Protein AF-A0A7C5N2Y4-F1 (afdb_monomer_lite)

Radius of gyration: 35.77 Å; chains: 1; bounding box: 95×84×101 Å

Structure (mmCIF, N/CA/C/O backbone):
data_AF-A0A7C5N2Y4-F1
#
_entry.id   AF-A0A7C5N2Y4-F1
#
loop_
_atom_site.group_PDB
_atom_site.id
_atom_site.type_symbol
_atom_site.label_at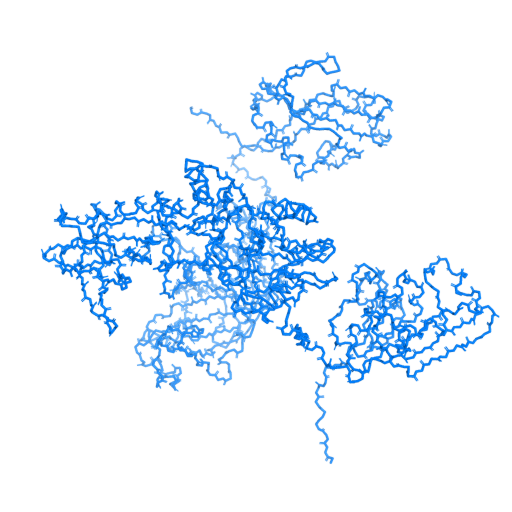om_id
_atom_site.label_alt_id
_atom_site.label_comp_id
_atom_site.label_asym_id
_atom_site.label_entity_id
_atom_site.label_seq_id
_atom_site.pdbx_PDB_ins_code
_atom_site.Cartn_x
_atom_site.Cartn_y
_atom_site.Cartn_z
_atom_site.occupancy
_atom_site.B_iso_or_equiv
_atom_site.auth_seq_id
_atom_site.auth_comp_id
_atom_site.auth_asym_id
_atom_site.auth_atom_id
_atom_site.pdbx_PDB_model_num
ATOM 1 N N . GLU A 1 1 ? -23.100 30.867 -43.480 1.00 40.25 1 GLU A N 1
ATOM 2 C CA . GLU A 1 1 ? -21.725 31.373 -43.278 1.00 40.25 1 GLU A CA 1
ATOM 3 C C . GLU A 1 1 ? -21.779 32.291 -42.062 1.00 40.25 1 GLU A C 1
ATOM 5 O O . GLU A 1 1 ? -22.535 33.244 -42.092 1.00 40.25 1 GLU A O 1
ATOM 10 N N . THR A 1 2 ? -21.255 31.938 -40.895 1.00 27.98 2 THR A N 1
ATOM 11 C CA . THR A 1 2 ? -19.827 31.816 -40.586 1.00 27.98 2 THR A CA 1
ATOM 12 C C . THR A 1 2 ? -19.589 30.743 -39.519 1.00 27.98 2 THR A C 1
ATOM 14 O O . THR A 1 2 ? -20.335 30.622 -38.549 1.00 27.98 2 THR A O 1
ATOM 17 N N . GLY A 1 3 ? -18.559 29.927 -39.750 1.00 36.44 3 GLY A N 1
ATOM 18 C CA . GLY A 1 3 ? -18.191 28.795 -38.911 1.00 36.44 3 GLY A CA 1
ATOM 19 C C . GLY A 1 3 ? -17.615 29.209 -37.559 1.00 36.44 3 GLY A C 1
ATOM 20 O O . GLY A 1 3 ? -16.777 30.104 -37.463 1.00 36.44 3 GLY A O 1
ATOM 21 N N . LEU A 1 4 ? -18.039 28.493 -36.523 1.00 29.59 4 LEU A N 1
ATOM 22 C CA . LEU A 1 4 ? -17.297 28.377 -35.278 1.00 29.59 4 LEU A CA 1
ATOM 23 C C . LEU A 1 4 ? -16.334 27.200 -35.453 1.00 29.59 4 LEU A C 1
ATOM 25 O O . LEU A 1 4 ? -16.741 26.044 -35.389 1.00 29.59 4 LEU A O 1
ATOM 29 N N . LEU A 1 5 ? -15.069 27.509 -35.742 1.00 31.19 5 LEU A N 1
ATOM 30 C CA . LEU A 1 5 ? -13.973 26.554 -35.610 1.00 31.19 5 LEU A CA 1
ATOM 31 C C . LEU A 1 5 ? -13.802 26.255 -34.116 1.00 31.19 5 LEU A C 1
ATOM 33 O O . LEU A 1 5 ? -13.435 27.138 -33.339 1.00 31.19 5 LEU A O 1
ATOM 37 N N . GLU A 1 6 ? -14.093 25.021 -33.712 1.00 29.27 6 GLU A N 1
ATOM 38 C CA . GLU A 1 6 ? -13.652 24.505 -32.418 1.00 29.27 6 GLU A CA 1
ATOM 39 C C . GLU A 1 6 ? -12.113 24.481 -32.373 1.00 29.27 6 GLU A C 1
ATOM 41 O O . GLU A 1 6 ? -11.479 24.184 -33.392 1.00 29.27 6 GLU A O 1
ATOM 46 N N . PRO A 1 7 ? -11.470 24.740 -31.220 1.00 28.81 7 PRO A N 1
ATOM 47 C CA . PRO A 1 7 ? -10.058 24.442 -31.067 1.00 28.81 7 PRO A CA 1
ATOM 48 C C . PRO A 1 7 ? -9.908 22.921 -30.947 1.00 28.81 7 PRO A C 1
ATOM 50 O O . PRO A 1 7 ? -9.930 22.363 -29.850 1.00 28.81 7 PRO A O 1
ATOM 53 N N . ALA A 1 8 ? -9.779 22.235 -32.083 1.00 32.72 8 ALA A N 1
ATOM 54 C CA . ALA A 1 8 ? -9.250 20.881 -32.103 1.00 32.72 8 ALA A CA 1
ATOM 55 C C . ALA A 1 8 ? -7.839 20.925 -31.498 1.00 32.72 8 ALA A C 1
ATOM 57 O O . ALA A 1 8 ? -7.010 21.740 -31.912 1.00 32.72 8 ALA A O 1
ATOM 58 N N . ASN A 1 9 ? -7.553 20.068 -30.513 1.00 40.59 9 ASN A N 1
ATOM 59 C CA . ASN A 1 9 ? -6.161 19.768 -30.185 1.00 40.59 9 ASN A CA 1
ATOM 60 C C . ASN A 1 9 ? -5.451 19.386 -31.496 1.00 40.59 9 ASN A C 1
ATOM 62 O O . ASN A 1 9 ? -6.027 18.616 -32.271 1.00 40.59 9 ASN A O 1
ATOM 66 N N . PRO A 1 10 ? -4.251 19.921 -31.774 1.00 53.03 10 PRO A N 1
ATOM 67 C CA . PRO A 1 10 ? -3.541 19.579 -32.997 1.00 53.03 10 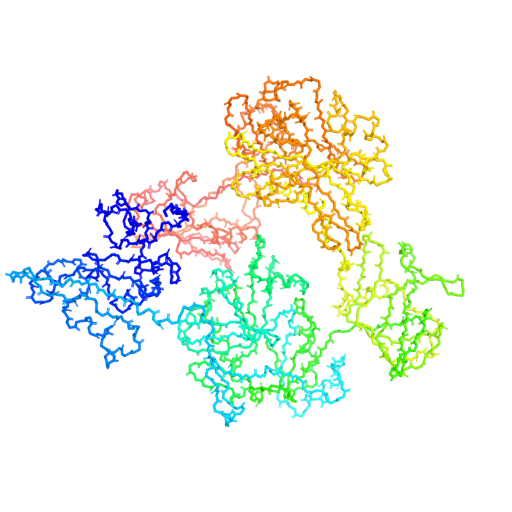PRO A CA 1
ATOM 68 C C . PRO A 1 10 ? -3.325 18.054 -33.064 1.00 53.03 10 PRO A C 1
ATOM 70 O O . PRO A 1 10 ? -3.058 17.447 -32.022 1.00 53.03 10 PRO A O 1
ATOM 73 N N . PRO A 1 11 ? -3.470 17.431 -34.250 1.00 70.62 11 PRO A N 1
ATOM 74 C CA . PRO A 1 11 ? -3.262 15.995 -34.420 1.00 70.62 11 PRO A CA 1
ATOM 75 C C . PRO A 1 11 ? -1.838 15.617 -33.999 1.00 70.62 11 PRO A C 1
ATOM 77 O O . PRO A 1 11 ? -0.880 16.281 -34.401 1.00 70.62 11 PRO A O 1
ATOM 80 N N . LEU A 1 12 ? -1.695 14.565 -33.192 1.00 87.25 12 LEU A N 1
ATOM 81 C CA . LEU A 1 12 ? -0.393 14.089 -32.734 1.00 87.25 12 LEU A CA 1
ATOM 82 C C . LEU A 1 12 ? 0.252 13.273 -33.856 1.00 87.25 12 LEU A C 1
ATOM 84 O O . LEU A 1 12 ? -0.244 12.203 -34.214 1.00 87.25 12 LEU A O 1
ATOM 88 N N . ARG A 1 13 ? 1.365 13.773 -34.395 1.00 95.62 13 ARG A N 1
ATOM 89 C CA . ARG A 1 13 ? 2.156 13.105 -35.435 1.00 95.62 13 ARG A CA 1
ATOM 90 C C . ARG A 1 13 ? 3.556 12.815 -34.915 1.00 95.62 13 ARG A C 1
ATOM 92 O O . ARG A 1 13 ? 4.159 13.692 -34.302 1.00 95.62 13 ARG A O 1
ATOM 99 N N . LEU A 1 14 ? 4.053 11.603 -35.137 1.00 96.25 14 LEU A N 1
ATOM 100 C CA . LEU A 1 14 ? 5.367 11.158 -34.659 1.00 96.25 14 LEU A CA 1
ATOM 101 C C . LEU A 1 14 ? 6.313 10.911 -35.832 1.00 96.25 14 LEU A C 1
ATOM 103 O O . LEU A 1 14 ? 5.878 10.356 -36.836 1.00 96.25 14 LEU A O 1
ATOM 107 N N . ASP A 1 15 ? 7.584 11.276 -35.690 1.00 97.19 15 ASP A N 1
ATOM 108 C CA . ASP A 1 15 ? 8.652 10.942 -36.640 1.00 97.19 15 ASP A CA 1
ATOM 109 C C . ASP A 1 15 ? 9.698 10.072 -35.934 1.00 97.19 15 ASP A C 1
ATOM 111 O O . ASP A 1 15 ? 10.316 10.505 -34.959 1.00 97.19 15 ASP A O 1
ATOM 115 N N . LEU A 1 16 ? 9.821 8.812 -36.360 1.00 96.75 16 LEU A N 1
ATOM 116 C CA . LEU A 1 16 ? 10.684 7.808 -35.735 1.00 96.75 16 LEU A CA 1
ATOM 117 C C . LEU A 1 16 ? 12.060 7.813 -36.404 1.00 96.75 16 LEU A C 1
ATOM 119 O O . LEU A 1 16 ? 12.139 7.702 -37.625 1.00 96.75 16 LEU A O 1
ATOM 123 N N . GLY A 1 17 ? 13.127 7.896 -35.607 1.00 93.12 17 GLY A N 1
ATOM 124 C CA . GLY A 1 17 ? 14.492 8.022 -36.125 1.00 93.12 17 GLY A CA 1
ATOM 125 C C . GLY A 1 17 ? 14.718 9.356 -36.828 1.00 93.12 17 GLY A C 1
ATOM 126 O O . GLY A 1 17 ? 15.334 9.398 -37.887 1.00 93.12 17 GLY A O 1
ATOM 127 N N . CYS A 1 18 ? 14.148 10.436 -36.287 1.00 91.75 18 CYS A N 1
ATOM 128 C CA . CYS A 1 18 ? 14.096 11.727 -36.974 1.00 91.75 18 CYS A CA 1
ATOM 129 C C . CYS A 1 18 ? 15.471 12.387 -37.186 1.00 91.75 18 CYS A C 1
ATOM 131 O O . CYS A 1 18 ? 15.574 13.320 -37.988 1.00 91.75 18 CYS A O 1
ATOM 133 N N . GLY A 1 19 ? 16.516 11.936 -36.478 1.00 89.75 19 GLY A N 1
ATOM 134 C CA . GLY A 1 19 ? 17.844 12.532 -36.563 1.00 89.75 19 GLY A CA 1
ATOM 135 C C . GLY A 1 19 ? 17.826 14.037 -36.278 1.00 89.75 19 GLY A C 1
ATOM 136 O O . GLY A 1 19 ? 17.131 14.513 -35.381 1.00 89.75 19 GLY A O 1
ATOM 137 N N . ASP A 1 20 ? 18.576 14.787 -37.079 1.00 86.00 20 ASP A N 1
ATOM 138 C CA . ASP A 1 20 ? 18.611 16.255 -37.092 1.00 86.00 20 ASP A CA 1
ATOM 139 C C . ASP A 1 20 ? 17.581 16.887 -38.052 1.00 86.00 20 ASP A C 1
ATOM 141 O O . ASP A 1 20 ? 17.509 18.108 -38.197 1.00 86.00 20 ASP A O 1
ATOM 145 N N . SER A 1 21 ? 16.776 16.060 -38.723 1.00 82.75 21 SER A N 1
ATOM 146 C CA . SER A 1 21 ? 15.983 16.441 -39.896 1.00 82.75 21 SER A CA 1
ATOM 147 C C . SER A 1 21 ? 14.484 16.176 -39.694 1.00 82.75 21 SER A C 1
ATOM 149 O O . SER A 1 21 ? 13.785 15.719 -40.602 1.00 82.75 21 SER A O 1
ATOM 151 N N . LYS A 1 22 ? 13.973 16.488 -38.494 1.00 88.75 22 LYS A N 1
ATOM 152 C CA . LYS A 1 22 ? 12.550 16.370 -38.137 1.00 88.75 22 LYS A CA 1
ATOM 153 C C . LYS A 1 22 ? 11.679 17.369 -38.930 1.00 88.75 22 LYS A C 1
ATOM 155 O O . LYS A 1 22 ? 11.906 18.576 -38.816 1.00 88.75 22 LYS A O 1
ATOM 160 N N . PRO A 1 23 ? 10.631 16.926 -39.651 1.00 88.50 23 PRO A N 1
ATOM 161 C CA . PRO A 1 23 ? 9.704 17.828 -40.337 1.00 88.50 23 PRO A CA 1
ATOM 162 C C . PRO A 1 23 ? 8.823 18.652 -39.383 1.00 88.50 23 PRO A C 1
ATOM 164 O O . PRO A 1 23 ? 8.435 18.197 -38.302 1.00 88.50 23 PRO A O 1
ATOM 167 N N . ASP A 1 24 ? 8.416 19.843 -39.828 1.00 87.88 24 ASP A N 1
ATOM 168 C CA . ASP A 1 24 ? 7.485 20.696 -39.085 1.00 87.88 24 ASP A CA 1
ATOM 169 C C . ASP A 1 24 ? 6.150 19.986 -38.808 1.00 87.88 24 ASP A C 1
ATOM 171 O O . ASP A 1 24 ? 5.545 19.358 -39.679 1.00 87.88 24 ASP A O 1
ATOM 175 N N . GLY A 1 25 ? 5.661 20.123 -37.573 1.00 86.88 25 GLY A N 1
ATOM 176 C CA . GLY A 1 25 ? 4.393 19.530 -37.138 1.00 86.88 25 GLY A CA 1
ATOM 177 C C . GLY A 1 25 ? 4.480 18.076 -36.659 1.00 86.88 25 GLY A C 1
ATOM 178 O O . GLY A 1 25 ? 3.441 17.515 -36.308 1.00 86.88 25 GLY A O 1
ATOM 179 N N . TYR A 1 26 ? 5.679 17.487 -36.597 1.00 92.38 26 TYR A N 1
ATOM 180 C CA . TYR A 1 26 ? 5.926 16.189 -35.961 1.00 92.38 26 TYR A CA 1
ATOM 181 C C . TYR A 1 26 ? 6.612 16.347 -34.604 1.00 92.38 26 TYR A C 1
ATOM 183 O O . TYR A 1 26 ? 7.374 17.287 -34.373 1.00 92.38 26 TYR A O 1
ATOM 191 N N . VAL A 1 27 ? 6.350 15.386 -33.720 1.00 93.38 27 VAL A N 1
ATOM 192 C CA . VAL A 1 27 ? 7.156 15.119 -32.529 1.00 93.38 27 VAL A CA 1
ATOM 193 C C . VAL A 1 27 ? 8.222 14.093 -32.906 1.00 93.38 27 VAL A C 1
ATOM 195 O O . VAL A 1 27 ? 7.896 12.973 -33.302 1.00 93.38 27 VAL A O 1
ATOM 198 N N . GLY A 1 28 ? 9.487 14.486 -32.810 1.00 93.69 28 GLY A N 1
ATOM 199 C CA . GLY A 1 28 ? 10.629 13.685 -33.238 1.00 93.69 28 GLY A CA 1
ATOM 200 C C . GLY A 1 28 ? 11.130 12.782 -32.125 1.00 93.69 28 GLY A C 1
ATOM 201 O O . GLY A 1 28 ? 11.324 13.237 -30.992 1.00 93.69 28 GLY A O 1
ATOM 202 N N . ILE A 1 29 ? 11.342 11.511 -32.457 1.00 93.75 29 ILE A N 1
ATOM 203 C CA . ILE A 1 29 ? 11.820 10.483 -31.538 1.00 93.75 29 ILE A CA 1
ATOM 204 C C . ILE A 1 29 ? 13.109 9.897 -32.092 1.00 93.75 29 ILE A C 1
ATOM 206 O O . ILE A 1 29 ? 13.114 9.326 -33.181 1.00 93.75 29 ILE A O 1
ATOM 210 N N . ASP A 1 30 ? 14.182 9.990 -31.319 1.00 93.25 30 ASP A N 1
ATOM 211 C CA . ASP A 1 30 ? 15.465 9.384 -31.662 1.00 93.25 30 ASP A CA 1
ATOM 212 C C . ASP A 1 30 ? 16.157 8.867 -30.399 1.00 93.25 30 ASP A C 1
ATOM 214 O O . ASP A 1 30 ? 15.929 9.380 -29.304 1.00 93.25 30 ASP A O 1
ATOM 218 N N . LYS A 1 31 ? 16.992 7.837 -30.524 1.00 88.56 31 LYS A N 1
ATOM 219 C CA . LYS A 1 31 ? 17.778 7.320 -29.395 1.00 88.56 31 LYS A CA 1
ATOM 220 C C . LYS A 1 31 ? 18.943 8.253 -29.048 1.00 88.56 31 LYS A C 1
ATOM 222 O O . LYS A 1 31 ? 19.386 8.255 -27.901 1.00 88.56 31 LYS A O 1
ATOM 227 N N . GLU A 1 32 ? 19.410 9.039 -30.017 1.00 86.62 32 GLU A N 1
ATOM 228 C CA . GLU A 1 32 ? 20.482 10.017 -29.859 1.00 86.62 32 GLU A CA 1
ATOM 229 C C . GLU A 1 32 ? 19.919 11.448 -29.731 1.00 86.62 32 GLU A C 1
ATOM 231 O O . GLU A 1 32 ? 18.904 11.787 -30.341 1.00 86.62 32 GLU A O 1
ATOM 236 N N . PRO A 1 33 ? 20.554 12.332 -28.944 1.00 90.06 33 PRO A N 1
ATOM 237 C CA . PRO A 1 33 ? 20.048 13.677 -28.671 1.00 90.06 33 PRO A CA 1
ATOM 238 C C . PRO A 1 33 ? 20.440 14.698 -29.761 1.00 90.06 33 PRO A C 1
ATOM 240 O O . PRO A 1 33 ? 21.117 15.685 -29.465 1.00 90.06 33 PRO A O 1
ATOM 243 N N . PHE A 1 34 ? 20.046 14.470 -31.019 1.00 87.75 34 PHE A N 1
ATOM 244 C CA . PHE A 1 34 ? 20.289 15.418 -32.119 1.00 87.75 34 PHE A CA 1
ATOM 245 C C . PHE A 1 34 ? 19.470 16.714 -31.982 1.00 87.75 34 PHE A C 1
ATOM 247 O O . PHE A 1 34 ? 18.456 16.779 -31.279 1.00 87.75 34 PHE A O 1
ATOM 254 N N . GLU A 1 35 ? 19.912 17.774 -32.665 1.00 79.00 35 GLU A N 1
ATOM 255 C CA . GLU A 1 35 ? 19.191 19.047 -32.710 1.00 79.00 35 GLU A CA 1
ATOM 256 C C . GLU A 1 35 ? 17.853 18.865 -33.443 1.00 79.00 35 GLU A C 1
ATOM 258 O O . GLU A 1 35 ? 17.823 18.480 -34.604 1.00 79.00 35 GLU A O 1
ATOM 263 N N . GLY A 1 36 ? 16.737 19.113 -32.752 1.00 75.75 36 GLY A N 1
ATOM 264 C CA . GLY A 1 36 ? 15.387 18.910 -33.292 1.00 75.75 36 GLY A CA 1
ATOM 265 C C . GLY A 1 36 ? 14.643 17.693 -32.730 1.00 75.75 36 GLY A C 1
ATOM 266 O O . GLY A 1 36 ? 13.419 17.642 -32.865 1.00 75.75 36 GLY A O 1
ATOM 267 N N . VAL A 1 37 ? 15.322 16.778 -32.026 1.00 89.88 37 VAL A N 1
ATOM 268 C CA . VAL A 1 37 ? 14.691 15.644 -31.323 1.00 89.88 37 VAL A CA 1
ATOM 269 C C . VAL A 1 37 ? 13.909 16.145 -30.105 1.00 89.88 37 VAL A C 1
ATOM 271 O O . VAL A 1 37 ? 14.465 16.812 -29.231 1.00 89.88 37 VAL A O 1
ATOM 274 N N . ASP A 1 38 ? 12.620 15.807 -30.012 1.00 88.06 38 ASP A N 1
ATOM 275 C CA . ASP A 1 38 ? 11.792 16.176 -28.855 1.00 88.06 38 ASP A CA 1
ATOM 276 C C . ASP A 1 38 ? 11.888 15.127 -27.744 1.00 88.06 38 ASP A C 1
ATOM 278 O O . ASP A 1 38 ? 11.939 15.467 -26.557 1.00 88.06 38 ASP A O 1
ATOM 282 N N . TRP A 1 39 ? 11.908 13.844 -28.125 1.00 86.25 39 TRP A N 1
ATOM 283 C CA . TRP A 1 39 ? 11.961 12.705 -27.212 1.00 86.25 39 TRP A CA 1
ATOM 284 C C . TRP A 1 39 ? 13.191 11.843 -27.489 1.00 86.25 39 TRP A C 1
ATOM 286 O O . TRP A 1 39 ? 13.211 11.051 -28.429 1.00 86.25 39 TRP A O 1
ATOM 296 N N . VAL A 1 40 ? 14.195 11.963 -26.616 1.00 89.62 40 VAL A N 1
ATOM 297 C CA . VAL A 1 40 ? 15.375 11.088 -26.630 1.00 89.62 40 VAL A CA 1
ATOM 298 C C . VAL A 1 40 ? 14.988 9.733 -26.028 1.00 89.62 40 VAL A C 1
ATOM 300 O O . VAL A 1 40 ? 14.835 9.612 -24.807 1.00 89.62 40 VAL A O 1
ATOM 303 N N . TRP A 1 41 ? 14.746 8.733 -26.876 1.00 83.50 41 TRP A N 1
ATOM 304 C CA . TRP A 1 41 ? 14.156 7.450 -26.499 1.00 83.50 41 TRP A CA 1
ATOM 305 C C . TRP A 1 41 ? 14.575 6.297 -27.424 1.00 83.50 41 TRP A C 1
ATOM 307 O O . TRP A 1 41 ? 14.424 6.360 -28.641 1.00 83.50 41 TRP A O 1
ATOM 317 N N . ASP A 1 42 ? 15.036 5.194 -26.830 1.00 85.81 42 ASP A N 1
ATOM 318 C CA . ASP A 1 42 ? 15.353 3.955 -27.550 1.00 85.81 42 ASP A CA 1
ATOM 319 C C . ASP A 1 42 ? 14.074 3.121 -27.770 1.00 85.81 42 ASP A C 1
ATOM 321 O O . ASP A 1 42 ? 13.614 2.405 -26.872 1.00 85.81 42 ASP A O 1
ATOM 325 N N . ILE A 1 43 ? 13.491 3.225 -28.971 1.00 82.44 43 ILE A N 1
ATOM 326 C CA . ILE A 1 43 ? 12.242 2.543 -29.354 1.00 82.44 43 ILE A CA 1
ATOM 327 C C . ILE A 1 43 ? 12.396 1.015 -29.327 1.00 82.44 43 ILE A C 1
ATOM 329 O O . ILE A 1 43 ? 11.473 0.329 -28.888 1.00 82.44 43 ILE A O 1
ATOM 333 N N . GLU A 1 44 ? 13.548 0.461 -29.724 1.00 77.19 44 GLU A N 1
ATOM 334 C CA . GLU A 1 44 ? 13.765 -0.995 -29.725 1.00 77.19 44 GLU A CA 1
ATOM 335 C C . GLU A 1 44 ? 13.767 -1.578 -28.302 1.00 77.19 44 GLU A C 1
ATOM 337 O O . GLU A 1 44 ? 13.393 -2.734 -28.100 1.00 77.19 44 GLU A O 1
ATOM 342 N N . ARG A 1 45 ? 14.147 -0.783 -27.291 1.00 70.25 45 ARG A N 1
ATOM 343 C CA . ARG A 1 45 ? 14.101 -1.200 -25.877 1.00 70.25 45 ARG A CA 1
ATOM 344 C C . ARG A 1 45 ? 12.793 -0.853 -25.175 1.00 70.25 45 ARG A C 1
ATOM 346 O O . ARG A 1 45 ? 12.385 -1.579 -24.266 1.00 70.25 45 ARG A O 1
ATOM 353 N N . GLY A 1 46 ? 12.195 0.284 -25.522 1.00 59.69 46 GLY A N 1
ATOM 354 C CA . GLY A 1 46 ? 11.107 0.903 -24.763 1.00 59.69 46 GLY A CA 1
ATOM 355 C C . GLY A 1 46 ? 9.734 0.889 -25.434 1.00 59.69 46 GLY A C 1
ATOM 356 O O . GLY A 1 46 ? 8.760 1.239 -24.770 1.00 59.69 46 GLY A O 1
ATOM 357 N N . GLY A 1 47 ? 9.639 0.506 -26.712 1.00 75.75 47 GLY A N 1
ATOM 358 C CA . GLY A 1 47 ? 8.447 0.733 -27.536 1.00 75.75 47 GLY A CA 1
ATOM 359 C C . GLY A 1 47 ? 8.250 2.212 -27.872 1.00 75.75 47 GLY A C 1
ATOM 360 O O . GLY A 1 47 ? 9.032 3.067 -27.453 1.00 75.75 47 GLY A O 1
ATOM 361 N N . ILE A 1 48 ? 7.206 2.539 -28.633 1.00 81.00 48 ILE A N 1
ATOM 362 C CA . ILE A 1 48 ? 6.910 3.938 -28.975 1.00 81.00 48 ILE A CA 1
ATOM 363 C C . ILE A 1 48 ? 6.277 4.620 -27.743 1.00 81.00 48 ILE A C 1
ATOM 365 O O . ILE A 1 48 ? 5.248 4.135 -27.259 1.00 81.00 48 ILE A O 1
ATOM 369 N N . PRO A 1 49 ? 6.825 5.745 -27.232 1.00 79.62 49 PRO A N 1
ATOM 370 C CA . PRO A 1 49 ? 6.391 6.402 -25.991 1.00 79.62 49 PRO A CA 1
ATOM 371 C C . PRO A 1 49 ? 5.079 7.205 -26.150 1.00 79.62 49 PRO A C 1
ATOM 373 O O . PRO A 1 49 ? 4.956 8.339 -25.693 1.00 79.62 49 PRO A O 1
ATOM 376 N N . ALA A 1 50 ? 4.075 6.604 -26.788 1.00 65.81 50 ALA A N 1
ATOM 377 C CA . ALA A 1 50 ? 2.730 7.137 -26.965 1.00 65.81 50 ALA A CA 1
ATOM 378 C C . ALA A 1 50 ? 1.674 6.102 -26.547 1.00 65.81 50 ALA A C 1
ATOM 380 O O . ALA A 1 50 ? 1.908 4.890 -26.578 1.00 65.81 50 ALA A O 1
ATOM 381 N N . TYR A 1 51 ? 0.501 6.586 -26.139 1.00 57.66 51 TYR A N 1
ATOM 382 C CA . TYR A 1 51 ? -0.618 5.731 -25.748 1.00 57.66 51 TYR A CA 1
ATOM 383 C C . TYR A 1 51 ? -1.283 5.075 -26.964 1.00 57.66 51 TYR A C 1
ATOM 385 O O . TYR A 1 51 ? -1.239 5.596 -28.082 1.00 57.66 51 TYR A O 1
ATOM 393 N N . ASP A 1 52 ? -1.950 3.951 -26.717 1.00 75.25 52 ASP A N 1
ATOM 394 C CA . ASP A 1 52 ? -2.677 3.190 -27.729 1.00 75.25 52 ASP A CA 1
ATOM 395 C C . ASP A 1 52 ? -3.753 4.055 -28.390 1.00 75.25 52 ASP A C 1
ATOM 397 O O . ASP A 1 52 ? -4.537 4.726 -27.716 1.00 75.25 52 ASP A O 1
ATOM 401 N N . GLY A 1 53 ? -3.809 4.030 -29.718 1.00 76.12 53 GLY A N 1
ATOM 402 C CA . GLY A 1 53 ? -4.864 4.699 -30.470 1.00 76.12 53 GLY A CA 1
ATOM 403 C C . GLY A 1 53 ? -4.893 6.227 -30.362 1.00 76.12 53 GLY A C 1
ATOM 404 O O . GLY A 1 53 ? -5.953 6.814 -30.583 1.00 76.12 53 GLY A O 1
ATOM 405 N N . THR A 1 54 ? -3.780 6.873 -30.001 1.00 76.75 54 THR A N 1
ATOM 406 C CA . THR A 1 54 ? -3.714 8.338 -29.821 1.00 76.75 54 THR A CA 1
ATOM 407 C C . THR A 1 54 ? -2.964 9.091 -30.914 1.00 76.75 54 THR A C 1
ATOM 409 O O . THR A 1 54 ? -3.040 10.315 -30.947 1.00 76.75 54 THR A O 1
ATOM 412 N N . VAL A 1 55 ? -2.262 8.387 -31.803 1.00 85.75 55 VAL A N 1
ATOM 413 C CA . VAL A 1 55 ? -1.420 8.987 -32.844 1.00 85.75 55 VAL A CA 1
ATOM 414 C C . VAL A 1 55 ? -2.172 9.014 -34.170 1.00 85.75 55 VAL A C 1
ATOM 416 O O . VAL A 1 55 ? -2.714 8.000 -34.612 1.00 85.75 55 VAL A O 1
ATOM 419 N N . ASP A 1 56 ? -2.218 10.180 -34.804 1.00 92.69 56 ASP A N 1
ATOM 420 C CA . ASP A 1 56 ? -2.855 10.387 -36.104 1.00 92.69 56 ASP A CA 1
ATOM 421 C C . ASP A 1 56 ? -1.991 9.847 -37.250 1.00 92.69 56 ASP A C 1
ATOM 423 O O . ASP A 1 56 ? -2.506 9.251 -38.198 1.00 92.69 56 ASP A O 1
ATOM 427 N N . GLU A 1 57 ? -0.677 10.052 -37.156 1.00 97.25 57 GLU A N 1
ATOM 428 C CA . GLU A 1 57 ? 0.282 9.644 -38.174 1.00 97.25 57 GLU A CA 1
ATOM 429 C C . GLU A 1 57 ? 1.654 9.329 -37.576 1.00 97.25 57 GLU A C 1
ATOM 431 O O . GLU A 1 57 ? 2.149 10.051 -36.710 1.00 97.25 57 GLU A O 1
ATOM 436 N N . VAL A 1 58 ? 2.272 8.258 -38.060 1.00 98.00 58 VAL A N 1
ATOM 437 C CA . VAL A 1 58 ? 3.650 7.878 -37.756 1.00 98.00 58 VAL A CA 1
ATOM 438 C C . VAL A 1 58 ? 4.454 7.952 -39.045 1.00 98.00 58 VAL A C 1
ATOM 440 O O . VAL A 1 58 ? 4.076 7.340 -40.042 1.00 98.00 58 VAL A O 1
ATOM 443 N N . ARG A 1 59 ? 5.571 8.672 -39.018 1.00 97.81 59 ARG A N 1
ATOM 444 C CA . ARG A 1 59 ? 6.553 8.736 -40.095 1.00 97.81 59 ARG A CA 1
ATOM 445 C C . ARG A 1 59 ? 7.777 7.894 -39.722 1.00 97.81 59 ARG A C 1
ATOM 447 O O . ARG A 1 59 ? 8.263 7.979 -38.600 1.00 97.81 59 ARG A O 1
ATOM 454 N N . ALA A 1 60 ? 8.231 7.051 -40.646 1.00 96.94 60 ALA A N 1
ATOM 455 C CA . ALA A 1 60 ? 9.375 6.151 -40.484 1.00 96.94 60 ALA A CA 1
ATOM 456 C C . ALA A 1 60 ? 10.176 6.082 -41.797 1.00 96.94 60 ALA A C 1
ATOM 458 O O . ALA A 1 60 ? 10.109 5.099 -42.536 1.00 96.94 60 ALA A O 1
ATOM 459 N N . VAL A 1 61 ? 10.876 7.167 -42.125 1.00 96.00 61 VAL A N 1
ATOM 460 C CA . VAL A 1 61 ? 11.715 7.271 -43.331 1.00 96.00 61 VAL A CA 1
ATOM 461 C C . VAL A 1 61 ? 13.155 6.979 -42.945 1.00 96.00 61 VAL A C 1
ATOM 463 O O . VAL A 1 61 ? 13.690 7.656 -42.076 1.00 96.00 61 VAL A O 1
ATOM 466 N N . HIS A 1 62 ? 13.755 5.979 -43.585 1.00 94.12 62 HIS A N 1
ATOM 467 C CA . HIS A 1 62 ? 15.086 5.464 -43.252 1.00 94.12 62 HIS A CA 1
ATOM 468 C C . HIS A 1 62 ? 15.248 5.049 -41.781 1.00 94.12 62 HIS A C 1
ATOM 470 O O . HIS A 1 62 ? 16.245 5.347 -41.127 1.00 94.12 62 HIS A O 1
ATOM 476 N N . PHE A 1 63 ? 14.220 4.397 -41.236 1.00 95.88 63 PHE A N 1
ATOM 477 C CA . PHE A 1 63 ? 14.183 3.956 -39.840 1.00 95.88 63 PHE A CA 1
ATOM 478 C C . PHE A 1 63 ? 13.928 2.451 -39.686 1.00 95.88 63 PHE A C 1
ATOM 480 O O . PHE A 1 63 ? 14.550 1.795 -38.845 1.00 95.88 63 PHE A O 1
ATOM 487 N N . LEU A 1 64 ? 13.008 1.879 -40.471 1.00 96.81 64 LEU A N 1
ATOM 488 C CA . LEU A 1 64 ? 12.578 0.485 -40.306 1.00 96.81 64 LEU A CA 1
ATOM 489 C C . LEU A 1 64 ? 13.731 -0.508 -40.502 1.00 96.81 64 LEU A C 1
ATOM 491 O O . LEU A 1 64 ? 13.822 -1.486 -39.764 1.00 96.81 64 LEU A O 1
ATOM 495 N N . GLU A 1 65 ? 14.634 -0.241 -41.443 1.00 95.94 65 GLU A N 1
ATOM 496 C CA . GLU A 1 65 ? 15.832 -1.035 -41.722 1.00 95.94 65 GLU A CA 1
ATOM 497 C C . GLU A 1 65 ? 16.824 -1.065 -40.557 1.00 95.94 65 GLU A C 1
ATOM 499 O O . GLU A 1 65 ? 17.598 -2.013 -40.435 1.00 95.94 65 GLU A O 1
ATOM 504 N N . HIS A 1 66 ? 16.791 -0.074 -39.667 1.00 94.38 66 HIS A N 1
ATOM 505 C CA . HIS A 1 66 ? 17.649 -0.023 -38.484 1.00 94.38 66 HIS A CA 1
ATOM 506 C C . HIS A 1 66 ? 17.072 -0.800 -37.293 1.00 94.38 66 HIS A C 1
ATOM 508 O O . HIS A 1 66 ? 17.796 -1.076 -36.335 1.00 94.38 66 HIS A O 1
ATOM 514 N N . CYS A 1 67 ? 15.799 -1.201 -37.354 1.00 93.00 67 CYS A N 1
ATOM 515 C CA . CYS A 1 67 ? 15.163 -2.030 -36.333 1.00 93.00 67 CYS A CA 1
ATOM 516 C C . CYS A 1 67 ? 15.494 -3.512 -36.562 1.00 93.00 67 CYS A C 1
ATOM 518 O O . CYS A 1 67 ? 15.333 -4.023 -37.671 1.00 93.00 67 CYS A O 1
ATOM 520 N N . ALA A 1 68 ? 15.920 -4.226 -35.519 1.00 90.62 68 ALA A N 1
ATOM 521 C CA . ALA A 1 68 ? 16.267 -5.647 -35.598 1.00 90.62 68 ALA A CA 1
ATOM 522 C C . ALA A 1 68 ? 15.050 -6.581 -35.624 1.00 90.62 68 ALA A C 1
ATOM 524 O O . ALA A 1 68 ? 15.155 -7.699 -36.126 1.00 90.62 68 ALA A O 1
ATOM 525 N N . ASP A 1 69 ? 13.913 -6.138 -35.083 1.00 89.81 69 ASP A N 1
ATOM 526 C CA . ASP A 1 69 ? 12.662 -6.901 -35.047 1.00 89.81 69 ASP A CA 1
ATOM 527 C C . ASP A 1 69 ? 11.550 -6.166 -35.826 1.00 89.81 69 ASP A C 1
ATOM 529 O O . ASP A 1 69 ? 10.858 -5.302 -35.271 1.00 89.81 69 ASP A O 1
ATOM 533 N N . PRO A 1 70 ? 11.371 -6.504 -37.120 1.00 90.88 70 PRO A N 1
ATOM 534 C CA . PRO A 1 70 ? 10.289 -6.000 -37.964 1.00 90.88 70 PRO A CA 1
ATOM 535 C C . PRO A 1 70 ? 8.881 -6.191 -37.385 1.00 90.88 70 PRO A C 1
ATOM 537 O O . PRO A 1 70 ? 8.025 -5.326 -37.559 1.00 90.88 70 PRO A O 1
ATOM 540 N N . ASP A 1 71 ? 8.617 -7.304 -36.692 1.00 87.38 71 ASP A N 1
ATOM 541 C CA . ASP A 1 71 ? 7.283 -7.595 -36.160 1.00 87.38 71 ASP A CA 1
ATOM 542 C C . ASP A 1 71 ? 6.955 -6.732 -34.954 1.00 87.38 71 ASP A C 1
ATOM 544 O O . ASP A 1 71 ? 5.861 -6.164 -34.870 1.00 87.38 71 ASP A O 1
ATOM 548 N N . PHE A 1 72 ? 7.922 -6.575 -34.054 1.00 88.38 72 PHE A N 1
ATOM 549 C CA . PHE A 1 72 ? 7.793 -5.678 -32.917 1.00 88.38 72 PHE A CA 1
ATOM 550 C C . PHE A 1 72 ? 7.487 -4.246 -33.363 1.00 88.38 72 PHE A C 1
ATOM 552 O O . PHE A 1 72 ? 6.493 -3.669 -32.909 1.00 88.38 72 PHE A O 1
ATOM 559 N N . ILE A 1 73 ? 8.295 -3.682 -34.269 1.00 92.81 73 ILE A N 1
ATOM 560 C CA . ILE A 1 73 ? 8.135 -2.275 -34.647 1.00 92.81 73 ILE A CA 1
ATOM 561 C C . ILE A 1 73 ? 6.816 -2.031 -35.388 1.00 92.81 73 ILE A C 1
ATOM 563 O O . ILE A 1 73 ? 6.103 -1.079 -35.070 1.00 92.81 73 ILE A O 1
ATOM 567 N N . MET A 1 74 ? 6.416 -2.931 -36.292 1.00 95.88 74 MET A N 1
ATOM 568 C CA . MET A 1 74 ? 5.144 -2.811 -37.013 1.00 95.88 74 MET A CA 1
ATOM 569 C C . MET A 1 74 ? 3.931 -2.933 -36.077 1.00 95.88 74 MET A C 1
ATOM 571 O O . MET A 1 74 ? 2.941 -2.217 -36.253 1.00 95.88 74 MET A O 1
ATOM 575 N N . ARG A 1 75 ? 4.001 -3.778 -35.037 1.00 90.94 75 ARG A N 1
ATOM 576 C CA . ARG A 1 75 ? 2.959 -3.866 -33.997 1.00 90.94 75 ARG A CA 1
ATOM 577 C C . ARG A 1 75 ? 2.896 -2.620 -33.122 1.00 90.94 75 ARG A C 1
ATOM 579 O O . ARG A 1 75 ? 1.794 -2.186 -32.796 1.00 90.94 75 ARG A O 1
ATOM 586 N N . GLU A 1 76 ? 4.036 -2.043 -32.754 1.00 90.12 76 GLU A N 1
ATOM 587 C CA . GLU A 1 76 ? 4.090 -0.805 -31.971 1.00 90.12 76 GLU A CA 1
ATOM 588 C C . GLU A 1 76 ? 3.520 0.383 -32.748 1.00 90.12 76 GLU A C 1
ATOM 590 O O . GLU A 1 76 ? 2.710 1.138 -32.208 1.00 90.12 76 GLU A O 1
ATOM 595 N N . ILE A 1 77 ? 3.858 0.500 -34.035 1.00 96.44 77 ILE A N 1
ATOM 596 C CA . ILE A 1 77 ? 3.264 1.498 -34.930 1.00 96.44 77 ILE A CA 1
ATOM 597 C C . ILE A 1 77 ? 1.745 1.296 -34.998 1.00 96.44 77 ILE A C 1
ATOM 599 O O . ILE A 1 77 ? 0.978 2.238 -34.796 1.00 96.44 77 ILE A O 1
ATOM 603 N N . TRP A 1 78 ? 1.283 0.058 -35.195 1.00 94.31 78 TRP A N 1
ATOM 604 C CA . TRP A 1 78 ? -0.150 -0.240 -35.217 1.00 94.31 78 TRP A CA 1
ATOM 605 C C . TRP A 1 78 ? -0.850 0.073 -33.882 1.00 94.31 78 TRP A C 1
ATOM 607 O O . TRP A 1 78 ? -1.998 0.529 -33.872 1.00 94.31 78 TRP A O 1
ATOM 617 N N . ARG A 1 79 ? -0.181 -0.163 -32.744 1.00 91.50 79 ARG A N 1
ATOM 618 C CA . ARG A 1 79 ? -0.701 0.090 -31.390 1.00 91.50 79 ARG A CA 1
ATOM 619 C C . ARG A 1 79 ? -0.986 1.573 -31.177 1.00 91.50 79 ARG A C 1
ATOM 621 O O . ARG A 1 79 ? -2.088 1.919 -30.751 1.00 91.50 79 ARG A O 1
ATOM 628 N N . VAL A 1 80 ? -0.018 2.441 -31.473 1.00 84.44 80 VAL A N 1
ATOM 629 C CA . VAL A 1 80 ? -0.137 3.881 -31.193 1.00 84.44 80 VAL A CA 1
ATOM 630 C C . VAL A 1 80 ? -1.081 4.595 -32.156 1.00 84.44 80 VAL A C 1
ATOM 632 O O . VAL A 1 80 ? -1.733 5.559 -31.752 1.00 84.44 80 VAL A O 1
ATOM 635 N N . LEU A 1 81 ? -1.216 4.106 -33.394 1.00 91.56 81 LEU A N 1
ATOM 636 C CA . LEU A 1 81 ? -2.124 4.686 -34.381 1.00 91.56 81 LEU A CA 1
ATOM 637 C C . LEU A 1 81 ? -3.589 4.561 -33.944 1.00 91.56 81 LEU A C 1
ATOM 639 O O . LEU A 1 81 ? -4.072 3.476 -33.593 1.00 91.56 81 LEU A O 1
ATOM 643 N N . ARG A 1 82 ? -4.321 5.677 -33.997 1.00 90.25 82 ARG A N 1
ATOM 644 C CA . ARG A 1 82 ? -5.789 5.694 -33.878 1.00 90.25 82 ARG A CA 1
ATOM 645 C C . ARG A 1 82 ? -6.435 4.932 -35.049 1.00 90.25 82 ARG A C 1
ATOM 647 O O . ARG A 1 82 ? -5.786 4.795 -36.086 1.00 90.25 82 ARG A O 1
ATOM 654 N N . PRO A 1 83 ? -7.687 4.448 -34.940 1.00 90.56 83 PRO A N 1
ATOM 655 C CA . PRO A 1 83 ? -8.427 3.957 -36.109 1.00 90.56 83 PRO A CA 1
ATOM 656 C C . PRO A 1 83 ? -8.416 4.999 -37.240 1.00 90.56 83 PRO A C 1
ATOM 658 O O . PRO A 1 83 ? -8.627 6.186 -36.984 1.00 90.56 83 PRO A O 1
ATOM 661 N N . GLY A 1 84 ? -8.083 4.581 -38.463 1.00 92.88 84 GLY A N 1
ATOM 662 C CA . GLY A 1 84 ? -7.851 5.476 -39.606 1.00 92.88 84 GLY A CA 1
ATOM 663 C C . GLY A 1 84 ? -6.506 6.223 -39.609 1.00 92.88 84 GLY A C 1
ATOM 664 O O . GLY A 1 84 ? -6.218 6.960 -40.552 1.00 92.88 84 GLY A O 1
ATOM 665 N N . GLY A 1 85 ? -5.673 6.064 -38.577 1.00 95.75 85 GLY A N 1
ATOM 666 C CA . GLY A 1 85 ? -4.325 6.633 -38.512 1.00 95.75 85 GLY A CA 1
ATOM 667 C C . GLY A 1 85 ? -3.368 5.982 -39.515 1.00 95.75 85 GLY A C 1
ATOM 668 O O . GLY A 1 85 ? -3.584 4.843 -39.940 1.00 95.75 85 GLY A O 1
ATOM 669 N N . ARG A 1 86 ? -2.311 6.704 -39.905 1.00 97.62 86 ARG A N 1
ATOM 670 C CA . ARG A 1 86 ? -1.432 6.310 -41.022 1.00 97.62 86 ARG A CA 1
ATOM 671 C C . ARG A 1 86 ? 0.023 6.099 -40.609 1.00 97.62 86 ARG A C 1
ATOM 673 O O . ARG A 1 86 ? 0.572 6.890 -39.854 1.00 97.62 86 ARG A O 1
ATOM 680 N N . LEU A 1 87 ? 0.655 5.071 -41.158 1.00 98.31 87 LEU A N 1
ATOM 681 C CA . LEU A 1 87 ? 2.105 4.924 -41.232 1.00 98.31 87 LEU A CA 1
ATOM 682 C C . LEU A 1 87 ? 2.565 5.420 -42.605 1.00 98.31 87 LEU A C 1
ATOM 684 O O . LEU A 1 87 ? 2.116 4.891 -43.619 1.00 98.31 87 LEU A O 1
ATOM 688 N N . VAL A 1 88 ? 3.471 6.391 -42.628 1.00 97.88 88 VAL A N 1
ATOM 689 C CA . VAL A 1 88 ? 4.175 6.866 -43.825 1.00 97.88 88 VAL A CA 1
ATOM 690 C C . VAL A 1 88 ? 5.628 6.427 -43.711 1.00 97.88 88 VAL A C 1
ATOM 692 O O . VAL A 1 88 ? 6.293 6.760 -42.731 1.00 97.88 88 VAL A O 1
ATOM 695 N N . PHE A 1 89 ? 6.130 5.669 -44.679 1.00 97.94 89 PHE A N 1
ATOM 696 C CA . PHE A 1 89 ? 7.469 5.094 -44.582 1.00 97.94 89 PHE A CA 1
ATOM 697 C C . PHE A 1 89 ? 8.201 5.086 -45.922 1.00 97.94 89 PHE A C 1
ATOM 699 O O . PHE A 1 89 ? 7.590 5.074 -46.992 1.00 97.94 89 PHE A O 1
ATOM 706 N N . GLU A 1 90 ? 9.525 5.045 -45.827 1.00 97.56 90 GLU A N 1
ATOM 707 C CA . GLU A 1 90 ? 10.435 4.772 -46.934 1.00 97.56 90 GLU A CA 1
ATOM 708 C C . GLU A 1 90 ? 11.602 3.945 -46.398 1.00 97.56 90 GLU A C 1
ATOM 710 O O . GLU A 1 90 ? 12.166 4.271 -45.352 1.00 97.56 90 GLU A O 1
ATOM 715 N N . VAL A 1 91 ? 11.938 2.859 -47.091 1.00 96.88 91 VAL A N 1
ATOM 716 C CA . VAL A 1 91 ? 12.970 1.910 -46.670 1.00 96.88 91 VAL A CA 1
ATOM 717 C C . VAL A 1 91 ? 13.739 1.370 -47.883 1.00 96.88 91 VAL A C 1
ATOM 719 O O . VAL A 1 91 ? 13.129 1.116 -48.928 1.00 96.88 91 VAL A O 1
ATOM 722 N N . PRO A 1 92 ? 15.065 1.167 -47.795 1.00 97.00 92 PRO A N 1
ATOM 723 C CA . PRO A 1 92 ? 15.836 0.520 -48.852 1.00 97.00 92 PRO A CA 1
ATOM 724 C C . PRO A 1 92 ? 15.291 -0.874 -49.192 1.00 97.00 92 PRO A C 1
ATOM 726 O O . PRO A 1 92 ? 15.082 -1.714 -48.313 1.00 97.00 92 PRO A O 1
ATOM 729 N N . SER A 1 93 ? 15.082 -1.133 -50.483 1.00 96.31 93 SER A N 1
ATOM 730 C CA . SER A 1 93 ? 14.629 -2.433 -50.977 1.00 96.31 93 SER A CA 1
ATOM 731 C C . SER A 1 93 ? 15.803 -3.385 -51.169 1.00 96.31 93 SER A C 1
ATOM 733 O O . SER A 1 93 ? 16.816 -3.036 -51.773 1.00 96.31 93 SER A O 1
ATOM 735 N N . THR A 1 94 ? 15.617 -4.643 -50.777 1.00 95.00 94 THR A N 1
ATOM 736 C CA . THR A 1 94 ? 16.523 -5.771 -51.069 1.00 95.00 94 THR A CA 1
ATOM 737 C C . THR A 1 94 ? 16.754 -6.028 -52.558 1.00 95.00 94 THR A C 1
ATOM 739 O O . THR A 1 94 ? 17.619 -6.826 -52.907 1.00 95.00 94 THR A O 1
ATOM 742 N N . LYS A 1 95 ? 16.022 -5.353 -53.450 1.00 93.62 95 LYS A N 1
ATOM 743 C CA . LYS A 1 95 ? 16.288 -5.361 -54.894 1.00 93.62 95 LYS A CA 1
ATOM 744 C C . LYS A 1 95 ? 17.450 -4.451 -55.321 1.00 93.62 95 LYS A C 1
ATOM 746 O O . LYS A 1 95 ? 17.875 -4.539 -56.470 1.00 93.62 95 LYS A O 1
ATOM 751 N N . GLY A 1 96 ? 17.963 -3.595 -54.435 1.00 91.56 96 GLY A N 1
ATOM 752 C CA . GLY A 1 96 ? 19.159 -2.778 -54.653 1.00 91.56 96 GLY A CA 1
ATOM 753 C C . GLY A 1 96 ? 20.251 -3.072 -53.621 1.00 91.56 96 GLY A C 1
ATOM 754 O O . GLY A 1 96 ? 19.963 -3.445 -52.485 1.00 91.56 96 GLY A O 1
ATOM 755 N N . GLU A 1 97 ? 21.518 -2.867 -53.993 1.00 89.88 97 GLU A N 1
ATOM 756 C CA . GLU A 1 97 ? 22.667 -3.064 -53.090 1.00 89.88 97 GLU A CA 1
ATOM 757 C C . GLU A 1 97 ? 22.600 -2.163 -51.846 1.00 89.88 97 GLU A C 1
ATOM 759 O O . GLU A 1 97 ? 23.098 -2.538 -50.785 1.00 89.88 97 GLU A O 1
ATOM 764 N N . GLY A 1 98 ? 21.931 -1.007 -51.941 1.00 86.62 98 GLY A N 1
ATOM 765 C CA . GLY A 1 98 ? 21.755 -0.062 -50.836 1.00 86.62 98 GLY A CA 1
ATOM 766 C C . GLY A 1 98 ? 21.111 -0.660 -49.580 1.00 86.62 98 GLY A C 1
ATOM 767 O O . GLY A 1 98 ? 21.418 -0.208 -48.481 1.00 86.62 98 GLY A O 1
ATOM 768 N N . ALA A 1 99 ? 20.293 -1.711 -49.704 1.00 89.88 99 ALA A N 1
ATOM 769 C CA . ALA A 1 99 ? 19.720 -2.385 -48.540 1.00 89.88 99 ALA A CA 1
ATOM 770 C C . ALA A 1 99 ? 20.772 -3.091 -47.673 1.00 89.88 99 ALA A C 1
ATOM 772 O O . ALA A 1 99 ? 20.602 -3.138 -46.460 1.00 89.88 99 ALA A O 1
ATOM 773 N N . ALA A 1 100 ? 21.857 -3.597 -48.268 1.00 89.25 100 ALA A N 1
ATOM 774 C CA . ALA A 1 100 ? 22.913 -4.333 -47.566 1.00 89.25 100 ALA A CA 1
ATOM 775 C C . ALA A 1 100 ? 24.247 -3.575 -47.463 1.00 89.25 100 ALA A C 1
ATOM 777 O O . ALA A 1 100 ? 25.105 -3.962 -46.673 1.00 89.25 100 ALA A O 1
ATOM 778 N N . ALA A 1 101 ? 24.439 -2.508 -48.243 1.00 88.75 101 ALA A N 1
ATOM 779 C CA . ALA A 1 101 ? 25.684 -1.745 -48.263 1.00 88.75 101 ALA A CA 1
ATOM 780 C C . ALA A 1 101 ? 25.904 -0.891 -47.000 1.00 88.75 101 ALA A C 1
ATOM 782 O O . ALA A 1 101 ? 27.049 -0.574 -46.676 1.00 88.75 101 ALA A O 1
ATOM 783 N N . HIS A 1 102 ? 24.837 -0.507 -46.288 1.00 86.69 102 HIS A N 1
ATOM 784 C CA . HIS A 1 102 ? 24.953 0.291 -45.068 1.00 86.69 102 HIS A CA 1
ATOM 785 C C . HIS A 1 102 ? 25.177 -0.611 -43.836 1.00 86.69 102 HIS A C 1
ATOM 787 O O . HIS A 1 102 ? 24.339 -1.469 -43.550 1.00 86.69 102 HIS A O 1
ATOM 793 N N . PRO A 1 103 ? 26.265 -0.420 -43.064 1.00 88.00 103 PRO A N 1
ATOM 794 C CA . PRO A 1 103 ? 26.659 -1.341 -41.992 1.00 88.00 103 PRO A CA 1
ATOM 795 C C . PRO A 1 103 ? 25.715 -1.337 -40.781 1.00 88.00 103 PRO A C 1
ATOM 797 O O . PRO A 1 103 ? 25.750 -2.262 -39.975 1.00 88.00 103 PRO A O 1
ATOM 800 N N . GLU A 1 104 ? 24.883 -0.304 -40.638 1.00 87.56 104 GLU A N 1
ATOM 801 C CA . GLU A 1 104 ? 23.936 -0.179 -39.523 1.00 87.56 104 GLU A CA 1
ATOM 802 C C . GLU A 1 104 ? 22.524 -0.687 -39.844 1.00 87.56 104 GLU A C 1
ATOM 804 O O . GLU A 1 104 ? 21.649 -0.606 -38.982 1.00 87.56 104 GLU A O 1
ATOM 809 N N . HIS A 1 105 ? 22.274 -1.189 -41.059 1.00 94.06 105 HIS A N 1
ATOM 810 C CA . HIS A 1 105 ? 21.006 -1.855 -41.356 1.00 94.06 105 HIS A CA 1
ATOM 811 C C . HIS A 1 105 ? 20.968 -3.220 -40.662 1.00 94.06 105 HIS A C 1
ATOM 813 O O . HIS A 1 105 ? 21.919 -4.001 -40.707 1.00 94.06 105 HIS A O 1
ATOM 819 N N . ARG A 1 106 ? 19.853 -3.503 -39.994 1.00 94.06 106 ARG A N 1
ATOM 820 C CA . ARG A 1 106 ? 19.635 -4.690 -39.156 1.00 94.06 106 ARG A CA 1
ATOM 821 C C . ARG A 1 106 ? 18.449 -5.525 -39.624 1.00 94.06 106 ARG A C 1
ATOM 823 O O . ARG A 1 106 ? 18.359 -6.692 -39.251 1.00 94.06 106 ARG A O 1
ATOM 830 N N . SER A 1 107 ? 17.577 -4.960 -40.454 1.00 94.62 107 SER A N 1
ATOM 831 C CA . SER A 1 107 ? 16.503 -5.671 -41.139 1.00 94.62 107 SER A CA 1
ATOM 832 C C . SER A 1 107 ? 16.415 -5.265 -42.607 1.00 94.62 107 SER A C 1
ATOM 834 O O . SER A 1 107 ? 16.894 -4.213 -43.026 1.00 94.62 107 SER A O 1
ATOM 836 N N . PHE A 1 108 ? 15.816 -6.144 -43.406 1.00 95.31 108 PHE A N 1
ATOM 837 C CA . PHE A 1 108 ? 15.822 -6.053 -44.858 1.00 95.31 108 PHE A CA 1
ATOM 838 C C . PHE A 1 108 ? 14.398 -6.116 -45.396 1.00 95.31 108 PHE A C 1
ATOM 840 O O . PHE A 1 108 ? 13.632 -7.022 -45.059 1.00 95.31 108 PHE A O 1
ATOM 847 N N . TRP A 1 109 ? 14.056 -5.160 -46.254 1.00 95.75 109 TRP A N 1
ATOM 848 C CA . TRP A 1 109 ? 12.685 -4.935 -46.694 1.00 95.75 109 TRP A CA 1
ATOM 849 C C . TRP A 1 109 ? 12.577 -5.022 -48.217 1.00 95.75 109 TRP A C 1
ATOM 851 O O . TRP A 1 109 ? 13.535 -4.803 -48.950 1.00 95.75 109 TRP A O 1
ATOM 861 N N . ASN A 1 110 ? 11.410 -5.399 -48.717 1.00 94.25 110 ASN A N 1
ATOM 862 C CA . ASN A 1 110 ? 10.975 -5.194 -50.097 1.00 94.25 110 ASN A CA 1
ATOM 863 C C . ASN A 1 110 ? 9.450 -5.088 -50.098 1.00 94.25 110 ASN A C 1
ATOM 865 O O . ASN A 1 110 ? 8.806 -5.248 -49.057 1.00 94.25 110 ASN A O 1
ATOM 869 N N . LYS A 1 111 ? 8.855 -4.845 -51.266 1.00 92.69 111 LYS A N 1
ATOM 870 C CA . LYS A 1 111 ? 7.398 -4.723 -51.379 1.00 92.69 111 LYS A CA 1
ATOM 871 C C . LYS A 1 111 ? 6.638 -5.930 -50.800 1.00 92.69 111 LYS A C 1
ATOM 873 O O . LYS A 1 111 ? 5.589 -5.746 -50.188 1.00 92.69 111 LYS A O 1
ATOM 878 N N . SER A 1 112 ? 7.172 -7.146 -50.935 1.00 92.62 112 SER A N 1
ATOM 879 C CA . SER A 1 112 ? 6.547 -8.370 -50.415 1.00 92.62 112 SER A CA 1
ATOM 880 C C . SER A 1 112 ? 6.639 -8.499 -48.894 1.00 92.62 112 SER A C 1
ATOM 882 O O . SER A 1 112 ? 5.760 -9.119 -48.301 1.00 92.62 112 SER A O 1
ATOM 884 N N . SER A 1 113 ? 7.641 -7.897 -48.242 1.00 93.81 113 SER A N 1
ATOM 885 C CA . SER A 1 113 ? 7.755 -7.899 -46.775 1.00 93.81 113 SER A CA 1
ATOM 886 C C . SER A 1 113 ? 6.492 -7.342 -46.111 1.00 93.81 113 SER A C 1
ATOM 888 O O . SER A 1 113 ? 6.024 -7.883 -45.114 1.00 93.81 113 SER A O 1
ATOM 890 N N . PHE A 1 114 ? 5.876 -6.313 -46.701 1.00 95.88 114 PHE A N 1
ATOM 891 C CA . PHE A 1 114 ? 4.671 -5.679 -46.158 1.00 95.88 114 PHE A CA 1
ATOM 892 C C . PHE A 1 114 ? 3.402 -6.532 -46.294 1.00 95.88 114 PHE A C 1
ATOM 894 O O . PHE A 1 114 ? 2.411 -6.255 -45.615 1.00 95.88 114 PHE A O 1
ATOM 901 N N . ALA A 1 115 ? 3.416 -7.598 -47.105 1.00 93.75 115 ALA A N 1
ATOM 902 C CA . ALA A 1 115 ? 2.273 -8.500 -47.256 1.00 93.75 115 ALA A CA 1
ATOM 903 C C . ALA A 1 115 ? 1.885 -9.171 -45.925 1.00 93.75 115 ALA A C 1
ATOM 905 O O . ALA A 1 115 ? 0.700 -9.358 -45.669 1.00 93.75 115 ALA A O 1
ATOM 906 N N . PHE A 1 116 ? 2.846 -9.420 -45.031 1.00 93.69 116 PHE A N 1
ATOM 907 C CA . PHE A 1 116 ? 2.608 -10.011 -43.705 1.00 93.69 116 PHE A CA 1
ATOM 908 C C . PHE A 1 116 ? 1.850 -9.098 -42.726 1.00 93.69 116 PHE A C 1
ATOM 910 O O . PHE A 1 116 ? 1.431 -9.546 -41.662 1.00 93.69 116 PHE A O 1
ATOM 917 N N . TRP A 1 117 ? 1.642 -7.828 -43.080 1.00 95.00 117 TRP A N 1
ATOM 918 C CA . TRP A 1 117 ? 0.816 -6.886 -42.319 1.00 95.00 117 TRP A CA 1
ATOM 919 C C . TRP A 1 117 ? -0.350 -6.326 -43.130 1.00 95.00 117 TRP A C 1
ATOM 921 O O . TRP A 1 117 ? -1.104 -5.515 -42.609 1.00 95.00 117 TRP A O 1
ATOM 931 N N . THR A 1 118 ? -0.516 -6.721 -44.393 1.00 94.38 118 THR A N 1
ATOM 932 C CA . THR A 1 118 ? -1.514 -6.117 -45.297 1.00 94.38 118 THR A CA 1
ATOM 933 C C . THR A 1 118 ? -2.399 -7.133 -46.009 1.00 94.38 118 THR A C 1
ATOM 935 O O . THR A 1 118 ? -3.551 -6.828 -46.317 1.00 94.38 118 THR A O 1
ATOM 938 N N . ASN A 1 119 ? -1.899 -8.350 -46.227 1.00 91.44 119 ASN A N 1
ATOM 939 C CA . ASN A 1 119 ? -2.649 -9.457 -46.797 1.00 91.44 119 ASN A CA 1
ATOM 940 C C . ASN A 1 119 ? -3.223 -10.326 -45.672 1.00 91.44 119 ASN A C 1
ATOM 942 O O . ASN A 1 119 ? -2.482 -10.844 -44.841 1.00 91.44 119 ASN A O 1
ATOM 946 N N . GLU A 1 120 ? -4.543 -10.488 -45.678 1.00 85.38 120 GLU A N 1
ATOM 947 C CA . GLU A 1 120 ? -5.313 -11.216 -44.670 1.00 85.38 120 GLU A CA 1
ATOM 948 C C . GLU A 1 120 ? -4.869 -12.678 -44.504 1.00 85.38 120 GLU A C 1
ATOM 950 O O . GLU A 1 120 ? -4.765 -13.159 -43.375 1.00 85.38 120 GLU A O 1
ATOM 955 N N . ASP A 1 121 ? -4.482 -13.339 -45.597 1.00 91.62 121 ASP A N 1
ATOM 956 C CA . ASP A 1 121 ? -4.050 -14.742 -45.587 1.00 91.62 121 ASP A CA 1
ATOM 957 C C . ASP A 1 121 ? -2.636 -14.938 -45.010 1.00 91.62 121 ASP A C 1
ATOM 959 O O . ASP A 1 121 ? -2.248 -16.054 -44.665 1.00 91.62 121 ASP A O 1
ATOM 963 N N . LEU A 1 122 ? -1.849 -13.861 -44.902 1.00 88.62 122 LEU A N 1
ATOM 964 C CA . LEU A 1 122 ? -0.436 -13.892 -44.503 1.00 88.62 122 LEU A CA 1
ATOM 965 C C . LEU A 1 122 ? -0.176 -13.220 -43.150 1.00 88.62 122 LEU A C 1
ATOM 967 O O . LEU A 1 122 ? 0.977 -13.050 -42.757 1.00 88.62 122 LEU A O 1
ATOM 971 N N . LEU A 1 123 ? -1.224 -12.828 -42.420 1.00 79.69 123 LEU A N 1
ATOM 972 C CA . LEU A 1 123 ? -1.056 -12.093 -41.166 1.00 79.69 123 LEU A CA 1
ATOM 973 C C . LEU A 1 123 ? -0.341 -12.920 -40.094 1.00 79.69 123 LEU A C 1
ATOM 975 O O . LEU A 1 123 ? 0.410 -12.362 -39.306 1.00 79.69 123 LEU A O 1
ATOM 979 N N . GLU A 1 124 ? -0.571 -14.233 -40.012 1.00 83.25 124 GLU A N 1
ATOM 980 C CA . GLU A 1 124 ? 0.015 -15.104 -38.971 1.00 83.25 124 GLU A CA 1
ATOM 981 C C . GLU A 1 124 ? -0.129 -14.514 -37.542 1.00 83.25 124 GLU A C 1
ATOM 983 O O . GLU A 1 124 ? 0.789 -14.532 -36.721 1.00 83.25 124 GLU A O 1
ATOM 988 N N . GLY A 1 125 ? -1.291 -13.921 -37.239 1.00 71.62 125 GLY A N 1
ATOM 989 C CA . GLY A 1 125 ? -1.561 -13.267 -35.949 1.00 71.62 125 GLY A CA 1
ATOM 990 C C . GLY A 1 125 ? -0.984 -11.850 -35.801 1.00 71.62 125 GLY A C 1
ATOM 991 O O . GLY A 1 125 ? -0.931 -11.307 -34.688 1.00 71.62 125 GLY A O 1
ATOM 992 N N . ARG A 1 126 ? -0.520 -11.234 -36.890 1.00 82.75 126 ARG A N 1
ATOM 993 C CA . ARG A 1 126 ? -0.121 -9.820 -36.961 1.00 82.75 126 ARG A CA 1
ATOM 994 C C . ARG A 1 126 ? -1.331 -8.905 -37.124 1.00 82.75 126 ARG A C 1
ATOM 996 O O . ARG A 1 126 ? -2.344 -9.320 -37.686 1.00 82.75 126 ARG A O 1
ATOM 1003 N N . PRO A 1 127 ? -1.254 -7.662 -36.619 1.00 86.25 127 PRO A N 1
ATOM 1004 C CA . PRO A 1 127 ? -2.291 -6.685 -36.884 1.00 86.25 127 PRO A CA 1
ATOM 1005 C C . PRO A 1 127 ? -2.298 -6.310 -38.369 1.00 86.25 127 PRO A C 1
ATOM 1007 O O . PRO A 1 127 ? -1.241 -6.144 -38.981 1.00 86.25 127 PRO A O 1
ATOM 1010 N N . ARG A 1 128 ? -3.499 -6.156 -38.929 1.00 93.62 128 ARG A N 1
ATOM 1011 C CA . ARG A 1 128 ? -3.696 -5.775 -40.327 1.00 93.62 128 ARG A CA 1
ATOM 1012 C C . ARG A 1 128 ? -3.658 -4.258 -40.496 1.00 93.62 128 ARG A C 1
ATOM 1014 O O . ARG A 1 128 ? -4.310 -3.519 -39.754 1.00 93.62 128 ARG A O 1
ATOM 1021 N N . PHE A 1 129 ? -2.948 -3.825 -41.522 1.00 96.00 129 PHE A N 1
ATOM 1022 C CA . PHE A 1 129 ? -3.035 -2.517 -42.142 1.00 96.00 129 PHE A CA 1
ATOM 1023 C C . PHE A 1 129 ? -3.721 -2.633 -43.505 1.00 96.00 129 PHE A C 1
ATOM 1025 O O . PHE A 1 129 ? -3.616 -3.641 -44.203 1.00 96.00 129 PHE A O 1
ATOM 1032 N N . GLU A 1 130 ? -4.390 -1.567 -43.907 1.00 96.69 130 GLU A N 1
ATOM 1033 C CA . GLU A 1 130 ? -4.840 -1.348 -45.272 1.00 96.69 130 GLU A CA 1
ATOM 1034 C C . GLU A 1 130 ? -3.730 -0.656 -46.060 1.00 96.69 130 GLU A C 1
ATOM 1036 O O . GLU A 1 130 ? -3.096 0.284 -45.574 1.00 96.69 130 GLU A O 1
ATOM 1041 N N . VAL A 1 131 ? -3.502 -1.102 -47.291 1.00 97.06 131 VAL A N 1
ATOM 1042 C CA . VAL A 1 131 ? -2.584 -0.416 -48.201 1.00 97.06 131 VAL A CA 1
ATOM 1043 C C . VAL A 1 131 ? -3.309 0.788 -48.786 1.00 97.06 131 VAL A C 1
ATOM 1045 O O . VAL A 1 131 ? -4.298 0.617 -49.495 1.00 97.06 131 VAL A O 1
ATOM 1048 N N . VAL A 1 132 ? -2.815 1.992 -48.497 1.00 96.69 132 VAL A N 1
ATOM 1049 C CA . VAL A 1 132 ? -3.235 3.209 -49.207 1.00 96.69 132 VAL A CA 1
ATOM 1050 C C . VAL A 1 132 ? -2.345 3.383 -50.432 1.00 96.69 132 VAL A C 1
ATOM 1052 O O . VAL A 1 132 ? -2.842 3.457 -51.549 1.00 96.69 132 VAL A O 1
ATOM 1055 N N . GLU A 1 133 ? -1.030 3.353 -50.224 1.00 96.44 133 GLU A N 1
ATOM 1056 C CA . GLU A 1 133 ? -0.009 3.430 -51.271 1.00 96.44 133 GLU A CA 1
ATOM 1057 C C . GLU A 1 133 ? 1.138 2.474 -50.926 1.00 96.44 133 GLU A C 1
ATOM 1059 O O . GLU A 1 133 ? 1.526 2.357 -49.762 1.00 96.44 133 GLU A O 1
ATOM 1064 N N . LEU A 1 134 ? 1.673 1.764 -51.921 1.00 96.50 134 LEU A N 1
ATOM 1065 C CA . LEU A 1 134 ? 2.851 0.912 -51.752 1.00 96.50 134 LEU A CA 1
ATOM 1066 C C . LEU A 1 134 ? 3.572 0.744 -53.088 1.00 96.50 134 LEU A C 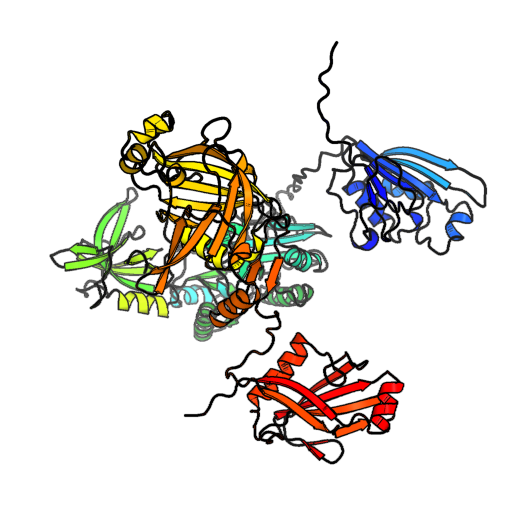1
ATOM 1068 O O . LEU A 1 134 ? 3.150 -0.028 -53.961 1.00 96.50 134 LEU A O 1
ATOM 1072 N N . GLU A 1 135 ? 4.690 1.434 -53.231 1.00 95.56 135 GLU A N 1
ATOM 1073 C CA . GLU A 1 135 ? 5.476 1.483 -54.455 1.00 95.56 135 GLU A CA 1
ATOM 1074 C C . GLU A 1 135 ? 6.905 1.028 -54.196 1.00 95.56 135 GLU A C 1
ATOM 1076 O O . GLU A 1 135 ? 7.441 1.151 -53.098 1.00 95.56 135 GLU A O 1
ATOM 1081 N N . GLU A 1 136 ? 7.514 0.456 -55.226 1.00 94.94 136 GLU A N 1
ATOM 1082 C CA . GLU A 1 136 ? 8.926 0.106 -55.221 1.00 94.94 136 GLU A CA 1
ATOM 1083 C C . GLU A 1 136 ? 9.546 0.745 -56.457 1.00 94.94 136 GLU A C 1
ATOM 1085 O O . GLU A 1 136 ? 9.067 0.516 -57.570 1.00 94.94 136 GLU A O 1
ATOM 1090 N N . TRP A 1 137 ? 10.541 1.603 -56.248 1.00 94.25 137 TRP A N 1
ATOM 1091 C CA . TRP A 1 137 ? 11.043 2.532 -57.258 1.00 94.25 137 TRP A CA 1
ATOM 1092 C C . TRP A 1 137 ? 12.556 2.743 -57.135 1.00 94.25 137 TRP A C 1
ATOM 1094 O O . TRP A 1 137 ? 13.177 2.402 -56.126 1.00 94.25 137 TRP A O 1
ATOM 1104 N N . GLY A 1 138 ? 13.147 3.307 -58.189 1.00 91.94 138 GLY A N 1
ATOM 1105 C CA . GLY A 1 138 ? 14.593 3.451 -58.344 1.00 91.94 138 GLY A CA 1
ATOM 1106 C C . GLY A 1 138 ? 15.224 2.298 -59.125 1.00 91.94 138 GLY A C 1
ATOM 1107 O O . GLY A 1 138 ? 14.585 1.281 -59.395 1.00 91.94 138 GLY A O 1
ATOM 1108 N N . ASP A 1 139 ? 16.494 2.473 -59.476 1.00 89.75 139 ASP A N 1
ATOM 1109 C CA . ASP A 1 139 ? 17.293 1.504 -60.225 1.00 89.75 139 ASP A CA 1
ATOM 1110 C C . ASP A 1 139 ? 18.511 1.074 -59.389 1.00 89.75 139 ASP A C 1
ATOM 1112 O O . ASP A 1 139 ? 19.070 1.889 -58.640 1.00 89.75 139 ASP A O 1
ATOM 1116 N N . PRO A 1 140 ? 18.966 -0.190 -59.491 1.00 84.00 140 PRO A N 1
ATOM 1117 C CA . PRO A 1 140 ? 20.168 -0.644 -58.803 1.00 84.00 140 PRO A CA 1
ATOM 1118 C C . PRO A 1 140 ? 21.365 0.295 -59.056 1.00 84.00 140 PRO A C 1
ATOM 1120 O O . PRO A 1 140 ? 21.579 0.723 -60.191 1.00 84.00 140 PRO A O 1
ATOM 1123 N N . PRO A 1 141 ? 22.159 0.628 -58.021 1.00 83.69 141 PRO A N 1
ATOM 1124 C CA . PRO A 1 141 ? 22.174 0.014 -56.690 1.00 83.69 141 PRO A CA 1
ATOM 1125 C C . PRO A 1 141 ? 21.161 0.596 -55.681 1.00 83.69 141 PRO A C 1
ATOM 1127 O O . PRO A 1 141 ? 21.112 0.123 -54.545 1.00 83.69 141 PRO A O 1
ATOM 1130 N N . ARG A 1 142 ? 20.360 1.605 -56.050 1.00 89.88 142 ARG A N 1
ATOM 1131 C CA . ARG A 1 142 ? 19.477 2.349 -55.134 1.00 89.88 142 ARG A CA 1
ATOM 1132 C C . ARG A 1 142 ? 18.007 2.126 -55.476 1.00 89.88 142 ARG A C 1
ATOM 1134 O O . ARG A 1 142 ? 17.409 2.883 -56.234 1.00 89.88 142 ARG A O 1
ATOM 1141 N N . VAL A 1 143 ? 17.442 1.081 -54.883 1.00 96.25 143 VAL A N 1
ATOM 1142 C CA . VAL A 1 143 ? 16.019 0.745 -54.991 1.00 96.25 143 VAL A CA 1
ATOM 1143 C C . VAL A 1 143 ? 15.380 0.924 -53.619 1.00 96.25 143 VAL A C 1
ATOM 1145 O O . VAL A 1 143 ? 15.956 0.493 -52.619 1.00 96.25 143 VAL A O 1
ATOM 1148 N N . TYR A 1 144 ? 14.197 1.525 -53.568 1.00 96.62 144 TYR A N 1
ATOM 1149 C CA . TYR A 1 144 ? 13.471 1.825 -52.334 1.00 96.62 144 TYR A CA 1
ATOM 1150 C C . TYR A 1 144 ? 12.039 1.307 -52.401 1.00 96.62 144 TYR A C 1
ATOM 1152 O O . TYR A 1 144 ? 11.467 1.166 -53.481 1.00 96.62 144 TYR A O 1
ATOM 1160 N N . VAL A 1 145 ? 11.464 1.039 -51.232 1.00 97.38 145 VAL A N 1
ATOM 1161 C CA . VAL A 1 145 ? 10.024 0.870 -51.045 1.00 97.38 145 VAL A CA 1
ATOM 1162 C C . VAL A 1 145 ? 9.520 2.066 -50.262 1.00 97.38 145 VAL A C 1
ATOM 1164 O O . VAL A 1 145 ? 10.016 2.327 -49.167 1.00 97.38 145 VAL A O 1
ATOM 1167 N N . SER A 1 146 ? 8.516 2.753 -50.786 1.00 97.12 146 SER A N 1
ATOM 1168 C CA . SER A 1 146 ? 7.787 3.785 -50.054 1.00 97.12 146 SER A CA 1
ATOM 1169 C C . SER A 1 146 ? 6.303 3.454 -50.028 1.00 97.12 146 SER A C 1
ATOM 1171 O O . SER A 1 146 ? 5.771 2.773 -50.911 1.00 97.12 146 SER A O 1
ATOM 1173 N N . GLY A 1 147 ? 5.619 3.901 -48.983 1.00 95.81 147 GLY A N 1
ATOM 1174 C CA . GLY A 1 147 ? 4.196 3.642 -48.878 1.00 95.81 147 GLY A CA 1
ATOM 1175 C C . GLY A 1 147 ? 3.500 4.364 -47.743 1.00 95.81 147 GLY A C 1
ATOM 1176 O O . GLY A 1 147 ? 4.111 4.904 -46.817 1.00 95.81 147 GLY A O 1
ATOM 1177 N N . VAL A 1 148 ? 2.176 4.315 -47.833 1.00 98.06 148 VAL A N 1
ATOM 1178 C CA . VAL A 1 148 ? 1.244 4.758 -46.809 1.00 98.06 148 VAL A CA 1
ATOM 1179 C C . VAL A 1 148 ? 0.367 3.569 -46.443 1.00 98.06 148 VAL A C 1
ATOM 1181 O O . VAL A 1 148 ? -0.408 3.068 -47.260 1.00 98.06 148 VAL A O 1
ATOM 1184 N N . LEU A 1 149 ? 0.485 3.114 -45.201 1.00 97.94 149 LEU A N 1
ATOM 1185 C CA . LEU A 1 149 ? -0.378 2.084 -44.633 1.00 97.94 149 LEU A CA 1
ATOM 1186 C C . LEU A 1 149 ? -1.348 2.730 -43.654 1.00 97.94 149 LEU A C 1
ATOM 1188 O O . LEU A 1 149 ? -0.959 3.579 -42.856 1.00 97.94 149 LEU A O 1
ATOM 1192 N N . ARG A 1 150 ? -2.613 2.325 -43.682 1.00 97.31 150 ARG A N 1
ATOM 1193 C CA . ARG A 1 150 ? -3.649 2.851 -42.793 1.00 97.31 150 ARG A CA 1
ATOM 1194 C C . ARG A 1 150 ? -4.118 1.767 -41.839 1.00 97.31 150 ARG A C 1
ATOM 1196 O O . ARG A 1 150 ? -4.349 0.630 -42.234 1.00 97.31 150 ARG A O 1
ATOM 1203 N N . LYS A 1 151 ? -4.283 2.112 -40.567 1.00 95.19 151 LYS A N 1
ATOM 1204 C CA . LYS A 1 151 ? -5.017 1.259 -39.632 1.00 95.19 151 LYS A CA 1
ATOM 1205 C C . LYS A 1 151 ? -6.504 1.295 -40.010 1.00 95.19 151 LYS A C 1
ATOM 1207 O O . LYS A 1 151 ? -7.018 2.411 -40.090 1.00 95.19 151 LYS A O 1
ATOM 1212 N N . PRO A 1 152 ? -7.185 0.152 -40.220 1.00 92.38 152 PRO A N 1
ATOM 1213 C CA . PRO A 1 152 ? -8.577 0.162 -40.665 1.00 92.38 152 PRO A CA 1
ATOM 1214 C C . PRO A 1 152 ? -9.466 1.053 -39.776 1.00 92.38 152 PRO A C 1
ATOM 1216 O O . PRO A 1 152 ? -9.224 1.214 -38.573 1.00 92.38 152 PRO A O 1
ATOM 1219 N N . GLU A 1 153 ? -10.449 1.716 -40.380 1.00 84.56 153 GLU A N 1
ATOM 1220 C CA . GLU A 1 153 ? -11.332 2.666 -39.680 1.00 84.56 153 GLU A CA 1
ATOM 1221 C C . GLU A 1 153 ? -12.371 1.955 -38.806 1.00 84.56 153 GLU A C 1
ATOM 1223 O O . GLU A 1 153 ? -12.798 2.483 -37.781 1.00 84.56 153 GLU A O 1
ATOM 1228 N N . ASP A 1 154 ? -12.722 0.734 -39.199 1.00 73.19 154 ASP A N 1
ATOM 1229 C CA . ASP A 1 154 ? -13.616 -0.205 -38.529 1.00 73.19 154 ASP A CA 1
ATOM 1230 C C . ASP A 1 154 ? -12.901 -1.071 -37.483 1.00 73.19 154 ASP A C 1
ATOM 1232 O O . ASP A 1 154 ? -13.510 -1.966 -36.895 1.00 73.19 154 ASP A O 1
ATOM 1236 N N . VAL A 1 155 ? -11.630 -0.778 -37.178 1.00 62.50 155 VAL A N 1
ATOM 1237 C CA . VAL A 1 155 ? -11.020 -1.272 -35.944 1.00 62.50 155 VAL A CA 1
ATOM 1238 C C . VAL A 1 155 ? -11.801 -0.636 -34.802 1.00 62.50 155 VAL A C 1
ATOM 1240 O O . VAL A 1 155 ? -11.610 0.553 -34.522 1.00 62.50 155 VAL A O 1
ATOM 1243 N N . GLU A 1 156 ? -12.689 -1.411 -34.165 1.00 45.12 156 GLU A N 1
ATOM 1244 C CA . GLU A 1 156 ? -13.416 -0.981 -32.972 1.00 45.12 156 GLU A CA 1
ATOM 1245 C C . GLU A 1 156 ? -12.454 -0.209 -32.081 1.00 45.12 156 GLU A C 1
ATOM 1247 O O . GLU A 1 156 ? -11.360 -0.683 -31.748 1.00 45.12 156 GLU A O 1
ATOM 1252 N N . LYS A 1 157 ? -12.830 1.038 -31.772 1.00 35.06 157 LYS A N 1
ATOM 1253 C CA . LYS A 1 157 ? -12.060 1.909 -30.895 1.00 35.06 157 LYS A CA 1
ATOM 1254 C C . LYS A 1 157 ? -11.740 1.072 -29.670 1.00 35.06 157 LYS A C 1
ATOM 1256 O O . LYS A 1 157 ? -12.650 0.724 -28.929 1.00 35.06 157 LYS A O 1
ATOM 1261 N N . ALA A 1 158 ? -10.470 0.734 -29.488 1.00 33.84 158 ALA A N 1
ATOM 1262 C CA . ALA A 1 158 ? -9.998 -0.115 -28.410 1.00 33.84 158 ALA A CA 1
ATOM 1263 C C . ALA A 1 158 ? -10.094 0.606 -27.049 1.00 33.84 158 ALA A C 1
ATOM 1265 O O . ALA A 1 158 ? -9.112 0.774 -26.339 1.00 33.84 158 ALA A O 1
ATOM 1266 N N . LEU A 1 159 ? -11.294 1.023 -26.651 1.00 33.88 159 LEU A N 1
ATOM 1267 C CA . LEU A 1 159 ? -11.804 0.693 -25.334 1.00 33.88 159 LEU A CA 1
ATOM 1268 C C . LEU A 1 159 ? -12.131 -0.799 -25.402 1.00 33.88 159 LEU A C 1
ATOM 1270 O O . LEU A 1 159 ? -13.269 -1.163 -25.661 1.00 33.88 159 LEU A O 1
ATOM 1274 N N . VAL A 1 160 ? -11.129 -1.671 -25.281 1.00 31.42 160 VAL A N 1
ATOM 1275 C CA . VAL A 1 160 ? -11.401 -3.108 -25.358 1.00 31.42 160 VAL A CA 1
ATOM 1276 C C . VAL A 1 160 ? -12.045 -3.538 -24.037 1.00 31.42 160 VAL A C 1
ATOM 1278 O O . VAL A 1 160 ? -11.370 -4.000 -23.116 1.00 31.42 160 VAL A O 1
ATOM 1281 N N . ASP A 1 161 ? -13.367 -3.386 -23.955 1.00 30.08 161 ASP A N 1
ATOM 1282 C CA . ASP A 1 161 ? -14.199 -4.501 -23.523 1.00 30.08 161 ASP A CA 1
ATOM 1283 C C . ASP A 1 161 ? -13.865 -5.644 -24.483 1.00 30.08 161 ASP A C 1
ATOM 1285 O O . ASP A 1 161 ? -14.332 -5.699 -25.614 1.00 30.08 161 ASP A O 1
ATOM 1289 N N . VAL A 1 162 ? -12.939 -6.514 -24.078 1.00 28.55 162 VAL A N 1
ATOM 1290 C CA . VAL A 1 162 ? -12.788 -7.783 -24.780 1.00 28.55 162 VAL A CA 1
ATOM 1291 C C . VAL A 1 162 ? -14.019 -8.570 -24.371 1.00 28.55 162 VAL A C 1
ATOM 1293 O O . VAL A 1 162 ? -14.159 -8.902 -23.188 1.00 28.55 162 VAL A O 1
ATOM 1296 N N . GLU A 1 163 ? -14.902 -8.875 -25.318 1.00 30.55 163 GLU A N 1
ATOM 1297 C CA . GLU A 1 163 ? -15.763 -10.038 -25.165 1.00 30.55 163 GLU A CA 1
ATOM 1298 C C . GLU A 1 163 ? -14.846 -11.229 -24.886 1.00 30.55 163 GLU A C 1
ATOM 1300 O O . GLU A 1 163 ? -14.127 -11.752 -25.741 1.00 30.55 163 GLU A O 1
ATOM 1305 N N . TRP A 1 164 ? -14.807 -11.612 -23.614 1.00 32.91 164 TRP A N 1
ATOM 1306 C CA . TRP A 1 164 ? -14.352 -12.918 -23.198 1.00 32.91 164 TRP A CA 1
ATOM 1307 C C . TRP A 1 164 ? -15.272 -13.892 -23.910 1.00 32.91 164 TRP A C 1
ATOM 1309 O O . TRP A 1 164 ? -16.414 -14.012 -23.466 1.00 32.91 164 TRP A O 1
ATOM 1319 N N . LEU A 1 165 ? -14.797 -14.521 -24.993 1.00 29.66 165 LEU A N 1
ATOM 1320 C CA . LEU A 1 165 ? -15.479 -15.645 -25.634 1.00 29.66 165 LEU A CA 1
ATOM 1321 C C . LEU A 1 165 ? -16.119 -16.491 -24.537 1.00 29.66 165 LEU A C 1
ATOM 1323 O O . LEU A 1 165 ? -15.421 -16.921 -23.608 1.00 29.66 165 LEU A O 1
ATOM 1327 N N . ASP A 1 166 ? -17.439 -16.652 -24.607 1.00 29.08 166 ASP A N 1
ATOM 1328 C CA . ASP A 1 166 ? -18.119 -17.573 -23.716 1.00 29.08 166 ASP A CA 1
ATOM 1329 C C . ASP A 1 166 ? -17.453 -18.942 -23.907 1.00 29.08 166 ASP A C 1
ATOM 1331 O O . ASP A 1 166 ? -17.343 -19.425 -25.041 1.00 29.08 166 ASP A O 1
ATOM 1335 N N . PRO A 1 167 ? -16.909 -19.552 -22.838 1.00 31.97 167 PRO A N 1
ATOM 1336 C CA . PRO A 1 167 ? -16.472 -20.927 -22.945 1.00 31.97 167 PRO A CA 1
ATOM 1337 C C . PRO A 1 167 ? -17.704 -21.770 -23.301 1.00 31.97 167 PRO A C 1
ATOM 1339 O O . PRO A 1 167 ? -18.805 -21.441 -22.847 1.00 31.97 167 PRO A O 1
ATOM 1342 N N . PRO A 1 168 ? -17.547 -22.838 -24.102 1.00 29.34 168 PRO A N 1
ATOM 1343 C CA . PRO A 1 168 ? -18.655 -23.738 -24.396 1.00 29.34 168 PRO A CA 1
ATOM 1344 C C . PRO A 1 168 ? -19.325 -24.166 -23.085 1.00 29.34 168 PRO A C 1
ATOM 1346 O O . PRO A 1 168 ? -18.625 -24.404 -22.095 1.00 29.34 168 PRO A O 1
ATOM 1349 N N . GLU A 1 169 ? -20.660 -24.257 -23.090 1.00 35.66 169 GLU A N 1
ATOM 1350 C CA . GLU A 1 169 ? -21.512 -24.531 -21.915 1.00 35.66 169 GLU A CA 1
ATOM 1351 C C . GLU A 1 169 ? -21.130 -25.815 -21.141 1.00 35.66 169 GLU A C 1
ATOM 1353 O O . GLU A 1 169 ? -21.576 -26.006 -20.012 1.00 35.66 169 GLU A O 1
ATOM 1358 N N . ASP A 1 170 ? -20.216 -26.629 -21.683 1.00 32.94 170 ASP A N 1
ATOM 1359 C CA . ASP A 1 170 ? -19.803 -27.936 -21.170 1.00 32.94 170 ASP A CA 1
ATOM 1360 C C . ASP A 1 170 ? -18.319 -28.045 -20.746 1.00 32.94 170 ASP A C 1
ATOM 1362 O O . ASP A 1 170 ? -17.791 -29.151 -20.603 1.00 32.94 170 ASP A O 1
ATOM 1366 N N . ALA A 1 171 ? -17.588 -26.941 -20.541 1.00 35.00 171 ALA A N 1
ATOM 1367 C CA . ALA A 1 171 ? -16.197 -27.031 -20.079 1.00 35.00 171 ALA A CA 1
ATOM 1368 C C . ALA A 1 171 ? -16.115 -27.512 -18.613 1.00 35.00 171 ALA A C 1
ATOM 1370 O O . ALA A 1 171 ? -16.274 -26.732 -17.673 1.00 35.00 171 ALA A O 1
ATOM 1371 N N . ASP A 1 172 ? -15.848 -28.810 -18.437 1.00 40.91 172 ASP A N 1
ATOM 1372 C CA . ASP A 1 172 ? -15.550 -29.491 -17.173 1.00 40.91 172 ASP A CA 1
ATOM 1373 C C . ASP A 1 172 ? -14.857 -28.578 -16.145 1.00 40.91 172 ASP A C 1
ATOM 1375 O O . ASP A 1 172 ? -13.821 -27.965 -16.426 1.00 40.91 172 ASP A O 1
ATOM 1379 N N . LYS A 1 173 ? -15.368 -28.583 -14.905 1.00 41.84 173 LYS A N 1
ATOM 1380 C CA . LYS A 1 173 ? -14.893 -27.832 -13.715 1.00 41.84 173 LYS A CA 1
ATOM 1381 C C . LYS A 1 173 ? -13.390 -28.002 -13.378 1.00 41.84 173 LYS A C 1
ATOM 1383 O O . LYS A 1 173 ? -12.896 -27.403 -12.427 1.00 41.84 173 LYS A O 1
ATOM 1388 N N . ALA A 1 174 ? -12.672 -28.808 -14.157 1.00 45.53 174 ALA A N 1
ATOM 1389 C CA . ALA A 1 174 ? -11.301 -29.282 -14.017 1.00 45.53 174 ALA A CA 1
ATOM 1390 C C . ALA A 1 174 ? -10.245 -28.506 -14.844 1.00 45.53 174 ALA A C 1
ATOM 1392 O O . ALA A 1 174 ? -9.063 -28.857 -14.806 1.00 45.53 174 ALA A O 1
ATOM 1393 N N . ARG A 1 175 ? -10.617 -27.483 -15.632 1.00 60.78 175 ARG A N 1
ATOM 1394 C CA . ARG A 1 175 ? -9.685 -26.807 -16.566 1.00 60.78 175 ARG A CA 1
ATOM 1395 C C . ARG A 1 175 ? -9.624 -25.289 -16.401 1.00 60.78 175 ARG A C 1
ATOM 1397 O O . ARG A 1 175 ? -9.807 -24.544 -17.355 1.00 60.78 175 ARG A O 1
ATOM 1404 N N . VAL A 1 176 ? -9.305 -24.821 -15.194 1.00 74.88 176 VAL A N 1
ATOM 1405 C CA . VAL A 1 176 ? -9.012 -23.395 -14.972 1.00 74.88 176 VAL A CA 1
ATOM 1406 C C . VAL A 1 176 ? -7.664 -23.034 -15.614 1.00 74.88 176 VAL A C 1
ATOM 1408 O O . VAL A 1 176 ? -6.667 -23.737 -15.434 1.00 74.88 176 VAL A O 1
ATOM 1411 N N . GLY A 1 177 ? -7.643 -21.939 -16.368 1.00 81.12 177 GLY A N 1
ATOM 1412 C CA . GLY A 1 177 ? -6.459 -21.343 -16.988 1.00 81.12 177 GLY A CA 1
ATOM 1413 C C . GLY A 1 177 ? -6.691 -19.870 -17.351 1.00 81.12 177 GLY A C 1
ATOM 1414 O O . GLY A 1 177 ? -7.795 -19.364 -17.131 1.00 81.12 177 GLY A O 1
ATOM 1415 N N . PRO A 1 178 ? -5.685 -19.168 -17.898 1.00 80.88 178 PRO A N 1
ATOM 1416 C CA . PRO A 1 178 ? -5.799 -17.755 -18.251 1.00 80.88 178 PRO A CA 1
ATOM 1417 C C . PRO A 1 178 ? -7.017 -17.473 -19.138 1.00 80.88 178 PRO A C 1
ATOM 1419 O O . PRO A 1 178 ? -7.164 -18.034 -20.222 1.00 80.88 178 PRO A O 1
ATOM 1422 N N . GLY A 1 179 ? -7.894 -16.599 -18.660 1.00 73.44 179 GLY A N 1
ATOM 1423 C CA . GLY A 1 179 ? -9.139 -16.197 -19.300 1.00 73.44 179 GLY A CA 1
ATOM 1424 C C . GLY A 1 179 ? -10.351 -17.078 -19.031 1.00 73.44 179 GLY A C 1
ATOM 1425 O O . GLY A 1 179 ? -11.423 -16.807 -19.568 1.00 73.44 179 GLY A O 1
ATOM 1426 N N . SER A 1 180 ? -10.217 -18.097 -18.184 1.00 73.69 180 SER A N 1
ATOM 1427 C CA . SER A 1 180 ? -11.356 -18.918 -17.765 1.00 73.69 180 SER A CA 1
ATOM 1428 C C . SER A 1 180 ? -12.316 -18.114 -16.885 1.00 73.69 180 SER A C 1
ATOM 1430 O O . SER A 1 180 ? -11.887 -17.411 -15.968 1.00 73.69 180 SER A O 1
ATOM 1432 N N . ARG A 1 181 ? -13.628 -18.272 -17.095 1.00 70.44 181 ARG A N 1
ATOM 1433 C CA . ARG A 1 181 ? -14.649 -17.785 -16.155 1.00 70.44 181 ARG A CA 1
ATOM 1434 C C . ARG A 1 181 ? -14.893 -18.847 -15.085 1.00 70.44 181 ARG A C 1
ATOM 1436 O O . ARG A 1 181 ? -15.337 -19.946 -15.393 1.00 70.44 181 ARG A O 1
ATOM 1443 N N . PHE A 1 182 ? -14.611 -18.525 -13.826 1.00 77.69 182 PHE A N 1
ATOM 1444 C CA . PHE A 1 182 ? -14.875 -19.412 -12.693 1.00 77.69 182 PHE A CA 1
ATOM 1445 C C . PHE A 1 182 ? -15.121 -18.612 -11.413 1.00 77.69 182 PHE A C 1
ATOM 1447 O O . PHE A 1 182 ? -14.730 -17.450 -11.296 1.00 77.69 182 PHE A O 1
ATOM 1454 N N . THR A 1 183 ? -15.760 -19.251 -10.434 1.00 79.38 183 THR A N 1
ATOM 1455 C CA . THR A 1 183 ? -15.870 -18.702 -9.077 1.00 79.38 183 THR A CA 1
ATOM 1456 C C . THR A 1 183 ? -14.666 -19.173 -8.258 1.00 79.38 183 THR A C 1
ATOM 1458 O O . THR A 1 183 ? -14.467 -20.387 -8.159 1.00 79.38 183 THR A O 1
ATOM 1461 N N . PRO A 1 184 ? -13.860 -18.279 -7.658 1.00 80.38 184 PRO A N 1
ATOM 1462 C CA . PRO A 1 184 ? -12.749 -18.688 -6.800 1.00 80.38 184 PRO A CA 1
ATOM 1463 C C . PRO A 1 184 ? -13.201 -19.589 -5.641 1.00 80.38 184 PRO A C 1
ATOM 1465 O O . PRO A 1 184 ? -14.281 -19.396 -5.082 1.00 80.38 184 PRO A O 1
ATOM 1468 N N . ALA A 1 185 ? -12.365 -20.560 -5.257 1.00 80.12 185 ALA A N 1
ATOM 1469 C CA . ALA A 1 185 ? -12.684 -21.541 -4.215 1.00 80.12 185 ALA A CA 1
ATOM 1470 C C . ALA A 1 185 ? -13.124 -20.895 -2.892 1.00 80.12 185 ALA A C 1
ATOM 1472 O O . ALA A 1 185 ? -12.402 -20.058 -2.347 1.00 80.12 185 ALA A O 1
ATOM 1473 N N . ARG A 1 186 ? -14.245 -21.315 -2.310 1.00 73.94 186 ARG A N 1
ATOM 1474 C CA . ARG A 1 186 ? -14.708 -20.895 -0.981 1.00 73.94 186 ARG A CA 1
ATOM 1475 C C . ARG A 1 186 ? -14.967 -22.129 -0.109 1.00 73.94 186 ARG A C 1
ATOM 1477 O O . ARG A 1 186 ? -15.687 -23.010 -0.559 1.00 73.94 186 ARG A O 1
ATOM 1484 N N . PRO A 1 187 ? -14.448 -22.184 1.134 1.00 70.56 187 PRO A N 1
ATOM 1485 C CA . PRO A 1 187 ? -14.787 -23.246 2.080 1.00 70.56 187 PRO A CA 1
ATOM 1486 C C . PRO A 1 187 ? -16.302 -23.418 2.234 1.00 70.56 187 PRO A C 1
ATOM 1488 O O . PRO A 1 187 ? -16.996 -22.468 2.610 1.00 70.56 187 PRO A O 1
ATOM 1491 N N . GLU A 1 188 ? -16.794 -24.618 1.954 1.00 67.00 188 GLU A N 1
ATOM 1492 C CA . GLU A 1 188 ? -18.151 -25.061 2.234 1.00 67.00 188 GLU A CA 1
ATOM 1493 C C . GLU A 1 188 ? -18.196 -25.505 3.694 1.00 67.00 188 GLU A C 1
ATOM 1495 O O . GLU A 1 188 ? -17.479 -26.403 4.123 1.00 67.00 188 GLU A O 1
ATOM 1500 N N . LEU A 1 189 ? -18.982 -24.806 4.506 1.00 55.72 189 LEU A N 1
ATOM 1501 C CA . LEU A 1 189 ? -19.100 -25.100 5.926 1.00 55.72 189 LEU A CA 1
ATOM 1502 C C . LEU A 1 189 ? -20.550 -25.485 6.203 1.00 55.72 189 LEU A C 1
ATOM 1504 O O . LEU A 1 189 ? -21.453 -24.653 6.095 1.00 55.72 189 LEU A O 1
ATOM 1508 N N . ALA A 1 190 ? -20.773 -26.750 6.559 1.00 39.94 190 ALA A N 1
ATOM 1509 C CA . ALA A 1 190 ? -22.087 -27.284 6.899 1.00 39.94 190 ALA A CA 1
ATOM 1510 C C . ALA A 1 190 ? -22.682 -26.550 8.121 1.00 39.94 190 ALA A C 1
ATOM 1512 O O . ALA A 1 190 ? -22.395 -26.874 9.272 1.00 39.94 190 ALA A O 1
ATOM 1513 N N . GLY A 1 191 ? -23.495 -25.518 7.873 1.00 39.84 191 GLY A N 1
ATOM 1514 C CA . GLY A 1 191 ? -24.290 -24.821 8.892 1.00 39.84 191 GLY A CA 1
ATOM 1515 C C . GLY A 1 191 ? -23.537 -23.866 9.832 1.00 39.84 191 GLY A C 1
ATOM 1516 O O . GLY A 1 191 ? -24.155 -23.311 10.738 1.00 39.84 191 GLY A O 1
ATOM 1517 N N . LEU A 1 192 ? -22.237 -23.627 9.631 1.00 39.16 192 LEU A N 1
ATOM 1518 C CA . LEU A 1 192 ? -21.443 -22.628 10.363 1.00 39.16 192 LEU A CA 1
ATOM 1519 C C . LEU A 1 192 ? -20.793 -21.675 9.363 1.00 39.16 192 LEU A C 1
ATOM 1521 O O . LEU A 1 192 ? -20.251 -22.119 8.366 1.00 39.16 192 LEU A O 1
ATOM 1525 N N . THR A 1 193 ? -20.791 -20.365 9.603 1.00 41.69 193 THR A N 1
ATOM 1526 C CA . THR A 1 193 ? -20.132 -19.437 8.668 1.00 41.69 193 THR A CA 1
ATOM 1527 C C . THR A 1 193 ? -18.601 -19.495 8.761 1.00 41.69 193 THR A C 1
ATOM 1529 O O . THR A 1 193 ? -17.937 -19.200 7.762 1.00 41.69 193 THR A O 1
ATOM 1532 N N . GLU A 1 194 ? -18.030 -19.862 9.928 1.00 54.66 194 GLU A N 1
ATOM 1533 C CA . GLU A 1 194 ? -16.581 -19.873 10.236 1.00 54.66 194 GLU A CA 1
ATOM 1534 C C . GLU A 1 194 ? -16.230 -20.835 11.402 1.00 54.66 194 GLU A C 1
ATOM 1536 O O . GLU A 1 194 ? -17.028 -21.006 12.326 1.00 54.66 194 GLU A O 1
ATOM 1541 N N . ILE A 1 195 ? -15.031 -21.449 11.398 1.00 66.25 195 ILE A N 1
ATOM 1542 C CA . ILE A 1 195 ? -14.521 -22.240 12.536 1.00 66.25 195 ILE A CA 1
ATOM 1543 C C . ILE A 1 195 ? -13.738 -21.334 13.496 1.00 66.25 195 ILE A C 1
ATOM 1545 O O . ILE A 1 195 ? -12.908 -20.528 13.081 1.00 66.25 195 ILE A O 1
ATOM 1549 N N . PHE A 1 196 ? -13.958 -21.507 14.801 1.00 64.12 196 PHE A N 1
ATOM 1550 C CA . PHE A 1 196 ? -13.299 -20.717 15.855 1.00 64.12 196 PHE A CA 1
ATOM 1551 C C . PHE A 1 196 ? -12.572 -21.564 16.909 1.00 64.12 196 PHE A C 1
ATOM 1553 O O . PHE A 1 196 ? -11.953 -21.029 17.823 1.00 64.12 196 PHE A O 1
ATOM 1560 N N . ARG A 1 197 ? -12.664 -22.897 16.817 1.00 63.91 197 ARG A N 1
ATOM 1561 C CA . ARG A 1 197 ? -12.017 -23.841 17.740 1.00 63.91 197 ARG A CA 1
ATOM 1562 C C . ARG A 1 197 ? -11.226 -24.870 16.956 1.00 63.91 197 ARG A C 1
ATOM 1564 O O . ARG A 1 197 ? -11.744 -25.431 15.994 1.00 63.91 197 ARG A O 1
ATOM 1571 N N . ILE A 1 198 ? -10.010 -25.166 17.413 1.00 75.88 198 ILE A N 1
ATOM 1572 C CA . ILE A 1 198 ? -9.154 -26.165 16.761 1.00 75.88 198 ILE A CA 1
ATOM 1573 C C . ILE A 1 198 ? -9.806 -27.553 16.794 1.00 75.88 198 ILE A C 1
ATOM 1575 O O . ILE A 1 198 ? -9.677 -28.278 15.822 1.00 75.88 198 ILE A O 1
ATOM 1579 N N . ASP A 1 199 ? -10.582 -27.893 17.828 1.00 72.31 199 ASP A N 1
ATOM 1580 C CA . ASP A 1 199 ? -11.312 -29.173 17.881 1.00 72.31 199 ASP A CA 1
ATOM 1581 C C . ASP A 1 199 ? -12.281 -29.336 16.703 1.00 72.31 199 ASP A C 1
ATOM 1583 O O . ASP A 1 199 ? -12.353 -30.392 16.093 1.00 72.31 199 ASP A O 1
ATOM 1587 N N . ARG A 1 200 ? -12.981 -28.261 16.321 1.00 78.94 200 ARG A N 1
ATOM 1588 C CA . ARG A 1 200 ? -13.881 -28.272 15.159 1.00 78.94 200 ARG A CA 1
ATOM 1589 C C . ARG A 1 200 ? -13.113 -28.360 13.842 1.00 78.94 200 ARG A C 1
ATOM 1591 O O . ARG A 1 200 ? -13.575 -29.022 12.924 1.00 78.94 200 ARG A O 1
ATOM 1598 N N . LEU A 1 201 ? -11.948 -27.714 13.757 1.00 85.12 201 LEU A N 1
ATOM 1599 C CA . LEU A 1 201 ? -11.070 -27.858 12.595 1.00 85.12 201 LEU A CA 1
ATOM 1600 C C . LEU A 1 201 ? -10.504 -29.282 12.503 1.00 85.12 201 LEU A C 1
ATOM 1602 O O . LEU A 1 201 ? -10.356 -29.806 11.407 1.00 85.12 201 LEU A O 1
ATOM 1606 N N . TRP A 1 202 ? -10.210 -29.910 13.642 1.00 87.88 202 TRP A N 1
ATOM 1607 C CA . TRP A 1 202 ? -9.734 -31.286 13.713 1.00 87.88 202 TRP A CA 1
ATOM 1608 C C . TRP A 1 202 ? -10.777 -32.284 13.209 1.00 87.88 202 TRP A C 1
ATOM 1610 O O . TRP A 1 202 ? -10.417 -33.166 12.437 1.00 87.88 202 TRP A O 1
ATOM 1620 N N . GLU A 1 203 ? -12.055 -32.112 13.563 1.00 89.00 203 GLU A N 1
ATOM 1621 C CA . GLU A 1 203 ? -13.132 -32.967 13.039 1.00 89.00 203 GLU A CA 1
ATOM 1622 C C . GLU A 1 203 ? -13.203 -32.961 11.510 1.00 89.00 203 GLU A C 1
ATOM 1624 O O . GLU A 1 203 ? -13.496 -33.988 10.914 1.00 89.00 203 GLU A O 1
ATOM 1629 N N . TRP A 1 204 ? -12.889 -31.829 10.878 1.00 89.75 204 TRP A N 1
ATOM 1630 C CA . TRP A 1 204 ? -12.771 -31.736 9.424 1.00 89.75 204 TRP A CA 1
ATOM 1631 C C . TRP A 1 204 ? -11.447 -32.326 8.900 1.00 89.75 204 TRP A C 1
ATOM 1633 O O . TRP A 1 204 ? -11.425 -33.019 7.882 1.00 89.75 204 TRP A O 1
ATOM 1643 N N . ALA A 1 205 ? -10.336 -32.064 9.596 1.00 92.06 205 ALA A N 1
ATOM 1644 C CA . ALA A 1 205 ? -8.987 -32.410 9.151 1.00 92.06 205 ALA A CA 1
ATOM 1645 C C . ALA A 1 205 ? -8.649 -33.902 9.267 1.00 92.06 205 ALA A C 1
ATOM 1647 O O . ALA A 1 205 ? -7.856 -34.390 8.466 1.00 92.06 205 ALA A O 1
ATOM 1648 N N . LYS A 1 206 ? -9.206 -34.616 10.255 1.00 91.94 206 LYS A N 1
ATOM 1649 C CA . LYS A 1 206 ? -8.844 -36.009 10.581 1.00 91.94 206 LYS A CA 1
ATOM 1650 C C . LYS A 1 206 ? -9.012 -36.980 9.404 1.00 91.94 206 LYS A C 1
ATOM 1652 O O . LYS A 1 206 ? -8.206 -37.892 9.267 1.00 91.94 206 LYS A O 1
ATOM 1657 N N . ASP A 1 207 ? -9.983 -36.718 8.528 1.00 91.44 207 ASP A N 1
ATOM 1658 C CA . ASP A 1 207 ? -10.295 -37.548 7.356 1.00 91.44 207 ASP A CA 1
ATOM 1659 C C . ASP A 1 207 ? -9.584 -37.062 6.073 1.00 91.44 207 ASP A C 1
ATOM 1661 O O . ASP A 1 207 ? -9.815 -37.589 4.989 1.00 91.44 207 ASP A O 1
ATOM 1665 N N . ARG A 1 208 ? -8.728 -36.033 6.179 1.00 93.69 208 ARG A N 1
ATOM 1666 C CA . ARG A 1 208 ? -8.088 -35.323 5.050 1.00 93.69 208 ARG A CA 1
ATOM 1667 C C . ARG A 1 208 ? -6.574 -35.188 5.194 1.00 93.69 208 ARG A C 1
ATOM 1669 O O . ARG A 1 208 ? -5.950 -34.381 4.506 1.00 93.69 208 ARG A O 1
ATOM 1676 N N . LEU A 1 209 ? -5.978 -35.913 6.137 1.00 93.75 209 LEU A N 1
ATOM 1677 C CA . LEU A 1 209 ? -4.543 -35.847 6.393 1.00 93.75 209 LEU A CA 1
ATOM 1678 C C . LEU A 1 209 ? -3.751 -36.423 5.199 1.00 93.75 209 LEU A C 1
ATOM 1680 O O . LEU A 1 209 ? -4.132 -37.472 4.685 1.00 93.75 209 LEU A O 1
ATOM 1684 N N . PRO A 1 210 ? -2.620 -35.805 4.801 1.00 97.25 210 PRO A N 1
ATOM 1685 C CA . PRO A 1 210 ? -2.040 -34.598 5.384 1.00 97.25 210 PRO A CA 1
ATOM 1686 C C . PRO A 1 210 ? -2.799 -33.321 4.996 1.00 97.25 210 PRO A C 1
ATOM 1688 O O . PRO A 1 210 ? -3.237 -33.145 3.864 1.00 97.25 210 PRO A O 1
ATOM 1691 N N . VAL A 1 211 ? -2.884 -32.380 5.935 1.00 96.69 211 VAL A N 1
ATOM 1692 C CA . VAL A 1 211 ? -3.516 -31.072 5.721 1.00 96.69 211 VAL A CA 1
ATOM 1693 C C . VAL A 1 211 ? -2.445 -29.988 5.659 1.00 96.69 211 VAL A C 1
ATOM 1695 O O . VAL A 1 211 ? -1.614 -29.874 6.559 1.00 96.69 211 VAL A O 1
ATOM 1698 N N . ALA A 1 212 ? -2.468 -29.176 4.608 1.00 97.44 212 ALA A N 1
ATOM 1699 C CA . ALA A 1 212 ? -1.637 -27.990 4.466 1.00 97.44 212 ALA A CA 1
ATOM 1700 C C . ALA A 1 212 ? -2.272 -26.802 5.198 1.00 97.44 212 ALA A C 1
ATOM 1702 O O . ALA A 1 212 ? -3.428 -26.468 4.953 1.00 97.44 212 ALA A O 1
ATOM 1703 N N . VAL A 1 213 ? -1.525 -26.151 6.087 1.00 96.94 213 VAL A N 1
ATOM 1704 C CA . VAL A 1 213 ? -1.981 -24.987 6.853 1.00 96.94 213 VAL A CA 1
ATOM 1705 C C . VAL A 1 213 ? -1.201 -23.747 6.438 1.00 96.94 213 VAL A C 1
ATOM 1707 O O . VAL A 1 213 ? 0.031 -23.748 6.447 1.00 96.94 213 VAL A O 1
ATOM 1710 N N . GLU A 1 214 ? -1.927 -22.675 6.137 1.00 96.50 214 GLU A N 1
ATOM 1711 C CA . GLU A 1 214 ? -1.406 -21.375 5.717 1.00 96.50 214 GLU A CA 1
ATOM 1712 C C . GLU A 1 214 ? -1.940 -20.240 6.603 1.00 96.50 214 GLU A C 1
ATOM 1714 O O . GLU A 1 214 ? -3.059 -20.342 7.124 1.00 96.50 214 GLU A O 1
ATOM 1719 N N . PRO A 1 215 ? -1.201 -19.126 6.762 1.00 93.50 215 PRO A N 1
ATOM 1720 C CA . PRO A 1 215 ? -1.746 -17.909 7.353 1.00 93.50 215 PRO A CA 1
ATOM 1721 C C . PRO A 1 215 ? -2.945 -17.400 6.553 1.00 93.50 215 PRO A C 1
ATOM 1723 O O . PRO A 1 215 ? -2.884 -17.263 5.331 1.00 93.50 215 PRO A O 1
ATOM 1726 N N . LYS A 1 216 ? -4.031 -17.046 7.246 1.00 88.81 216 LYS A N 1
ATOM 1727 C CA . LYS A 1 216 ? -5.118 -16.300 6.612 1.00 88.81 216 LYS A CA 1
ATOM 1728 C C . LYS A 1 216 ? -4.714 -14.831 6.540 1.00 88.81 216 LYS A C 1
ATOM 1730 O O . LYS A 1 216 ? -4.936 -14.071 7.484 1.00 88.81 216 LYS A O 1
ATOM 1735 N N . TRP A 1 217 ? -4.099 -14.452 5.428 1.00 85.88 217 TRP A N 1
ATOM 1736 C CA . TRP A 1 217 ? -3.656 -13.086 5.185 1.00 85.88 217 TRP A CA 1
ATOM 1737 C C . TRP A 1 217 ? -4.815 -12.083 5.241 1.00 85.88 217 TRP A C 1
ATOM 1739 O O . TRP A 1 217 ? -5.952 -12.376 4.865 1.00 85.88 217 TRP A O 1
ATOM 1749 N N . ASN A 1 218 ? -4.506 -10.892 5.750 1.00 71.50 218 ASN A N 1
ATOM 1750 C CA . ASN A 1 218 ? -5.420 -9.758 5.792 1.00 71.50 218 ASN A CA 1
ATOM 1751 C C . ASN A 1 218 ? -5.203 -8.869 4.562 1.00 71.50 218 ASN A C 1
ATOM 1753 O O . ASN A 1 218 ? -4.697 -7.756 4.685 1.00 71.50 218 ASN A O 1
ATOM 1757 N N . GLY A 1 219 ? -5.502 -9.395 3.375 1.00 78.31 219 GLY A N 1
ATOM 1758 C CA . GLY A 1 219 ? -5.396 -8.702 2.093 1.00 78.31 219 GLY A CA 1
ATOM 1759 C C . GLY A 1 219 ? -6.656 -8.832 1.237 1.00 78.31 219 GLY A C 1
ATOM 1760 O O . GLY A 1 219 ? -7.689 -9.364 1.657 1.00 78.31 219 GLY A O 1
ATOM 1761 N N . LEU A 1 220 ? -6.627 -8.262 0.036 1.00 81.56 220 LEU A N 1
ATOM 1762 C CA . LEU A 1 220 ? -7.678 -8.446 -0.962 1.00 81.56 220 LEU A CA 1
ATOM 1763 C C . LEU A 1 220 ? -7.383 -9.725 -1.743 1.00 81.56 220 LEU A C 1
ATOM 1765 O O . LEU A 1 220 ? -6.337 -9.817 -2.376 1.00 81.56 220 LEU A O 1
ATOM 1769 N N . ARG A 1 221 ? -8.295 -10.702 -1.736 1.00 89.38 221 ARG A N 1
ATOM 1770 C CA . ARG A 1 221 ? -8.137 -11.866 -2.611 1.00 89.38 221 ARG A CA 1
ATOM 1771 C C . ARG A 1 221 ? -8.267 -11.429 -4.066 1.00 89.38 221 ARG A C 1
ATOM 1773 O O . ARG A 1 221 ? -9.268 -10.807 -4.430 1.00 89.38 221 ARG A O 1
ATOM 1780 N N . VAL A 1 222 ? -7.276 -11.781 -4.870 1.00 91.62 222 VAL A N 1
ATOM 1781 C CA . VAL A 1 222 ? -7.212 -11.491 -6.298 1.00 91.62 222 VAL A CA 1
ATOM 1782 C C . VAL A 1 222 ? -6.874 -12.755 -7.076 1.00 91.62 222 VAL A C 1
ATOM 1784 O O . VAL A 1 222 ? -6.094 -13.588 -6.617 1.00 91.62 222 VAL A O 1
ATOM 1787 N N . ILE A 1 223 ? -7.438 -12.861 -8.273 1.00 93.12 223 ILE A N 1
ATOM 1788 C CA . ILE A 1 223 ? -6.942 -13.759 -9.310 1.00 93.12 223 ILE A CA 1
ATOM 1789 C C . ILE A 1 223 ? -6.035 -12.935 -10.214 1.00 93.12 223 ILE A C 1
ATOM 1791 O O . ILE A 1 223 ? -6.416 -11.842 -10.644 1.00 93.12 223 ILE A O 1
ATOM 1795 N N . VAL A 1 224 ? -4.830 -13.440 -10.471 1.00 95.75 224 VAL A N 1
ATOM 1796 C CA . VAL A 1 224 ? -3.864 -12.820 -11.382 1.00 95.75 224 VAL A CA 1
ATOM 1797 C C . VAL A 1 224 ? -3.543 -13.811 -12.483 1.00 95.75 224 VAL A C 1
ATOM 1799 O O . VAL A 1 224 ? -3.222 -14.963 -12.209 1.00 95.75 224 VAL A O 1
ATOM 1802 N N . GLU A 1 225 ? -3.615 -13.369 -13.728 1.00 94.00 225 GLU A N 1
ATOM 1803 C CA . GLU A 1 225 ? -3.426 -14.223 -14.894 1.00 94.00 225 GLU A CA 1
ATOM 1804 C C . GLU A 1 225 ? -2.589 -13.530 -15.965 1.00 94.00 225 GLU A C 1
ATOM 1806 O O . GLU A 1 225 ? -2.705 -12.319 -16.166 1.00 94.00 225 GLU A O 1
ATOM 1811 N N . LYS A 1 226 ? -1.762 -14.307 -16.668 1.00 90.38 226 LYS A N 1
ATOM 1812 C CA . LYS A 1 226 ? -0.983 -13.866 -17.825 1.00 90.38 226 LYS A CA 1
ATOM 1813 C C . LYS A 1 226 ? -1.251 -14.768 -19.018 1.00 90.38 226 LYS A C 1
ATOM 1815 O O . LYS A 1 226 ? -1.177 -15.991 -18.901 1.00 90.38 226 LYS A O 1
ATOM 1820 N N . ARG A 1 227 ? -1.527 -14.137 -20.161 1.00 81.94 227 ARG A N 1
ATOM 1821 C CA . ARG A 1 227 ? -1.642 -14.777 -21.476 1.00 81.94 227 ARG A CA 1
ATOM 1822 C C . ARG A 1 227 ? -0.787 -14.009 -22.480 1.00 81.94 227 ARG A C 1
ATOM 1824 O O . ARG A 1 227 ? -1.052 -12.838 -22.770 1.00 81.94 227 ARG A O 1
ATOM 1831 N N . GLY A 1 228 ? 0.264 -14.643 -22.984 1.00 75.62 228 GLY A N 1
ATOM 1832 C CA . GLY A 1 228 ? 1.302 -13.986 -23.770 1.00 75.62 228 GLY A CA 1
ATOM 1833 C C . GLY A 1 228 ? 1.957 -12.853 -22.976 1.00 75.62 228 GLY A C 1
ATOM 1834 O O . GLY A 1 228 ? 2.566 -13.082 -21.933 1.00 75.62 228 GLY A O 1
ATOM 1835 N N . ARG A 1 229 ? 1.827 -11.612 -23.462 1.00 69.12 229 ARG A N 1
ATOM 1836 C CA . ARG A 1 229 ? 2.351 -10.404 -22.793 1.00 69.12 229 ARG A CA 1
ATOM 1837 C C . ARG A 1 229 ? 1.327 -9.690 -21.905 1.00 69.12 229 ARG A C 1
ATOM 1839 O O . ARG A 1 229 ? 1.693 -8.753 -21.208 1.00 69.12 229 ARG A O 1
ATOM 1846 N N . ARG A 1 230 ? 0.052 -10.092 -21.943 1.00 78.25 230 ARG A N 1
ATOM 1847 C CA . ARG A 1 230 ? -1.026 -9.412 -21.212 1.00 78.25 230 ARG A CA 1
ATOM 1848 C C . ARG A 1 230 ? -1.163 -10.002 -19.820 1.00 78.25 230 ARG A C 1
ATOM 1850 O O . ARG A 1 230 ? -1.308 -11.216 -19.695 1.00 78.25 230 ARG A O 1
ATOM 1857 N N . VAL A 1 231 ? -1.171 -9.141 -18.806 1.00 87.38 231 VAL A N 1
ATOM 1858 C CA . VAL A 1 231 ? -1.436 -9.513 -17.414 1.00 87.38 231 VAL A CA 1
ATOM 1859 C C . VAL A 1 231 ? -2.734 -8.858 -16.962 1.00 87.38 231 VAL A C 1
ATOM 1861 O O . VAL A 1 231 ? -2.998 -7.687 -17.234 1.00 87.38 231 VAL A O 1
ATOM 1864 N N . ARG A 1 232 ? -3.556 -9.620 -16.251 1.00 90.88 232 ARG A N 1
ATOM 1865 C CA . ARG A 1 232 ? -4.796 -9.138 -15.656 1.00 90.88 232 ARG A CA 1
ATOM 1866 C C . ARG A 1 232 ? -4.849 -9.538 -14.193 1.00 90.88 232 ARG A C 1
ATOM 1868 O O . ARG A 1 232 ? -4.415 -10.621 -13.818 1.00 90.88 232 ARG A O 1
ATOM 1875 N N . MET A 1 233 ? -5.395 -8.652 -13.369 1.00 93.50 233 MET A N 1
ATOM 1876 C CA . MET A 1 233 ? -5.625 -8.893 -11.949 1.00 93.50 233 MET A CA 1
ATOM 1877 C C . MET A 1 233 ? -7.031 -8.443 -11.579 1.00 93.50 233 MET A C 1
ATOM 1879 O O . MET A 1 233 ? -7.356 -7.274 -11.766 1.00 93.50 233 MET A O 1
ATOM 1883 N N . TRP A 1 234 ? -7.848 -9.331 -11.027 1.00 86.12 234 TRP A N 1
ATOM 1884 C CA . TRP A 1 234 ? -9.249 -9.045 -10.708 1.00 86.12 234 TRP A CA 1
ATOM 1885 C C . TRP A 1 234 ? -9.664 -9.650 -9.362 1.00 86.12 234 TRP A C 1
ATOM 1887 O O . TRP A 1 234 ? -8.968 -10.490 -8.797 1.00 86.12 234 TRP A O 1
ATOM 1897 N N . THR A 1 235 ? -10.792 -9.191 -8.812 1.00 80.19 235 THR A N 1
ATOM 1898 C CA . THR A 1 235 ? -11.351 -9.689 -7.535 1.00 80.19 235 THR A CA 1
ATOM 1899 C C . THR A 1 235 ? -12.680 -10.388 -7.780 1.00 80.19 235 THR A C 1
ATOM 1901 O O . THR A 1 235 ? -13.400 -10.024 -8.705 1.00 80.19 235 THR A O 1
ATOM 1904 N N . GLU A 1 236 ? -13.054 -11.337 -6.920 1.00 65.69 236 GLU A N 1
ATOM 1905 C CA . GLU A 1 236 ? -14.305 -12.102 -7.052 1.00 65.69 236 GLU A CA 1
ATOM 1906 C C . GLU A 1 236 ? -15.560 -11.221 -7.196 1.00 65.69 236 GLU A C 1
ATOM 1908 O O . GLU A 1 236 ? -16.450 -11.537 -7.976 1.00 65.69 236 GLU A O 1
ATOM 1913 N N . GLY A 1 237 ? -15.629 -10.094 -6.480 1.00 62.50 237 GLY A N 1
ATOM 1914 C CA . GLY A 1 237 ? -16.778 -9.185 -6.549 1.00 62.50 237 GLY A CA 1
ATOM 1915 C C . GLY A 1 237 ? -16.795 -8.273 -7.779 1.00 62.50 237 GLY A C 1
ATOM 1916 O O . GLY A 1 237 ? -17.804 -7.618 -8.022 1.00 62.50 237 GLY A O 1
ATOM 1917 N N . ARG A 1 238 ? -15.683 -8.183 -8.520 1.00 66.94 238 ARG A N 1
ATOM 1918 C CA . ARG A 1 238 ? -15.519 -7.313 -9.696 1.00 66.94 238 ARG A CA 1
ATOM 1919 C C . ARG A 1 238 ? -14.632 -7.983 -10.751 1.00 66.94 238 ARG A C 1
ATOM 1921 O O . ARG A 1 238 ? -13.533 -7.491 -11.017 1.00 66.94 238 ARG A O 1
ATOM 1928 N N . PRO A 1 239 ? -15.069 -9.109 -11.340 1.00 65.94 239 PRO A N 1
ATOM 1929 C CA . PRO A 1 239 ? -14.249 -9.862 -12.280 1.00 65.94 239 PRO A CA 1
ATOM 1930 C C . PRO A 1 239 ? -13.953 -9.067 -13.557 1.00 65.94 239 PRO A C 1
ATOM 1932 O O . PRO A 1 239 ? -12.891 -9.239 -14.136 1.00 65.94 239 PRO A O 1
ATOM 1935 N N . SER A 1 240 ? -14.829 -8.152 -13.984 1.00 68.12 240 SER A N 1
ATOM 1936 C CA . SER A 1 240 ? -14.610 -7.304 -15.167 1.00 68.12 240 SER A CA 1
ATOM 1937 C C . SER A 1 240 ? -13.556 -6.207 -14.970 1.00 68.12 240 SER A C 1
ATOM 1939 O O . SER A 1 240 ? -13.016 -5.702 -15.950 1.00 68.12 240 SER A O 1
ATOM 1941 N N . GLU A 1 241 ? -13.207 -5.842 -13.732 1.00 73.19 241 GLU A N 1
ATOM 1942 C CA . GLU A 1 241 ? -12.191 -4.817 -13.487 1.00 73.19 241 GLU A CA 1
ATOM 1943 C C . GLU A 1 241 ? -10.773 -5.395 -13.572 1.00 73.19 241 GLU A C 1
ATOM 1945 O O . GLU A 1 241 ? -10.444 -6.356 -12.879 1.00 73.19 241 GLU A O 1
ATOM 1950 N N . ASN A 1 242 ? -9.892 -4.746 -14.342 1.00 85.25 242 ASN A N 1
ATOM 1951 C CA . ASN A 1 242 ? -8.455 -5.004 -14.274 1.00 85.25 242 ASN A CA 1
ATOM 1952 C C . ASN A 1 242 ? -7.772 -4.024 -13.303 1.00 85.25 242 ASN A C 1
ATOM 1954 O O . ASN A 1 242 ? -7.648 -2.826 -13.571 1.00 85.25 242 ASN A O 1
ATOM 1958 N N . LEU A 1 243 ? -7.323 -4.544 -12.164 1.00 85.38 243 LEU A N 1
ATOM 1959 C CA . LEU A 1 243 ? -6.552 -3.818 -11.157 1.00 85.38 243 LEU A CA 1
ATOM 1960 C C . LEU A 1 243 ? -5.062 -3.728 -11.511 1.00 85.38 243 LEU A C 1
ATOM 1962 O O . LEU A 1 243 ? -4.377 -2.862 -10.973 1.00 85.38 243 LEU A O 1
ATOM 1966 N N . PHE A 1 244 ? -4.557 -4.600 -12.392 1.00 90.88 244 PHE A N 1
ATOM 1967 C CA . PHE A 1 244 ? -3.126 -4.722 -12.694 1.00 90.88 244 PHE A CA 1
ATOM 1968 C C . PHE A 1 244 ? -2.532 -3.419 -13.235 1.00 90.88 244 PHE A C 1
ATOM 1970 O O . PHE A 1 244 ? -1.537 -2.933 -12.701 1.00 90.88 244 PHE A O 1
ATOM 1977 N N . GLU A 1 245 ? -3.205 -2.798 -14.205 1.00 83.75 245 GLU A N 1
ATOM 1978 C CA . GLU A 1 245 ? -2.770 -1.545 -14.847 1.00 83.75 245 GLU A CA 1
ATOM 1979 C C . GLU A 1 245 ? -2.646 -0.369 -13.874 1.00 83.75 245 GLU A C 1
ATOM 1981 O O . GLU A 1 245 ? -1.952 0.612 -14.130 1.00 83.75 245 GLU A O 1
ATOM 1986 N N . ARG A 1 246 ? -3.315 -0.465 -12.722 1.00 86.31 246 ARG A N 1
ATOM 1987 C CA . ARG A 1 246 ? -3.324 0.576 -11.695 1.00 86.31 246 ARG A CA 1
ATOM 1988 C C . ARG A 1 246 ? -2.144 0.444 -10.727 1.00 86.31 246 ARG A C 1
ATOM 1990 O O . ARG A 1 246 ? -1.970 1.303 -9.866 1.00 86.31 246 ARG A O 1
ATOM 1997 N N . MET A 1 247 ? -1.366 -0.637 -10.813 1.00 91.38 247 MET A N 1
ATOM 1998 C CA . MET A 1 247 ? -0.280 -0.923 -9.878 1.00 91.38 247 MET A CA 1
ATOM 1999 C C . MET A 1 247 ? 1.020 -0.185 -10.247 1.00 91.38 247 MET A C 1
ATOM 2001 O O . MET A 1 247 ? 1.257 0.116 -11.422 1.00 91.38 247 MET A O 1
ATOM 2005 N N . PRO A 1 248 ? 1.908 0.076 -9.264 1.00 90.50 248 PRO A N 1
ATOM 2006 C CA . PRO A 1 248 ? 3.207 0.689 -9.510 1.00 90.50 248 PRO A CA 1
ATOM 2007 C C . PRO A 1 248 ? 4.023 -0.112 -10.518 1.00 90.50 248 PRO A C 1
ATOM 2009 O O . PRO A 1 248 ? 3.981 -1.342 -10.536 1.00 90.50 248 PRO A O 1
ATOM 2012 N N . GLU A 1 249 ? 4.832 0.586 -11.305 1.00 87.75 249 GLU A N 1
ATOM 2013 C CA . GLU A 1 249 ? 5.634 -0.017 -12.369 1.00 87.75 249 GLU A CA 1
ATOM 2014 C C . GLU A 1 249 ? 6.504 -1.186 -11.881 1.00 87.75 249 GLU A C 1
ATOM 2016 O O . GLU A 1 249 ? 6.546 -2.230 -12.524 1.00 87.75 249 GLU A O 1
ATOM 2021 N N . GLY A 1 250 ? 7.142 -1.061 -10.712 1.00 89.88 250 GLY A N 1
ATOM 2022 C CA . GLY A 1 250 ? 7.947 -2.144 -10.138 1.00 89.88 250 GLY A CA 1
ATOM 2023 C C . GLY A 1 250 ? 7.148 -3.429 -9.883 1.00 89.88 250 GLY A C 1
ATOM 2024 O O . GLY A 1 250 ? 7.656 -4.521 -10.133 1.00 89.88 250 GLY A O 1
ATOM 2025 N N . PHE A 1 251 ? 5.890 -3.300 -9.449 1.00 93.75 251 PHE A N 1
ATOM 2026 C CA . PHE A 1 251 ? 4.979 -4.429 -9.252 1.00 93.75 251 PHE A CA 1
ATOM 2027 C C . PHE A 1 251 ? 4.580 -5.051 -10.593 1.00 93.75 251 PHE A C 1
ATOM 2029 O O . PHE A 1 251 ? 4.654 -6.269 -10.746 1.00 93.75 251 PHE A O 1
ATOM 2036 N N . ARG A 1 252 ? 4.216 -4.220 -11.581 1.00 93.25 252 ARG A N 1
ATOM 2037 C CA . ARG A 1 252 ? 3.830 -4.692 -12.920 1.00 93.25 252 ARG A CA 1
ATOM 2038 C C . ARG A 1 252 ? 4.972 -5.438 -13.605 1.00 93.25 252 ARG A C 1
ATOM 2040 O O . ARG A 1 252 ? 4.814 -6.607 -13.953 1.00 93.25 252 ARG A O 1
ATOM 2047 N N . ARG A 1 253 ? 6.165 -4.833 -13.632 1.00 89.12 253 ARG A N 1
ATOM 2048 C CA . ARG A 1 253 ? 7.378 -5.441 -14.195 1.00 89.12 253 ARG A CA 1
ATOM 2049 C C . ARG A 1 253 ? 7.759 -6.755 -13.513 1.00 89.12 253 ARG A C 1
ATOM 2051 O O . ARG A 1 253 ? 8.425 -7.571 -14.143 1.00 89.12 253 ARG A O 1
ATOM 2058 N N . ALA A 1 254 ? 7.444 -6.943 -12.229 1.00 91.56 254 ALA A N 1
ATOM 2059 C CA . ALA A 1 254 ? 7.747 -8.190 -11.525 1.00 91.56 254 ALA A CA 1
ATOM 2060 C C . ALA A 1 254 ? 6.879 -9.357 -12.018 1.00 91.56 254 ALA A C 1
ATOM 2062 O O . ALA A 1 254 ? 7.376 -10.472 -12.112 1.00 91.56 254 ALA A O 1
ATOM 2063 N N . LEU A 1 255 ? 5.614 -9.099 -12.358 1.00 93.38 255 LEU A N 1
ATOM 2064 C CA . LEU A 1 255 ? 4.698 -10.114 -12.886 1.00 93.38 255 LEU A CA 1
ATOM 2065 C C . LEU A 1 255 ? 4.879 -10.324 -14.395 1.00 93.38 255 LEU A C 1
ATOM 2067 O O . LEU A 1 255 ? 4.884 -11.460 -14.858 1.00 93.38 255 LEU A O 1
ATOM 2071 N N . GLU A 1 256 ? 5.090 -9.254 -15.165 1.00 88.25 256 GLU A N 1
ATOM 2072 C CA . GLU A 1 256 ? 5.301 -9.320 -16.623 1.00 88.25 256 GLU A CA 1
ATOM 2073 C C . GLU A 1 256 ? 6.535 -10.141 -17.016 1.00 88.25 256 GLU A C 1
ATOM 2075 O O . GLU A 1 256 ? 6.529 -10.796 -18.058 1.00 88.25 256 GLU A O 1
ATOM 2080 N N . ARG A 1 257 ? 7.582 -10.123 -16.179 1.00 86.50 257 ARG A N 1
ATOM 2081 C CA . ARG A 1 257 ? 8.830 -10.868 -16.404 1.00 86.50 257 ARG A CA 1
ATOM 2082 C C . ARG A 1 257 ? 8.689 -12.381 -16.249 1.00 86.50 257 ARG A C 1
ATOM 2084 O O . ARG A 1 257 ? 9.532 -13.099 -16.777 1.00 86.50 257 ARG A O 1
ATOM 2091 N N . ILE A 1 258 ? 7.659 -12.857 -15.551 1.00 86.94 258 ILE A N 1
ATOM 2092 C CA . ILE A 1 258 ? 7.463 -14.290 -15.319 1.00 86.94 258 ILE A CA 1
ATOM 2093 C C . ILE A 1 258 ? 7.111 -14.970 -16.644 1.00 86.94 258 ILE A C 1
ATOM 2095 O O . ILE A 1 258 ? 6.210 -14.526 -17.373 1.00 86.94 258 ILE A O 1
ATOM 2099 N N . GLY A 1 259 ? 7.839 -16.037 -16.965 1.00 81.69 259 GLY A N 1
ATOM 2100 C CA . GLY A 1 259 ? 7.770 -16.708 -18.251 1.00 81.69 259 GLY A CA 1
ATOM 2101 C C . GLY A 1 259 ? 6.439 -17.422 -18.471 1.00 81.69 259 GLY A C 1
ATOM 2102 O O . GLY A 1 259 ? 5.807 -17.928 -17.542 1.00 81.69 259 GLY A O 1
ATOM 2103 N N . GLY A 1 260 ? 6.026 -17.481 -19.739 1.00 83.00 260 GLY A N 1
ATOM 2104 C CA . GLY A 1 260 ? 4.880 -18.282 -20.152 1.00 83.00 260 GLY A CA 1
ATOM 2105 C C . GLY A 1 260 ? 3.510 -17.757 -19.718 1.00 83.00 260 GLY A C 1
ATOM 2106 O O . GLY A 1 260 ? 3.365 -16.596 -19.316 1.00 83.00 260 GLY A O 1
ATOM 2107 N N . ASP A 1 261 ? 2.520 -18.638 -19.831 1.00 84.88 261 ASP A N 1
ATOM 2108 C CA . ASP A 1 261 ? 1.121 -18.387 -19.479 1.00 84.88 261 ASP A CA 1
ATOM 2109 C C . ASP A 1 261 ? 0.827 -18.970 -18.095 1.00 84.88 261 ASP A C 1
ATOM 2111 O O . ASP A 1 261 ? 1.196 -20.112 -17.807 1.00 84.88 261 ASP A O 1
ATOM 2115 N N . TRP A 1 262 ? 0.158 -18.213 -17.227 1.00 93.62 262 TRP A N 1
ATOM 2116 C CA . TRP A 1 262 ? -0.091 -18.624 -15.842 1.00 93.62 262 TRP A CA 1
ATOM 2117 C C . TRP A 1 262 ? -1.367 -18.025 -15.257 1.00 93.62 262 TRP A C 1
ATOM 2119 O O . TRP A 1 262 ? -1.804 -16.950 -15.661 1.00 93.62 262 TRP A O 1
ATOM 2129 N N . LEU A 1 263 ? -1.949 -18.718 -14.277 1.00 94.56 263 LEU A N 1
ATOM 2130 C CA . LEU A 1 263 ? -3.058 -18.233 -13.456 1.00 94.56 263 LEU A CA 1
ATOM 2131 C C . LEU A 1 263 ? -2.766 -18.555 -11.991 1.00 94.56 263 LEU A C 1
ATOM 2133 O O . LEU A 1 263 ? -2.536 -19.714 -11.649 1.00 94.56 263 LEU A O 1
ATOM 2137 N N . ALA A 1 264 ? -2.790 -17.527 -11.148 1.00 95.94 264 ALA A N 1
ATOM 2138 C CA . ALA A 1 264 ? -2.448 -17.573 -9.734 1.00 95.94 264 ALA A CA 1
ATOM 2139 C C . ALA A 1 264 ? -3.602 -17.045 -8.863 1.00 95.94 264 ALA A C 1
ATOM 2141 O O . ALA A 1 264 ? -4.238 -16.041 -9.193 1.00 95.94 264 ALA A O 1
ATOM 2142 N N . ASP A 1 265 ? -3.833 -17.703 -7.726 1.00 95.19 265 ASP A N 1
ATOM 2143 C CA . ASP A 1 265 ? -4.781 -17.278 -6.690 1.00 95.19 265 ASP A CA 1
ATOM 2144 C C . ASP A 1 265 ? -3.994 -16.716 -5.501 1.00 95.19 265 ASP A C 1
ATOM 2146 O O . ASP A 1 265 ? -3.085 -17.363 -4.959 1.00 95.19 265 ASP A O 1
ATOM 2150 N N . ALA A 1 266 ? -4.275 -15.463 -5.153 1.00 95.75 266 ALA A N 1
ATOM 2151 C CA . ALA A 1 266 ? -3.374 -14.678 -4.329 1.00 95.75 266 ALA A CA 1
ATOM 2152 C C . ALA A 1 266 ? -4.083 -13.693 -3.399 1.00 95.75 266 ALA A C 1
ATOM 2154 O O . ALA A 1 266 ? -5.235 -13.300 -3.580 1.00 95.75 266 ALA A O 1
ATOM 2155 N N . ASP A 1 267 ? -3.340 -13.268 -2.384 1.00 93.94 267 ASP A N 1
ATOM 2156 C CA . ASP A 1 267 ? -3.690 -12.190 -1.474 1.00 93.94 267 ASP A CA 1
ATOM 2157 C C . ASP A 1 267 ? -2.876 -10.933 -1.819 1.00 93.94 267 ASP A C 1
ATOM 2159 O O . ASP A 1 267 ? -1.645 -10.937 -1.744 1.00 93.94 267 ASP A O 1
ATOM 2163 N N . LEU A 1 268 ? -3.563 -9.854 -2.193 1.00 94.06 268 LEU A N 1
ATOM 2164 C CA . LEU A 1 268 ? -2.977 -8.545 -2.459 1.00 94.06 268 LEU A CA 1
ATOM 2165 C C . LEU A 1 268 ? -3.015 -7.680 -1.191 1.00 94.06 268 LEU A C 1
ATOM 2167 O O . LEU A 1 268 ? -4.081 -7.269 -0.724 1.00 94.06 268 LEU A O 1
ATOM 2171 N N . GLY A 1 269 ? -1.838 -7.376 -0.650 1.00 90.94 269 GLY A N 1
ATOM 2172 C CA . GLY A 1 269 ? -1.650 -6.498 0.503 1.00 90.94 269 GLY A CA 1
ATOM 2173 C C . GLY A 1 269 ? -0.819 -5.258 0.178 1.00 90.94 269 GLY A C 1
ATOM 2174 O O . GLY A 1 269 ? -0.316 -5.093 -0.931 1.00 90.94 269 GLY A O 1
ATOM 2175 N N . ILE A 1 270 ? -0.634 -4.395 1.177 1.00 91.12 270 ILE A N 1
ATOM 2176 C CA . ILE A 1 270 ? 0.336 -3.291 1.157 1.00 91.12 270 ILE A CA 1
ATOM 2177 C C . ILE A 1 270 ? 1.280 -3.469 2.340 1.00 91.12 270 ILE A C 1
ATOM 2179 O O . ILE A 1 270 ? 0.841 -3.777 3.450 1.00 91.12 270 ILE A O 1
ATOM 2183 N N . VAL A 1 271 ? 2.571 -3.259 2.103 1.00 91.00 271 VAL A N 1
ATOM 2184 C CA . VAL A 1 271 ? 3.615 -3.312 3.126 1.00 91.00 271 VAL A CA 1
ATOM 2185 C C . VAL A 1 271 ? 4.208 -1.924 3.323 1.00 91.00 271 VAL A C 1
ATOM 2187 O O . VAL A 1 271 ? 4.523 -1.242 2.351 1.00 91.00 271 VAL A O 1
ATOM 2190 N N . LYS A 1 272 ? 4.398 -1.530 4.585 1.00 87.25 272 LYS A N 1
ATOM 2191 C CA . LYS A 1 272 ? 5.068 -0.295 5.011 1.00 87.25 272 LYS A CA 1
ATOM 2192 C C . LYS A 1 272 ? 6.040 -0.619 6.139 1.00 87.25 272 LYS A C 1
ATOM 2194 O O . LYS A 1 272 ? 5.655 -1.260 7.114 1.00 87.25 272 LYS A O 1
ATOM 2199 N N . GLY A 1 273 ? 7.307 -0.221 6.010 1.00 82.00 273 GLY A N 1
ATOM 2200 C CA . GLY A 1 273 ? 8.323 -0.509 7.037 1.00 82.00 273 GLY A CA 1
ATOM 2201 C C . GLY A 1 273 ? 8.482 -2.008 7.344 1.00 82.00 273 GLY A C 1
ATOM 2202 O O . GLY A 1 273 ? 8.687 -2.388 8.492 1.00 82.00 273 GLY A O 1
ATOM 2203 N N . GLY A 1 274 ? 8.303 -2.864 6.332 1.00 82.56 274 GLY A N 1
ATOM 2204 C CA . GLY A 1 274 ? 8.408 -4.323 6.462 1.00 82.56 274 GLY A CA 1
ATOM 2205 C C . GLY A 1 274 ? 7.190 -5.028 7.072 1.00 82.56 274 GLY A C 1
ATOM 2206 O O . GLY A 1 274 ? 7.219 -6.247 7.198 1.00 82.56 274 GLY A O 1
ATOM 2207 N N . ARG A 1 275 ? 6.118 -4.305 7.424 1.00 82.62 275 ARG A N 1
ATOM 2208 C CA . ARG A 1 275 ? 4.881 -4.884 7.977 1.00 82.62 275 ARG A CA 1
ATOM 2209 C C . ARG A 1 275 ? 3.679 -4.629 7.079 1.00 82.62 275 ARG A C 1
ATOM 2211 O O . ARG A 1 275 ? 3.602 -3.590 6.421 1.00 82.62 275 ARG A O 1
ATOM 2218 N N . ARG A 1 276 ? 2.727 -5.560 7.063 1.00 84.56 276 ARG A N 1
ATOM 2219 C CA . ARG A 1 276 ? 1.455 -5.408 6.352 1.00 84.56 276 ARG A CA 1
ATOM 2220 C C . ARG A 1 276 ? 0.599 -4.342 7.033 1.00 84.56 276 ARG A C 1
ATOM 2222 O O . ARG A 1 276 ? 0.477 -4.293 8.260 1.00 84.56 276 ARG A O 1
ATOM 2229 N N . VAL A 1 277 ? -0.010 -3.478 6.226 1.00 75.75 277 VAL A N 1
ATOM 2230 C CA . VAL A 1 277 ? -0.944 -2.463 6.726 1.00 75.75 277 VAL A CA 1
ATOM 2231 C C . VAL A 1 277 ? -2.317 -3.089 7.036 1.00 75.75 277 VAL A C 1
ATOM 2233 O O . VAL A 1 277 ? -2.658 -4.132 6.476 1.00 75.75 277 VAL A O 1
ATOM 2236 N N . PRO A 1 278 ? -3.129 -2.481 7.919 1.00 64.94 278 PRO A N 1
ATOM 2237 C CA . PRO A 1 278 ? -4.474 -2.969 8.232 1.00 64.94 278 PRO A CA 1
ATOM 2238 C C . PRO A 1 278 ? -5.441 -2.910 7.040 1.00 64.94 278 PRO A C 1
ATOM 2240 O O . PRO A 1 278 ? -5.314 -2.044 6.173 1.00 64.94 278 PRO A O 1
ATOM 2243 N N . ARG A 1 279 ? -6.483 -3.755 7.059 1.00 62.06 279 ARG A N 1
ATOM 2244 C CA . ARG A 1 279 ? -7.494 -3.862 5.989 1.00 62.06 279 ARG A CA 1
ATOM 2245 C C . ARG A 1 279 ? -8.073 -2.536 5.480 1.00 62.06 279 ARG A C 1
ATOM 2247 O O . ARG A 1 279 ? -8.162 -2.388 4.263 1.00 62.06 279 ARG A O 1
ATOM 2254 N N . PRO A 1 280 ? -8.435 -1.555 6.332 1.00 54.78 280 PRO A N 1
ATOM 2255 C CA . PRO A 1 280 ? -8.968 -0.283 5.845 1.00 54.78 280 PRO A CA 1
ATOM 2256 C C . PRO A 1 280 ? -8.009 0.459 4.905 1.00 54.78 280 PRO A C 1
ATOM 2258 O O . PRO A 1 280 ? -8.449 1.049 3.921 1.00 54.78 280 PRO A O 1
ATOM 2261 N N . ALA A 1 281 ? -6.696 0.371 5.146 1.00 61.84 281 ALA A N 1
ATOM 2262 C CA . ALA A 1 281 ? -5.686 0.996 4.294 1.00 61.84 281 ALA A CA 1
ATOM 2263 C C . ALA A 1 281 ? -5.546 0.303 2.927 1.00 61.84 281 ALA A C 1
ATOM 2265 O O . ALA A 1 281 ? -5.036 0.906 1.987 1.00 61.84 281 ALA A O 1
ATOM 2266 N N . LEU A 1 282 ? -6.032 -0.935 2.787 1.00 73.62 282 LEU A N 1
ATOM 2267 C CA . LEU A 1 282 ? -6.015 -1.674 1.525 1.00 73.62 282 LEU A CA 1
ATOM 2268 C C . LEU A 1 282 ? -7.089 -1.217 0.545 1.00 73.62 282 LEU A C 1
ATOM 2270 O O . LEU A 1 282 ? -6.945 -1.440 -0.652 1.00 73.62 282 LEU A O 1
ATOM 2274 N N . MET A 1 283 ? -8.143 -0.547 1.019 1.00 73.50 283 MET A N 1
ATOM 2275 C CA . MET A 1 283 ? -9.252 -0.116 0.161 1.00 73.50 283 MET A CA 1
ATOM 2276 C C . MET A 1 283 ? -8.800 0.829 -0.958 1.00 73.50 283 MET A C 1
ATOM 2278 O O . MET A 1 283 ? -9.424 0.859 -2.017 1.00 73.50 283 MET A O 1
ATOM 2282 N N . LYS A 1 284 ? -7.668 1.527 -0.783 1.00 80.88 284 LYS A N 1
ATOM 2283 C CA . LYS A 1 284 ? -7.070 2.360 -1.835 1.00 80.88 284 LYS A CA 1
ATOM 2284 C C . LYS A 1 284 ? -6.633 1.574 -3.074 1.00 80.88 284 LYS A C 1
ATOM 2286 O O . LYS A 1 284 ? -6.608 2.144 -4.159 1.00 80.88 284 LYS A O 1
ATOM 2291 N N . LEU A 1 285 ? -6.349 0.274 -2.942 1.00 78.50 285 LEU A N 1
ATOM 2292 C CA . LEU A 1 285 ? -6.014 -0.607 -4.070 1.00 78.50 285 LEU A CA 1
ATOM 2293 C C . LEU A 1 285 ? -7.178 -0.762 -5.059 1.00 78.50 285 LEU A C 1
ATOM 2295 O O . LEU A 1 285 ? -6.948 -1.041 -6.230 1.00 78.50 285 LEU A O 1
ATOM 2299 N N . LEU A 1 286 ? -8.417 -0.557 -4.601 1.00 73.19 286 LEU A N 1
ATOM 2300 C CA . LEU A 1 286 ? -9.616 -0.583 -5.444 1.00 73.19 286 LEU A CA 1
ATOM 2301 C C . LEU A 1 286 ? -9.886 0.768 -6.128 1.00 73.19 286 LEU A C 1
ATOM 2303 O O . LEU A 1 286 ? -10.802 0.876 -6.943 1.00 73.19 286 LEU A O 1
ATOM 2307 N N . GLY A 1 287 ? -9.106 1.806 -5.808 1.00 70.75 287 GLY A N 1
ATOM 2308 C CA . GLY A 1 287 ? -9.188 3.112 -6.454 1.00 70.75 287 GLY A CA 1
ATOM 2309 C C . GLY A 1 287 ? -8.739 3.072 -7.919 1.00 70.75 287 GLY A C 1
ATOM 2310 O O . GLY A 1 287 ? -8.028 2.165 -8.350 1.00 70.75 287 GLY A O 1
ATOM 2311 N N . ARG A 1 288 ? -9.138 4.082 -8.706 1.00 68.75 288 ARG A N 1
ATOM 2312 C CA . ARG A 1 288 ? -8.727 4.214 -10.122 1.00 68.75 288 ARG A CA 1
ATOM 2313 C C . ARG A 1 288 ? -7.229 4.509 -10.285 1.00 68.75 288 ARG A C 1
ATOM 2315 O O . ARG A 1 288 ? -6.646 4.118 -11.287 1.00 68.75 288 ARG A O 1
ATOM 2322 N N . ARG A 1 289 ? -6.621 5.184 -9.303 1.00 72.44 289 ARG A N 1
ATOM 2323 C CA . ARG A 1 289 ? -5.177 5.448 -9.195 1.00 72.44 289 ARG A CA 1
ATOM 2324 C C . ARG A 1 289 ? -4.745 5.268 -7.732 1.00 72.44 289 ARG A C 1
ATOM 2326 O O . ARG A 1 289 ? -4.870 6.211 -6.958 1.00 72.44 289 ARG A O 1
ATOM 2333 N N . PRO A 1 290 ? -4.335 4.057 -7.322 1.00 78.88 290 PRO A N 1
ATOM 2334 C CA . PRO A 1 290 ? -3.840 3.797 -5.979 1.00 78.88 290 PRO A CA 1
ATOM 2335 C C . PRO A 1 290 ? -2.543 4.575 -5.736 1.00 78.88 290 PRO A C 1
ATOM 2337 O O . PRO A 1 290 ? -1.552 4.376 -6.435 1.00 78.88 290 PRO A O 1
ATOM 2340 N N . GLU A 1 291 ? -2.541 5.446 -4.732 1.00 81.50 291 GLU A N 1
ATOM 2341 C CA . GLU A 1 291 ? -1.343 6.172 -4.311 1.00 81.50 291 GLU A CA 1
ATOM 2342 C C . GLU A 1 291 ? -0.623 5.408 -3.191 1.00 81.50 291 GLU A C 1
ATOM 2344 O O . GLU A 1 291 ? -1.242 4.930 -2.232 1.00 81.50 291 GLU A O 1
ATOM 2349 N N . PHE A 1 292 ? 0.697 5.287 -3.308 1.00 84.31 292 PHE A N 1
ATOM 2350 C CA . PHE A 1 292 ? 1.560 4.639 -2.321 1.00 84.31 292 PHE A CA 1
ATOM 2351 C C . PHE A 1 292 ? 2.441 5.704 -1.674 1.00 84.31 292 PHE A C 1
ATOM 2353 O O . PHE A 1 292 ? 3.084 6.483 -2.375 1.00 84.31 292 PHE A O 1
ATOM 2360 N N . GLU A 1 293 ? 2.441 5.761 -0.343 1.00 83.81 293 GLU A N 1
ATOM 2361 C CA . GLU A 1 293 ? 3.309 6.679 0.394 1.00 83.81 293 GLU A CA 1
ATOM 2362 C C . GLU A 1 293 ? 4.778 6.234 0.304 1.00 83.81 293 GLU A C 1
ATOM 2364 O O . GLU A 1 293 ? 5.091 5.103 -0.074 1.00 83.81 293 GLU A O 1
ATOM 2369 N N . GLU A 1 294 ? 5.709 7.106 0.692 1.00 79.31 294 GLU A N 1
ATOM 2370 C CA . GLU A 1 294 ? 7.127 6.750 0.740 1.00 79.31 294 GLU A CA 1
ATOM 2371 C C . GLU A 1 294 ? 7.357 5.525 1.648 1.00 79.31 294 GLU A C 1
ATOM 2373 O O . GLU A 1 294 ? 6.934 5.477 2.806 1.00 79.31 294 GLU A O 1
ATOM 2378 N N . GLY A 1 295 ? 7.997 4.492 1.089 1.00 83.62 295 GLY A N 1
ATOM 2379 C CA . GLY A 1 295 ? 8.221 3.209 1.759 1.00 83.62 295 GLY A CA 1
ATOM 2380 C C . GLY A 1 295 ? 7.045 2.224 1.706 1.00 83.62 295 GLY A C 1
ATOM 2381 O O . GLY A 1 295 ? 7.215 1.082 2.146 1.00 83.62 295 GLY A O 1
ATOM 2382 N N . GLU A 1 296 ? 5.893 2.614 1.153 1.00 91.75 296 GLU A N 1
ATOM 2383 C CA . GLU A 1 296 ? 4.781 1.707 0.874 1.00 91.75 296 GLU A CA 1
ATOM 2384 C C . GLU A 1 296 ? 4.910 1.029 -0.486 1.00 91.75 296 GLU A C 1
ATOM 2386 O O . GLU A 1 296 ? 5.372 1.607 -1.467 1.00 91.75 296 GLU A O 1
ATOM 2391 N N . TYR A 1 297 ? 4.471 -0.222 -0.552 1.00 93.75 297 TYR A N 1
ATOM 2392 C CA . TYR A 1 297 ? 4.454 -0.991 -1.788 1.00 93.75 297 TYR A CA 1
ATOM 2393 C C . TYR A 1 297 ? 3.394 -2.091 -1.724 1.00 93.75 297 TYR A C 1
ATOM 2395 O O . TYR A 1 297 ? 3.142 -2.629 -0.640 1.00 93.75 297 TYR A O 1
ATOM 2403 N N . PRO A 1 298 ? 2.762 -2.439 -2.856 1.00 95.56 298 PRO A N 1
ATOM 2404 C CA . PRO A 1 298 ? 1.874 -3.587 -2.904 1.00 95.56 298 PRO A CA 1
ATOM 2405 C C . PRO A 1 298 ? 2.684 -4.882 -2.821 1.00 95.56 298 PRO A C 1
ATOM 2407 O O . PRO A 1 298 ? 3.818 -4.949 -3.292 1.00 95.56 298 PRO A O 1
ATOM 2410 N N . VAL A 1 299 ? 2.096 -5.920 -2.240 1.00 95.38 299 VAL A N 1
ATOM 2411 C CA . VAL A 1 299 ? 2.663 -7.269 -2.227 1.00 95.38 299 VAL A CA 1
ATOM 2412 C C . VAL A 1 299 ? 1.590 -8.265 -2.642 1.00 95.38 299 VAL A C 1
ATOM 2414 O O . VAL A 1 299 ? 0.488 -8.261 -2.096 1.00 95.38 299 VAL A O 1
ATOM 2417 N N . LEU A 1 300 ? 1.917 -9.115 -3.607 1.00 96.69 300 LEU A N 1
ATOM 2418 C CA . LEU A 1 300 ? 1.108 -10.239 -4.044 1.00 96.69 300 LEU A CA 1
ATOM 2419 C C . LEU A 1 300 ? 1.625 -11.499 -3.348 1.00 96.69 300 LEU A C 1
ATOM 2421 O O . LEU A 1 300 ? 2.732 -11.954 -3.623 1.00 96.69 300 LEU A O 1
ATOM 2425 N N . THR A 1 301 ? 0.850 -12.046 -2.416 1.00 96.12 301 THR A N 1
ATOM 2426 C CA . THR A 1 301 ? 1.172 -13.303 -1.730 1.00 96.12 301 THR A CA 1
ATOM 2427 C C . THR A 1 301 ? 0.355 -14.440 -2.329 1.00 96.12 301 THR A C 1
ATOM 2429 O O . THR A 1 301 ? -0.830 -14.584 -2.037 1.00 96.12 301 THR A O 1
ATOM 2432 N N . VAL A 1 302 ? 0.989 -15.231 -3.190 1.00 97.06 302 VAL A N 1
ATOM 2433 C CA . VAL A 1 302 ? 0.361 -16.324 -3.942 1.00 97.06 302 VAL A CA 1
ATOM 2434 C C . VAL A 1 302 ? 0.218 -17.557 -3.058 1.00 97.06 302 VAL A C 1
ATOM 2436 O O . VAL A 1 302 ? 1.196 -17.998 -2.448 1.00 97.06 302 VAL A O 1
ATOM 2439 N N . PHE A 1 303 ? -0.991 -18.111 -2.981 1.00 95.69 303 PHE A N 1
ATOM 2440 C CA . PHE A 1 303 ? -1.296 -19.292 -2.167 1.00 95.69 303 PHE A CA 1
ATOM 2441 C C . PHE A 1 303 ? -1.762 -20.502 -2.986 1.00 95.69 303 PHE A C 1
ATOM 2443 O O . PHE A 1 303 ? -1.924 -21.582 -2.419 1.00 95.69 303 PHE A O 1
ATOM 2450 N N . ASP A 1 304 ? -1.998 -20.347 -4.289 1.00 96.06 304 ASP A N 1
ATOM 2451 C CA . ASP A 1 304 ? -2.214 -21.465 -5.210 1.00 96.06 304 ASP A CA 1
ATOM 2452 C C . ASP A 1 304 ? -1.897 -21.058 -6.663 1.00 96.06 304 ASP A C 1
ATOM 2454 O O . ASP A 1 304 ? -1.991 -19.880 -7.021 1.00 96.06 304 ASP A O 1
ATOM 2458 N N . LEU A 1 305 ? -1.541 -22.035 -7.498 1.00 95.25 305 LEU A N 1
ATOM 2459 C CA . LEU A 1 305 ? -1.163 -21.855 -8.905 1.00 95.25 305 LEU A CA 1
ATOM 2460 C C . LEU A 1 305 ? -1.821 -22.954 -9.764 1.00 95.25 305 LEU A C 1
ATOM 2462 O O . LEU A 1 305 ? -1.193 -23.973 -10.061 1.00 95.25 305 LEU A O 1
ATOM 2466 N N . PRO A 1 306 ? -3.100 -22.798 -10.148 1.00 92.81 306 PRO A N 1
ATOM 2467 C CA . PRO A 1 306 ? -3.825 -23.796 -10.943 1.00 92.81 306 PRO A CA 1
ATOM 2468 C C . PRO A 1 306 ? -3.368 -23.919 -12.406 1.00 92.81 306 PRO A C 1
ATOM 2470 O O . PRO A 1 306 ? -3.724 -24.901 -13.063 1.00 92.81 306 PRO A O 1
ATOM 2473 N N . TYR A 1 307 ? -2.586 -22.975 -12.936 1.00 92.62 307 TYR A N 1
ATOM 2474 C CA . TYR A 1 307 ? -2.079 -23.044 -14.308 1.00 92.62 307 TYR A CA 1
ATOM 2475 C C . TYR A 1 307 ? -0.698 -22.403 -14.426 1.00 92.62 307 TYR A C 1
ATOM 2477 O O . TYR A 1 307 ? -0.511 -21.266 -13.990 1.00 92.62 307 TYR A O 1
ATOM 2485 N N . TRP A 1 308 ? 0.239 -23.096 -15.076 1.00 91.69 308 TRP A N 1
ATOM 2486 C CA . TRP A 1 308 ? 1.512 -22.525 -15.517 1.00 91.69 308 TRP A CA 1
ATOM 2487 C C . TRP A 1 308 ? 2.109 -23.364 -16.650 1.00 91.69 308 TRP A C 1
ATOM 2489 O O . TRP A 1 308 ? 2.459 -24.523 -16.440 1.00 91.69 308 TRP A O 1
ATOM 2499 N N . ASN A 1 309 ? 2.168 -22.796 -17.861 1.00 82.00 309 ASN A N 1
ATOM 2500 C CA . ASN A 1 309 ? 2.560 -23.484 -19.103 1.00 82.00 309 ASN A CA 1
ATOM 2501 C C . ASN A 1 309 ? 1.819 -24.813 -19.348 1.00 82.00 309 ASN A C 1
ATOM 2503 O O . ASN A 1 309 ? 2.319 -25.713 -20.020 1.00 82.00 309 ASN A O 1
ATOM 2507 N N . GLY A 1 310 ? 0.618 -24.935 -18.781 1.00 79.50 310 GLY A N 1
ATOM 2508 C CA . GLY A 1 310 ? -0.171 -26.156 -18.750 1.00 79.50 310 GLY A CA 1
ATOM 2509 C C . GLY A 1 310 ? -1.063 -26.221 -17.511 1.00 79.50 310 GLY A C 1
ATOM 2510 O O . GLY A 1 310 ? -0.861 -25.506 -16.524 1.00 79.50 310 GLY A O 1
ATOM 2511 N N . HIS A 1 311 ? -2.074 -27.087 -17.565 1.00 82.88 311 HIS A N 1
ATOM 2512 C CA . HIS A 1 311 ? -3.029 -27.249 -16.473 1.00 82.88 311 HIS A CA 1
ATOM 2513 C C . HIS A 1 311 ? -2.392 -27.938 -15.261 1.00 82.88 311 HIS A C 1
ATOM 2515 O O . HIS A 1 311 ? -1.940 -29.082 -15.344 1.00 82.88 311 HIS A O 1
ATOM 2521 N N . LEU A 1 312 ? -2.440 -27.260 -14.113 1.00 86.75 312 LEU A N 1
ATOM 2522 C CA . LEU A 1 312 ? -2.051 -27.800 -12.809 1.00 86.75 312 LEU A CA 1
ATOM 2523 C C . LEU A 1 312 ? -3.262 -28.069 -11.907 1.00 86.75 312 LEU A C 1
ATOM 2525 O O . LEU A 1 312 ? -3.125 -28.785 -10.925 1.00 86.75 312 LEU A O 1
ATOM 2529 N N . GLY A 1 313 ? -4.450 -27.549 -12.236 1.00 84.06 313 GLY A N 1
ATOM 2530 C CA . GLY A 1 313 ? -5.646 -27.625 -11.389 1.00 84.06 313 GLY A CA 1
ATOM 2531 C C . GLY A 1 313 ? -6.045 -29.039 -10.948 1.00 84.06 313 GLY A C 1
ATOM 2532 O O . GLY A 1 313 ? -6.475 -29.211 -9.817 1.00 84.06 313 GLY A O 1
ATOM 2533 N N . ASN A 1 314 ? -5.823 -30.065 -11.772 1.00 82.69 314 ASN A N 1
ATOM 2534 C CA . ASN A 1 314 ? -6.130 -31.459 -11.409 1.00 82.69 314 ASN A CA 1
ATOM 2535 C C . ASN A 1 314 ? -5.056 -32.133 -10.546 1.00 82.69 314 ASN A C 1
ATOM 2537 O O . ASN A 1 314 ? -5.247 -33.258 -10.092 1.00 82.69 314 ASN A O 1
ATOM 2541 N N . ARG A 1 315 ? -3.906 -31.485 -10.349 1.00 88.00 315 ARG A N 1
ATOM 2542 C CA . ARG A 1 315 ? -2.829 -32.002 -9.502 1.00 88.00 315 ARG A CA 1
ATOM 2543 C C . ARG A 1 315 ? -3.176 -31.789 -8.029 1.00 88.00 315 ARG A C 1
ATOM 2545 O O . ARG A 1 315 ? -3.795 -30.773 -7.724 1.00 88.00 315 ARG A O 1
ATOM 2552 N N . PRO A 1 316 ? -2.724 -32.662 -7.116 1.00 93.88 316 PRO A N 1
ATOM 2553 C CA . PRO A 1 316 ? -2.743 -32.424 -5.673 1.00 93.88 316 PRO A CA 1
ATOM 2554 C C . PRO A 1 316 ? -2.218 -31.040 -5.268 1.00 93.88 316 PRO A C 1
ATOM 2556 O O . PRO A 1 316 ? -1.236 -30.558 -5.839 1.00 93.88 316 PRO A O 1
ATOM 2559 N N . PHE A 1 317 ? -2.804 -30.421 -4.238 1.00 95.31 317 PHE A N 1
ATOM 2560 C CA . PHE A 1 317 ? -2.346 -29.128 -3.709 1.00 95.31 317 PHE A CA 1
ATOM 2561 C C . PHE A 1 317 ? -0.849 -29.129 -3.384 1.00 95.31 317 PHE A C 1
ATOM 2563 O O . PHE A 1 317 ? -0.162 -28.163 -3.703 1.00 95.31 317 PHE A O 1
ATOM 2570 N N . ARG A 1 318 ? -0.319 -30.219 -2.818 1.00 94.31 318 ARG A N 1
ATOM 2571 C CA . ARG A 1 318 ? 1.116 -30.348 -2.513 1.00 94.31 318 ARG A CA 1
ATOM 2572 C C . ARG A 1 318 ? 2.025 -30.174 -3.739 1.00 94.31 318 ARG A C 1
ATOM 2574 O O . ARG A 1 318 ? 3.055 -29.522 -3.641 1.00 94.31 318 ARG A O 1
ATOM 2581 N N . GLU A 1 319 ? 1.611 -30.673 -4.905 1.00 93.00 319 GLU A N 1
ATOM 2582 C CA . GLU A 1 319 ? 2.360 -30.508 -6.160 1.00 93.00 319 GLU A CA 1
ATOM 2583 C C . GLU A 1 319 ? 2.226 -29.074 -6.693 1.00 93.00 319 GLU A C 1
ATOM 2585 O O . GLU A 1 319 ? 3.197 -28.474 -7.160 1.00 93.00 319 GLU A O 1
ATOM 2590 N N . ARG A 1 320 ? 1.030 -28.478 -6.585 1.00 94.69 320 ARG A N 1
ATOM 2591 C CA . ARG A 1 320 ? 0.809 -27.075 -6.977 1.00 94.69 320 ARG A CA 1
ATOM 2592 C C . ARG A 1 320 ? 1.576 -26.103 -6.080 1.00 94.69 320 ARG A C 1
ATOM 2594 O O . ARG A 1 320 ? 2.064 -25.080 -6.554 1.00 94.69 320 ARG A O 1
ATOM 2601 N N . GLU A 1 321 ? 1.726 -26.415 -4.797 1.00 95.62 321 GLU A N 1
ATOM 2602 C CA . GLU A 1 321 ? 2.500 -25.637 -3.826 1.00 95.62 321 GLU A CA 1
ATOM 2603 C C . GLU A 1 321 ? 3.988 -25.595 -4.186 1.00 95.62 321 GLU A C 1
ATOM 2605 O O . GLU A 1 321 ? 4.605 -24.524 -4.137 1.00 95.62 321 GLU A O 1
ATOM 2610 N N . GLU A 1 322 ? 4.549 -26.729 -4.608 1.00 93.62 322 GLU A N 1
ATOM 2611 C CA . GLU A 1 322 ? 5.911 -26.817 -5.140 1.00 93.62 322 GLU A CA 1
ATOM 2612 C C . GLU A 1 322 ? 6.057 -25.991 -6.423 1.00 93.62 322 GLU A C 1
ATOM 2614 O O . GLU A 1 322 ? 6.960 -25.156 -6.519 1.00 93.62 322 GLU A O 1
ATOM 2619 N N . LYS A 1 323 ? 5.108 -26.113 -7.361 1.00 94.31 323 LYS A N 1
ATOM 2620 C CA . LYS A 1 323 ? 5.100 -25.302 -8.590 1.00 94.31 323 LYS A CA 1
ATOM 2621 C C . LYS A 1 323 ? 4.955 -23.810 -8.320 1.00 94.31 323 LYS A C 1
ATOM 2623 O O . LYS A 1 323 ? 5.637 -23.010 -8.947 1.00 94.31 323 LYS A O 1
ATOM 2628 N N . THR A 1 324 ? 4.163 -23.423 -7.324 1.00 96.12 324 THR A N 1
ATOM 2629 C CA . THR A 1 324 ? 4.055 -22.027 -6.876 1.00 96.12 324 THR A CA 1
ATOM 2630 C C . THR A 1 324 ? 5.408 -21.501 -6.398 1.00 96.12 324 THR A C 1
ATOM 2632 O O . THR A 1 324 ? 5.756 -20.349 -6.644 1.00 96.12 324 THR A O 1
ATOM 2635 N N . ARG A 1 325 ? 6.206 -22.333 -5.719 1.00 93.94 325 ARG A N 1
ATOM 2636 C CA . ARG A 1 325 ? 7.542 -21.949 -5.246 1.00 93.94 325 ARG A CA 1
ATOM 2637 C C . ARG A 1 325 ? 8.518 -21.743 -6.399 1.00 93.94 325 ARG A C 1
ATOM 2639 O O . ARG A 1 325 ? 9.322 -20.821 -6.329 1.00 93.94 325 ARG A O 1
ATOM 2646 N N . GLU A 1 326 ? 8.466 -22.591 -7.420 1.00 93.81 326 GLU A N 1
ATOM 2647 C CA . GLU A 1 326 ? 9.243 -22.424 -8.655 1.00 93.81 326 GLU A CA 1
ATOM 2648 C C . GLU A 1 326 ? 8.821 -21.151 -9.400 1.00 93.81 326 GLU A C 1
ATOM 2650 O O . GLU A 1 326 ? 9.665 -20.311 -9.695 1.00 93.81 326 GLU A O 1
ATOM 2655 N N . TRP A 1 327 ? 7.517 -20.950 -9.586 1.00 94.00 327 TRP A N 1
ATOM 2656 C CA . TRP A 1 327 ? 6.948 -19.782 -10.259 1.00 94.00 327 TRP A CA 1
ATOM 2657 C C . TRP A 1 327 ? 7.322 -18.458 -9.575 1.00 94.00 327 TRP A C 1
ATOM 2659 O O . TRP A 1 327 ? 7.744 -17.514 -10.235 1.00 94.00 327 TRP A O 1
ATOM 2669 N N . VAL A 1 328 ? 7.264 -18.381 -8.237 1.00 93.00 328 VAL A N 1
ATOM 2670 C CA . VAL A 1 328 ? 7.671 -17.165 -7.504 1.00 93.00 328 VAL A CA 1
ATOM 2671 C C . VAL A 1 328 ? 9.165 -16.863 -7.682 1.00 93.00 328 VAL A C 1
ATOM 2673 O O . VAL A 1 328 ? 9.540 -15.694 -7.680 1.00 93.00 328 VAL A O 1
ATOM 2676 N N . LYS A 1 329 ? 10.027 -17.873 -7.880 1.00 89.88 329 LYS A N 1
ATOM 2677 C CA . LYS A 1 329 ? 11.455 -17.636 -8.159 1.00 89.88 329 LYS A CA 1
ATOM 2678 C C . LYS A 1 329 ? 11.677 -16.964 -9.516 1.00 89.88 329 LYS A C 1
ATOM 2680 O O . LYS A 1 329 ? 12.621 -16.188 -9.633 1.00 89.88 329 LYS A O 1
ATOM 2685 N N . GLU A 1 330 ? 10.815 -17.198 -10.509 1.00 84.94 330 GLU A N 1
ATOM 2686 C CA . GLU A 1 330 ? 10.903 -16.508 -11.807 1.00 84.94 330 GLU A CA 1
ATOM 2687 C C . GLU A 1 330 ? 10.624 -15.004 -11.707 1.00 84.94 330 GLU A C 1
ATOM 2689 O O . GLU A 1 330 ? 11.105 -14.231 -12.533 1.00 84.94 330 GLU A O 1
ATOM 2694 N N . ALA A 1 331 ? 9.918 -14.560 -10.662 1.00 76.62 331 ALA A N 1
ATOM 2695 C CA . ALA A 1 331 ? 9.749 -13.136 -10.378 1.00 76.62 331 ALA A CA 1
ATOM 2696 C C . ALA A 1 331 ? 11.060 -12.449 -9.920 1.00 76.62 331 ALA A C 1
ATOM 2698 O O . ALA A 1 331 ? 11.102 -11.219 -9.814 1.00 76.62 331 ALA A O 1
ATOM 2699 N N . GLY A 1 332 ? 12.127 -13.218 -9.650 1.00 78.06 332 GLY A N 1
ATOM 2700 C CA . GLY A 1 332 ? 13.434 -12.740 -9.187 1.00 78.06 332 GLY A CA 1
ATOM 2701 C C . GLY A 1 332 ? 13.431 -12.236 -7.738 1.00 78.06 332 GLY A C 1
ATOM 2702 O O . GLY A 1 332 ? 12.514 -12.517 -6.967 1.00 78.06 332 GLY A O 1
ATOM 2703 N N . GLU A 1 333 ? 14.449 -11.453 -7.355 1.00 72.56 333 GLU A N 1
ATOM 2704 C CA . GLU A 1 333 ? 14.530 -10.749 -6.057 1.00 72.56 333 GLU A CA 1
ATOM 2705 C C . GLU A 1 333 ? 13.533 -9.572 -5.983 1.00 72.56 333 GLU A C 1
ATOM 2707 O O . GLU A 1 333 ? 13.882 -8.406 -5.793 1.00 72.56 333 GLU A O 1
ATOM 2712 N N . SER A 1 334 ? 12.253 -9.866 -6.190 1.00 82.75 334 SER A N 1
ATOM 2713 C CA . SER A 1 334 ? 11.176 -8.891 -6.143 1.00 82.75 334 SER A CA 1
ATOM 2714 C C . SER A 1 334 ? 10.578 -8.816 -4.743 1.00 82.75 334 SER A C 1
ATOM 2716 O O . SER A 1 334 ? 10.127 -9.808 -4.180 1.00 82.75 334 SER A O 1
ATOM 2718 N N . ARG A 1 335 ? 10.461 -7.599 -4.203 1.00 91.12 335 ARG A N 1
ATOM 2719 C CA . ARG A 1 335 ? 9.667 -7.333 -2.988 1.00 91.12 335 ARG A CA 1
ATOM 2720 C C . ARG A 1 335 ? 8.153 -7.471 -3.213 1.00 91.12 335 ARG A C 1
ATOM 2722 O O . ARG A 1 335 ? 7.392 -7.428 -2.254 1.00 91.12 335 ARG A O 1
ATOM 2729 N N . TYR A 1 336 ? 7.712 -7.547 -4.470 1.00 94.94 336 TYR A N 1
ATOM 2730 C CA . TYR A 1 336 ? 6.305 -7.430 -4.859 1.00 94.94 336 TYR A CA 1
ATOM 2731 C C . TYR A 1 336 ? 5.579 -8.772 -4.954 1.00 94.94 336 TYR A C 1
ATOM 2733 O O . TYR A 1 336 ? 4.356 -8.781 -4.868 1.00 94.94 336 TYR A O 1
ATOM 2741 N N . VAL A 1 337 ? 6.292 -9.886 -5.134 1.00 95.31 337 VAL A N 1
ATOM 2742 C CA . VAL A 1 337 ? 5.699 -11.216 -5.331 1.00 95.31 337 VAL A CA 1
ATOM 2743 C C . VAL A 1 337 ? 6.293 -12.171 -4.305 1.00 95.31 337 VAL A C 1
ATOM 2745 O O . VAL A 1 337 ? 7.507 -12.295 -4.194 1.00 95.31 337 VAL A O 1
ATOM 2748 N N . ALA A 1 338 ? 5.436 -12.835 -3.539 1.00 94.69 338 ALA A N 1
ATOM 2749 C CA . ALA A 1 338 ? 5.832 -13.783 -2.510 1.00 94.69 338 ALA A CA 1
ATOM 2750 C C . ALA A 1 338 ? 4.925 -15.013 -2.540 1.00 94.69 338 ALA A C 1
ATOM 2752 O O . ALA A 1 338 ? 3.766 -14.940 -2.944 1.00 94.69 338 ALA A O 1
ATOM 2753 N N . LYS A 1 339 ? 5.432 -16.144 -2.052 1.00 95.31 339 LYS A N 1
ATOM 2754 C CA . LYS A 1 339 ? 4.625 -17.341 -1.817 1.00 95.31 339 LYS A CA 1
ATOM 2755 C C . LYS A 1 339 ? 4.102 -17.348 -0.379 1.00 95.31 339 LYS A C 1
ATOM 2757 O O . LYS A 1 339 ? 4.857 -17.088 0.557 1.00 95.31 339 LYS A O 1
ATOM 2762 N N . SER A 1 340 ? 2.839 -17.721 -0.194 1.00 96.00 340 SER A N 1
ATOM 2763 C CA . SER A 1 340 ? 2.270 -18.004 1.123 1.00 96.00 340 SER A CA 1
ATOM 2764 C C . SER A 1 340 ? 2.989 -19.201 1.773 1.00 96.00 340 SER A C 1
ATOM 2766 O O . SER A 1 340 ? 3.155 -20.254 1.137 1.00 96.00 340 SER A O 1
ATOM 2768 N N . PRO A 1 341 ? 3.483 -19.072 3.016 1.00 95.62 341 PRO A N 1
ATOM 2769 C CA . PRO A 1 341 ? 4.179 -20.153 3.686 1.00 95.62 341 PRO A CA 1
ATOM 2770 C C . PRO A 1 341 ? 3.178 -21.236 4.100 1.00 95.62 341 PRO A C 1
ATOM 2772 O O . PRO A 1 341 ? 2.057 -20.938 4.508 1.00 95.62 341 PRO A O 1
ATOM 2775 N N . VAL A 1 342 ? 3.611 -22.495 4.047 1.00 97.12 342 VAL A N 1
ATOM 2776 C CA . VAL A 1 342 ? 2.766 -23.668 4.312 1.00 97.12 342 VAL A CA 1
ATOM 2777 C C . VAL A 1 342 ? 3.421 -24.540 5.380 1.00 97.12 342 VAL A C 1
ATOM 2779 O O . VAL A 1 342 ? 4.632 -24.770 5.342 1.00 97.12 342 VAL A O 1
ATOM 2782 N N . ARG A 1 343 ? 2.622 -25.061 6.316 1.00 97.62 343 ARG A N 1
ATOM 2783 C CA . ARG A 1 343 ? 3.008 -26.165 7.206 1.00 97.62 343 ARG A CA 1
ATOM 2784 C C . ARG A 1 343 ? 2.035 -27.322 7.064 1.00 97.62 343 ARG A C 1
ATOM 2786 O O . ARG A 1 343 ? 0.837 -27.141 7.246 1.00 97.62 343 ARG A O 1
ATOM 2793 N N . TYR A 1 344 ? 2.561 -28.508 6.788 1.00 97.50 344 TYR A N 1
ATOM 2794 C CA . TYR A 1 344 ? 1.763 -29.727 6.728 1.00 97.50 344 TYR A CA 1
ATOM 2795 C C . TYR A 1 344 ? 1.549 -30.309 8.125 1.00 97.50 344 TYR A C 1
ATOM 2797 O O . TYR A 1 344 ? 2.475 -30.332 8.938 1.00 97.50 344 TYR A O 1
ATOM 2805 N N . ALA A 1 345 ? 0.338 -30.796 8.373 1.00 95.94 345 ALA A N 1
ATOM 2806 C CA . ALA A 1 345 ? -0.049 -31.508 9.577 1.00 95.94 345 ALA A CA 1
ATOM 2807 C C . ALA A 1 345 ? -0.543 -32.918 9.236 1.00 95.94 345 ALA A C 1
ATOM 2809 O O . ALA A 1 345 ? -1.390 -33.092 8.360 1.00 95.94 345 ALA A O 1
ATOM 2810 N N . ARG A 1 346 ? -0.014 -33.913 9.951 1.00 97.00 346 ARG A N 1
ATOM 2811 C CA . ARG A 1 346 ? -0.342 -35.346 9.849 1.00 97.00 346 ARG A CA 1
ATOM 2812 C C . ARG A 1 346 ? -0.985 -35.904 11.120 1.00 97.00 346 ARG A C 1
ATOM 2814 O O . ARG A 1 346 ? -1.315 -37.079 11.175 1.00 97.00 346 ARG A O 1
ATOM 2821 N N . SER A 1 347 ? -1.143 -35.076 12.148 1.00 95.06 347 SER A N 1
ATOM 2822 C CA . SER A 1 347 ? -1.808 -35.427 13.404 1.00 95.06 347 SER A CA 1
ATOM 2823 C C . SER A 1 347 ? -2.518 -34.210 13.994 1.00 95.06 347 SER A C 1
ATOM 2825 O O . SER A 1 347 ? -2.308 -33.074 13.551 1.00 95.06 347 SER A O 1
ATOM 2827 N N . ARG A 1 348 ? -3.327 -34.426 15.036 1.00 92.25 348 ARG A N 1
ATOM 2828 C CA . ARG A 1 348 ? -4.003 -33.345 15.766 1.00 92.25 348 ARG A CA 1
ATOM 2829 C C . ARG A 1 348 ? -3.003 -32.381 16.395 1.00 92.25 348 ARG A C 1
ATOM 2831 O O . ARG A 1 348 ? -3.184 -31.168 16.333 1.00 92.25 348 ARG A O 1
ATOM 2838 N N . GLU A 1 349 ? -1.929 -32.903 16.971 1.00 88.06 349 GLU A N 1
ATOM 2839 C CA . GLU A 1 349 ? -0.876 -32.121 17.619 1.00 88.06 349 GLU A CA 1
ATOM 2840 C C . GLU A 1 349 ? -0.119 -31.274 16.592 1.00 88.06 349 GLU A C 1
ATOM 2842 O O . GLU A 1 349 ? 0.167 -30.101 16.845 1.00 88.06 349 GLU A O 1
ATOM 2847 N N . GLU A 1 350 ? 0.181 -31.841 15.420 1.00 94.25 350 GLU A N 1
ATOM 2848 C CA . GLU A 1 350 ? 0.773 -31.093 14.309 1.00 94.25 350 GLU A CA 1
ATOM 2849 C C . GLU A 1 350 ? -0.166 -30.004 13.795 1.00 94.25 350 GLU A C 1
ATOM 2851 O O . GLU A 1 350 ? 0.283 -28.876 13.586 1.00 94.25 350 GLU A O 1
ATOM 2856 N N . LEU A 1 351 ? -1.465 -30.295 13.672 1.00 92.00 351 LEU A N 1
ATOM 2857 C CA . LEU A 1 351 ? -2.470 -29.318 13.255 1.00 92.00 351 LEU A CA 1
ATOM 2858 C C . LEU A 1 351 ? -2.540 -28.151 14.244 1.00 92.00 351 LEU A C 1
ATOM 2860 O O . LEU A 1 351 ? -2.502 -26.992 13.834 1.00 92.00 351 LEU A O 1
ATOM 2864 N N . VAL A 1 352 ? -2.560 -28.433 15.551 1.00 83.31 352 VAL A N 1
ATOM 2865 C CA . VAL A 1 352 ? -2.525 -27.403 16.603 1.00 83.31 352 VAL A CA 1
ATOM 2866 C C . VAL A 1 352 ? -1.277 -26.525 16.466 1.00 83.31 352 VAL A C 1
ATOM 2868 O O . VAL A 1 352 ? -1.381 -25.296 16.513 1.00 83.31 352 VAL A O 1
ATOM 2871 N N . ARG A 1 353 ? -0.093 -27.127 16.280 1.00 84.62 353 ARG A N 1
ATOM 2872 C CA . ARG A 1 353 ? 1.164 -26.377 16.101 1.00 84.62 353 ARG A CA 1
ATOM 2873 C C . ARG A 1 353 ? 1.155 -25.538 14.824 1.00 84.62 353 ARG A C 1
ATOM 2875 O O . ARG A 1 353 ? 1.602 -24.392 14.854 1.00 84.62 353 ARG A O 1
ATOM 2882 N N . ALA A 1 354 ? 0.645 -26.085 13.725 1.00 91.31 354 ALA A N 1
ATOM 2883 C CA . ALA A 1 354 ? 0.566 -25.404 12.441 1.00 91.31 354 ALA A CA 1
ATOM 2884 C C . ALA A 1 354 ? -0.409 -24.216 12.489 1.00 91.31 354 ALA A C 1
ATOM 2886 O O . ALA A 1 354 ? -0.052 -23.118 12.072 1.00 91.31 354 ALA A O 1
ATOM 2887 N N . VAL A 1 355 ? -1.588 -24.375 13.098 1.00 86.88 355 VAL A N 1
ATOM 2888 C CA . VAL A 1 355 ? -2.556 -23.279 13.279 1.00 86.88 355 VAL A CA 1
ATOM 2889 C C . VAL A 1 355 ? -1.987 -22.169 14.165 1.00 86.88 355 VAL A C 1
ATOM 2891 O O . VAL A 1 355 ? -2.064 -20.997 13.804 1.00 86.88 355 VAL A O 1
ATOM 2894 N N . ARG A 1 356 ? -1.355 -22.509 15.298 1.00 82.06 356 ARG A N 1
ATOM 2895 C CA . ARG A 1 356 ? -0.709 -21.512 16.176 1.00 82.06 356 ARG A CA 1
ATOM 2896 C C . ARG A 1 356 ? 0.404 -20.749 15.461 1.00 82.06 356 ARG A C 1
ATOM 2898 O O . ARG A 1 356 ? 0.533 -19.541 15.629 1.00 82.06 356 ARG A O 1
ATOM 2905 N N . TRP A 1 357 ? 1.183 -21.440 14.635 1.00 92.69 357 TRP A N 1
ATOM 2906 C CA . TRP A 1 357 ? 2.193 -20.811 13.791 1.00 92.69 357 TRP A CA 1
ATOM 2907 C C . TRP A 1 357 ? 1.577 -19.856 12.760 1.00 92.69 357 TRP A C 1
ATOM 2909 O O . TRP A 1 357 ? 2.026 -18.717 12.642 1.00 92.69 357 TRP A O 1
ATOM 2919 N N . ALA A 1 358 ? 0.512 -20.266 12.070 1.00 88.94 358 ALA A N 1
ATOM 2920 C CA . ALA A 1 358 ? -0.213 -19.416 11.125 1.00 88.94 358 ALA A CA 1
ATOM 2921 C C . ALA A 1 358 ? -0.804 -18.169 11.813 1.00 88.94 358 ALA A C 1
ATOM 2923 O O . ALA A 1 358 ? -0.771 -17.068 11.259 1.00 88.94 358 ALA A O 1
ATOM 2924 N N . PHE A 1 359 ? -1.257 -18.307 13.062 1.00 80.75 359 PHE A N 1
ATOM 2925 C CA . PHE A 1 359 ? -1.725 -17.188 13.882 1.00 80.75 359 PHE A CA 1
ATOM 2926 C C . PHE A 1 359 ? -0.604 -16.200 14.231 1.00 80.75 359 PHE A C 1
ATOM 2928 O O . PHE A 1 359 ? -0.873 -15.009 14.355 1.00 80.75 359 PHE A O 1
ATOM 2935 N N . GLY A 1 360 ? 0.642 -16.652 14.367 1.00 77.38 360 GLY A N 1
ATOM 2936 C CA . GLY A 1 360 ? 1.779 -15.791 14.707 1.00 77.38 360 GLY A CA 1
ATOM 2937 C C . GLY A 1 360 ? 2.235 -14.837 13.595 1.00 77.38 360 GLY A C 1
ATOM 2938 O O . GLY A 1 360 ? 3.067 -13.974 13.857 1.00 77.38 360 GLY A O 1
ATOM 2939 N N . HIS A 1 361 ? 1.719 -14.969 12.368 1.00 85.19 361 HIS A N 1
ATOM 2940 C CA . HIS A 1 361 ? 2.132 -14.119 11.248 1.00 85.19 361 HIS A CA 1
ATOM 2941 C C . HIS A 1 361 ? 1.563 -12.704 11.355 1.00 85.19 361 HIS A C 1
ATOM 2943 O O . HIS A 1 361 ? 0.442 -12.497 11.837 1.00 85.19 361 HIS A O 1
ATOM 2949 N N . ASP A 1 362 ? 2.334 -11.736 10.854 1.00 75.50 362 ASP A N 1
ATOM 2950 C CA . ASP A 1 362 ? 1.963 -10.323 10.851 1.00 75.50 362 ASP A CA 1
ATOM 2951 C C . ASP A 1 362 ? 0.586 -10.113 10.210 1.00 75.50 362 ASP A C 1
ATOM 2953 O O . ASP A 1 362 ? 0.336 -10.517 9.072 1.00 75.50 362 ASP A O 1
ATOM 2957 N N . ARG A 1 363 ? -0.323 -9.506 10.982 1.00 72.12 363 ARG A N 1
ATOM 2958 C CA . ARG A 1 363 ? -1.718 -9.227 10.601 1.00 72.12 363 ARG A CA 1
ATOM 2959 C C . ARG A 1 363 ? -2.513 -10.436 10.082 1.00 72.12 363 ARG A C 1
ATOM 2961 O O . ARG A 1 363 ? -3.516 -10.241 9.409 1.00 72.12 363 ARG A O 1
ATOM 2968 N N . SER A 1 364 ? -2.132 -11.665 10.424 1.00 81.06 364 SER A N 1
ATOM 2969 C CA . SER A 1 364 ? -2.923 -12.858 10.103 1.00 81.06 364 SER A CA 1
ATOM 2970 C C . SER A 1 364 ? -4.266 -12.857 10.848 1.00 81.06 364 SER A C 1
ATOM 2972 O O . SER A 1 364 ? -4.294 -12.727 12.077 1.00 81.06 364 SER A O 1
ATOM 2974 N N . GLU A 1 365 ? -5.374 -13.035 10.123 1.00 75.44 365 GLU A N 1
ATOM 2975 C CA . GLU A 1 365 ? -6.735 -13.147 10.679 1.00 75.44 365 GLU A CA 1
ATOM 2976 C C . GLU A 1 365 ? -7.029 -14.549 11.240 1.00 75.44 365 GLU A C 1
ATOM 2978 O O . GLU A 1 365 ? -8.060 -14.780 11.876 1.00 75.44 365 GLU A O 1
ATOM 2983 N N . GLY A 1 366 ? -6.141 -15.512 10.984 1.00 86.00 366 GLY A N 1
ATOM 2984 C CA . GLY A 1 366 ? -6.378 -16.909 11.305 1.00 86.00 366 GLY A CA 1
ATOM 2985 C C . GLY A 1 366 ? -5.521 -17.865 10.482 1.00 86.00 366 GLY A C 1
ATOM 2986 O O . GLY A 1 366 ? -4.376 -17.573 10.151 1.00 86.00 366 GLY A O 1
ATOM 2987 N N . ALA A 1 367 ? -6.080 -19.016 10.136 1.00 90.88 367 ALA A N 1
ATOM 2988 C CA . ALA A 1 367 ? -5.434 -19.988 9.270 1.00 90.88 367 ALA A CA 1
ATOM 2989 C C . ALA A 1 367 ? -6.422 -20.541 8.243 1.00 90.88 367 ALA A C 1
ATOM 2991 O O . ALA A 1 367 ? -7.619 -20.666 8.519 1.00 90.88 367 ALA A O 1
ATOM 2992 N N . VAL A 1 368 ? -5.904 -20.878 7.068 1.00 92.56 368 VAL A N 1
ATOM 2993 C CA . VAL A 1 368 ? -6.605 -21.675 6.060 1.00 92.56 368 VAL A CA 1
ATOM 2994 C C . VAL A 1 368 ? -5.956 -23.050 6.048 1.00 92.56 368 VAL A C 1
ATOM 2996 O O . VAL A 1 368 ? -4.734 -23.159 6.018 1.00 92.56 368 VAL A O 1
ATOM 2999 N N . ALA A 1 369 ? -6.775 -24.087 6.122 1.00 93.81 369 ALA A N 1
ATOM 3000 C CA . ALA A 1 369 ? -6.373 -25.478 6.064 1.00 93.81 369 ALA A CA 1
ATOM 3001 C C . ALA A 1 369 ? -6.895 -26.081 4.755 1.00 93.81 369 ALA A C 1
ATOM 3003 O O . ALA A 1 369 ? -8.054 -25.871 4.408 1.00 93.81 369 ALA A O 1
ATOM 3004 N N . LYS A 1 370 ? -6.051 -26.805 4.026 1.00 95.44 370 LYS A N 1
ATOM 3005 C CA . LYS A 1 370 ? -6.366 -27.409 2.726 1.00 95.44 370 LYS A CA 1
ATOM 3006 C C . LYS A 1 370 ? -5.989 -28.886 2.755 1.00 95.44 370 LYS A C 1
ATOM 3008 O O . LYS A 1 370 ? -4.906 -29.219 3.237 1.00 95.44 370 LYS A O 1
ATOM 3013 N N . ALA A 1 371 ? -6.840 -29.768 2.242 1.00 95.81 371 ALA A N 1
ATOM 3014 C CA . ALA A 1 371 ? -6.464 -31.162 2.020 1.00 95.81 371 ALA A CA 1
ATOM 3015 C C . ALA A 1 371 ? -5.295 -31.207 1.020 1.00 95.81 371 ALA A C 1
ATOM 3017 O O . ALA A 1 371 ? -5.419 -30.698 -0.097 1.00 95.81 371 ALA A O 1
ATOM 3018 N N . ALA A 1 372 ? -4.146 -31.768 1.408 1.00 95.94 372 ALA A N 1
ATOM 3019 C CA . ALA A 1 372 ? -2.930 -31.695 0.587 1.00 95.94 372 ALA A CA 1
ATOM 3020 C C . ALA A 1 372 ? -3.065 -32.425 -0.757 1.00 95.94 372 ALA A C 1
ATOM 3022 O O . ALA A 1 372 ? -2.378 -32.073 -1.718 1.00 95.94 372 ALA A O 1
ATOM 3023 N N . ASP A 1 373 ? -3.967 -33.404 -0.815 1.00 93.44 373 ASP A N 1
ATOM 3024 C CA . ASP A 1 373 ? -4.208 -34.240 -1.987 1.00 93.44 373 ASP A CA 1
ATOM 3025 C C . ASP A 1 373 ? -5.392 -33.755 -2.845 1.00 93.44 373 ASP A C 1
ATOM 3027 O O . ASP A 1 373 ? -5.725 -34.378 -3.848 1.00 93.44 373 ASP A O 1
ATOM 3031 N N . SER A 1 374 ? -5.999 -32.613 -2.495 1.00 91.75 374 SER A N 1
ATOM 3032 C CA . SER A 1 374 ? -7.128 -32.050 -3.246 1.00 91.75 374 SER A CA 1
ATOM 3033 C C . SER A 1 374 ? -6.705 -31.366 -4.558 1.00 91.75 374 SER A C 1
ATOM 3035 O O . SER A 1 374 ? -5.659 -30.696 -4.602 1.00 91.75 374 SER A O 1
ATOM 3037 N N . PRO A 1 375 ? -7.518 -31.466 -5.630 1.00 90.38 375 PRO A N 1
ATOM 3038 C CA . PRO A 1 375 ? -7.374 -30.619 -6.813 1.00 90.38 375 PRO A CA 1
ATOM 3039 C C . PRO A 1 375 ? -7.677 -29.146 -6.475 1.00 90.38 375 PRO A C 1
ATOM 3041 O O . PRO A 1 375 ? -8.043 -28.801 -5.352 1.00 90.38 375 PRO A O 1
ATOM 3044 N N . TYR A 1 376 ? -7.468 -28.238 -7.426 1.00 90.50 376 TYR A N 1
ATOM 3045 C CA . TYR A 1 376 ? -7.825 -26.833 -7.261 1.00 90.50 376 TYR A CA 1
ATOM 3046 C C . TYR A 1 376 ? -9.353 -26.695 -7.334 1.00 90.50 376 TYR A C 1
ATOM 3048 O O . TYR A 1 376 ? -9.929 -26.990 -8.384 1.00 90.50 376 TYR A O 1
ATOM 3056 N N . PRO A 1 377 ? -10.026 -26.252 -6.259 1.00 86.50 377 PRO A N 1
ATOM 3057 C CA . PRO A 1 377 ? -11.475 -26.143 -6.264 1.00 86.50 377 PRO A CA 1
ATOM 3058 C C . PRO A 1 377 ? -11.951 -24.886 -7.002 1.00 86.50 377 PRO A C 1
ATOM 3060 O O . PRO A 1 377 ? -11.275 -23.859 -7.031 1.00 86.50 377 PRO A O 1
ATOM 3063 N N . THR A 1 378 ? -13.174 -24.930 -7.527 1.00 82.75 378 THR A N 1
ATOM 3064 C CA . THR A 1 378 ? -13.908 -23.740 -7.981 1.00 82.75 378 THR A CA 1
ATOM 3065 C C . THR A 1 378 ? -15.267 -23.694 -7.287 1.00 82.75 378 THR A C 1
ATOM 3067 O O . THR A 1 378 ? -15.937 -24.713 -7.144 1.00 82.75 378 THR A O 1
ATOM 3070 N N . GLY A 1 379 ? -15.669 -22.518 -6.804 1.00 79.94 379 GLY A N 1
ATOM 3071 C CA . GLY A 1 379 ? -16.881 -22.355 -6.002 1.00 79.94 379 GLY A CA 1
ATOM 3072 C C . GLY A 1 379 ? -16.769 -22.960 -4.598 1.00 79.94 379 GLY A C 1
ATOM 3073 O O . GLY A 1 379 ? -15.695 -22.965 -3.999 1.00 79.94 379 GLY A O 1
ATOM 3074 N N . ALA A 1 380 ? -17.898 -23.405 -4.045 1.00 78.62 380 ALA A N 1
ATOM 3075 C CA . ALA A 1 380 ? -17.949 -24.035 -2.727 1.00 78.62 380 ALA A CA 1
ATOM 3076 C C . ALA A 1 380 ? -17.172 -25.368 -2.715 1.00 78.62 380 ALA A C 1
ATOM 3078 O O . ALA A 1 380 ? -17.255 -26.134 -3.673 1.00 78.62 380 ALA A O 1
ATOM 3079 N N . THR A 1 381 ? -16.393 -25.626 -1.661 1.00 84.12 381 THR A N 1
ATOM 3080 C CA . THR A 1 381 ? -15.567 -26.839 -1.532 1.00 84.12 381 THR A CA 1
ATOM 3081 C C . THR A 1 381 ? -15.395 -27.285 -0.080 1.00 84.12 381 THR A C 1
ATOM 3083 O O . THR A 1 381 ? -15.126 -26.464 0.794 1.00 84.12 381 THR A O 1
ATOM 3086 N N . ASP A 1 382 ? -15.455 -28.593 0.170 1.00 87.69 382 ASP A N 1
ATOM 3087 C CA . ASP A 1 382 ? -15.119 -29.207 1.465 1.00 87.69 382 ASP A CA 1
ATOM 3088 C C . ASP A 1 382 ? -13.627 -29.617 1.567 1.00 87.69 382 ASP A C 1
ATOM 3090 O O . ASP A 1 382 ? -13.180 -30.211 2.551 1.00 87.69 382 ASP A O 1
ATOM 3094 N N . ASP A 1 383 ? -12.814 -29.293 0.556 1.00 89.62 383 ASP A N 1
ATOM 3095 C CA . ASP A 1 383 ? -11.364 -29.532 0.572 1.00 89.62 383 ASP A CA 1
ATOM 3096 C C . ASP A 1 383 ? -10.602 -28.444 1.326 1.00 89.62 383 ASP A C 1
ATOM 3098 O O . ASP A 1 383 ? -9.432 -28.623 1.688 1.00 89.62 383 ASP A O 1
ATOM 3102 N N . TRP A 1 384 ? -11.237 -27.291 1.550 1.00 90.44 384 TRP A N 1
ATOM 3103 C CA . TRP A 1 384 ? -10.659 -26.152 2.250 1.00 90.44 384 TRP A CA 1
ATOM 3104 C C . TRP A 1 384 ? -11.495 -25.821 3.482 1.00 90.44 384 TRP A C 1
ATOM 3106 O O . TRP A 1 384 ? -12.718 -25.769 3.431 1.00 90.44 384 TRP A O 1
ATOM 3116 N N . SER A 1 385 ? -10.826 -25.486 4.578 1.00 89.38 385 SER A N 1
ATOM 3117 C CA . SER A 1 385 ? -11.447 -24.995 5.801 1.00 89.38 385 SER A CA 1
ATOM 3118 C C . SER A 1 385 ? -10.680 -23.799 6.352 1.00 89.38 385 SER A C 1
ATOM 3120 O O . SER A 1 385 ? -9.512 -23.574 6.038 1.00 89.38 385 SER A O 1
ATOM 3122 N N . LYS A 1 386 ? -11.338 -22.971 7.161 1.00 85.50 386 LYS A N 1
ATOM 3123 C CA . LYS A 1 386 ? -10.742 -21.752 7.722 1.00 85.50 386 LYS A CA 1
ATOM 3124 C C . LYS A 1 386 ? -11.049 -21.646 9.204 1.00 85.50 386 LYS A C 1
ATOM 3126 O O . LYS A 1 386 ? -12.199 -21.800 9.611 1.00 85.50 386 LYS A O 1
ATOM 3131 N N . ILE A 1 387 ? -10.031 -21.311 9.988 1.00 83.31 387 ILE A N 1
ATOM 3132 C CA . ILE A 1 387 ? -10.161 -20.985 11.406 1.00 83.31 387 ILE A CA 1
ATOM 3133 C C . ILE A 1 387 ? -9.763 -19.529 11.639 1.00 83.31 387 ILE A C 1
ATOM 3135 O O . ILE A 1 387 ? -8.706 -19.100 11.178 1.00 83.31 387 ILE A O 1
ATOM 3139 N N . LYS A 1 388 ? -10.595 -18.756 12.340 1.00 77.88 388 LYS A N 1
ATOM 3140 C CA . LYS A 1 388 ? -10.294 -17.361 12.699 1.00 77.88 388 LYS A CA 1
ATOM 3141 C C . LYS A 1 388 ? -9.835 -17.219 14.144 1.00 77.88 388 LYS A C 1
ATOM 3143 O O . LYS A 1 388 ? -10.218 -18.010 15.006 1.00 77.88 388 LYS A O 1
ATOM 3148 N N . LYS A 1 389 ? -9.052 -16.171 14.408 1.00 72.56 389 LYS A N 1
ATOM 3149 C CA . LYS A 1 389 ? -8.769 -15.712 15.772 1.00 72.56 389 LYS A CA 1
ATOM 3150 C C . LYS A 1 389 ? -10.022 -15.087 16.383 1.00 72.56 389 LYS A C 1
ATOM 3152 O O . LYS A 1 389 ? -10.698 -14.298 15.730 1.00 72.56 389 LYS A O 1
ATOM 3157 N N . VAL A 1 390 ? -10.299 -15.424 17.636 1.00 73.94 390 VAL A N 1
ATOM 3158 C CA . VAL A 1 390 ? -11.351 -14.813 18.457 1.00 73.94 390 VAL A CA 1
ATOM 3159 C C . VAL A 1 390 ? -10.825 -14.620 19.874 1.00 73.94 390 VAL A C 1
ATOM 3161 O O . VAL A 1 390 ? -10.050 -15.448 20.356 1.00 73.94 390 VAL A O 1
ATOM 3164 N N . ALA A 1 391 ? -11.260 -13.559 20.551 1.00 75.75 391 ALA A N 1
ATOM 3165 C CA . ALA A 1 391 ? -11.197 -13.494 22.009 1.00 75.75 391 ALA A CA 1
ATOM 3166 C C . ALA A 1 391 ? -12.540 -13.932 22.580 1.00 75.75 391 ALA A C 1
ATOM 3168 O O . ALA A 1 391 ? -13.588 -13.580 22.048 1.00 75.75 391 ALA A O 1
ATOM 3169 N N . GLU A 1 392 ? -12.509 -14.695 23.663 1.00 83.88 392 GLU A N 1
ATOM 3170 C CA . GLU A 1 392 ? -13.701 -15.009 24.439 1.00 83.88 392 GLU A CA 1
ATOM 3171 C C . GLU A 1 392 ? -13.759 -14.067 25.639 1.00 83.88 392 GLU A C 1
ATOM 3173 O O . GLU A 1 392 ? -12.790 -13.946 26.389 1.00 83.88 392 GLU A O 1
ATOM 3178 N N . LEU A 1 393 ? -14.880 -13.371 25.792 1.00 89.12 393 LEU A N 1
ATOM 3179 C CA . LEU A 1 393 ? -15.125 -12.411 26.857 1.00 89.12 393 LEU A CA 1
ATOM 3180 C C . LEU A 1 393 ? -16.387 -12.793 27.624 1.00 89.12 393 LEU A C 1
ATOM 3182 O O . LEU A 1 393 ? -17.365 -13.257 27.039 1.00 89.12 393 LEU A O 1
ATOM 3186 N N . LYS A 1 394 ? -16.368 -12.545 28.931 1.00 91.75 394 LYS A N 1
ATOM 3187 C CA . LYS A 1 394 ? -17.545 -12.593 29.798 1.00 91.75 394 LYS A CA 1
ATOM 3188 C C . LYS A 1 394 ? -18.040 -11.165 29.976 1.00 91.75 394 LYS A C 1
ATOM 3190 O O . LYS A 1 394 ? -17.304 -10.331 30.504 1.00 91.75 394 LYS A O 1
ATOM 3195 N N . VAL A 1 395 ? -19.236 -10.866 29.485 1.00 96.31 395 VAL A N 1
ATOM 3196 C CA . VAL A 1 395 ? -19.793 -9.504 29.476 1.00 96.31 395 VAL A CA 1
ATOM 3197 C C . VAL A 1 395 ? -21.181 -9.498 30.092 1.00 96.31 395 VAL A C 1
ATOM 3199 O O . VAL A 1 395 ? -21.897 -10.490 29.993 1.00 96.31 395 VAL A O 1
ATOM 3202 N N . ILE A 1 396 ? -21.562 -8.377 30.697 1.00 97.75 396 ILE A N 1
ATOM 3203 C CA . ILE A 1 396 ? -22.910 -8.186 31.234 1.00 97.75 396 ILE A CA 1
ATOM 3204 C C . ILE A 1 396 ? -23.846 -7.701 30.127 1.00 97.75 396 ILE A C 1
ATOM 3206 O O . ILE A 1 396 ? -23.442 -6.912 29.267 1.00 97.75 396 ILE A O 1
ATOM 3210 N N . VAL A 1 397 ? -25.091 -8.165 30.126 1.00 97.00 397 VAL A N 1
ATOM 3211 C CA . VAL A 1 397 ? -26.132 -7.662 29.227 1.00 97.00 397 VAL A CA 1
ATOM 3212 C C . VAL A 1 397 ? -26.635 -6.322 29.764 1.00 97.00 397 VAL A C 1
ATOM 3214 O O . VAL A 1 397 ? -27.336 -6.268 30.766 1.00 97.00 397 VAL A O 1
ATOM 3217 N N . LEU A 1 398 ? -26.285 -5.231 29.084 1.00 96.75 398 LEU A N 1
ATOM 3218 C CA . LEU A 1 398 ? -26.727 -3.871 29.420 1.00 96.75 398 LEU A CA 1
ATOM 3219 C C . LEU A 1 398 ? -28.071 -3.507 28.785 1.00 96.75 398 LEU A C 1
ATOM 3221 O O . LEU A 1 398 ? -28.734 -2.571 29.219 1.00 96.75 398 LEU A O 1
ATOM 3225 N N . ASP A 1 399 ? -28.419 -4.176 27.687 1.00 96.19 399 ASP A N 1
ATOM 3226 C CA . ASP A 1 399 ? -29.633 -3.923 26.915 1.00 96.19 399 ASP A CA 1
ATOM 3227 C C . ASP A 1 399 ? -29.926 -5.130 26.013 1.00 96.19 399 ASP A C 1
ATOM 3229 O O . ASP A 1 399 ? -28.998 -5.838 25.599 1.00 96.19 399 ASP A O 1
ATOM 3233 N N . LYS A 1 400 ? -31.195 -5.350 25.658 1.00 95.19 400 LYS A N 1
ATOM 3234 C CA . LYS A 1 400 ? -31.605 -6.438 24.762 1.00 95.19 400 LYS A CA 1
ATOM 3235 C C . LYS A 1 400 ? -32.680 -5.991 23.781 1.00 95.19 400 LYS A C 1
ATOM 3237 O O . LYS A 1 400 ? -33.628 -5.305 24.146 1.00 95.19 400 LYS A O 1
ATOM 3242 N N . LYS A 1 401 ? -32.568 -6.424 22.523 1.00 93.31 401 LYS A N 1
ATOM 3243 C CA . LYS A 1 401 ? -33.588 -6.178 21.491 1.00 93.31 401 LYS A CA 1
ATOM 3244 C C . LYS A 1 401 ? -33.914 -7.437 20.703 1.00 93.31 401 LYS A C 1
ATOM 3246 O O . LYS A 1 401 ? -33.024 -8.225 20.379 1.00 93.31 401 LYS A O 1
ATOM 3251 N N . ARG A 1 402 ? -35.191 -7.592 20.359 1.00 90.38 402 ARG A N 1
ATOM 3252 C CA . ARG A 1 402 ? -35.691 -8.698 19.538 1.00 90.38 402 ARG A CA 1
ATOM 3253 C C . ARG A 1 402 ? -35.555 -8.365 18.053 1.00 90.38 402 ARG A C 1
ATOM 3255 O O . ARG A 1 402 ? -35.784 -7.224 17.654 1.00 90.38 402 ARG A O 1
ATOM 3262 N N . VAL A 1 403 ? -35.192 -9.348 17.234 1.00 86.31 403 VAL A N 1
ATOM 3263 C CA . VAL A 1 403 ? -35.049 -9.171 15.777 1.00 86.31 403 VAL A CA 1
ATOM 3264 C C . VAL A 1 403 ? -36.295 -9.677 15.051 1.00 86.31 403 VAL A C 1
ATOM 3266 O O . VAL A 1 403 ? -36.878 -10.681 15.451 1.00 86.31 403 VAL A O 1
ATOM 3269 N N . ALA A 1 404 ? -36.681 -9.012 13.955 1.00 69.81 404 ALA A N 1
ATOM 3270 C CA . ALA A 1 404 ? -37.882 -9.329 13.171 1.00 69.81 404 ALA A CA 1
ATOM 3271 C C . ALA A 1 404 ? -37.938 -10.781 12.639 1.00 69.81 404 ALA A C 1
ATOM 3273 O O . ALA A 1 404 ? -39.024 -11.302 12.418 1.00 69.81 404 ALA A O 1
ATOM 3274 N N . GLY A 1 405 ? -36.789 -11.453 12.481 1.00 68.00 405 GLY A N 1
ATOM 3275 C CA . GLY A 1 405 ? -36.685 -12.866 12.076 1.00 68.00 405 GLY A CA 1
ATOM 3276 C C . GLY A 1 405 ? -36.571 -13.872 13.232 1.00 68.00 405 GLY A C 1
ATOM 3277 O O . GLY A 1 405 ? -36.260 -15.036 12.991 1.00 68.00 405 GLY A O 1
ATOM 3278 N N . GLY A 1 406 ? -36.772 -13.435 14.480 1.00 81.62 406 GLY A N 1
ATOM 3279 C CA . GLY A 1 406 ? -36.519 -14.227 15.686 1.00 81.62 406 GLY A CA 1
ATOM 3280 C C . GLY A 1 406 ? -35.087 -14.083 16.221 1.00 81.62 406 GLY A C 1
ATOM 3281 O O . GLY A 1 406 ? -34.168 -13.681 15.503 1.00 81.62 406 GLY A O 1
ATOM 3282 N N . GLY A 1 407 ? -34.911 -14.397 17.509 1.00 88.88 407 GLY A N 1
ATOM 3283 C CA . GLY A 1 407 ? -33.652 -14.220 18.241 1.00 88.88 407 GLY A CA 1
ATOM 3284 C C . GLY A 1 407 ? -33.468 -12.827 18.858 1.00 88.88 407 GLY A C 1
ATOM 3285 O O . GLY A 1 407 ? -34.376 -11.987 18.846 1.00 88.88 407 GLY A O 1
ATOM 3286 N N . TRP A 1 408 ? -32.275 -12.606 19.405 1.00 89.75 408 TRP A N 1
ATOM 3287 C CA . TRP A 1 408 ? -31.918 -11.463 20.243 1.00 89.75 408 TRP A CA 1
ATOM 3288 C C . TRP A 1 408 ? -30.567 -10.863 19.839 1.00 89.75 408 TRP A C 1
ATOM 3290 O O . TRP A 1 408 ? -29.640 -11.586 19.474 1.00 89.75 408 TRP A O 1
ATOM 3300 N N . ASN A 1 409 ? -30.428 -9.543 19.962 1.00 92.19 409 ASN A N 1
ATOM 3301 C CA . ASN A 1 409 ? -29.128 -8.871 20.022 1.00 92.19 409 ASN A CA 1
ATOM 3302 C C . ASN A 1 409 ? -28.976 -8.246 21.411 1.00 92.19 409 ASN A C 1
ATOM 3304 O O . ASN A 1 409 ? -29.898 -7.576 21.883 1.00 92.19 409 ASN A O 1
ATOM 3308 N N . TYR A 1 410 ? -27.799 -8.397 22.013 1.00 95.44 410 TYR A N 1
ATOM 3309 C CA . TYR A 1 410 ? -27.481 -7.852 23.331 1.00 95.44 410 TYR A CA 1
ATOM 3310 C C . TYR A 1 410 ? -26.468 -6.718 23.221 1.00 95.44 410 TYR A C 1
ATOM 3312 O O . TYR A 1 410 ? -25.575 -6.754 22.370 1.00 95.44 410 TYR A O 1
ATOM 3320 N N . ARG A 1 411 ? -26.596 -5.702 24.071 1.00 96.25 411 ARG A N 1
ATOM 3321 C CA . ARG A 1 411 ? -25.563 -4.681 24.267 1.00 96.25 411 ARG A CA 1
ATOM 3322 C C . ARG A 1 411 ? -24.659 -5.137 25.410 1.00 96.25 411 ARG A C 1
ATOM 3324 O O . ARG A 1 411 ? -25.152 -5.354 26.510 1.00 96.25 411 ARG A O 1
ATOM 3331 N N . GLY A 1 412 ? -23.373 -5.346 25.136 1.00 95.31 412 GLY A N 1
ATOM 3332 C CA . GLY A 1 412 ? -22.432 -5.926 26.101 1.00 95.31 412 GLY A CA 1
ATOM 3333 C C . GLY A 1 412 ? -21.707 -4.877 26.944 1.00 95.31 412 GLY A C 1
ATOM 3334 O O . GLY A 1 412 ? -21.302 -3.841 26.416 1.00 95.31 412 GLY A O 1
ATOM 3335 N N . GLY A 1 413 ? -21.509 -5.164 28.230 1.00 96.88 413 GLY A N 1
ATOM 3336 C CA . GLY A 1 413 ? -20.785 -4.319 29.179 1.00 96.88 413 GLY A CA 1
ATOM 3337 C C . GLY A 1 413 ? -19.570 -4.998 29.815 1.00 96.88 413 GLY A C 1
ATOM 3338 O O . GLY A 1 413 ? -19.591 -6.202 30.085 1.00 96.88 413 GLY A O 1
ATOM 3339 N N . LEU A 1 414 ? -18.529 -4.213 30.096 1.00 97.25 414 LEU A N 1
ATOM 3340 C CA . LEU A 1 414 ? -17.378 -4.603 30.924 1.00 97.25 414 LEU A CA 1
ATOM 3341 C C . LEU A 1 414 ? -17.286 -3.735 32.175 1.00 97.25 414 LEU A C 1
ATOM 3343 O O . LEU A 1 414 ? -17.698 -2.577 32.166 1.00 97.25 414 LEU A O 1
ATOM 3347 N N . GLU A 1 415 ? -16.683 -4.264 33.232 1.00 95.88 415 GLU A N 1
ATOM 3348 C CA . GLU A 1 415 ? -16.384 -3.480 34.430 1.00 95.88 415 GLU A CA 1
ATOM 3349 C C . GLU A 1 415 ? -15.169 -2.553 34.182 1.00 95.88 415 GLU A C 1
ATOM 3351 O O . GLU A 1 415 ? -14.129 -3.018 33.700 1.00 95.88 415 GLU A O 1
ATOM 3356 N N . PRO A 1 416 ? -15.249 -1.240 34.467 1.00 92.31 416 PRO A N 1
ATOM 3357 C CA . PRO A 1 416 ? -14.097 -0.348 34.370 1.00 92.31 416 PRO A CA 1
ATOM 3358 C C . PRO A 1 416 ? -12.993 -0.769 35.349 1.00 92.31 416 PRO A C 1
ATOM 3360 O O . PRO A 1 416 ? -13.257 -1.046 36.516 1.00 92.31 416 PRO A O 1
ATOM 3363 N N . SER A 1 417 ? -11.738 -0.798 34.900 1.00 89.81 417 SER A N 1
ATOM 3364 C CA . SER A 1 417 ? -10.607 -1.062 35.799 1.00 89.81 417 SER A CA 1
ATOM 3365 C C . SER A 1 417 ? -10.250 0.184 36.616 1.00 89.81 417 SER A C 1
ATOM 3367 O O . SER A 1 417 ? -10.491 1.310 36.191 1.00 89.81 417 SER A O 1
ATOM 3369 N N . VAL A 1 418 ? -9.623 0.001 37.781 1.00 80.94 418 VAL A N 1
ATOM 3370 C CA . VAL A 1 418 ? -9.219 1.118 38.656 1.00 80.94 418 VAL A CA 1
ATOM 3371 C C . VAL A 1 418 ? -8.294 2.096 37.921 1.00 80.94 418 VAL A C 1
ATOM 3373 O O . VAL A 1 418 ? -7.227 1.705 37.439 1.00 80.94 418 VAL A O 1
ATOM 3376 N N . GLY A 1 419 ? -8.690 3.370 37.875 1.00 74.75 419 GLY A N 1
ATOM 3377 C CA . GLY A 1 419 ? -7.958 4.449 37.200 1.00 74.75 419 GLY A CA 1
ATOM 3378 C C . GLY A 1 419 ? -8.261 4.585 35.706 1.00 74.75 419 GLY A C 1
ATOM 3379 O O . GLY A 1 419 ? -7.699 5.464 35.060 1.00 74.75 419 GLY A O 1
ATOM 3380 N N . ASP A 1 420 ? -9.134 3.742 35.156 1.00 79.19 420 ASP A N 1
ATOM 3381 C CA . ASP A 1 420 ? -9.666 3.955 33.820 1.00 79.19 420 ASP A CA 1
ATOM 3382 C C . ASP A 1 420 ? -10.749 5.044 33.857 1.00 79.19 420 ASP A C 1
ATOM 3384 O O . ASP A 1 420 ? -11.573 5.088 34.770 1.00 79.19 420 ASP A O 1
ATOM 3388 N N . ASP A 1 421 ? -10.786 5.893 32.837 1.00 82.38 421 ASP A N 1
ATOM 3389 C CA . ASP A 1 421 ? -11.794 6.947 32.707 1.00 82.38 421 ASP A CA 1
ATOM 3390 C C . ASP A 1 421 ? -12.283 6.952 31.251 1.00 82.38 421 ASP A C 1
ATOM 3392 O O . ASP A 1 421 ? -11.794 7.682 30.391 1.00 82.38 421 ASP A O 1
ATOM 3396 N N . TRP A 1 422 ? -13.152 5.974 30.968 1.00 86.81 422 TRP A N 1
ATOM 3397 C CA . TRP A 1 422 ? -13.782 5.737 29.669 1.00 86.81 422 TRP A CA 1
ATOM 3398 C C . TRP A 1 422 ? -15.044 6.604 29.531 1.00 86.81 422 TRP A C 1
ATOM 3400 O O . TRP A 1 422 ? -15.828 6.717 30.470 1.00 86.81 422 TRP A O 1
ATOM 3410 N N . GLU A 1 423 ? -15.292 7.163 28.348 1.00 88.56 423 GLU A N 1
ATOM 3411 C CA . GLU A 1 423 ? -16.461 8.002 28.057 1.00 88.56 423 GLU A CA 1
ATOM 3412 C C . GLU A 1 423 ? -17.708 7.193 27.678 1.00 88.56 423 GLU A C 1
ATOM 3414 O O . GLU A 1 423 ? -18.834 7.621 27.931 1.00 88.56 423 GLU A O 1
ATOM 3419 N N . ASN A 1 424 ? -17.556 6.005 27.079 1.00 92.88 424 ASN A N 1
ATOM 3420 C CA . ASN A 1 424 ? -18.693 5.153 26.719 1.00 92.88 424 ASN A CA 1
ATOM 3421 C C . ASN A 1 424 ? -19.134 4.270 27.885 1.00 92.88 424 ASN A C 1
ATOM 3423 O O . ASN A 1 424 ? -18.961 3.055 27.860 1.00 92.88 424 ASN A O 1
ATOM 3427 N N . VAL A 1 425 ? -19.731 4.884 28.898 1.00 93.38 425 VAL A N 1
ATOM 3428 C CA . VAL A 1 425 ? -20.200 4.188 30.096 1.00 93.38 425 VAL A CA 1
ATOM 3429 C C . VAL A 1 425 ? -21.726 4.200 30.162 1.00 93.38 425 VAL A C 1
ATOM 3431 O O . VAL A 1 425 ? -22.370 5.190 29.817 1.00 93.38 425 VAL A O 1
ATOM 3434 N N . ARG A 1 426 ? -22.312 3.090 30.612 1.00 93.69 426 ARG A N 1
ATOM 3435 C CA . ARG A 1 426 ? -23.728 2.967 30.974 1.00 93.69 426 ARG A CA 1
ATOM 3436 C C . ARG A 1 426 ? -23.862 2.520 32.418 1.00 93.69 426 ARG A C 1
ATOM 3438 O O . ARG A 1 426 ? -23.015 1.791 32.926 1.00 93.69 426 ARG A O 1
ATOM 3445 N N . GLU A 1 427 ? -24.933 2.961 33.057 1.00 93.69 427 GLU A N 1
ATOM 3446 C CA . GLU A 1 427 ? -25.267 2.567 34.420 1.00 93.69 427 GLU A CA 1
ATOM 3447 C C . GLU A 1 427 ? -26.322 1.458 34.407 1.00 93.69 427 GLU A C 1
ATOM 3449 O O . GLU A 1 427 ? -27.285 1.528 33.642 1.00 93.69 427 GLU A O 1
ATOM 3454 N N . LEU A 1 428 ? -26.118 0.440 35.239 1.00 93.88 428 LEU A N 1
ATOM 3455 C CA . LEU A 1 428 ? -27.071 -0.629 35.524 1.00 93.88 428 LEU A CA 1
ATOM 3456 C C . LEU A 1 428 ? -26.993 -0.925 37.025 1.00 93.88 428 LEU A C 1
ATOM 3458 O O . LEU A 1 428 ? -25.900 -1.133 37.550 1.00 93.88 428 LEU A O 1
ATOM 3462 N N . ASP A 1 429 ? -28.133 -0.878 37.714 1.00 90.81 429 ASP A N 1
ATOM 3463 C CA . ASP A 1 429 ? -28.254 -1.118 39.161 1.00 90.81 429 ASP A CA 1
ATOM 3464 C C . ASP A 1 429 ? -27.247 -0.329 40.024 1.00 90.81 429 ASP A C 1
ATOM 3466 O O . ASP A 1 429 ? -26.632 -0.850 40.956 1.00 90.81 429 ASP A O 1
ATOM 3470 N N . GLY A 1 430 ? -27.036 0.950 39.691 1.00 88.00 430 GLY A N 1
ATOM 3471 C CA . GLY A 1 430 ? -26.118 1.842 40.412 1.00 88.00 430 GLY A CA 1
ATOM 3472 C C . GLY A 1 430 ? -24.628 1.596 40.138 1.00 88.00 430 GLY A C 1
ATOM 3473 O O . GLY A 1 430 ? -23.776 2.249 40.742 1.00 88.00 430 GLY A O 1
ATOM 3474 N N . LYS A 1 431 ? -24.284 0.668 39.233 1.00 92.25 431 LYS A N 1
ATOM 3475 C CA . LYS A 1 431 ? -22.907 0.381 38.808 1.00 92.25 431 LYS A CA 1
ATOM 3476 C C . LYS A 1 431 ? -22.667 0.820 37.369 1.00 92.25 431 LYS A C 1
ATOM 3478 O O . LYS A 1 431 ? -23.522 0.689 36.498 1.00 92.25 431 LYS A O 1
ATOM 3483 N N . LYS A 1 432 ? -21.465 1.335 37.116 1.00 93.62 432 LYS A N 1
ATOM 3484 C CA . LYS A 1 432 ? -21.022 1.818 35.805 1.00 93.62 432 LYS A CA 1
ATOM 3485 C C . LYS A 1 432 ? -20.283 0.724 35.041 1.00 93.62 432 LYS A C 1
ATOM 3487 O O . LYS A 1 432 ? -19.340 0.142 35.565 1.00 93.62 432 LYS A O 1
ATOM 3492 N N . TYR A 1 433 ? -20.658 0.519 33.783 1.00 97.19 433 TYR A N 1
ATOM 3493 C CA . TYR A 1 433 ? -20.058 -0.449 32.869 1.00 97.19 433 TYR A CA 1
ATOM 3494 C C . TYR A 1 433 ? -19.657 0.216 31.554 1.00 97.19 433 TYR A C 1
ATOM 3496 O O . TYR A 1 433 ? -20.390 1.053 31.029 1.00 97.19 433 TYR A O 1
ATOM 3504 N N . VAL A 1 434 ? -18.514 -0.173 30.989 1.00 96.12 434 VAL A N 1
ATOM 3505 C CA . VAL A 1 434 ? -18.081 0.282 29.662 1.00 96.12 434 VAL A CA 1
ATOM 3506 C C . VAL A 1 434 ? -18.882 -0.447 28.588 1.00 96.12 434 VAL A C 1
ATOM 3508 O O . VAL A 1 434 ? -18.856 -1.674 28.510 1.00 96.12 434 VAL A O 1
ATOM 3511 N N . ASP A 1 435 ? -19.595 0.313 27.764 1.00 95.81 435 ASP A N 1
ATOM 3512 C CA . ASP A 1 435 ? -20.529 -0.172 26.751 1.00 95.81 435 ASP A CA 1
ATOM 3513 C C . ASP A 1 435 ? -19.815 -0.505 25.438 1.00 95.81 435 ASP A C 1
ATOM 3515 O O . ASP A 1 435 ? -19.431 0.385 24.672 1.00 95.81 435 ASP A O 1
ATOM 3519 N N . LEU A 1 436 ? -19.689 -1.799 25.148 1.00 91.56 436 LEU A N 1
ATOM 3520 C CA . LEU A 1 436 ? -18.983 -2.297 23.971 1.00 91.56 436 LEU A CA 1
ATOM 3521 C C . LEU A 1 436 ? -19.792 -2.190 22.668 1.00 91.56 436 LEU A C 1
ATOM 3523 O O . LEU A 1 436 ? -19.217 -2.320 21.584 1.00 91.56 436 LEU A O 1
ATOM 3527 N N . GLY A 1 437 ? -21.103 -1.940 22.745 1.00 92.25 437 GLY A N 1
ATOM 3528 C CA . GLY A 1 437 ? -22.027 -1.941 21.611 1.00 92.25 437 GLY A CA 1
ATOM 3529 C C . GLY A 1 437 ? -22.822 -3.243 21.444 1.00 92.25 437 GLY A C 1
ATOM 3530 O O . GLY A 1 437 ? -22.870 -4.096 22.327 1.00 92.25 437 GLY A O 1
ATOM 3531 N N . TRP A 1 438 ? -23.498 -3.385 20.298 1.00 91.81 438 TRP A N 1
ATOM 3532 C CA . TRP A 1 438 ? -24.422 -4.498 20.028 1.00 91.81 438 TRP A CA 1
ATOM 3533 C C . TRP A 1 438 ? -23.711 -5.757 19.513 1.00 91.81 438 TRP A C 1
ATOM 3535 O O . TRP A 1 438 ? -22.816 -5.666 18.675 1.00 91.81 438 TRP A O 1
ATOM 3545 N N . SER A 1 439 ? -24.169 -6.926 19.960 1.00 87.69 439 SER A N 1
ATOM 3546 C CA . SER A 1 439 ? -23.816 -8.237 19.412 1.00 87.69 439 SER A CA 1
ATOM 3547 C C . SER A 1 439 ? -24.490 -8.499 18.061 1.00 87.69 439 SER A C 1
ATOM 3549 O O . SER A 1 439 ? -25.417 -7.788 17.657 1.00 87.69 439 SER A O 1
ATOM 3551 N N . TYR A 1 440 ? -24.077 -9.569 17.379 1.00 80.38 440 TYR A N 1
ATOM 3552 C CA . TYR A 1 440 ? -24.881 -10.212 16.337 1.00 80.38 440 TYR A CA 1
ATOM 3553 C C . TYR A 1 440 ? -26.107 -10.928 16.923 1.00 80.38 440 TYR A C 1
ATOM 3555 O O . TYR A 1 440 ? -26.208 -11.115 18.138 1.00 80.38 440 TYR A O 1
ATOM 3563 N N . ASN A 1 441 ? -27.045 -11.291 16.041 1.00 86.06 441 ASN A N 1
ATOM 3564 C CA . ASN A 1 441 ? -28.253 -12.031 16.406 1.00 86.06 441 ASN A CA 1
ATOM 3565 C C . ASN A 1 441 ? -27.876 -13.415 16.969 1.00 86.06 441 ASN A C 1
ATOM 3567 O O . ASN A 1 441 ? -27.029 -14.106 16.398 1.00 86.06 441 ASN A O 1
ATOM 3571 N N . THR A 1 442 ? -28.507 -13.807 18.074 1.00 84.44 442 THR A N 1
ATOM 3572 C CA . THR A 1 442 ? -28.392 -15.126 18.697 1.00 84.44 442 THR A CA 1
ATOM 3573 C C . THR A 1 442 ? -29.757 -15.697 19.096 1.00 84.44 442 THR A C 1
ATOM 3575 O O . THR A 1 442 ? -30.720 -14.963 19.318 1.00 84.44 442 THR A O 1
ATOM 3578 N N . ARG A 1 443 ? -29.839 -17.027 19.233 1.00 87.12 443 ARG A N 1
ATOM 3579 C CA . ARG A 1 443 ? -30.984 -17.721 19.853 1.00 87.12 443 ARG A CA 1
ATOM 3580 C C . ARG A 1 443 ? -30.833 -17.905 21.362 1.00 87.12 443 ARG A C 1
ATOM 3582 O O . ARG A 1 443 ? -31.789 -18.327 21.999 1.00 87.12 443 ARG A O 1
ATOM 3589 N N . VAL A 1 444 ? -29.656 -17.613 21.914 1.00 84.19 444 VAL A N 1
ATOM 3590 C CA . VAL A 1 444 ? -29.419 -17.660 23.360 1.00 84.19 444 VAL A CA 1
ATOM 3591 C C . VAL A 1 444 ? -30.281 -16.597 24.022 1.00 84.19 444 VAL A C 1
ATOM 3593 O O . VAL A 1 444 ? -30.197 -15.421 23.662 1.00 84.19 444 VAL A O 1
ATOM 3596 N N . GLU A 1 445 ? -31.114 -17.018 24.963 1.00 90.81 445 GLU A N 1
ATOM 3597 C CA . GLU A 1 445 ? -31.976 -16.138 25.740 1.00 90.81 445 GLU A CA 1
ATOM 3598 C C . GLU A 1 445 ? -31.272 -15.725 27.035 1.00 90.81 445 GLU A C 1
ATOM 3600 O O . GLU A 1 445 ? -30.787 -16.564 27.791 1.00 90.81 445 GLU A O 1
ATOM 3605 N N . ALA A 1 446 ? -31.177 -14.416 27.240 1.00 92.56 446 ALA A N 1
ATOM 3606 C CA . ALA A 1 446 ? -30.626 -13.776 28.421 1.00 92.56 446 ALA A CA 1
ATOM 3607 C C . ALA A 1 446 ? -31.419 -12.491 28.709 1.00 92.56 446 ALA A C 1
ATOM 3609 O O . ALA A 1 446 ? -32.027 -11.888 27.809 1.00 92.56 446 ALA A O 1
ATOM 3610 N N . ASP A 1 447 ? -31.413 -12.078 29.966 1.00 95.06 447 ASP A N 1
ATOM 3611 C CA . ASP A 1 447 ? -32.022 -10.857 30.470 1.00 95.06 447 ASP A CA 1
ATOM 3612 C C . ASP A 1 447 ? -30.967 -9.791 30.771 1.00 95.06 447 ASP A C 1
ATOM 3614 O O . ASP A 1 447 ? -29.768 -10.058 30.829 1.00 95.06 447 ASP A O 1
ATOM 3618 N N . VAL A 1 448 ? -31.414 -8.541 30.908 1.00 96.44 448 VAL A N 1
ATOM 3619 C CA . VAL A 1 448 ? -30.534 -7.443 31.330 1.00 96.44 448 VAL A CA 1
ATOM 3620 C C . VAL A 1 448 ? -29.998 -7.760 32.728 1.00 96.44 448 VAL A C 1
ATOM 3622 O O . VAL A 1 448 ? -30.766 -8.146 33.603 1.00 96.44 448 VAL A O 1
ATOM 3625 N N . GLY A 1 449 ? -28.687 -7.617 32.918 1.00 94.31 449 GLY A N 1
ATOM 3626 C CA . GLY A 1 449 ? -27.978 -8.011 34.139 1.00 94.31 449 GLY A CA 1
ATOM 3627 C C . GLY A 1 449 ? -27.324 -9.394 34.079 1.00 94.31 449 GLY A C 1
ATOM 3628 O O . GLY A 1 449 ? -26.362 -9.629 34.807 1.00 94.31 449 GLY A O 1
ATOM 3629 N N . ASP A 1 450 ? -27.752 -10.278 33.173 1.00 95.19 450 ASP A N 1
ATOM 3630 C CA . ASP A 1 450 ? -27.107 -11.583 33.007 1.00 95.19 450 ASP A CA 1
ATOM 3631 C C . ASP A 1 450 ? -25.685 -11.446 32.451 1.00 95.19 450 ASP A C 1
ATOM 3633 O O . ASP A 1 450 ? -25.382 -10.550 31.654 1.00 95.19 450 ASP A O 1
ATOM 3637 N N . ILE A 1 451 ? -24.817 -12.397 32.804 1.00 94.00 451 ILE A N 1
ATOM 3638 C CA . ILE A 1 451 ? -23.512 -12.553 32.166 1.00 94.00 451 ILE A CA 1
ATOM 3639 C C . ILE A 1 451 ? -23.631 -13.515 30.988 1.00 94.00 451 ILE A C 1
ATOM 3641 O O . ILE A 1 451 ? -24.170 -14.615 31.098 1.00 94.00 451 ILE A O 1
ATOM 3645 N N . VAL A 1 452 ? -23.092 -13.109 29.843 1.00 87.94 452 VAL A N 1
ATOM 3646 C CA . VAL A 1 452 ? -23.048 -13.928 28.631 1.00 87.94 452 VAL A CA 1
ATOM 3647 C C . VAL A 1 452 ? -21.614 -14.140 28.166 1.00 87.94 452 VAL A C 1
ATOM 3649 O O . VAL A 1 452 ? -20.758 -13.250 28.248 1.00 87.94 452 VAL A O 1
ATOM 3652 N N . THR A 1 453 ? -21.354 -15.334 27.637 1.00 86.12 453 THR A N 1
ATOM 3653 C CA . THR A 1 453 ? -20.094 -15.670 26.975 1.00 86.12 453 THR A CA 1
ATOM 3654 C C . THR A 1 453 ? -20.143 -15.182 25.536 1.00 86.12 453 THR A C 1
ATOM 3656 O O . THR A 1 453 ? -21.011 -15.586 24.758 1.00 86.12 453 THR A O 1
ATOM 3659 N N . VAL A 1 454 ? -19.201 -14.326 25.144 1.00 83.69 454 VAL A N 1
ATOM 3660 C CA . VAL A 1 454 ? -19.174 -13.723 23.807 1.00 83.69 454 VAL A CA 1
ATOM 3661 C C . VAL A 1 454 ? -17.816 -13.922 23.159 1.00 83.69 454 VAL A C 1
ATOM 3663 O O . VAL A 1 454 ? -16.783 -13.592 23.733 1.00 83.69 454 VAL A O 1
ATOM 3666 N N . LYS A 1 455 ? -17.817 -14.417 21.921 1.00 80.19 455 LYS A N 1
ATOM 3667 C CA . LYS A 1 455 ? -16.629 -14.427 21.065 1.00 80.19 455 LYS A CA 1
ATOM 3668 C C . LYS A 1 455 ? -16.583 -13.159 20.237 1.00 80.19 455 LYS A C 1
ATOM 3670 O O . LYS A 1 455 ? -17.557 -12.830 19.570 1.00 80.19 455 LYS A O 1
ATOM 3675 N N . VAL A 1 456 ? -15.456 -12.466 20.260 1.00 78.25 456 VAL A N 1
ATOM 3676 C CA . VAL A 1 456 ? -15.240 -11.221 19.521 1.00 78.25 456 VAL A CA 1
ATOM 3677 C C . VAL A 1 456 ? -14.112 -11.394 18.519 1.00 78.25 456 VAL A C 1
ATOM 3679 O O . VAL A 1 456 ? -13.093 -12.025 18.813 1.00 78.25 456 VAL A O 1
ATOM 3682 N N . LEU A 1 457 ? -14.306 -10.831 17.328 1.00 63.34 457 LEU A N 1
ATOM 3683 C CA . LEU A 1 457 ? -13.288 -10.814 16.281 1.00 63.34 457 LEU A CA 1
ATOM 3684 C C . LEU A 1 457 ? -12.276 -9.696 16.509 1.00 63.34 457 LEU A C 1
ATOM 3686 O O . LEU A 1 457 ? -11.113 -9.867 16.161 1.00 63.34 457 LEU A O 1
ATOM 3690 N N . GLU A 1 458 ? -12.712 -8.575 17.092 1.00 70.75 458 GLU A N 1
ATOM 3691 C CA . GLU A 1 458 ? -11.844 -7.452 17.435 1.00 70.75 458 GLU A CA 1
ATOM 3692 C C . GLU A 1 458 ? -12.281 -6.779 18.742 1.00 70.75 458 GLU A C 1
ATOM 3694 O O . GLU A 1 458 ? -13.477 -6.621 19.002 1.00 70.75 458 GLU A O 1
ATOM 3699 N N . ILE A 1 459 ? -11.301 -6.345 19.537 1.00 78.81 459 ILE A N 1
ATOM 3700 C CA . ILE A 1 459 ? -11.481 -5.386 20.636 1.00 78.81 459 ILE A CA 1
ATOM 3701 C C . ILE A 1 459 ? -10.669 -4.148 20.324 1.00 78.81 459 ILE A C 1
ATOM 3703 O O . ILE A 1 459 ? -9.524 -4.243 19.887 1.00 78.81 459 ILE A O 1
ATOM 3707 N N . ILE A 1 460 ? -11.283 -2.994 20.536 1.00 74.88 460 ILE A N 1
ATOM 3708 C CA . ILE A 1 460 ? -10.850 -1.750 19.932 1.00 74.88 460 ILE A CA 1
ATOM 3709 C C . ILE A 1 460 ? -10.821 -0.647 21.001 1.00 74.88 460 ILE A C 1
ATOM 3711 O O . ILE A 1 460 ? -11.844 0.007 21.225 1.00 74.88 460 ILE A O 1
ATOM 3715 N N . PRO A 1 461 ? -9.684 -0.452 21.692 1.00 77.50 461 PRO A N 1
ATOM 3716 C CA . PRO A 1 461 ? -9.420 0.746 22.477 1.00 77.50 461 PRO A CA 1
ATOM 3717 C C . PRO A 1 461 ? -9.224 1.964 21.570 1.00 77.50 461 PRO A C 1
ATOM 3719 O O . PRO A 1 461 ? -8.465 1.940 20.595 1.00 77.50 461 PRO A O 1
ATOM 3722 N N . ASP A 1 462 ? -9.931 3.022 21.927 1.00 69.94 462 ASP A N 1
ATOM 3723 C CA . ASP A 1 462 ? -9.902 4.357 21.363 1.00 69.94 462 ASP A CA 1
ATOM 3724 C C . ASP A 1 462 ? -9.388 5.302 22.449 1.00 69.94 462 ASP A C 1
ATOM 3726 O O . ASP A 1 462 ? -10.160 5.774 23.282 1.00 69.94 462 ASP A O 1
ATOM 3730 N N . ASP A 1 463 ? -8.074 5.511 22.483 1.00 64.75 463 ASP A N 1
ATOM 3731 C CA . ASP A 1 463 ? -7.440 6.323 23.524 1.00 64.75 463 ASP A CA 1
ATOM 3732 C C . ASP A 1 463 ? -7.841 7.807 23.397 1.00 64.75 463 ASP A C 1
ATOM 3734 O O . ASP A 1 463 ? -7.995 8.490 24.408 1.00 64.75 463 ASP A O 1
ATOM 3738 N N . ASP A 1 464 ? -8.095 8.281 22.169 1.00 52.41 464 ASP A N 1
ATOM 3739 C CA . ASP A 1 464 ? -8.439 9.677 21.869 1.00 52.41 464 ASP A CA 1
ATOM 3740 C C . ASP A 1 464 ? -9.859 10.032 22.326 1.00 52.41 464 ASP A C 1
ATOM 3742 O O . ASP A 1 464 ? -10.078 11.073 22.943 1.00 52.41 464 ASP A O 1
ATOM 3746 N N . LYS A 1 465 ? -10.839 9.164 22.039 1.00 61.53 465 LYS A N 1
ATOM 3747 C CA . LYS A 1 465 ? -12.228 9.333 22.511 1.00 61.53 465 LYS A CA 1
ATOM 3748 C C . LYS A 1 465 ? -12.460 8.700 23.869 1.00 61.53 465 LYS A C 1
ATOM 3750 O O . LYS A 1 465 ? -13.579 8.739 24.368 1.00 61.53 465 LYS A O 1
ATOM 3755 N N . ARG A 1 466 ? -11.436 8.054 24.428 1.00 81.94 466 ARG A N 1
ATOM 3756 C CA . ARG A 1 466 ? -11.520 7.299 25.675 1.00 81.94 466 ARG A CA 1
ATOM 3757 C C . ARG A 1 466 ? -12.667 6.295 25.593 1.00 81.94 466 ARG A C 1
ATOM 3759 O O . ARG A 1 466 ? -13.528 6.245 26.466 1.00 81.94 466 ARG A O 1
ATOM 3766 N N . ARG A 1 467 ? -12.724 5.501 24.517 1.00 85.88 467 ARG A N 1
ATOM 3767 C CA . ARG A 1 467 ? -13.764 4.476 24.313 1.00 85.88 467 ARG A CA 1
ATOM 3768 C C . ARG A 1 467 ? -13.200 3.079 24.129 1.00 85.88 467 ARG A C 1
ATOM 3770 O O . ARG A 1 467 ? -12.149 2.900 23.534 1.00 85.88 467 ARG A O 1
ATOM 3777 N N . LEU A 1 468 ? -13.952 2.071 24.556 1.00 87.62 468 LEU A N 1
ATOM 3778 C CA . LEU A 1 468 ? -13.652 0.669 24.261 1.00 87.62 468 LEU A CA 1
ATOM 3779 C C . LEU A 1 468 ? -14.851 0.017 23.577 1.00 87.62 468 LEU A C 1
ATOM 3781 O O . LEU A 1 468 ? -15.942 0.008 24.139 1.00 87.62 468 LEU A O 1
ATOM 3785 N N . VAL A 1 469 ? -14.665 -0.519 22.371 1.00 85.44 469 VAL A N 1
ATOM 3786 C CA . VAL A 1 469 ? -15.737 -1.179 21.606 1.00 85.44 469 VAL A CA 1
ATOM 3787 C C . VAL A 1 469 ? -15.292 -2.535 21.065 1.00 85.44 469 VAL A C 1
ATOM 3789 O O . VAL A 1 469 ? -14.096 -2.822 20.982 1.00 85.44 469 VAL A O 1
ATOM 3792 N N . TRP A 1 470 ? -16.254 -3.379 20.692 1.00 87.12 470 TRP A N 1
ATOM 3793 C CA . TRP A 1 470 ? -16.000 -4.664 20.033 1.00 87.12 470 TRP A CA 1
ATOM 3794 C C . TRP A 1 470 ? -16.480 -4.678 18.570 1.00 87.12 470 TRP A C 1
ATOM 3796 O O . TRP A 1 470 ? -17.348 -3.896 18.179 1.00 87.12 470 TRP A O 1
ATOM 3806 N N . LEU A 1 471 ? -15.948 -5.589 17.750 1.00 71.94 471 LEU A N 1
ATOM 3807 C CA . LEU A 1 471 ? -16.526 -5.955 16.450 1.00 71.94 471 LEU A CA 1
ATOM 3808 C C . LEU A 1 471 ? -16.653 -7.476 16.332 1.00 71.94 471 LEU A C 1
ATOM 3810 O O . LEU A 1 471 ? -15.846 -8.243 16.863 1.00 71.94 471 LEU A O 1
ATOM 3814 N N . GLY A 1 472 ? -17.688 -7.920 15.615 1.00 66.00 472 GLY A N 1
ATOM 3815 C CA . GLY A 1 472 ? -17.931 -9.343 15.373 1.00 66.00 472 GLY A CA 1
ATOM 3816 C C . GLY A 1 472 ? -18.356 -10.133 16.613 1.00 66.00 472 GLY A C 1
ATOM 3817 O O . GLY A 1 472 ? -18.002 -11.301 16.727 1.00 66.00 472 GLY A O 1
ATOM 3818 N N . ALA A 1 473 ? -19.064 -9.501 17.551 1.00 83.81 473 ALA A N 1
ATOM 3819 C CA . ALA A 1 473 ? -19.463 -10.101 18.820 1.00 83.81 473 ALA A CA 1
ATOM 3820 C C . ALA A 1 473 ? -20.570 -11.163 18.656 1.00 83.81 473 ALA A C 1
ATOM 3822 O O . ALA A 1 473 ? -21.717 -10.843 18.339 1.00 83.81 473 ALA A O 1
ATOM 3823 N N . GLN A 1 474 ? -20.224 -12.428 18.894 1.00 82.50 474 GLN A N 1
ATOM 3824 C CA . GLN A 1 474 ? -21.086 -13.606 18.785 1.00 82.50 474 GLN A CA 1
ATOM 3825 C C . GLN A 1 474 ? -21.334 -14.242 20.156 1.00 82.50 474 GLN A C 1
ATOM 3827 O O . GLN A 1 474 ? -20.431 -14.827 20.759 1.00 82.50 474 GLN A O 1
ATOM 3832 N N . VAL A 1 475 ? -22.576 -14.175 20.625 1.00 83.44 475 VAL A N 1
ATOM 3833 C CA . VAL A 1 475 ? -23.007 -14.743 21.911 1.00 83.44 475 VAL A CA 1
ATOM 3834 C C . VAL A 1 475 ? -23.063 -16.266 21.805 1.00 83.44 475 VAL A C 1
ATOM 3836 O O . VAL A 1 475 ? -23.675 -16.789 20.874 1.00 83.44 475 VAL A O 1
ATOM 3839 N N . GLN A 1 476 ? -22.403 -16.960 22.730 1.00 82.62 476 GLN A N 1
ATOM 3840 C CA . GLN A 1 476 ? -22.295 -18.422 22.752 1.00 82.62 476 GLN A CA 1
ATOM 3841 C C . GLN A 1 476 ? -23.325 -19.053 23.691 1.00 82.62 476 GLN A C 1
ATOM 3843 O O . GLN A 1 476 ? -24.029 -19.976 23.291 1.00 82.62 476 GLN A O 1
ATOM 3848 N N . ASP A 1 477 ? -23.421 -18.526 24.909 1.00 79.56 477 ASP A N 1
ATOM 3849 C CA . ASP A 1 477 ? -24.241 -19.046 26.002 1.00 79.56 477 ASP A CA 1
ATOM 3850 C C . ASP A 1 477 ? -24.430 -17.971 27.086 1.00 79.56 477 ASP A C 1
ATOM 3852 O O . ASP A 1 477 ? -23.731 -16.948 27.097 1.00 79.56 477 ASP A O 1
ATOM 3856 N N . LYS A 1 478 ? -25.407 -18.206 27.969 1.00 85.50 478 LYS A N 1
ATOM 3857 C CA . LYS A 1 478 ? -25.576 -17.498 29.239 1.00 85.50 478 LYS A CA 1
ATOM 3858 C C . LYS A 1 478 ? -24.727 -18.209 30.295 1.00 85.50 478 LYS A C 1
ATOM 3860 O O . LYS A 1 478 ? -24.802 -19.428 30.424 1.00 85.50 478 LYS A O 1
ATOM 3865 N N . ASP A 1 479 ? -23.931 -17.449 31.036 1.00 78.69 479 ASP A N 1
ATOM 3866 C CA . ASP A 1 479 ? -23.049 -17.962 32.084 1.00 78.69 479 ASP A CA 1
ATOM 3867 C C . ASP A 1 479 ? -23.766 -17.875 33.440 1.00 78.69 479 ASP A C 1
ATOM 3869 O O . ASP A 1 479 ? -23.699 -16.862 34.131 1.00 78.69 479 ASP A O 1
ATOM 3873 N N . GLU A 1 480 ? -24.499 -18.932 33.801 1.00 74.25 480 GLU A N 1
ATOM 3874 C CA . GLU A 1 480 ? -25.328 -18.974 35.019 1.00 74.25 480 GLU A CA 1
ATOM 3875 C C . GLU A 1 480 ? -24.514 -18.944 36.323 1.00 74.25 480 GLU A C 1
ATOM 3877 O O . GLU A 1 480 ? -25.050 -18.620 37.379 1.00 74.25 480 GLU A O 1
ATOM 3882 N N . GLY A 1 481 ? -23.220 -19.278 36.268 1.00 64.88 481 GLY A N 1
ATOM 3883 C CA . GLY A 1 481 ? -22.349 -19.357 37.442 1.00 64.88 481 GLY A CA 1
ATOM 3884 C C . GLY A 1 481 ? -21.587 -18.069 37.749 1.00 64.88 481 GLY A C 1
ATOM 3885 O O . GLY A 1 481 ? -20.737 -18.066 38.642 1.00 64.88 481 GLY A O 1
ATOM 3886 N N . ARG A 1 482 ? -21.817 -16.994 36.987 1.00 77.56 482 ARG A N 1
ATOM 3887 C CA . ARG A 1 482 ? -20.996 -15.785 37.032 1.00 77.56 482 ARG A CA 1
ATOM 3888 C C . ARG A 1 482 ? -21.836 -14.540 37.292 1.00 77.56 482 ARG A C 1
ATOM 3890 O O . ARG A 1 482 ? -22.731 -14.218 36.526 1.00 77.56 482 ARG A O 1
ATOM 3897 N N . GLU A 1 483 ? -21.465 -13.795 38.330 1.00 81.88 483 GLU A N 1
ATOM 3898 C CA . GLU A 1 483 ? -22.177 -12.577 38.750 1.00 81.88 483 GLU A CA 1
ATOM 3899 C C . GLU A 1 483 ? -21.552 -11.279 38.209 1.00 81.88 483 GLU A C 1
ATOM 3901 O O . GLU A 1 483 ? -22.206 -10.239 38.174 1.00 81.88 483 GLU A O 1
ATOM 3906 N N . THR A 1 484 ? -20.281 -11.304 37.786 1.00 88.75 484 THR A N 1
ATOM 3907 C CA . THR A 1 484 ? -19.557 -10.106 37.323 1.00 88.75 484 THR A CA 1
ATOM 3908 C C . THR A 1 484 ? -18.931 -10.294 35.939 1.00 88.75 484 THR A C 1
ATOM 3910 O O . THR A 1 484 ? -18.396 -11.368 35.635 1.00 88.75 484 THR A O 1
ATOM 3913 N N . PRO A 1 485 ? -18.947 -9.266 35.068 1.00 94.81 485 PRO A N 1
ATOM 3914 C CA . PRO A 1 485 ? -18.266 -9.337 33.779 1.00 94.81 485 PRO A CA 1
ATOM 3915 C C . PRO A 1 485 ? -16.738 -9.312 33.954 1.00 94.81 485 PRO A C 1
ATOM 3917 O O . PRO A 1 485 ? -16.211 -9.203 35.059 1.00 94.81 485 PRO A O 1
ATOM 3920 N N . TYR A 1 486 ? -15.992 -9.435 32.858 1.00 96.12 486 TYR A N 1
ATOM 3921 C CA . TYR A 1 486 ? -14.571 -9.091 32.868 1.00 96.12 486 TYR A CA 1
ATOM 3922 C C . TYR A 1 486 ? -14.361 -7.584 33.004 1.00 96.12 486 TYR A C 1
ATOM 3924 O O . TYR A 1 486 ? -15.214 -6.775 32.626 1.00 96.12 486 TYR A O 1
ATOM 3932 N N . THR A 1 487 ? -13.177 -7.213 33.489 1.00 94.81 487 THR A N 1
ATOM 3933 C CA . THR A 1 487 ? -12.745 -5.819 33.487 1.00 94.81 487 THR A CA 1
ATOM 3934 C C . THR A 1 487 ? -12.237 -5.385 32.111 1.00 94.81 487 THR A C 1
ATOM 3936 O O . THR A 1 487 ? -11.805 -6.202 31.291 1.00 94.81 487 THR A O 1
ATOM 3939 N N . THR A 1 488 ? -12.219 -4.080 31.859 1.00 90.81 488 THR A N 1
ATOM 3940 C CA . THR A 1 488 ? -11.619 -3.464 30.661 1.00 90.81 488 THR A CA 1
ATOM 3941 C C . THR A 1 488 ? -10.176 -3.917 30.422 1.00 90.81 488 THR A C 1
ATOM 3943 O O . THR A 1 488 ? -9.836 -4.308 29.304 1.00 90.81 488 THR A O 1
ATOM 3946 N N . ARG A 1 489 ? -9.322 -3.954 31.456 1.00 85.25 489 ARG A N 1
ATOM 3947 C CA . ARG A 1 489 ? -7.931 -4.425 31.332 1.00 85.25 489 ARG A CA 1
ATOM 3948 C C . ARG A 1 489 ? -7.845 -5.919 31.062 1.00 85.25 489 ARG A C 1
ATOM 3950 O O . ARG A 1 489 ? -7.026 -6.316 30.238 1.00 85.25 489 ARG A O 1
ATOM 3957 N N . GLN A 1 490 ? -8.691 -6.735 31.698 1.00 83.81 490 GLN A N 1
ATOM 3958 C CA . GLN A 1 490 ? -8.769 -8.168 31.398 1.00 83.81 490 GLN A CA 1
ATOM 3959 C C . GLN A 1 490 ? -9.154 -8.395 29.936 1.00 83.81 490 GLN A C 1
ATOM 3961 O O . GLN A 1 490 ? -8.495 -9.166 29.246 1.00 83.81 490 GLN A O 1
ATOM 3966 N N . ALA A 1 491 ? -10.166 -7.685 29.436 1.00 85.62 491 ALA A N 1
ATOM 3967 C CA . ALA A 1 491 ? -10.596 -7.799 28.049 1.00 85.62 491 ALA A CA 1
ATOM 3968 C C . ALA A 1 491 ? -9.513 -7.343 27.057 1.00 85.62 491 ALA A C 1
ATOM 3970 O O . ALA A 1 491 ? -9.255 -8.044 26.078 1.00 85.62 491 ALA A O 1
ATOM 3971 N N . ILE A 1 492 ? -8.838 -6.216 27.321 1.00 80.62 492 ILE A N 1
ATOM 3972 C CA . ILE A 1 492 ? -7.724 -5.721 26.494 1.00 80.62 492 ILE A CA 1
ATOM 3973 C C . ILE A 1 492 ? -6.565 -6.721 26.483 1.00 80.62 492 ILE A C 1
ATOM 3975 O O . ILE A 1 492 ? -5.986 -6.984 25.429 1.00 80.62 492 ILE A O 1
ATOM 3979 N N . ASP A 1 493 ? -6.227 -7.300 27.633 1.00 68.81 493 ASP A N 1
ATOM 3980 C CA . ASP A 1 493 ? -5.156 -8.285 27.748 1.00 68.81 493 ASP A CA 1
ATOM 3981 C C . ASP A 1 493 ? -5.504 -9.613 27.052 1.00 68.81 493 ASP A C 1
ATOM 3983 O O . ASP A 1 493 ? -4.696 -10.132 26.280 1.00 68.81 493 ASP A O 1
ATOM 3987 N N . ILE A 1 494 ? -6.723 -10.132 27.235 1.00 69.69 494 ILE A N 1
ATOM 3988 C CA . ILE A 1 494 ? -7.218 -11.318 26.517 1.00 69.69 494 ILE A CA 1
ATOM 3989 C C . ILE A 1 494 ? -7.187 -11.063 25.008 1.00 69.69 494 ILE A C 1
ATOM 3991 O O . ILE A 1 494 ? -6.674 -11.889 24.254 1.00 69.69 494 ILE A O 1
ATOM 3995 N N . ALA A 1 495 ? -7.668 -9.903 24.558 1.00 72.88 495 ALA A N 1
ATOM 3996 C CA . ALA A 1 495 ? -7.647 -9.530 23.151 1.00 72.88 495 ALA A CA 1
ATOM 3997 C C . ALA A 1 495 ? -6.220 -9.404 22.601 1.00 72.88 495 ALA A C 1
ATOM 3999 O O . ALA A 1 495 ? -5.948 -9.841 21.480 1.00 72.88 495 ALA A O 1
ATOM 4000 N N . ARG A 1 496 ? -5.288 -8.850 23.387 1.00 71.19 496 ARG A N 1
ATOM 4001 C CA . ARG A 1 496 ? -3.868 -8.749 23.026 1.00 71.19 496 ARG A CA 1
ATOM 4002 C C . ARG A 1 496 ? -3.252 -10.135 22.868 1.00 71.19 496 ARG A C 1
ATOM 4004 O O . ARG A 1 496 ? -2.626 -10.398 21.845 1.00 71.19 496 ARG A O 1
ATOM 4011 N N . ARG A 1 497 ? -3.479 -11.032 23.834 1.00 61.22 497 ARG A N 1
ATOM 4012 C CA . ARG A 1 497 ? -2.987 -12.421 23.817 1.00 61.22 497 ARG A CA 1
ATOM 4013 C C . ARG A 1 497 ? -3.596 -13.248 22.685 1.00 61.22 497 ARG A C 1
ATOM 4015 O O . ARG A 1 497 ? -2.896 -14.048 22.072 1.00 61.22 497 ARG A O 1
ATOM 4022 N N . ALA A 1 498 ? -4.870 -13.027 22.371 1.00 60.00 498 ALA A N 1
ATOM 4023 C CA . ALA A 1 498 ? -5.559 -13.673 21.256 1.00 60.00 498 ALA A CA 1
ATOM 4024 C C . ALA A 1 498 ? -5.223 -13.052 19.883 1.00 60.00 498 ALA A C 1
ATOM 4026 O O . ALA A 1 498 ? -5.600 -13.604 18.849 1.00 60.00 498 ALA A O 1
ATOM 4027 N N . GLY A 1 499 ? -4.503 -11.922 19.845 1.00 56.41 499 GLY A N 1
ATOM 4028 C CA . GLY A 1 499 ? -4.148 -11.221 18.608 1.00 56.41 499 GLY A CA 1
ATOM 4029 C C . GLY A 1 499 ? -5.340 -10.563 17.904 1.00 56.41 499 GLY A C 1
ATOM 4030 O O . GLY A 1 499 ? -5.297 -10.388 16.688 1.00 56.41 499 GLY A O 1
ATOM 4031 N N . VAL A 1 500 ? -6.389 -10.229 18.660 1.00 63.03 500 VAL A N 1
ATOM 4032 C CA . VAL A 1 500 ? -7.619 -9.563 18.193 1.00 63.03 500 VAL A CA 1
ATOM 4033 C C . VAL A 1 500 ? -7.773 -8.142 18.750 1.00 63.03 500 VAL A C 1
ATOM 4035 O O . VAL A 1 500 ? -8.756 -7.466 18.467 1.00 63.03 500 VAL A O 1
ATOM 4038 N N . LEU A 1 501 ? -6.807 -7.656 19.535 1.00 69.88 501 LEU A N 1
ATOM 4039 C CA . LEU A 1 501 ? -6.745 -6.246 19.917 1.00 69.88 501 LEU A CA 1
ATOM 4040 C C . LEU A 1 501 ? -6.351 -5.404 18.695 1.00 69.88 501 LEU A C 1
ATOM 4042 O O . LEU A 1 501 ? -5.233 -5.524 18.188 1.00 69.88 501 LEU A O 1
ATOM 4046 N N . GLN A 1 502 ? -7.253 -4.544 18.237 1.00 56.75 502 GLN A N 1
ATOM 4047 C CA . GLN A 1 502 ? -6.998 -3.554 17.193 1.00 56.75 502 GLN A CA 1
ATOM 4048 C C . GLN A 1 502 ? -6.897 -2.158 17.808 1.00 56.75 502 GLN A C 1
ATOM 4050 O O . GLN A 1 502 ? -7.352 -1.923 18.919 1.00 56.75 502 GLN A O 1
ATOM 4055 N N . LYS A 1 503 ? -6.298 -1.206 17.094 1.00 49.19 503 LYS A N 1
ATOM 4056 C CA . LYS A 1 503 ? -6.418 0.214 17.461 1.00 49.19 503 LYS A CA 1
ATOM 4057 C C . LYS A 1 503 ? -7.728 0.757 16.897 1.00 49.19 503 LYS A C 1
ATOM 4059 O O . LYS A 1 503 ? -8.105 0.343 15.800 1.00 49.19 503 LYS A O 1
ATOM 4064 N N . ALA A 1 504 ? -8.388 1.674 17.603 1.00 31.36 504 ALA A N 1
ATOM 4065 C CA . ALA A 1 504 ? -9.584 2.342 17.100 1.00 31.36 504 ALA A CA 1
ATOM 4066 C C . ALA A 1 504 ? -9.441 2.878 15.683 1.00 31.36 504 ALA A C 1
ATOM 4068 O O . ALA A 1 504 ? -8.631 3.751 15.392 1.00 31.36 504 ALA A O 1
ATOM 4069 N N . ALA A 1 505 ? -10.281 2.335 14.804 1.00 31.48 505 ALA A N 1
ATOM 4070 C CA . ALA A 1 505 ? -10.693 2.998 13.588 1.00 31.48 505 ALA A CA 1
ATOM 4071 C C . ALA A 1 505 ? -11.975 3.759 13.931 1.00 31.48 505 ALA A C 1
ATOM 4073 O O . ALA A 1 505 ? -13.024 3.150 14.143 1.00 31.48 505 ALA A O 1
ATOM 4074 N N . HIS A 1 506 ? -11.901 5.084 14.038 1.00 29.36 506 HIS A N 1
ATOM 4075 C CA . HIS A 1 506 ? -13.101 5.875 14.257 1.00 29.36 506 HIS A CA 1
ATOM 4076 C C . HIS A 1 506 ? -14.012 5.780 13.020 1.00 29.36 506 HIS A C 1
ATOM 4078 O O . HIS A 1 506 ? -13.585 6.130 11.915 1.00 29.36 506 HIS A O 1
ATOM 4084 N N . PRO A 1 507 ? -15.284 5.368 13.164 1.00 26.55 507 PRO A N 1
ATOM 4085 C CA . PRO A 1 507 ? -16.243 5.466 12.079 1.00 26.55 507 PRO A CA 1
ATOM 4086 C C . PRO A 1 507 ? -16.617 6.944 11.941 1.00 26.55 507 PRO A C 1
ATOM 4088 O O . PRO A 1 507 ? -17.400 7.471 12.730 1.00 26.55 507 PRO A O 1
ATOM 4091 N N . GLY A 1 508 ? -15.984 7.625 10.985 1.00 31.62 508 GLY A N 1
ATOM 4092 C CA . GLY A 1 508 ? -16.271 9.020 10.638 1.00 31.62 508 GLY A CA 1
ATOM 4093 C C . GLY A 1 508 ? -15.058 9.936 10.454 1.00 31.62 508 GLY A C 1
ATOM 4094 O O . GLY A 1 508 ? -15.230 10.988 9.858 1.00 31.62 508 GLY A O 1
ATOM 4095 N N . GLU A 1 509 ? -13.857 9.547 10.894 1.00 26.23 509 GLU A N 1
ATOM 4096 C CA . GLU A 1 509 ? -12.600 10.289 10.681 1.00 26.23 509 GLU A CA 1
ATOM 4097 C C . GLU A 1 509 ? -11.455 9.255 10.635 1.00 26.23 509 GLU A C 1
ATOM 4099 O O . GLU A 1 509 ? -11.274 8.460 11.548 1.00 26.23 509 GLU A O 1
ATOM 4104 N N . GLU A 1 510 ? -10.724 9.076 9.537 1.00 36.88 510 GLU A N 1
ATOM 4105 C CA . GLU A 1 510 ? -9.544 9.906 9.263 1.00 36.88 510 GLU A CA 1
ATOM 4106 C C . GLU A 1 510 ? -8.845 10.390 10.551 1.00 36.88 510 GLU A C 1
ATOM 4108 O O . GLU A 1 510 ? -9.073 11.507 10.986 1.00 36.88 510 GLU A O 1
ATOM 4113 N N . GLY A 1 511 ? -8.007 9.568 11.189 1.00 31.09 511 GLY A N 1
ATOM 4114 C CA . GLY A 1 511 ? -7.273 9.977 12.398 1.00 31.09 511 GLY A CA 1
ATOM 4115 C C . GLY A 1 511 ? -5.792 9.616 12.283 1.00 31.09 511 GLY A C 1
ATOM 4116 O O . GLY A 1 511 ? -5.451 8.457 12.411 1.00 31.09 511 GLY A O 1
ATOM 4117 N N . GLU A 1 512 ? -4.804 10.450 11.992 1.00 30.56 512 GLU A N 1
ATOM 4118 C CA . GLU A 1 512 ? -4.686 11.897 12.078 1.00 30.56 512 GLU A CA 1
ATOM 4119 C C . GLU A 1 512 ? -5.900 12.678 11.580 1.00 30.56 512 GLU A C 1
ATOM 4121 O O . GLU A 1 512 ? -6.321 12.494 10.437 1.00 30.56 512 GLU A O 1
ATOM 4126 N N . THR A 1 513 ? -6.408 13.587 12.422 1.00 40.88 513 THR A N 1
ATOM 4127 C CA . THR A 1 513 ? -7.345 14.626 11.975 1.00 40.88 513 THR A CA 1
ATOM 4128 C C . THR A 1 513 ? -6.761 15.293 10.727 1.00 40.88 513 THR A C 1
ATOM 4130 O O . THR A 1 513 ? -5.538 15.365 10.597 1.00 40.88 513 THR A O 1
ATOM 4133 N N . ASN A 1 514 ? -7.566 15.839 9.811 1.00 46.16 514 ASN A N 1
ATOM 4134 C CA . ASN A 1 514 ? -6.999 16.606 8.689 1.00 46.16 514 ASN A CA 1
ATOM 4135 C C . ASN A 1 514 ? -6.023 17.701 9.167 1.00 46.16 514 ASN A C 1
ATOM 4137 O O . ASN A 1 514 ? -5.057 17.998 8.470 1.00 46.16 514 ASN A O 1
ATOM 4141 N N . ALA A 1 515 ? -6.208 18.225 10.386 1.00 48.12 515 ALA A N 1
ATOM 4142 C CA . ALA A 1 515 ? -5.269 19.133 11.037 1.00 48.12 515 ALA A CA 1
ATOM 4143 C C . ALA A 1 515 ? -3.965 18.446 11.494 1.00 48.12 515 ALA A C 1
ATOM 4145 O O . ALA A 1 515 ? -2.896 19.007 11.286 1.00 48.12 515 ALA A O 1
ATOM 4146 N N . THR A 1 516 ? -4.012 17.236 12.055 1.00 53.41 516 THR A N 1
ATOM 4147 C CA . THR A 1 516 ? -2.821 16.456 12.438 1.00 53.41 516 THR A CA 1
ATOM 4148 C C . THR A 1 516 ? -2.083 15.936 11.197 1.00 53.41 516 THR A C 1
ATOM 4150 O O . THR A 1 516 ? -0.858 16.020 11.150 1.00 53.41 516 THR A O 1
ATOM 4153 N N . ARG A 1 517 ? -2.811 15.519 10.145 1.00 51.38 517 ARG A N 1
ATOM 4154 C CA . ARG A 1 517 ? -2.265 15.129 8.829 1.00 51.38 517 ARG A CA 1
ATOM 4155 C C . ARG A 1 517 ? -1.567 16.287 8.183 1.00 51.38 517 ARG A C 1
ATOM 4157 O O . ARG A 1 517 ? -0.436 16.151 7.737 1.00 51.38 517 ARG A O 1
ATOM 4164 N N . ALA A 1 518 ? -2.223 17.438 8.168 1.00 61.69 518 ALA A N 1
ATOM 4165 C CA . ALA A 1 518 ? -1.630 18.645 7.645 1.00 61.69 518 ALA A CA 1
ATOM 4166 C C . ALA A 1 518 ? -0.444 19.119 8.488 1.00 61.69 518 ALA A C 1
ATOM 4168 O O . ALA A 1 518 ? 0.549 19.550 7.915 1.00 61.69 518 ALA A O 1
ATOM 4169 N N . ALA A 1 519 ? -0.493 18.997 9.819 1.00 64.56 519 ALA A N 1
ATOM 4170 C CA . ALA A 1 519 ? 0.623 19.353 10.690 1.00 64.56 519 ALA A CA 1
ATOM 4171 C C . ALA A 1 519 ? 1.843 18.453 10.450 1.00 64.56 519 ALA A C 1
ATOM 4173 O O . ALA A 1 519 ? 2.953 18.968 10.315 1.00 64.56 519 ALA A O 1
ATOM 4174 N N . ARG A 1 520 ? 1.653 17.131 10.333 1.00 68.06 520 ARG A N 1
ATOM 4175 C CA . ARG A 1 520 ? 2.723 16.182 9.992 1.00 68.06 520 ARG A CA 1
ATOM 4176 C C . ARG A 1 520 ? 3.234 16.391 8.570 1.00 68.06 520 ARG A C 1
ATOM 4178 O O . ARG A 1 520 ? 4.436 16.511 8.362 1.00 68.06 520 ARG A O 1
ATOM 4185 N N . PHE A 1 521 ? 2.329 16.498 7.600 1.00 68.88 521 PHE A N 1
ATOM 4186 C CA . PHE A 1 521 ? 2.671 16.781 6.210 1.00 68.88 521 PHE A CA 1
ATOM 4187 C C . PHE A 1 521 ? 3.502 18.059 6.097 1.00 68.88 521 PHE A C 1
ATOM 4189 O O . PHE A 1 521 ? 4.561 18.042 5.476 1.00 68.88 521 PHE A O 1
ATOM 4196 N N . TRP A 1 522 ? 3.066 19.143 6.742 1.00 80.75 522 TRP A N 1
ATOM 4197 C CA . TRP A 1 522 ? 3.790 20.408 6.763 1.00 80.75 522 TRP A CA 1
ATOM 4198 C C . TRP A 1 522 ? 5.163 20.262 7.418 1.00 80.75 522 TRP A C 1
ATOM 4200 O O . TRP A 1 522 ? 6.162 20.669 6.831 1.00 80.75 522 TRP A O 1
ATOM 4210 N N . ARG A 1 523 ? 5.232 19.616 8.589 1.00 78.25 523 ARG A N 1
ATOM 4211 C CA . ARG A 1 523 ? 6.479 19.343 9.319 1.00 78.25 523 ARG A CA 1
ATOM 4212 C C . ARG A 1 523 ? 7.534 18.666 8.442 1.00 78.25 523 ARG A C 1
ATOM 4214 O O . ARG A 1 523 ? 8.706 19.013 8.570 1.00 78.25 523 ARG A O 1
ATOM 4221 N N . ASP A 1 524 ? 7.108 17.748 7.579 1.00 76.56 524 ASP A N 1
ATOM 4222 C CA . ASP A 1 524 ? 8.000 16.896 6.789 1.00 76.56 524 ASP A CA 1
ATOM 4223 C C . ASP A 1 524 ? 8.248 17.445 5.362 1.00 76.56 524 ASP A C 1
ATOM 4225 O O . ASP A 1 524 ? 9.228 17.065 4.717 1.00 76.56 524 ASP A O 1
ATOM 4229 N N . ASN A 1 525 ? 7.392 18.349 4.856 1.00 80.56 525 ASN A N 1
ATOM 4230 C CA . ASN A 1 525 ? 7.398 18.758 3.441 1.00 80.56 525 ASN A CA 1
ATOM 4231 C C . ASN A 1 525 ? 7.448 20.270 3.165 1.00 80.56 525 ASN A C 1
ATOM 4233 O O . ASN A 1 525 ? 7.553 20.636 1.992 1.00 80.56 525 ASN A O 1
ATOM 4237 N N . TRP A 1 526 ? 7.378 21.163 4.160 1.00 88.50 526 TRP A N 1
ATOM 4238 C CA . TRP A 1 526 ? 7.327 22.625 3.943 1.00 88.50 526 TRP A CA 1
ATOM 4239 C C . TRP A 1 526 ? 8.442 23.159 3.018 1.00 88.50 526 TRP A C 1
ATOM 4241 O O . TRP A 1 526 ? 8.196 24.024 2.176 1.00 88.50 526 TRP A O 1
ATOM 4251 N N . GLN A 1 527 ? 9.645 22.586 3.099 1.00 88.25 527 GLN A N 1
ATOM 4252 C CA . GLN A 1 527 ? 10.826 22.915 2.294 1.00 88.25 527 GLN A CA 1
ATOM 4253 C C . GLN A 1 527 ? 10.658 22.609 0.799 1.00 88.25 527 GLN A C 1
ATOM 4255 O O . GLN A 1 527 ? 11.457 23.047 -0.020 1.00 88.25 527 GLN A O 1
ATOM 4260 N N . ARG A 1 528 ? 9.623 21.853 0.420 1.00 84.12 528 ARG A N 1
ATOM 4261 C CA . ARG A 1 528 ? 9.268 21.551 -0.975 1.00 84.12 528 ARG A CA 1
ATOM 4262 C C . ARG A 1 528 ? 8.100 22.404 -1.482 1.00 84.12 528 ARG A C 1
ATOM 4264 O O . ARG A 1 528 ? 7.792 22.346 -2.668 1.00 84.12 528 ARG A O 1
ATOM 4271 N N . MET A 1 529 ? 7.460 23.187 -0.605 1.00 86.00 529 MET A N 1
ATOM 4272 C CA . MET A 1 529 ? 6.182 23.854 -0.883 1.00 86.00 529 MET A CA 1
ATOM 4273 C C . MET A 1 529 ? 6.306 25.301 -1.376 1.00 86.00 529 MET A C 1
ATOM 4275 O O . MET A 1 529 ? 5.313 25.871 -1.835 1.00 86.00 529 MET A O 1
ATOM 4279 N N . PHE A 1 530 ? 7.484 25.920 -1.324 1.00 85.38 530 PHE A N 1
ATOM 4280 C CA . PHE A 1 530 ? 7.663 27.269 -1.862 1.00 85.38 530 PHE A CA 1
ATOM 4281 C C . PHE A 1 530 ? 7.879 27.234 -3.393 1.00 85.38 530 PHE A C 1
ATOM 4283 O O . PHE A 1 530 ? 8.561 26.343 -3.905 1.00 85.38 530 PHE A O 1
ATOM 4290 N N . PRO A 1 531 ? 7.320 28.186 -4.165 1.00 85.38 531 PRO A N 1
ATOM 4291 C CA . PRO A 1 531 ? 7.611 28.303 -5.591 1.00 85.38 531 PRO A CA 1
ATOM 4292 C C . PRO A 1 531 ? 9.083 28.679 -5.803 1.00 85.38 531 PRO A C 1
ATOM 4294 O O . PRO A 1 531 ? 9.571 29.642 -5.215 1.00 85.38 531 PRO A O 1
ATOM 4297 N N . THR A 1 532 ? 9.785 27.972 -6.692 1.00 81.00 532 THR A N 1
ATOM 4298 C CA . THR A 1 532 ? 11.214 28.218 -6.989 1.00 81.00 532 THR A CA 1
ATOM 4299 C C . THR A 1 532 ? 11.482 29.608 -7.573 1.00 81.00 532 THR A C 1
ATOM 4301 O O . THR A 1 532 ? 12.581 30.139 -7.444 1.00 81.00 532 THR A O 1
ATOM 4304 N N . SER A 1 533 ? 10.471 30.237 -8.179 1.00 86.06 533 SER A N 1
ATOM 4305 C CA . SER A 1 533 ? 10.517 31.632 -8.635 1.00 86.06 533 SER A CA 1
ATOM 4306 C C . SER A 1 533 ? 10.451 32.655 -7.491 1.00 86.06 533 SER A C 1
ATOM 4308 O O . SER A 1 533 ? 10.674 33.842 -7.723 1.00 86.06 533 SER A O 1
ATOM 4310 N N . GLY A 1 534 ? 10.081 32.232 -6.277 1.00 87.62 534 GLY A N 1
ATOM 4311 C CA . GLY A 1 534 ? 9.773 33.109 -5.145 1.00 87.62 534 GLY A CA 1
ATOM 4312 C C . GLY A 1 534 ? 8.424 33.817 -5.232 1.00 87.62 534 GLY A C 1
ATOM 4313 O O . GLY A 1 534 ? 8.089 34.574 -4.322 1.00 87.62 534 GLY A O 1
ATOM 4314 N N . ARG A 1 535 ? 7.644 33.589 -6.298 1.00 91.50 535 ARG A N 1
ATOM 4315 C CA . ARG A 1 535 ? 6.338 34.224 -6.525 1.00 91.50 535 ARG A CA 1
ATOM 4316 C C . ARG A 1 535 ? 5.270 33.188 -6.852 1.00 91.50 535 ARG A C 1
ATOM 4318 O O . ARG A 1 535 ? 5.534 32.231 -7.575 1.00 91.50 535 ARG A O 1
ATOM 4325 N N . GLY A 1 536 ? 4.052 33.416 -6.380 1.00 93.31 536 GLY A N 1
ATOM 4326 C CA . GLY A 1 536 ? 2.903 32.568 -6.684 1.00 93.31 536 GLY A CA 1
ATOM 4327 C C . GLY A 1 536 ? 1.585 33.336 -6.682 1.00 93.31 536 GLY A C 1
ATOM 4328 O O . GLY A 1 536 ? 1.550 34.549 -6.487 1.00 93.31 536 GLY A O 1
ATOM 4329 N N . ARG A 1 537 ? 0.483 32.627 -6.911 1.00 95.88 537 ARG A N 1
ATOM 4330 C CA . ARG A 1 537 ? -0.889 33.125 -6.774 1.00 95.88 537 ARG A CA 1
ATOM 4331 C C . ARG A 1 537 ? -1.493 32.635 -5.468 1.00 95.88 537 ARG A C 1
ATOM 4333 O O . ARG A 1 537 ? -1.179 31.531 -5.029 1.00 95.88 537 ARG A O 1
ATOM 4340 N N . PHE A 1 538 ? -2.390 33.422 -4.888 1.00 97.44 538 PHE A N 1
ATOM 4341 C CA . PHE A 1 538 ? -3.172 32.997 -3.734 1.00 97.44 538 PHE A CA 1
ATOM 4342 C C . PHE A 1 538 ? -4.662 33.265 -3.922 1.00 97.44 538 PHE A C 1
ATOM 4344 O O . PHE A 1 538 ? -5.065 34.129 -4.707 1.00 97.44 538 PHE A O 1
ATOM 4351 N N . VAL A 1 539 ? -5.465 32.518 -3.176 1.00 97.25 539 VAL A N 1
ATOM 4352 C CA . VAL A 1 539 ? -6.888 32.770 -2.961 1.00 97.25 539 VAL A CA 1
ATOM 4353 C C . VAL A 1 539 ? -7.182 32.612 -1.476 1.00 97.25 539 VAL A C 1
ATOM 4355 O O . VAL A 1 539 ? -6.620 31.743 -0.804 1.00 97.25 539 VAL A O 1
ATOM 4358 N N . TYR A 1 540 ? -8.063 33.457 -0.970 1.00 98.06 540 TYR A N 1
ATOM 4359 C CA . TYR A 1 540 ? -8.533 33.447 0.398 1.00 98.06 540 TYR A CA 1
ATOM 4360 C C . TYR A 1 540 ? -10.044 33.233 0.405 1.00 98.06 540 TYR A C 1
ATOM 4362 O O . TYR A 1 540 ? -10.764 33.933 -0.309 1.00 98.06 540 TYR A O 1
ATOM 4370 N N . HIS A 1 541 ? -10.513 32.249 1.170 1.00 97.44 541 HIS A N 1
ATOM 4371 C CA . HIS A 1 541 ? -11.930 31.910 1.234 1.00 97.44 541 HIS A CA 1
ATOM 4372 C C . HIS A 1 541 ? -12.504 32.052 2.635 1.00 97.44 541 HIS A C 1
ATOM 4374 O O . HIS A 1 541 ? -11.865 31.632 3.596 1.00 97.44 541 HIS A O 1
ATOM 4380 N N . HIS A 1 542 ? -13.756 32.489 2.721 1.00 96.88 542 HIS A N 1
ATOM 4381 C CA . HIS A 1 542 ? -14.609 32.121 3.843 1.00 96.88 542 HIS A CA 1
ATOM 4382 C C . HIS A 1 542 ? -15.124 30.703 3.624 1.00 96.88 542 HIS A C 1
ATOM 4384 O O . HIS A 1 542 ? -15.672 30.387 2.564 1.00 96.88 542 HIS A O 1
ATOM 4390 N N . HIS A 1 543 ? -14.918 29.849 4.621 1.00 93.69 543 HIS A N 1
ATOM 4391 C CA . HIS A 1 543 ? -15.429 28.487 4.677 1.00 93.69 543 HIS A CA 1
ATOM 4392 C C . HIS A 1 543 ? -16.466 28.389 5.794 1.00 93.69 543 HIS A C 1
ATOM 4394 O O . HIS A 1 543 ? -16.119 28.374 6.975 1.00 93.69 543 HIS A O 1
ATOM 4400 N N . TRP A 1 544 ? -17.733 28.303 5.394 1.00 92.00 544 TRP A N 1
ATOM 4401 C CA . TRP A 1 544 ? -18.875 28.084 6.275 1.00 92.00 544 TRP A CA 1
ATOM 4402 C C . TRP A 1 544 ? -19.163 26.596 6.394 1.00 92.00 544 TRP A C 1
ATOM 4404 O O . TRP A 1 544 ? -19.222 25.889 5.383 1.00 92.00 544 TRP A O 1
ATOM 4414 N N . ARG A 1 545 ? -19.337 26.111 7.622 1.00 83.06 545 ARG A N 1
ATOM 4415 C CA . ARG A 1 545 ? -19.573 24.696 7.932 1.00 83.06 545 ARG A CA 1
ATOM 4416 C C . ARG A 1 545 ? -20.797 24.564 8.819 1.00 83.06 545 ARG A C 1
ATOM 4418 O O . ARG A 1 545 ? -21.017 25.418 9.664 1.00 83.06 545 ARG A O 1
ATOM 4425 N N . GLY A 1 546 ? -21.503 23.443 8.692 1.00 85.25 546 GLY A N 1
ATOM 4426 C CA . GLY A 1 546 ? -22.624 23.141 9.583 1.00 85.25 546 GLY A CA 1
ATOM 4427 C C . GLY A 1 546 ? -23.966 23.678 9.096 1.00 85.25 546 GLY A C 1
ATOM 4428 O O . GLY A 1 546 ? -24.913 23.644 9.870 1.00 85.25 546 GLY A O 1
ATOM 4429 N N . LEU A 1 547 ? -24.039 24.110 7.835 1.00 86.69 547 LEU A N 1
ATOM 4430 C CA . LEU A 1 547 ? -25.241 24.697 7.255 1.00 86.69 547 LEU A CA 1
ATOM 4431 C C . LEU A 1 547 ? -26.326 23.638 7.041 1.00 86.69 547 LEU A C 1
ATOM 4433 O O . LEU A 1 547 ? -26.034 22.510 6.614 1.00 86.69 547 LEU A O 1
ATOM 4437 N N . ASP A 1 548 ? -27.565 24.022 7.306 1.00 89.94 548 ASP A N 1
ATOM 4438 C CA . ASP A 1 548 ? -28.741 23.332 6.800 1.00 89.94 548 ASP A CA 1
ATOM 4439 C C . ASP A 1 548 ? -28.967 23.639 5.311 1.00 89.94 548 ASP A C 1
ATOM 4441 O O . ASP A 1 548 ? -28.349 24.535 4.730 1.00 89.94 548 ASP A O 1
ATOM 4445 N N . GLU A 1 549 ? -29.774 22.811 4.648 1.00 90.00 549 GLU A N 1
ATOM 4446 C CA . GLU A 1 549 ? -29.969 22.878 3.194 1.00 90.00 549 GLU A CA 1
ATOM 4447 C C . GLU A 1 549 ? -30.556 24.227 2.751 1.00 90.00 549 GLU A C 1
ATOM 4449 O O . GLU A 1 549 ? -30.094 24.816 1.773 1.00 90.00 549 GLU A O 1
ATOM 4454 N N . ASP A 1 550 ? -31.510 24.760 3.508 1.00 90.62 550 ASP A N 1
ATOM 4455 C CA . ASP A 1 550 ? -32.136 26.065 3.293 1.00 90.62 550 ASP A CA 1
ATOM 4456 C C . ASP A 1 550 ? -31.156 27.233 3.498 1.00 90.62 550 ASP A C 1
ATOM 4458 O O . ASP A 1 550 ? -31.191 28.223 2.762 1.00 90.62 550 ASP A O 1
ATOM 4462 N N . GLU A 1 551 ? -30.196 27.088 4.413 1.00 89.69 551 GLU A N 1
ATOM 4463 C CA . GLU A 1 551 ? -29.145 28.084 4.650 1.00 89.69 551 GLU A CA 1
ATOM 4464 C C . GLU A 1 551 ? -28.113 28.150 3.510 1.00 89.69 551 GLU A C 1
ATOM 4466 O O . GLU A 1 551 ? -27.385 29.140 3.374 1.00 89.69 551 GLU A O 1
ATOM 4471 N N . THR A 1 552 ? -28.049 27.139 2.631 1.00 90.00 552 THR A N 1
ATOM 4472 C CA . THR A 1 552 ? -27.124 27.149 1.483 1.00 90.00 552 THR A CA 1
ATOM 4473 C C . THR A 1 552 ? -27.431 28.252 0.470 1.00 90.00 552 THR A C 1
ATOM 4475 O O . THR A 1 552 ? -26.547 28.611 -0.315 1.00 90.00 552 THR A O 1
ATOM 4478 N N . GLY A 1 553 ? -28.631 28.841 0.506 1.00 90.12 553 GLY A N 1
ATOM 4479 C CA . GLY A 1 553 ? -29.021 29.990 -0.313 1.00 90.12 553 GLY A CA 1
ATOM 4480 C C . GLY A 1 553 ? -28.429 31.326 0.153 1.00 90.12 553 GLY A C 1
ATOM 4481 O O . GLY A 1 553 ? -28.235 32.219 -0.670 1.00 90.12 553 GLY A O 1
ATOM 4482 N N . LEU A 1 554 ? -28.058 31.448 1.432 1.00 94.44 554 LEU A N 1
ATOM 4483 C CA . LEU A 1 554 ? -27.667 32.718 2.055 1.00 94.44 554 LEU A CA 1
ATOM 4484 C C . LEU A 1 554 ? -26.336 33.266 1.517 1.00 94.44 554 LEU A C 1
ATOM 4486 O O . LEU A 1 554 ? -25.389 32.517 1.247 1.00 94.44 554 LEU A O 1
ATOM 4490 N N . SER A 1 555 ? -26.239 34.583 1.357 1.00 94.44 555 SER A N 1
ATOM 4491 C CA . SER A 1 555 ? -24.992 35.280 1.021 1.00 94.44 555 SER A CA 1
ATOM 4492 C C . SER A 1 555 ? -23.989 35.264 2.184 1.00 94.44 555 SER A C 1
ATOM 4494 O O . SER A 1 555 ? -24.334 34.963 3.324 1.00 94.44 555 SER A O 1
ATOM 4496 N N . ASP A 1 556 ? -22.729 35.607 1.905 1.00 94.00 556 ASP A N 1
ATOM 4497 C CA . ASP A 1 556 ? -21.668 35.672 2.924 1.00 94.00 556 ASP A CA 1
ATOM 4498 C C . ASP A 1 556 ? -22.010 36.678 4.047 1.00 94.00 556 ASP A C 1
ATOM 4500 O O . ASP A 1 556 ? -21.776 36.417 5.225 1.00 94.00 556 ASP A O 1
ATOM 4504 N N . GLU A 1 557 ? -22.650 37.801 3.701 1.00 92.56 557 GLU A N 1
ATOM 4505 C CA . GLU A 1 557 ? -23.108 38.815 4.661 1.00 92.56 557 GLU A CA 1
ATOM 4506 C C . GLU A 1 557 ? -24.309 38.356 5.499 1.00 92.56 557 GLU A C 1
ATOM 4508 O O . GLU A 1 557 ? -24.447 38.742 6.662 1.00 92.56 557 GLU A O 1
ATOM 4513 N N . GLU A 1 558 ? -25.210 37.562 4.923 1.00 94.31 558 GLU A N 1
ATOM 4514 C CA . GLU A 1 558 ? -26.347 36.985 5.647 1.00 94.31 558 GLU A CA 1
ATOM 4515 C C . GLU A 1 558 ? -25.885 35.875 6.592 1.00 94.31 558 GLU A C 1
ATOM 4517 O O . GLU A 1 558 ? -26.285 35.869 7.754 1.00 94.31 558 GLU A O 1
ATOM 4522 N N . LEU A 1 559 ? -24.963 35.012 6.152 1.00 93.94 559 LEU A N 1
ATOM 4523 C CA . LEU A 1 559 ? -24.343 33.992 7.003 1.00 93.94 559 LEU A CA 1
ATOM 4524 C C . LEU A 1 559 ? -23.584 34.617 8.174 1.00 93.94 559 LEU A C 1
ATOM 4526 O O . LEU A 1 559 ? -23.668 34.120 9.297 1.00 93.94 559 LEU A O 1
ATOM 4530 N N . LEU A 1 560 ? -22.946 35.772 7.968 1.00 91.69 560 LEU A N 1
ATOM 4531 C CA . LEU A 1 560 ? -22.356 36.555 9.052 1.00 91.69 560 LEU A CA 1
ATOM 4532 C C . LEU A 1 560 ? -23.358 37.018 10.109 1.00 91.69 560 LEU A C 1
ATOM 4534 O O . LEU A 1 560 ? -22.895 37.447 11.156 1.00 91.69 560 LEU A O 1
ATOM 4538 N N . ARG A 1 561 ? -24.679 36.962 9.894 1.00 91.06 561 ARG A N 1
ATOM 4539 C CA . ARG A 1 561 ? -25.713 37.290 10.900 1.00 91.06 561 ARG A CA 1
ATOM 4540 C C . ARG A 1 561 ? -26.247 36.064 11.652 1.00 91.06 561 ARG A C 1
ATOM 4542 O O . ARG A 1 561 ? -27.035 36.241 12.572 1.00 91.06 561 ARG A O 1
ATOM 4549 N N . THR A 1 562 ? -25.802 34.865 11.287 1.00 87.38 562 THR A N 1
ATOM 4550 C CA . THR A 1 562 ? -26.140 33.604 11.969 1.00 87.38 562 THR A CA 1
ATOM 4551 C C . THR A 1 562 ? -25.195 33.330 13.144 1.00 87.38 562 THR A C 1
ATOM 4553 O O . THR A 1 562 ? -24.255 34.096 13.371 1.00 87.38 562 THR A O 1
ATOM 4556 N N . ASP A 1 563 ? -25.404 32.220 13.857 1.00 83.75 563 ASP A N 1
ATOM 4557 C CA . ASP A 1 563 ? -24.531 31.747 14.945 1.00 83.75 563 ASP A CA 1
ATOM 4558 C C . ASP A 1 563 ? -23.475 30.723 14.479 1.00 83.75 563 ASP A C 1
ATOM 4560 O O . ASP A 1 563 ? -22.764 30.128 15.294 1.00 83.75 563 ASP A O 1
ATOM 4564 N N . HIS A 1 564 ? -23.340 30.509 13.163 1.00 83.44 564 HIS A N 1
ATOM 4565 C CA . HIS A 1 564 ? -22.345 29.588 12.610 1.00 83.44 564 HIS A CA 1
ATOM 4566 C C . HIS A 1 564 ? -20.909 30.085 12.822 1.00 83.44 564 HIS A C 1
ATOM 4568 O O . HIS A 1 564 ? -20.635 31.265 13.034 1.00 83.44 564 HIS A O 1
ATOM 4574 N N . SER A 1 565 ? -19.948 29.169 12.728 1.00 75.81 565 SER A N 1
ATOM 4575 C CA . SER A 1 565 ? -18.525 29.525 12.711 1.00 75.81 565 SER A CA 1
ATOM 4576 C C . SER A 1 565 ? -18.015 29.624 11.276 1.00 75.81 565 SER A C 1
ATOM 4578 O O . SER A 1 565 ? -18.384 28.821 10.414 1.00 75.81 565 SER A O 1
ATOM 4580 N N . VAL A 1 566 ? -17.138 30.598 11.028 1.00 89.69 566 VAL A N 1
ATOM 4581 C CA . VAL A 1 566 ? -16.468 30.784 9.738 1.00 89.69 566 VAL A CA 1
ATOM 4582 C C . VAL A 1 566 ? -14.965 30.612 9.901 1.00 89.69 566 VAL A C 1
ATOM 4584 O O . VAL A 1 566 ? -14.348 31.120 10.839 1.00 89.69 566 VAL A O 1
ATOM 4587 N N . HIS A 1 567 ? -14.357 29.873 8.980 1.00 91.25 567 HIS A N 1
ATOM 4588 C CA . HIS A 1 567 ? -12.907 29.768 8.878 1.00 91.25 567 HIS A CA 1
ATOM 4589 C C . HIS A 1 567 ? -12.394 30.551 7.671 1.00 91.25 567 HIS A C 1
ATOM 4591 O O . HIS A 1 567 ? -13.036 30.592 6.622 1.00 91.25 567 HIS A O 1
ATOM 4597 N N . GLY A 1 568 ? -11.210 31.141 7.816 1.00 95.25 568 GLY A N 1
ATOM 4598 C CA . GLY A 1 568 ? -10.507 31.839 6.750 1.00 95.25 568 GLY A CA 1
ATOM 4599 C C . GLY A 1 568 ? -9.459 30.940 6.109 1.00 95.25 568 GLY A C 1
ATOM 4600 O O . GLY A 1 568 ? -8.397 30.725 6.684 1.00 95.25 568 GLY A O 1
ATOM 4601 N N . ASP A 1 569 ? -9.709 30.437 4.910 1.00 96.12 569 ASP A N 1
ATOM 4602 C CA . ASP A 1 569 ? -8.807 29.510 4.239 1.00 96.12 569 ASP A CA 1
ATOM 4603 C C . ASP A 1 569 ? -7.893 30.212 3.225 1.00 96.12 569 ASP A C 1
ATOM 4605 O O . ASP A 1 569 ? -8.313 30.520 2.104 1.00 96.12 569 ASP A O 1
ATOM 4609 N N . LEU A 1 570 ? -6.615 30.372 3.570 1.00 97.00 570 LEU A N 1
ATOM 4610 C CA . LEU A 1 570 ? -5.564 30.799 2.647 1.00 97.00 570 LEU A CA 1
ATOM 4611 C C . LEU A 1 570 ? -5.035 29.611 1.839 1.00 97.00 570 LEU A C 1
ATOM 4613 O O . LEU A 1 570 ? -4.693 28.568 2.402 1.00 97.00 570 LEU A O 1
ATOM 4617 N N . ARG A 1 571 ? -4.927 29.775 0.519 1.00 96.25 571 ARG A N 1
ATOM 4618 C CA . ARG A 1 571 ? -4.350 28.781 -0.397 1.00 96.25 571 ARG A CA 1
ATOM 4619 C C . ARG A 1 571 ? -3.397 29.457 -1.370 1.00 96.25 571 ARG A C 1
ATOM 4621 O O . ARG A 1 571 ? -3.745 30.473 -1.966 1.00 96.25 571 ARG A O 1
ATOM 4628 N N . PHE A 1 572 ? -2.232 28.859 -1.567 1.00 95.94 572 PHE A N 1
ATOM 4629 C CA . PHE A 1 572 ? -1.090 29.432 -2.266 1.00 95.94 572 PHE A CA 1
ATOM 4630 C C . PHE A 1 572 ? -0.542 28.447 -3.297 1.00 95.94 572 PHE A C 1
ATOM 4632 O O . PHE A 1 572 ? -0.354 27.271 -2.993 1.00 95.94 572 PHE A O 1
ATOM 4639 N N . SER A 1 573 ? -0.255 28.909 -4.513 1.00 92.50 573 SER A N 1
ATOM 4640 C CA . SER A 1 573 ? 0.359 28.070 -5.547 1.00 92.50 573 SER A CA 1
ATOM 4641 C C . SER A 1 573 ? 1.794 27.689 -5.201 1.00 92.50 573 SER A C 1
ATOM 4643 O O . SER A 1 573 ? 2.610 28.572 -4.945 1.00 92.50 573 SER A O 1
ATOM 4645 N N . SER A 1 574 ? 2.111 26.400 -5.275 1.00 84.56 574 SER A N 1
ATOM 4646 C CA . SER A 1 574 ? 3.450 25.863 -5.035 1.00 84.56 574 SER A CA 1
ATOM 4647 C C . SER A 1 574 ? 4.213 25.595 -6.348 1.00 84.56 574 SER A C 1
ATOM 4649 O O . SER A 1 574 ? 3.863 26.114 -7.409 1.00 84.56 574 SER A O 1
ATOM 4651 N N . ARG A 1 575 ? 5.279 24.789 -6.274 1.00 68.44 575 ARG A N 1
ATOM 4652 C CA . ARG A 1 575 ? 5.974 24.182 -7.411 1.00 68.44 575 ARG A CA 1
ATOM 4653 C C . ARG A 1 575 ? 5.092 23.074 -8.013 1.00 68.44 575 ARG A C 1
ATOM 4655 O O . ARG A 1 575 ? 4.710 22.146 -7.310 1.00 68.44 575 ARG A O 1
ATOM 4662 N N . GLY A 1 576 ? 4.815 23.142 -9.317 1.00 65.94 576 GLY A N 1
ATOM 4663 C CA . GLY A 1 576 ? 3.957 22.170 -10.015 1.00 65.94 576 GLY A CA 1
ATOM 4664 C C . GLY A 1 576 ? 2.460 22.481 -9.883 1.00 65.94 576 GLY A C 1
ATOM 4665 O O . GLY A 1 576 ? 2.073 23.646 -9.797 1.00 65.94 576 GLY A O 1
ATOM 4666 N N . ASP A 1 577 ? 1.615 21.445 -9.877 1.00 64.38 577 ASP A N 1
ATOM 4667 C CA . ASP A 1 577 ? 0.145 21.579 -9.897 1.00 64.38 577 ASP A CA 1
ATOM 4668 C C . ASP A 1 577 ? -0.537 21.455 -8.521 1.00 64.38 577 ASP A C 1
ATOM 4670 O O . ASP A 1 577 ? -1.740 21.188 -8.419 1.00 64.38 577 ASP A O 1
ATOM 4674 N N . THR A 1 578 ? 0.209 21.707 -7.443 1.00 74.19 578 THR A N 1
ATOM 4675 C CA . THR A 1 578 ? -0.284 21.652 -6.059 1.00 74.19 578 THR A CA 1
ATOM 4676 C C . THR A 1 578 ? -0.307 23.028 -5.383 1.00 74.19 578 THR A C 1
ATOM 4678 O O . THR A 1 578 ? 0.429 23.956 -5.735 1.00 74.19 578 THR A O 1
ATOM 4681 N N . LEU A 1 579 ? -1.190 23.175 -4.395 1.00 83.38 579 LEU A N 1
ATOM 4682 C CA . LEU A 1 579 ? -1.282 24.323 -3.497 1.00 83.38 579 LEU A CA 1
ATOM 4683 C C . LEU A 1 579 ? -0.866 23.912 -2.085 1.00 83.38 579 LEU A C 1
ATOM 4685 O O . LEU A 1 579 ? -1.228 22.825 -1.637 1.00 83.38 579 LEU A O 1
ATOM 4689 N N . TRP A 1 580 ? -0.210 24.811 -1.356 1.00 92.06 580 TRP A N 1
ATOM 4690 C CA . TRP A 1 580 ? -0.138 24.739 0.107 1.00 92.06 580 TRP A CA 1
ATOM 4691 C C . TRP A 1 580 ? -1.149 25.717 0.713 1.00 92.06 580 TRP A C 1
ATOM 4693 O O . TRP A 1 580 ? -1.597 26.652 0.045 1.00 92.06 580 TRP A O 1
ATOM 4703 N N . GLY A 1 581 ? -1.559 25.510 1.963 1.00 91.06 581 GLY A N 1
ATOM 4704 C CA . GLY A 1 581 ? -2.593 26.352 2.559 1.00 91.06 581 GLY A CA 1
ATOM 4705 C C . GLY A 1 581 ? -2.566 26.406 4.076 1.00 91.06 581 GLY A C 1
ATOM 4706 O O . GLY A 1 581 ? -1.972 25.555 4.736 1.00 91.06 581 GLY A O 1
ATOM 4707 N N . PHE A 1 582 ? -3.242 27.417 4.611 1.00 94.88 582 PHE A N 1
ATOM 4708 C CA . PHE A 1 582 ? -3.361 27.684 6.038 1.00 94.88 582 PHE A CA 1
ATOM 4709 C C . PHE A 1 582 ? -4.798 28.106 6.362 1.00 94.88 582 PHE A C 1
ATOM 4711 O O . PHE A 1 582 ? -5.350 29.011 5.741 1.00 94.88 582 PHE A O 1
ATOM 4718 N N . THR A 1 583 ? -5.417 27.414 7.311 1.00 93.88 583 THR A N 1
ATOM 4719 C CA . THR A 1 583 ? -6.750 27.716 7.841 1.00 93.88 583 THR A CA 1
ATOM 4720 C C . THR A 1 583 ? -6.590 28.646 9.029 1.00 93.88 583 THR A C 1
ATOM 4722 O O . THR A 1 583 ? -5.895 28.297 9.979 1.00 93.88 583 THR A O 1
ATOM 4725 N N . VAL A 1 584 ? -7.251 29.793 9.006 1.00 94.94 584 VAL A N 1
ATOM 4726 C CA . VAL A 1 584 ? -7.304 30.750 10.109 1.00 94.94 584 VAL A CA 1
ATOM 4727 C C . VAL A 1 584 ? -8.627 30.570 10.841 1.00 94.94 584 VAL A C 1
ATOM 4729 O O . VAL A 1 584 ? -9.697 30.621 10.233 1.00 94.94 584 VAL A O 1
ATOM 4732 N N . PHE A 1 585 ? -8.562 30.356 12.151 1.00 92.31 585 PHE A N 1
ATOM 4733 C CA . PHE A 1 585 ? -9.742 30.297 13.004 1.00 92.31 585 PHE A CA 1
ATOM 4734 C C . PHE A 1 585 ? -10.196 31.726 13.296 1.00 92.31 585 PHE A C 1
ATOM 4736 O O . PHE A 1 585 ? -9.607 32.420 14.125 1.00 92.31 585 PHE A O 1
ATOM 4743 N N . LEU A 1 586 ? -11.225 32.177 12.574 1.00 89.38 586 LEU A N 1
ATOM 4744 C CA . LEU A 1 586 ? -11.748 33.539 12.691 1.00 89.38 586 LEU A CA 1
ATOM 4745 C C . LEU A 1 586 ? -12.673 33.713 13.910 1.00 89.38 586 LEU A C 1
ATOM 4747 O O . LEU A 1 586 ? -13.053 34.833 14.228 1.00 89.38 586 LEU A O 1
ATOM 4751 N N . GLY A 1 587 ? -13.022 32.643 14.622 1.00 83.81 587 GLY A N 1
ATOM 4752 C CA . GLY A 1 587 ? -13.909 32.719 15.785 1.00 83.81 587 GLY A CA 1
ATOM 4753 C C . GLY A 1 587 ? -15.383 32.852 15.396 1.00 83.81 587 GLY A C 1
ATOM 4754 O O . GLY A 1 587 ? -15.802 32.317 14.367 1.00 83.81 587 GLY A O 1
ATOM 4755 N N . THR A 1 588 ? -16.180 33.514 16.233 1.00 86.12 588 THR A N 1
ATOM 4756 C CA . THR A 1 588 ? -17.637 33.601 16.034 1.00 86.12 588 THR A CA 1
ATOM 4757 C C . THR A 1 588 ? -18.008 34.638 14.971 1.00 86.12 588 THR A C 1
ATOM 4759 O O . THR A 1 588 ? -17.255 35.578 14.690 1.00 86.12 588 THR A O 1
ATOM 4762 N N . THR A 1 589 ? -19.192 34.505 14.373 1.00 87.38 589 THR A N 1
ATOM 4763 C CA . THR A 1 589 ? -19.761 35.521 13.470 1.00 87.38 589 THR A CA 1
ATOM 4764 C C . THR A 1 589 ? -19.833 36.900 14.121 1.00 87.38 589 THR A C 1
ATOM 4766 O O . THR A 1 589 ? -19.542 37.898 13.469 1.00 87.38 589 THR A O 1
ATOM 4769 N N . GLU A 1 590 ? -20.145 36.979 15.417 1.00 87.31 590 GLU A N 1
ATOM 4770 C CA . GLU A 1 590 ? -20.179 38.238 16.162 1.00 87.31 590 GLU A CA 1
ATOM 4771 C C . GLU A 1 590 ? -18.811 38.933 16.203 1.00 87.31 590 GLU A C 1
ATOM 4773 O O . GLU A 1 590 ? -18.716 40.126 15.899 1.00 87.31 590 GLU A O 1
ATOM 4778 N N . GLU A 1 591 ? -17.744 38.198 16.528 1.00 87.81 591 GLU A N 1
ATOM 4779 C CA . GLU A 1 591 ? -16.382 38.741 16.520 1.00 87.81 591 GLU A CA 1
ATOM 4780 C C . GLU A 1 591 ? -15.980 39.224 15.120 1.00 87.81 591 GLU A C 1
ATOM 4782 O O . GLU A 1 591 ? -15.349 40.274 14.983 1.00 87.81 591 GLU A O 1
ATOM 4787 N N . ASN A 1 592 ? -16.376 38.491 14.074 1.00 91.44 592 ASN A N 1
ATOM 4788 C CA . ASN A 1 592 ? -16.116 38.878 12.689 1.00 91.44 592 ASN A CA 1
ATOM 4789 C C . ASN A 1 592 ? -16.892 40.135 12.291 1.00 91.44 592 ASN A C 1
ATOM 4791 O O . ASN A 1 592 ? -16.288 41.053 11.743 1.00 91.44 592 ASN A O 1
ATOM 4795 N N . ARG A 1 593 ? -18.180 40.254 12.639 1.00 92.12 593 ARG A N 1
ATOM 4796 C CA . ARG A 1 593 ? -18.970 41.479 12.410 1.00 92.12 593 ARG A CA 1
ATOM 4797 C C . ARG A 1 593 ? -18.332 42.696 13.084 1.00 92.12 593 ARG A C 1
ATOM 4799 O O . ARG A 1 593 ? -18.175 43.729 12.436 1.00 92.12 593 ARG A O 1
ATOM 4806 N N . ARG A 1 594 ? -17.895 42.568 14.345 1.00 89.75 594 ARG A N 1
ATOM 4807 C CA . ARG A 1 594 ? -17.192 43.644 15.077 1.00 89.75 594 ARG A CA 1
ATOM 4808 C C . ARG A 1 594 ? -15.877 44.054 14.407 1.00 89.75 594 ARG A C 1
ATOM 4810 O O . ARG A 1 594 ? -15.496 45.216 14.486 1.00 89.75 594 ARG A O 1
ATOM 4817 N N . ALA A 1 595 ? -15.209 43.124 13.727 1.00 88.31 595 ALA A N 1
ATOM 4818 C CA . ALA A 1 595 ? -13.990 43.376 12.964 1.00 88.31 595 ALA A CA 1
ATOM 4819 C C . ALA A 1 595 ? -14.238 43.871 11.521 1.00 88.31 595 ALA A C 1
ATOM 4821 O O . ALA A 1 595 ? -13.293 43.961 10.746 1.00 88.31 595 ALA A O 1
ATOM 4822 N N . GLY A 1 596 ? -15.479 44.185 11.127 1.00 88.38 596 GLY A N 1
ATOM 4823 C CA . GLY A 1 596 ? -15.796 44.607 9.754 1.00 88.38 596 GLY A CA 1
ATOM 4824 C C . GLY A 1 596 ? -15.997 43.445 8.774 1.00 88.38 596 GLY A C 1
ATOM 4825 O O . GLY A 1 596 ? -15.762 43.585 7.576 1.00 88.38 596 GLY A O 1
ATOM 4826 N N . GLY A 1 597 ? -16.413 42.289 9.289 1.00 88.44 597 GLY A N 1
ATOM 4827 C CA . GLY A 1 597 ? -16.791 41.089 8.541 1.00 88.44 597 GLY A CA 1
ATOM 4828 C C . GLY A 1 597 ? -15.733 39.985 8.523 1.00 88.44 597 GLY A C 1
ATOM 4829 O O . GLY A 1 597 ? -16.081 38.841 8.261 1.00 88.44 597 GLY A O 1
ATOM 4830 N N . ASP A 1 598 ? -14.467 40.296 8.815 1.00 94.81 598 ASP A N 1
ATOM 4831 C CA . ASP A 1 598 ? -13.364 39.329 8.756 1.00 94.81 598 ASP A CA 1
ATOM 4832 C C . ASP A 1 598 ? -12.166 39.792 9.597 1.00 94.81 598 ASP A C 1
ATOM 4834 O O . ASP A 1 598 ? -11.528 40.815 9.320 1.00 94.81 598 ASP A O 1
ATOM 4838 N N . ARG A 1 599 ? -11.824 39.003 10.617 1.00 94.75 599 ARG A N 1
ATOM 4839 C CA . ARG A 1 599 ? -10.728 39.324 11.541 1.00 94.75 599 ARG A CA 1
ATOM 4840 C C . ARG A 1 599 ? -9.333 39.230 10.933 1.00 94.75 599 ARG A C 1
ATOM 4842 O O . ARG A 1 599 ? -8.444 39.908 11.436 1.00 94.75 599 ARG A O 1
ATOM 4849 N N . LEU A 1 600 ? -9.102 38.400 9.915 1.00 96.19 600 LEU A N 1
ATOM 4850 C CA . LEU A 1 600 ? -7.805 38.327 9.238 1.00 96.19 600 LEU A CA 1
ATOM 4851 C C . LEU A 1 600 ? -7.610 39.534 8.319 1.00 96.19 600 LEU A C 1
ATOM 4853 O O . LEU A 1 600 ? -6.507 40.071 8.246 1.00 96.19 600 LEU A O 1
ATOM 4857 N N . VAL A 1 601 ? -8.663 39.987 7.640 1.00 94.88 601 VAL A N 1
ATOM 4858 C CA . VAL A 1 601 ? -8.596 41.214 6.831 1.00 94.88 601 VAL A CA 1
ATOM 4859 C C . VAL A 1 601 ? -8.359 42.438 7.715 1.00 94.88 601 VAL A C 1
ATOM 4861 O O . VAL A 1 601 ? -7.546 43.293 7.364 1.00 94.88 601 VAL A O 1
ATOM 4864 N N . ALA A 1 602 ? -9.010 42.498 8.877 1.00 92.62 602 ALA A N 1
ATOM 4865 C CA . ALA A 1 602 ? -8.844 43.586 9.839 1.00 92.62 602 ALA A CA 1
ATOM 4866 C C . ALA A 1 602 ? -7.609 43.448 10.750 1.00 92.62 602 ALA A C 1
ATOM 4868 O O . ALA A 1 602 ? -7.344 44.339 11.562 1.00 92.62 602 ALA A O 1
ATOM 4869 N N . ILE A 1 603 ? -6.849 42.349 10.646 1.00 91.88 603 ILE A N 1
ATOM 4870 C CA . ILE A 1 603 ? -5.709 42.105 11.531 1.00 91.88 603 ILE A CA 1
ATOM 4871 C C . ILE A 1 603 ? -4.648 43.193 11.333 1.00 91.88 603 ILE A C 1
ATOM 4873 O O . ILE A 1 603 ? -4.230 43.505 10.214 1.00 91.88 603 ILE A O 1
ATOM 4877 N N . SER A 1 604 ? -4.196 43.784 12.434 1.00 81.75 604 SER A N 1
ATOM 4878 C CA . SER A 1 604 ? -3.152 44.802 12.412 1.00 81.75 604 SER A CA 1
ATOM 4879 C C . SER A 1 604 ? -2.292 44.744 13.670 1.00 81.75 604 SER A C 1
ATOM 4881 O O . SER A 1 604 ? -2.736 44.331 14.744 1.00 81.75 604 SER A O 1
ATOM 4883 N N . GLY A 1 605 ? -1.031 45.148 13.519 1.00 80.31 605 GLY A N 1
ATOM 4884 C CA . GLY A 1 605 ? -0.041 45.133 14.589 1.00 80.31 605 GLY A CA 1
ATOM 4885 C C . GLY A 1 605 ? 0.276 43.735 15.114 1.00 80.31 605 GLY A C 1
ATOM 4886 O O . GLY A 1 605 ? 0.394 42.788 14.343 1.00 80.31 605 GLY A O 1
ATOM 4887 N N . ASP A 1 606 ? 0.428 43.604 16.431 1.00 70.88 606 ASP A N 1
ATOM 4888 C CA . ASP A 1 606 ? 0.844 42.342 17.063 1.00 70.88 606 ASP A CA 1
ATOM 4889 C C . ASP A 1 606 ? -0.330 41.405 17.387 1.00 70.88 606 ASP A C 1
ATOM 4891 O O . ASP A 1 606 ? -0.159 40.402 18.088 1.00 70.88 606 ASP A O 1
ATOM 4895 N N . ALA A 1 607 ? -1.528 41.712 16.876 1.00 87.25 607 ALA A N 1
ATOM 4896 C CA . ALA A 1 607 ? -2.683 40.834 16.979 1.00 87.25 607 ALA A CA 1
ATOM 4897 C C . ALA A 1 607 ? -2.391 39.490 16.293 1.00 87.25 607 ALA A C 1
ATOM 4899 O O . ALA A 1 607 ? -1.815 39.436 15.203 1.00 87.25 607 ALA A O 1
ATOM 4900 N N . LYS A 1 608 ? -2.795 38.396 16.947 1.00 90.88 608 LYS A N 1
ATOM 4901 C CA . LYS A 1 608 ? -2.519 37.027 16.497 1.00 90.88 608 LYS A CA 1
ATOM 4902 C C . LYS A 1 608 ? -3.815 36.249 16.359 1.00 90.88 608 LYS A C 1
ATOM 4904 O O . LYS A 1 608 ? -4.623 36.232 17.286 1.00 90.88 608 LYS A O 1
ATOM 4909 N N . LEU A 1 609 ? -3.980 35.561 15.235 1.00 94.25 609 LEU A N 1
ATOM 4910 C CA . LEU A 1 609 ? -5.070 34.609 15.035 1.00 94.25 609 LEU A CA 1
ATOM 4911 C C . LEU A 1 609 ? -4.510 33.193 15.002 1.00 94.25 609 LEU A C 1
ATOM 4913 O O . LEU A 1 609 ? -3.462 32.945 14.407 1.00 94.25 609 LEU A O 1
ATOM 4917 N N . ARG A 1 610 ? -5.206 32.261 15.655 1.00 92.31 610 ARG A N 1
ATOM 4918 C CA . ARG A 1 610 ? -4.839 30.843 15.622 1.00 92.31 610 ARG A CA 1
ATOM 4919 C C . ARG A 1 610 ? -5.178 30.247 14.265 1.00 92.31 610 ARG A C 1
ATOM 4921 O O . ARG A 1 610 ? -6.139 30.657 13.618 1.00 92.31 610 ARG A O 1
ATOM 4928 N N . GLY A 1 611 ? -4.410 29.249 13.859 1.00 88.94 611 GLY A N 1
ATOM 4929 C CA . GLY A 1 611 ? -4.700 28.513 12.644 1.00 88.94 611 GLY A CA 1
ATOM 4930 C C . GLY A 1 611 ? -4.000 27.169 12.575 1.00 88.94 611 GLY A C 1
ATOM 4931 O O . GLY A 1 611 ? -3.314 26.751 13.506 1.00 88.94 611 GLY A O 1
ATOM 4932 N N . THR A 1 612 ? -4.194 26.488 11.455 1.00 88.88 612 THR A N 1
ATOM 4933 C CA . THR A 1 612 ? -3.566 25.200 11.165 1.00 88.88 612 THR A CA 1
ATOM 4934 C C . THR A 1 612 ? -3.283 25.061 9.675 1.00 88.88 612 THR A C 1
ATOM 4936 O O . THR A 1 612 ? -4.037 25.568 8.839 1.00 88.88 612 THR A O 1
ATOM 4939 N N . PHE A 1 613 ? -2.201 24.370 9.321 1.00 89.25 613 PHE A N 1
ATOM 4940 C CA . PHE A 1 613 ? -1.890 24.083 7.923 1.00 89.25 613 PHE A CA 1
ATOM 4941 C C . PHE A 1 613 ? -2.946 23.169 7.295 1.00 89.25 613 PHE A C 1
ATOM 4943 O O . PHE A 1 613 ? -3.690 22.471 7.984 1.00 89.25 613 PHE A O 1
ATOM 4950 N N . LYS A 1 614 ? -3.022 23.189 5.965 1.00 82.44 614 LYS A N 1
ATOM 4951 C CA . LYS A 1 614 ? -3.818 22.256 5.164 1.00 82.44 614 LYS A CA 1
ATOM 4952 C C . LYS A 1 614 ? -2.903 21.237 4.488 1.00 82.44 614 LYS A C 1
ATOM 4954 O O . LYS A 1 614 ? -1.739 21.526 4.213 1.00 82.44 614 LYS A O 1
ATOM 4959 N N . LEU A 1 615 ? -3.451 20.062 4.183 1.00 71.94 615 LEU A N 1
ATOM 4960 C CA . LEU A 1 615 ? -2.836 19.144 3.223 1.00 71.94 615 LEU A CA 1
ATOM 4961 C C . LEU A 1 615 ? -2.668 19.836 1.867 1.00 71.94 615 LEU A C 1
ATOM 4963 O O . LEU A 1 615 ? -3.372 20.807 1.581 1.00 71.94 615 LEU A O 1
ATOM 4967 N N . ALA A 1 616 ? -1.748 19.345 1.034 1.00 72.44 616 ALA A N 1
ATOM 4968 C CA . ALA A 1 616 ? -1.610 19.864 -0.322 1.00 72.44 616 ALA A CA 1
ATOM 4969 C C . ALA A 1 616 ? -2.926 19.701 -1.102 1.00 72.44 616 ALA A C 1
ATOM 4971 O O . ALA A 1 616 ? -3.574 18.657 -1.032 1.00 72.44 616 ALA A O 1
ATOM 4972 N N . GLN A 1 617 ? -3.335 20.743 -1.827 1.00 77.31 617 GLN A N 1
ATOM 4973 C CA . GLN A 1 617 ? -4.617 20.781 -2.541 1.00 77.31 617 GLN A CA 1
ATOM 4974 C C . GLN A 1 617 ? -4.422 20.970 -4.051 1.00 77.31 617 GLN A C 1
ATOM 4976 O O . GLN A 1 617 ? -3.432 21.574 -4.462 1.00 77.31 617 GLN A O 1
ATOM 4981 N N . PRO A 1 618 ? -5.360 20.510 -4.899 1.00 73.44 618 PRO A N 1
ATOM 4982 C CA . PRO A 1 618 ? -5.283 20.729 -6.341 1.00 73.44 618 PRO A CA 1
ATOM 4983 C C . PRO A 1 618 ? -5.301 22.213 -6.720 1.00 73.44 618 PRO A C 1
ATOM 4985 O O . PRO A 1 618 ? -6.061 23.000 -6.147 1.00 73.44 618 PRO A O 1
ATOM 4988 N N . ARG A 1 619 ? -4.559 22.585 -7.770 1.00 79.12 619 ARG A N 1
ATOM 4989 C CA . ARG A 1 619 ? -4.509 23.956 -8.315 1.00 79.12 619 ARG A CA 1
ATOM 4990 C C . ARG A 1 619 ? -5.877 24.551 -8.675 1.00 79.12 619 ARG A C 1
ATOM 4992 O O . ARG A 1 619 ? -6.040 25.771 -8.622 1.00 79.12 619 ARG A O 1
ATOM 4999 N N . ALA A 1 620 ? -6.870 23.709 -8.975 1.00 79.12 620 ALA A N 1
ATOM 5000 C CA . ALA A 1 620 ? -8.252 24.113 -9.253 1.00 79.12 620 ALA A CA 1
ATOM 5001 C C . ALA A 1 620 ? -8.880 24.962 -8.129 1.00 79.12 620 ALA A C 1
ATOM 5003 O O . ALA A 1 620 ? -9.702 25.836 -8.408 1.00 79.12 620 ALA A O 1
ATOM 5004 N N . TRP A 1 621 ? -8.436 24.783 -6.879 1.00 86.88 621 TRP A N 1
ATOM 5005 C CA . TRP A 1 621 ? -8.901 25.573 -5.737 1.00 86.88 621 TRP A CA 1
ATOM 5006 C C . TRP A 1 621 ? -8.629 27.077 -5.856 1.00 86.88 621 TRP A C 1
ATOM 5008 O O . TRP A 1 621 ? -9.324 27.849 -5.206 1.00 86.88 621 TRP A O 1
ATOM 5018 N N . LEU A 1 622 ? -7.698 27.521 -6.714 1.00 89.00 622 LEU A N 1
ATOM 5019 C CA . LEU A 1 622 ? -7.484 28.950 -7.002 1.00 89.00 622 LEU A CA 1
ATOM 5020 C C . LEU A 1 622 ? -8.687 29.630 -7.678 1.00 89.00 622 LEU A C 1
ATOM 5022 O O . LEU A 1 622 ? -8.752 30.859 -7.707 1.00 89.00 622 LEU A O 1
ATOM 5026 N N . ASN A 1 623 ? -9.604 28.846 -8.250 1.00 87.81 623 ASN A N 1
ATOM 5027 C CA . ASN A 1 623 ? -10.770 29.338 -8.985 1.00 87.81 623 ASN A CA 1
ATOM 5028 C C . ASN A 1 623 ? -12.105 29.023 -8.286 1.00 87.81 623 ASN A C 1
ATOM 5030 O O . ASN A 1 623 ? -13.153 29.474 -8.754 1.00 87.81 623 ASN A O 1
ATOM 5034 N N . VAL A 1 624 ? -12.084 28.264 -7.185 1.00 87.88 624 VAL A N 1
ATOM 5035 C CA . VAL A 1 624 ? -13.279 27.950 -6.386 1.00 87.88 624 VAL A CA 1
ATOM 5036 C C . VAL A 1 624 ? -13.834 29.236 -5.772 1.00 87.88 624 VAL A C 1
ATOM 5038 O O . VAL A 1 624 ? -13.078 30.137 -5.436 1.00 87.88 624 VAL A O 1
ATOM 5041 N N . GLY A 1 625 ? -15.160 29.377 -5.701 1.00 87.50 625 GLY A N 1
ATOM 5042 C CA . GLY A 1 625 ? -15.805 30.530 -5.061 1.00 87.50 625 GLY A CA 1
ATOM 5043 C C . GLY A 1 625 ? -15.631 31.885 -5.768 1.00 87.50 625 GLY A C 1
ATOM 5044 O O . GLY A 1 625 ? -16.209 32.862 -5.305 1.00 87.50 625 GLY A O 1
ATOM 5045 N N . VAL A 1 626 ? -14.853 31.973 -6.862 1.00 88.56 626 VAL A N 1
ATOM 5046 C CA . VAL A 1 626 ? -14.483 33.243 -7.527 1.00 88.56 626 VAL A CA 1
ATOM 5047 C C . VAL A 1 626 ? -15.617 33.836 -8.360 1.00 88.56 626 VAL A C 1
ATOM 5049 O O . VAL A 1 626 ? -15.829 35.042 -8.331 1.00 88.56 626 VAL A O 1
ATOM 5052 N N . ARG A 1 627 ? -16.297 33.013 -9.169 1.00 87.38 627 ARG A N 1
ATOM 5053 C CA . ARG A 1 627 ? -17.425 33.473 -10.007 1.00 87.38 627 ARG A CA 1
ATOM 5054 C C . ARG A 1 627 ? -18.755 33.362 -9.272 1.00 87.38 627 ARG A C 1
ATOM 5056 O O . ARG A 1 627 ? -19.596 34.240 -9.387 1.00 87.38 627 ARG A O 1
ATOM 5063 N N . ARG A 1 628 ? -18.934 32.254 -8.556 1.00 90.12 628 ARG A N 1
ATOM 5064 C CA . ARG A 1 628 ? -20.093 31.952 -7.717 1.00 90.12 628 ARG A CA 1
ATOM 5065 C C . ARG A 1 628 ? -19.631 31.138 -6.506 1.00 90.12 628 ARG A C 1
ATOM 5067 O O . ARG A 1 628 ? -18.651 30.397 -6.656 1.00 90.12 628 ARG A O 1
ATOM 5074 N N . PRO A 1 629 ? -20.308 31.244 -5.352 1.00 93.44 629 PRO A N 1
ATOM 5075 C CA . PRO A 1 629 ? -19.987 30.436 -4.182 1.00 93.44 629 PRO A CA 1
ATOM 5076 C C . PRO A 1 629 ? -20.083 28.942 -4.502 1.00 93.44 629 PRO A C 1
ATOM 5078 O O . PRO A 1 629 ? -20.961 28.524 -5.260 1.00 93.44 629 PRO A O 1
ATOM 5081 N N . LEU A 1 630 ? -19.186 28.138 -3.932 1.00 93.75 630 LEU A N 1
ATOM 5082 C CA . LEU A 1 630 ? -19.285 26.681 -4.012 1.00 93.75 630 LEU A CA 1
ATOM 5083 C C . LEU A 1 630 ? -20.100 26.186 -2.820 1.00 93.75 630 LEU A C 1
ATOM 5085 O O . LEU A 1 630 ? -19.684 26.382 -1.682 1.00 93.75 630 LEU A O 1
ATOM 5089 N N . VAL A 1 631 ? -21.225 25.537 -3.095 1.00 92.31 631 VAL A N 1
ATOM 5090 C CA . VAL A 1 631 ? -22.027 24.812 -2.106 1.00 92.31 631 VAL A CA 1
ATOM 5091 C C . VAL A 1 631 ? -21.658 23.334 -2.198 1.00 92.31 631 VAL A C 1
ATOM 5093 O O . VAL A 1 631 ? -21.510 22.804 -3.300 1.00 92.31 631 VAL A O 1
ATOM 5096 N N . VAL A 1 632 ? -21.458 22.690 -1.052 1.00 81.69 632 VAL A N 1
ATOM 5097 C CA . VAL A 1 632 ? -21.029 21.293 -0.967 1.00 81.69 632 VAL A CA 1
ATOM 5098 C C . VAL A 1 632 ? -21.962 20.521 -0.044 1.00 81.69 632 VAL A C 1
ATOM 5100 O O . VAL A 1 632 ? -22.120 20.888 1.124 1.00 81.69 632 VAL A O 1
ATOM 5103 N N . GLU A 1 633 ? -22.530 19.448 -0.588 1.00 82.75 633 GLU A N 1
ATOM 5104 C CA . GLU A 1 633 ? -23.413 18.497 0.092 1.00 82.75 633 GLU A CA 1
ATOM 5105 C C . GLU A 1 633 ? -22.754 17.827 1.306 1.00 82.75 633 GLU A C 1
ATOM 5107 O O . GLU A 1 633 ? -21.522 17.708 1.346 1.00 82.75 633 GLU A O 1
ATOM 5112 N N . PRO A 1 634 ? -23.553 17.348 2.280 1.00 83.44 634 PRO A N 1
ATOM 5113 C CA . PRO A 1 634 ? -23.064 16.519 3.372 1.00 83.44 634 PRO A CA 1
ATOM 5114 C C . PRO A 1 634 ? -22.220 15.337 2.881 1.00 83.44 634 PRO A C 1
ATOM 5116 O O . PRO A 1 634 ? -22.569 14.642 1.931 1.00 83.44 634 PRO A O 1
ATOM 5119 N N . GLY A 1 635 ? -21.091 15.097 3.542 1.00 57.22 635 GLY A N 1
ATOM 5120 C CA . GLY A 1 635 ? -20.100 14.095 3.139 1.00 57.22 635 GLY A CA 1
ATOM 5121 C C . GLY A 1 635 ? -19.144 14.548 2.025 1.00 57.22 635 GLY A C 1
ATOM 5122 O O . GLY A 1 635 ? -18.165 13.854 1.757 1.00 57.22 635 GLY A O 1
ATOM 5123 N N . GLY A 1 636 ? -19.367 15.715 1.411 1.00 58.84 636 GLY A N 1
ATOM 5124 C CA . GLY A 1 636 ? -18.445 16.352 0.471 1.00 58.84 636 GLY A CA 1
ATOM 5125 C C . GLY A 1 636 ? -17.343 17.190 1.141 1.00 58.84 636 GLY A C 1
ATOM 5126 O O . GLY A 1 636 ? -17.291 17.357 2.362 1.00 58.84 636 GLY A O 1
ATOM 5127 N N . VAL A 1 637 ? -16.434 17.753 0.340 1.00 64.56 637 VAL A N 1
ATOM 5128 C CA . VAL A 1 637 ? -15.250 18.485 0.830 1.00 64.56 637 VAL A CA 1
ATOM 5129 C C . VAL A 1 637 ? -15.617 19.669 1.732 1.00 64.56 637 VAL A C 1
ATOM 5131 O O . VAL A 1 637 ? -16.262 20.617 1.301 1.00 64.56 637 VAL A O 1
ATOM 5134 N N . GLY A 1 638 ? -15.135 19.646 2.978 1.00 63.16 638 GLY A N 1
ATOM 5135 C CA . GLY A 1 638 ? -15.352 20.719 3.955 1.00 63.16 638 GLY A CA 1
ATOM 5136 C C . GLY A 1 638 ? -16.711 20.686 4.663 1.00 63.16 638 GLY A C 1
ATOM 5137 O O . GLY A 1 638 ? -16.895 21.440 5.622 1.00 63.16 638 GLY A O 1
ATOM 5138 N N . SER A 1 639 ? -17.615 19.799 4.243 1.00 67.56 639 SER A N 1
ATOM 5139 C CA . SER A 1 639 ? -18.909 19.533 4.878 1.00 67.56 639 SER A CA 1
ATOM 5140 C C . SER A 1 639 ? -18.757 18.577 6.072 1.00 67.56 639 SER A C 1
ATOM 5142 O O . SER A 1 639 ? -17.679 18.024 6.308 1.00 67.56 639 SER A O 1
ATOM 5144 N N . THR A 1 640 ? -19.815 18.397 6.862 1.00 69.38 640 THR A N 1
ATOM 5145 C CA . THR A 1 640 ? -19.881 17.269 7.809 1.00 69.38 640 THR A CA 1
ATOM 5146 C C . THR A 1 640 ? -20.664 16.129 7.166 1.00 69.38 640 THR A C 1
ATOM 5148 O O . THR A 1 640 ? -21.279 16.305 6.121 1.00 69.38 640 THR A O 1
ATOM 5151 N N . SER A 1 641 ? -20.711 14.955 7.794 1.00 60.19 641 SER A N 1
ATOM 5152 C CA . SER A 1 641 ? -21.500 13.825 7.279 1.00 60.19 641 SER A CA 1
ATOM 5153 C C . SER A 1 641 ? -23.006 14.099 7.172 1.00 60.19 641 SER A C 1
ATOM 5155 O O . SER A 1 641 ? -23.719 13.298 6.575 1.00 60.19 641 SER A O 1
ATOM 5157 N N . ARG A 1 642 ? -23.503 15.191 7.772 1.00 72.69 642 ARG A N 1
ATOM 5158 C CA . ARG A 1 642 ? -24.936 15.524 7.828 1.00 72.69 642 ARG A CA 1
ATOM 5159 C C . ARG A 1 642 ? -25.277 16.979 7.513 1.00 72.69 642 ARG A C 1
ATOM 5161 O O . ARG A 1 642 ? -26.453 17.295 7.424 1.00 72.69 642 ARG A O 1
ATOM 5168 N N . LYS A 1 643 ? -24.285 17.863 7.402 1.00 86.00 643 LYS A N 1
ATOM 5169 C CA . LYS A 1 643 ? -24.489 19.302 7.201 1.00 86.00 643 LYS A CA 1
ATOM 5170 C C . LYS A 1 643 ? -23.657 19.792 6.031 1.00 86.00 643 LYS A C 1
ATOM 5172 O O . LYS A 1 643 ? -22.534 19.324 5.833 1.00 86.00 643 LYS A O 1
ATOM 5177 N N . TRP A 1 644 ? -24.197 20.762 5.313 1.00 89.94 644 TRP A N 1
ATOM 5178 C CA . TRP A 1 644 ? -23.591 21.365 4.140 1.00 89.94 644 TRP A CA 1
ATOM 5179 C C . TRP A 1 644 ? -22.400 22.257 4.511 1.00 89.94 644 TRP A C 1
ATOM 5181 O O . TRP A 1 644 ? -22.179 22.634 5.671 1.00 89.94 644 TRP A O 1
ATOM 5191 N N . SER A 1 645 ? -21.608 22.607 3.500 1.00 91.06 645 SER A N 1
ATOM 5192 C CA . SER A 1 645 ? -20.622 23.684 3.606 1.00 91.06 645 SER A CA 1
ATOM 5193 C C . SER A 1 645 ? -20.669 24.607 2.400 1.00 91.06 645 SER A C 1
ATOM 5195 O O . SER A 1 645 ? -21.119 24.214 1.322 1.00 91.06 645 SER A O 1
ATOM 5197 N N . LYS A 1 646 ? -20.196 25.840 2.583 1.00 94.44 646 LYS A N 1
ATOM 5198 C CA . LYS A 1 646 ? -20.189 26.857 1.533 1.00 94.44 646 LYS A CA 1
ATOM 5199 C C . LYS A 1 646 ? -18.879 27.637 1.525 1.00 94.44 646 LYS A C 1
ATOM 5201 O O . LYS A 1 646 ? -18.362 28.003 2.580 1.00 94.44 646 LYS A O 1
ATOM 5206 N N . PHE A 1 647 ? -18.349 27.889 0.329 1.00 95.81 647 PHE A N 1
ATOM 5207 C CA . PHE A 1 647 ? -17.099 28.616 0.115 1.00 95.81 647 PHE A CA 1
ATOM 5208 C C . PHE A 1 647 ? -17.322 29.879 -0.715 1.00 95.81 647 PHE A C 1
ATOM 5210 O O . PHE A 1 647 ? -17.794 29.801 -1.853 1.00 95.81 647 PHE A O 1
ATOM 5217 N N . PHE A 1 648 ? -16.888 31.020 -0.183 1.00 96.12 648 PHE A N 1
ATOM 5218 C CA . PHE A 1 648 ? -16.834 32.301 -0.892 1.00 96.12 648 PHE A CA 1
ATOM 5219 C C . PHE A 1 648 ? -15.375 32.689 -1.112 1.00 96.12 648 PHE A C 1
ATOM 5221 O O . PHE A 1 648 ? -14.593 32.623 -0.167 1.00 96.12 648 PHE A O 1
ATOM 5228 N N . ALA A 1 649 ? -14.983 33.086 -2.327 1.00 96.06 649 ALA A N 1
ATOM 5229 C CA . ALA A 1 649 ? -13.660 33.673 -2.538 1.00 96.06 649 ALA A CA 1
ATOM 5230 C C . ALA A 1 649 ? -13.693 35.145 -2.113 1.00 96.06 649 ALA A C 1
ATOM 5232 O O . ALA A 1 649 ? -14.291 35.986 -2.782 1.00 96.06 649 ALA A O 1
ATOM 5233 N N . VAL A 1 650 ? -13.046 35.437 -0.991 1.00 95.56 650 VAL A N 1
ATOM 5234 C CA . VAL A 1 650 ? -13.069 36.743 -0.322 1.00 95.56 650 VAL A CA 1
ATOM 5235 C C . VAL A 1 650 ? -11.970 37.656 -0.851 1.00 95.56 650 VAL A C 1
ATOM 5237 O O . VAL A 1 650 ? -12.167 38.864 -0.988 1.00 95.56 650 VAL A O 1
ATOM 5240 N N . ASP A 1 651 ? -10.810 37.083 -1.174 1.00 97.56 651 ASP A N 1
ATOM 5241 C CA . ASP A 1 651 ? -9.726 37.795 -1.839 1.00 97.56 651 ASP A CA 1
ATOM 5242 C C . ASP A 1 651 ? -8.877 36.854 -2.699 1.00 97.56 651 ASP A C 1
ATOM 5244 O O . ASP A 1 651 ? -8.885 35.633 -2.532 1.00 97.56 651 ASP A O 1
ATOM 5248 N N . ARG A 1 652 ? -8.130 37.422 -3.641 1.00 97.31 652 ARG A N 1
ATOM 5249 C CA . ARG A 1 652 ? -7.170 36.696 -4.472 1.00 97.31 652 ARG A CA 1
ATOM 5250 C C . ARG A 1 652 ? -6.119 37.646 -5.013 1.00 97.31 652 ARG A C 1
ATOM 5252 O O . ARG A 1 652 ? -6.392 38.823 -5.242 1.00 97.31 652 ARG A O 1
ATOM 5259 N N . GLY A 1 653 ? -4.950 37.110 -5.321 1.00 97.00 653 GLY A N 1
ATOM 5260 C CA . GLY A 1 653 ? -3.868 37.929 -5.838 1.00 97.00 653 GLY A CA 1
ATOM 5261 C C . GLY A 1 653 ? -2.596 37.147 -6.083 1.00 97.00 653 GLY A C 1
ATOM 5262 O O . GLY A 1 653 ? -2.626 35.938 -6.348 1.00 97.00 653 GLY A O 1
ATOM 5263 N N . THR A 1 654 ? -1.475 37.850 -5.991 1.00 96.81 654 THR A N 1
ATOM 5264 C CA . THR A 1 654 ? -0.145 37.240 -6.022 1.00 96.81 654 THR A CA 1
ATOM 5265 C C . THR A 1 654 ? 0.501 37.297 -4.649 1.00 96.81 654 THR A C 1
ATOM 5267 O O . THR A 1 654 ? 0.081 38.060 -3.782 1.00 96.81 654 THR A O 1
ATOM 5270 N N . TYR A 1 655 ? 1.491 36.444 -4.418 1.00 96.12 655 TYR A N 1
ATOM 5271 C CA . TYR A 1 655 ? 2.283 36.491 -3.203 1.00 96.12 655 TYR A CA 1
ATOM 5272 C C . TYR A 1 655 ? 3.763 36.276 -3.497 1.00 96.12 655 TYR A C 1
ATOM 5274 O O . TYR A 1 655 ? 4.130 35.650 -4.498 1.00 96.12 655 TYR A O 1
ATOM 5282 N N . ARG A 1 656 ? 4.611 36.784 -2.603 1.00 94.88 656 ARG A N 1
ATOM 5283 C CA . ARG A 1 656 ? 6.054 36.534 -2.581 1.00 94.88 656 ARG A CA 1
ATOM 5284 C C . ARG A 1 656 ? 6.454 35.773 -1.321 1.00 94.88 656 ARG A C 1
ATOM 5286 O O . ARG A 1 656 ? 5.888 35.997 -0.253 1.00 94.88 656 ARG A O 1
ATOM 5293 N N . VAL A 1 657 ? 7.449 34.907 -1.464 1.00 94.12 657 VAL A N 1
ATOM 5294 C CA . VAL A 1 657 ? 8.080 34.147 -0.375 1.00 94.12 657 VAL A CA 1
ATOM 5295 C C . VAL A 1 657 ? 9.154 35.008 0.302 1.00 94.12 657 VAL A C 1
ATOM 5297 O O . VAL A 1 657 ? 9.932 35.662 -0.392 1.00 94.12 657 VAL A O 1
ATOM 5300 N N . GLY A 1 658 ? 9.169 35.019 1.636 1.00 94.50 658 GLY A N 1
ATOM 5301 C CA . GLY A 1 658 ? 10.240 35.569 2.472 1.00 94.50 658 GLY A CA 1
ATOM 5302 C C . GLY A 1 658 ? 11.097 34.464 3.099 1.00 94.50 658 GLY A C 1
ATOM 5303 O O . GLY A 1 658 ? 11.405 33.468 2.445 1.00 94.50 658 GLY A O 1
ATOM 5304 N N . VAL A 1 659 ? 11.464 34.610 4.372 1.00 95.25 659 VAL A N 1
ATOM 5305 C CA . VAL A 1 659 ? 12.243 33.598 5.113 1.00 95.25 659 VAL A CA 1
ATOM 5306 C C . VAL A 1 659 ? 11.350 32.522 5.726 1.00 95.25 659 VAL A C 1
ATOM 5308 O O . VAL A 1 659 ? 10.378 32.846 6.413 1.00 95.25 659 VAL A O 1
ATOM 5311 N N . TRP A 1 660 ? 11.646 31.241 5.466 1.00 96.12 660 TRP A N 1
ATOM 5312 C CA . TRP A 1 660 ? 10.899 30.104 6.022 1.00 96.12 660 TRP A CA 1
ATOM 5313 C C . TRP A 1 660 ? 11.814 29.106 6.742 1.00 96.12 660 TRP A C 1
ATOM 5315 O O . TRP A 1 660 ? 12.900 28.775 6.271 1.00 96.12 660 TRP A O 1
ATOM 5325 N N . ASN A 1 661 ? 11.327 28.556 7.848 1.00 93.31 661 ASN A N 1
ATOM 5326 C CA . ASN A 1 661 ? 11.859 27.374 8.515 1.00 93.31 661 ASN A CA 1
ATOM 5327 C C . ASN A 1 661 ? 10.694 26.523 9.069 1.00 93.31 661 ASN A C 1
ATOM 5329 O O . ASN A 1 661 ? 9.522 26.870 8.918 1.00 93.31 661 ASN A O 1
ATOM 5333 N N . ARG A 1 662 ? 10.997 25.414 9.757 1.00 88.25 662 ARG A N 1
ATOM 5334 C CA . ARG A 1 662 ? 9.995 24.487 10.329 1.00 88.25 662 ARG A CA 1
ATOM 5335 C C . ARG A 1 662 ? 8.943 25.152 11.236 1.00 88.25 662 ARG A C 1
ATOM 5337 O O . ARG A 1 662 ? 7.874 24.579 11.455 1.00 88.25 662 ARG A O 1
ATOM 5344 N N . HIS A 1 663 ? 9.241 26.317 11.805 1.00 92.06 663 HIS A N 1
ATOM 5345 C CA . HIS A 1 663 ? 8.428 27.007 12.808 1.00 92.06 663 HIS A CA 1
ATOM 5346 C C . HIS A 1 663 ? 8.075 28.454 12.429 1.00 92.06 663 HIS A C 1
ATOM 5348 O O . HIS A 1 663 ? 7.387 29.119 13.201 1.00 92.06 663 HIS A O 1
ATOM 5354 N N . PHE A 1 664 ? 8.501 28.935 11.258 1.00 95.12 664 PHE A N 1
ATOM 5355 C CA . PHE A 1 664 ? 8.337 30.322 10.825 1.00 95.12 664 PHE A CA 1
ATOM 5356 C C . PHE A 1 664 ? 8.159 30.396 9.307 1.00 95.12 664 PHE A C 1
ATOM 5358 O O . PHE A 1 664 ? 8.932 29.798 8.567 1.00 95.12 664 PHE A O 1
ATOM 5365 N N . VAL A 1 665 ? 7.153 31.128 8.836 1.00 96.62 665 VAL A N 1
ATOM 5366 C CA . VAL A 1 665 ? 6.824 31.287 7.415 1.00 96.62 665 VAL A CA 1
ATOM 5367 C C . VAL A 1 665 ? 6.467 32.743 7.161 1.00 96.62 665 VAL A C 1
ATOM 5369 O O . VAL A 1 665 ? 5.471 33.247 7.679 1.00 96.62 665 VAL A O 1
ATOM 5372 N N . GLU A 1 666 ? 7.257 33.414 6.333 1.00 97.25 666 GLU A N 1
ATOM 5373 C CA . GLU A 1 666 ? 7.016 34.794 5.921 1.00 97.25 666 GLU A CA 1
ATOM 5374 C C . GLU A 1 666 ? 6.482 34.861 4.486 1.00 97.25 666 GLU A C 1
ATOM 5376 O O . GLU A 1 666 ? 7.082 34.327 3.546 1.00 97.25 666 GLU A O 1
ATOM 5381 N N . VAL A 1 667 ? 5.356 35.548 4.300 1.00 96.62 667 VAL A N 1
ATOM 5382 C CA . VAL A 1 667 ? 4.763 35.787 2.979 1.00 96.62 667 VAL A CA 1
ATOM 5383 C C . VAL A 1 667 ? 4.361 37.246 2.811 1.00 96.62 667 VAL A C 1
ATOM 5385 O O . VAL A 1 667 ? 3.914 37.899 3.751 1.00 96.62 667 VAL A O 1
ATOM 5388 N N . PHE A 1 668 ? 4.479 37.750 1.586 1.00 96.69 668 PHE A N 1
ATOM 5389 C CA . PHE A 1 668 ? 4.013 39.083 1.207 1.00 96.69 668 PHE A CA 1
ATOM 5390 C C . PHE A 1 668 ? 2.845 38.926 0.252 1.00 96.69 668 PHE A C 1
ATOM 5392 O O . PHE A 1 668 ? 3.022 38.385 -0.839 1.00 96.69 668 PHE A O 1
ATOM 5399 N N . LEU A 1 669 ? 1.664 39.359 0.673 1.00 97.56 669 LEU A N 1
ATOM 5400 C CA . LEU A 1 669 ? 0.430 39.239 -0.091 1.00 97.56 669 LEU A CA 1
ATOM 5401 C C . LEU A 1 669 ? 0.169 40.518 -0.881 1.00 97.56 669 LEU A C 1
ATOM 5403 O O . LEU A 1 669 ? 0.348 41.623 -0.367 1.00 97.56 669 LEU A O 1
ATOM 5407 N N . ASP A 1 670 ? -0.291 40.350 -2.114 1.00 97.19 670 ASP A N 1
ATOM 5408 C CA . ASP A 1 670 ? -0.773 41.417 -2.984 1.00 97.19 670 ASP A CA 1
ATOM 5409 C C . ASP A 1 670 ? -2.131 41.015 -3.577 1.00 97.19 670 ASP A C 1
ATOM 5411 O O . ASP A 1 670 ? -2.234 40.548 -4.716 1.00 97.19 670 ASP A O 1
ATOM 5415 N N . GLY A 1 671 ? -3.169 41.082 -2.737 1.00 97.00 671 GLY A N 1
ATOM 5416 C CA . GLY A 1 671 ? -4.581 40.959 -3.115 1.00 97.00 671 GLY A CA 1
ATOM 5417 C C . GLY A 1 671 ? -5.318 42.289 -2.981 1.00 97.00 671 GLY A C 1
ATOM 5418 O O . GLY A 1 671 ? -4.704 43.327 -2.764 1.00 97.00 671 GLY A O 1
ATOM 5419 N N . ARG A 1 672 ? -6.648 42.306 -3.098 1.00 96.12 672 ARG A N 1
ATOM 5420 C CA . ARG A 1 672 ? -7.431 43.537 -2.877 1.00 96.12 672 ARG A CA 1
ATOM 5421 C C . ARG A 1 672 ? -7.597 43.862 -1.394 1.00 96.12 672 ARG A C 1
ATOM 5423 O O . ARG A 1 672 ? -7.513 45.035 -1.040 1.00 96.12 672 ARG A O 1
ATOM 5430 N N . ARG A 1 673 ? -7.839 42.849 -0.557 1.00 94.94 673 ARG A N 1
ATOM 5431 C CA . ARG A 1 673 ? -8.132 42.984 0.883 1.00 94.94 673 ARG A CA 1
ATOM 5432 C C . ARG A 1 673 ? -6.934 42.595 1.752 1.00 94.94 673 ARG A C 1
ATOM 5434 O O . ARG A 1 673 ? -6.641 43.271 2.731 1.00 94.94 673 ARG A O 1
ATOM 5441 N N . LEU A 1 674 ? -6.218 41.539 1.379 1.00 96.75 674 LEU A N 1
ATOM 5442 C CA . LEU A 1 674 ? -5.017 41.049 2.043 1.00 96.75 674 LEU A CA 1
ATOM 5443 C C . LEU A 1 674 ? -3.778 41.584 1.320 1.00 96.75 674 LEU A C 1
ATOM 5445 O O . LEU A 1 674 ? -3.417 41.127 0.234 1.00 96.75 674 LEU A O 1
ATOM 5449 N N . LYS A 1 675 ? -3.130 42.574 1.939 1.00 95.75 675 LYS A N 1
ATOM 5450 C CA . LYS A 1 675 ? -1.933 43.245 1.414 1.00 95.75 675 LYS A CA 1
ATOM 5451 C C . LYS A 1 675 ? -0.845 43.382 2.467 1.00 95.75 675 LYS A C 1
ATOM 5453 O O . LYS A 1 675 ? -1.149 43.728 3.612 1.00 95.75 675 LYS A O 1
ATOM 5458 N N . GLY A 1 676 ? 0.404 43.204 2.050 1.00 95.12 676 GLY A N 1
ATOM 5459 C CA . GLY A 1 676 ? 1.595 43.405 2.876 1.00 95.12 676 GLY A CA 1
ATOM 5460 C C . GLY A 1 676 ? 2.187 42.107 3.424 1.00 95.12 676 GLY A C 1
ATOM 5461 O O . GLY A 1 676 ? 1.873 41.013 2.960 1.00 95.12 676 GLY A O 1
ATOM 5462 N N . ARG A 1 677 ? 3.082 42.245 4.399 1.00 95.62 677 ARG A N 1
ATOM 5463 C CA . ARG A 1 677 ? 3.815 41.177 5.078 1.00 95.62 677 ARG A CA 1
ATOM 5464 C C . ARG A 1 677 ? 2.942 40.494 6.128 1.00 95.62 677 ARG A C 1
ATOM 5466 O O . ARG A 1 677 ? 2.400 41.162 7.008 1.00 95.62 677 ARG A O 1
ATOM 5473 N N . TYR A 1 678 ? 2.879 39.169 6.055 1.00 97.00 678 TYR A N 1
ATOM 5474 C CA . TYR A 1 678 ? 2.239 38.288 7.027 1.00 97.00 678 TYR A CA 1
ATOM 5475 C C . TYR A 1 678 ? 3.231 37.223 7.496 1.00 97.00 678 TYR A C 1
ATOM 5477 O O . TYR A 1 678 ? 4.042 36.720 6.713 1.00 97.00 678 TYR A O 1
ATOM 5485 N N . ILE A 1 679 ? 3.144 36.871 8.777 1.00 96.75 679 ILE A N 1
ATOM 5486 C CA . ILE A 1 679 ? 3.988 35.856 9.409 1.00 96.75 679 ILE A CA 1
ATOM 5487 C C . ILE A 1 679 ? 3.091 34.751 9.953 1.00 96.75 679 ILE A C 1
ATOM 5489 O O . ILE A 1 679 ? 2.154 35.031 10.696 1.00 96.75 679 ILE A O 1
ATOM 5493 N N . ILE A 1 680 ? 3.398 33.500 9.612 1.00 96.62 680 ILE A N 1
ATOM 5494 C CA . ILE A 1 680 ? 2.811 32.306 10.222 1.00 96.62 680 ILE A CA 1
ATOM 5495 C C . ILE A 1 680 ? 3.899 31.638 11.067 1.00 96.62 680 ILE A C 1
ATOM 5497 O O . ILE A 1 680 ? 4.919 31.204 10.535 1.00 96.62 680 ILE A O 1
ATOM 5501 N N . GLN A 1 681 ? 3.704 31.559 12.382 1.00 94.56 681 GLN A N 1
ATOM 5502 C CA . GLN A 1 681 ? 4.725 31.076 13.318 1.00 94.56 681 GLN A CA 1
ATOM 5503 C C . GLN A 1 681 ? 4.168 30.109 14.367 1.00 94.56 681 GLN A C 1
ATOM 5505 O O . GLN A 1 681 ? 3.034 30.257 14.825 1.00 94.56 681 GLN A O 1
ATOM 5510 N N . ALA A 1 682 ? 4.979 29.129 14.767 1.00 90.56 682 ALA A N 1
ATOM 5511 C CA . ALA A 1 682 ? 4.633 28.123 15.767 1.00 90.56 682 ALA A CA 1
ATOM 5512 C C . ALA A 1 682 ? 5.163 28.515 17.153 1.00 90.56 682 ALA A C 1
ATOM 5514 O O . ALA A 1 682 ? 6.375 28.562 17.364 1.00 90.56 682 ALA A O 1
ATOM 5515 N N . MET A 1 683 ? 4.272 28.727 18.122 1.00 83.88 683 MET A N 1
ATOM 5516 C CA . MET A 1 683 ? 4.646 29.030 19.509 1.00 83.88 683 MET A CA 1
ATOM 5517 C C . MET A 1 683 ? 4.487 27.795 20.416 1.00 83.88 683 MET A C 1
ATOM 5519 O O . MET A 1 683 ? 3.531 27.037 20.224 1.00 83.88 683 MET A O 1
ATOM 5523 N N . PRO A 1 684 ? 5.392 27.564 21.387 1.00 78.12 684 PRO A N 1
ATOM 5524 C CA . PRO A 1 684 ? 5.235 26.503 22.385 1.00 78.12 684 PRO A CA 1
ATOM 5525 C C . PRO A 1 684 ? 3.963 26.675 23.230 1.00 78.12 684 PRO A C 1
ATOM 5527 O O . PRO A 1 684 ? 3.572 27.799 23.544 1.00 78.12 684 PRO A O 1
ATOM 5530 N N . ALA A 1 685 ? 3.341 25.562 23.617 1.00 71.31 685 ALA A N 1
ATOM 5531 C CA . ALA A 1 685 ? 2.190 25.489 24.513 1.00 71.31 685 ALA A CA 1
ATOM 5532 C C . ALA A 1 685 ? 2.401 24.392 25.586 1.00 71.31 685 ALA A C 1
ATOM 5534 O O . ALA A 1 685 ? 3.254 23.514 25.403 1.00 71.31 685 ALA A O 1
ATOM 5535 N N . PRO A 1 686 ? 1.656 24.421 26.711 1.00 50.66 686 PRO A N 1
ATOM 5536 C CA . PRO A 1 686 ? 1.764 23.412 27.769 1.00 50.66 686 PRO A CA 1
ATOM 5537 C C . PRO A 1 686 ? 1.602 21.977 27.241 1.00 50.66 686 PRO A C 1
ATOM 5539 O O . PRO A 1 686 ? 0.820 21.733 26.325 1.00 50.66 686 PRO A O 1
ATOM 5542 N N . GLY A 1 687 ? 2.347 21.023 27.811 1.00 42.81 687 GLY A N 1
ATOM 5543 C CA . GLY A 1 687 ? 2.318 19.614 27.384 1.00 42.81 687 GLY A CA 1
ATOM 5544 C C . GLY A 1 687 ? 3.154 19.293 26.135 1.00 42.81 687 GLY A C 1
ATOM 5545 O O . GLY A 1 687 ? 2.965 18.242 25.531 1.00 42.81 687 GLY A O 1
ATOM 5546 N N . GLY A 1 688 ? 4.061 20.187 25.723 1.00 55.62 688 GLY A N 1
ATOM 5547 C CA . GLY A 1 688 ? 4.987 19.955 24.602 1.00 55.62 688 GLY A CA 1
ATOM 5548 C C . GLY A 1 688 ? 4.381 20.162 23.207 1.00 55.62 688 GLY A C 1
ATOM 5549 O O . GLY A 1 688 ? 5.054 19.932 22.202 1.00 55.62 688 GLY A O 1
ATOM 5550 N N . GLN A 1 689 ? 3.127 20.614 23.118 1.00 56.75 689 GLN A N 1
ATOM 5551 C CA . GLN A 1 689 ? 2.463 20.925 21.849 1.00 56.75 689 GLN A CA 1
ATOM 5552 C C . GLN A 1 689 ? 2.860 22.321 21.330 1.00 56.75 689 GLN A C 1
ATOM 5554 O O . GLN A 1 689 ? 3.261 23.195 22.096 1.00 56.75 689 GLN A O 1
ATOM 5559 N N . ARG A 1 690 ? 2.740 22.560 20.014 1.00 75.00 690 ARG A N 1
ATOM 5560 C CA . ARG A 1 690 ? 2.934 23.887 19.395 1.00 75.00 690 ARG A CA 1
ATOM 5561 C C . ARG A 1 690 ? 1.640 24.386 18.763 1.00 75.00 690 ARG A C 1
ATOM 5563 O O . ARG A 1 690 ? 0.951 23.629 18.085 1.00 75.00 690 ARG A O 1
ATOM 5570 N N . VAL A 1 691 ? 1.351 25.674 18.930 1.00 82.88 691 VAL A N 1
ATOM 5571 C CA . VAL A 1 691 ? 0.190 26.349 18.333 1.00 82.88 691 VAL A CA 1
ATOM 5572 C C . VAL A 1 691 ? 0.662 27.282 17.224 1.00 82.88 691 VAL A C 1
ATOM 5574 O O . VAL A 1 691 ? 1.557 28.100 17.437 1.00 82.88 691 VAL A O 1
ATOM 5577 N N . TRP A 1 692 ? 0.052 27.176 16.044 1.00 91.94 692 TRP A N 1
ATOM 5578 C CA . TRP A 1 692 ? 0.347 28.051 14.913 1.00 91.94 692 TRP A CA 1
ATOM 5579 C C . TRP A 1 692 ? -0.492 29.323 14.958 1.00 91.94 692 TRP A C 1
ATOM 5581 O O . TRP A 1 692 ? -1.708 29.286 15.170 1.00 91.94 692 TRP A O 1
ATOM 5591 N N . LEU A 1 693 ? 0.174 30.450 14.736 1.00 93.44 693 LEU A N 1
ATOM 5592 C CA . LEU A 1 693 ? -0.408 31.783 14.756 1.00 93.44 693 LEU A CA 1
ATOM 5593 C C . LEU A 1 693 ? -0.074 32.508 13.458 1.00 93.44 693 LEU A C 1
ATOM 5595 O O . LEU A 1 693 ? 1.059 32.417 12.994 1.00 93.44 693 LEU A O 1
ATOM 5599 N N . ILE A 1 694 ? -1.031 33.260 12.919 1.00 96.44 694 ILE A N 1
ATOM 5600 C CA . ILE A 1 694 ? -0.807 34.216 11.832 1.00 96.44 694 ILE A CA 1
ATOM 5601 C C . ILE A 1 694 ? -0.899 35.650 12.361 1.00 96.44 694 ILE A C 1
ATOM 5603 O O . ILE A 1 694 ? -1.782 35.965 13.166 1.00 96.44 694 ILE A O 1
ATOM 5607 N N . THR A 1 695 ? 0.014 36.510 11.915 1.00 95.31 695 THR A N 1
ATOM 5608 C CA . THR A 1 695 ? 0.084 37.931 12.280 1.00 95.31 695 THR A CA 1
ATOM 5609 C C . THR A 1 695 ? 0.360 38.806 11.060 1.00 95.31 695 THR A C 1
ATOM 5611 O O . THR A 1 695 ? 0.911 38.345 10.055 1.00 95.31 695 THR A O 1
ATOM 5614 N N . LYS A 1 696 ? -0.004 40.089 11.163 1.00 95.56 696 LYS A N 1
ATOM 5615 C CA . LYS A 1 696 ? 0.386 41.143 10.219 1.00 95.56 696 LYS A CA 1
ATOM 5616 C C . LYS A 1 696 ? 1.204 42.200 10.971 1.00 95.56 696 LYS A C 1
ATOM 5618 O O . LYS A 1 696 ? 0.616 43.155 11.484 1.00 95.56 696 LYS A O 1
ATOM 5623 N N . PRO A 1 697 ? 2.532 42.019 11.081 1.00 92.44 697 PRO A N 1
ATOM 5624 C CA . PRO A 1 697 ? 3.379 42.869 11.917 1.00 92.44 697 PRO A CA 1
ATOM 5625 C C . PRO A 1 697 ? 3.290 44.347 11.523 1.00 92.44 697 PRO A C 1
ATOM 5627 O O . PRO A 1 697 ? 3.081 44.670 10.355 1.00 92.44 697 PRO A O 1
ATOM 5630 N N . ARG A 1 698 ? 3.509 45.267 12.475 1.00 91.44 698 ARG A N 1
ATOM 5631 C CA . ARG A 1 698 ? 3.631 46.703 12.142 1.00 91.44 698 ARG A CA 1
ATOM 5632 C C . ARG A 1 698 ? 4.822 46.958 11.220 1.00 91.44 698 ARG A C 1
ATOM 5634 O O . ARG A 1 698 ? 4.695 47.716 10.263 1.00 91.44 698 ARG A O 1
ATOM 5641 N N . ASP A 1 699 ? 5.950 46.300 11.494 1.00 90.88 699 ASP A N 1
ATOM 5642 C CA . ASP A 1 699 ? 7.123 46.351 10.626 1.00 90.88 699 ASP A CA 1
ATOM 5643 C C . ASP A 1 699 ? 6.916 45.459 9.397 1.00 90.88 699 ASP A C 1
ATOM 5645 O O . ASP A 1 699 ? 6.851 44.226 9.474 1.00 90.88 699 ASP A O 1
ATOM 5649 N N . GLN A 1 700 ? 6.800 46.117 8.250 1.00 93.31 700 GLN A N 1
ATOM 5650 C CA . GLN A 1 700 ? 6.580 45.489 6.956 1.00 93.31 700 GLN A CA 1
ATOM 5651 C C . GLN A 1 700 ? 7.894 45.172 6.223 1.00 93.31 700 GLN A C 1
ATOM 5653 O O . GLN A 1 700 ? 7.840 44.600 5.133 1.00 93.31 700 GLN A O 1
ATOM 5658 N N . ARG A 1 701 ? 9.060 45.488 6.810 1.00 93.75 701 ARG A N 1
ATOM 5659 C CA . ARG A 1 701 ? 10.363 45.116 6.247 1.00 93.75 701 ARG A CA 1
ATOM 5660 C C . ARG A 1 701 ? 10.562 43.593 6.273 1.00 93.75 701 ARG A C 1
ATOM 5662 O O . ARG A 1 701 ? 10.190 42.943 7.254 1.00 93.75 701 ARG A O 1
ATOM 5669 N N . PRO A 1 702 ? 11.136 43.005 5.215 1.00 94.44 702 PRO A N 1
ATOM 5670 C CA . PRO A 1 702 ? 11.436 41.578 5.147 1.00 94.44 702 PRO A CA 1
ATOM 5671 C C . PRO A 1 702 ? 12.431 41.101 6.207 1.00 94.44 702 PRO A C 1
ATOM 5673 O O . PRO A 1 702 ? 13.390 41.796 6.542 1.00 94.44 702 PRO A O 1
ATOM 5676 N N . TYR A 1 703 ? 12.235 39.879 6.709 1.00 94.75 703 TYR A N 1
ATOM 5677 C CA . TYR A 1 703 ? 13.095 39.295 7.745 1.00 94.75 703 TYR A CA 1
ATOM 5678 C C . TYR A 1 703 ? 14.571 39.283 7.318 1.00 94.75 703 TYR A C 1
ATOM 5680 O O . TYR A 1 703 ? 15.439 39.702 8.078 1.00 94.75 703 TYR A O 1
ATOM 5688 N N . ALA A 1 704 ? 14.841 38.918 6.062 1.00 93.62 704 ALA A N 1
ATOM 5689 C CA . ALA A 1 704 ? 16.187 38.854 5.490 1.00 93.62 704 ALA A CA 1
ATOM 5690 C C . ALA A 1 704 ? 16.902 40.213 5.309 1.00 93.62 704 ALA A C 1
ATOM 5692 O O . ALA A 1 704 ? 18.080 40.221 4.957 1.00 93.62 704 ALA A O 1
ATOM 5693 N N . GLU A 1 705 ? 16.212 41.347 5.496 1.00 92.88 705 GLU A N 1
ATOM 5694 C CA . GLU A 1 705 ? 16.833 42.687 5.521 1.00 92.88 705 GLU A CA 1
ATOM 5695 C C . GLU A 1 705 ? 17.199 43.142 6.938 1.00 92.88 705 GLU A C 1
ATOM 5697 O O . GLU A 1 705 ? 17.945 44.100 7.113 1.00 92.88 705 GLU A O 1
ATOM 5702 N N . THR A 1 706 ? 16.642 42.485 7.955 1.00 90.12 706 THR A N 1
ATOM 5703 C CA . THR A 1 706 ? 16.789 42.870 9.368 1.00 90.12 706 THR A CA 1
ATOM 5704 C C . THR A 1 706 ? 17.617 41.875 10.173 1.00 90.12 706 THR A C 1
ATOM 5706 O O . THR A 1 706 ? 17.908 42.142 11.333 1.00 90.12 706 THR A O 1
ATOM 5709 N N . HIS A 1 707 ? 17.988 40.746 9.568 1.00 93.25 707 HIS A N 1
ATOM 5710 C CA . HIS A 1 707 ? 18.757 39.675 10.191 1.00 93.25 707 HIS A CA 1
ATOM 5711 C C . HIS A 1 707 ? 19.881 39.233 9.260 1.00 93.25 707 HIS A C 1
ATOM 5713 O O . HIS A 1 707 ? 19.688 39.146 8.042 1.00 93.25 707 HIS A O 1
ATOM 5719 N N . ASP A 1 708 ? 21.030 38.926 9.852 1.00 93.06 708 ASP A N 1
ATOM 5720 C CA . ASP A 1 708 ? 22.145 38.325 9.139 1.00 93.06 708 ASP A CA 1
ATOM 5721 C C . ASP A 1 708 ? 21.891 36.831 8.869 1.00 93.06 708 ASP A C 1
ATOM 5723 O O . ASP A 1 708 ? 21.268 36.133 9.674 1.00 93.06 708 ASP A O 1
ATOM 5727 N N . LEU A 1 709 ? 22.320 36.346 7.701 1.00 90.06 709 LEU A N 1
ATOM 5728 C CA . LEU A 1 709 ? 22.078 34.962 7.297 1.00 90.06 709 LEU A CA 1
ATOM 5729 C C . LEU A 1 709 ? 22.882 33.979 8.155 1.00 90.06 709 LEU A C 1
ATOM 5731 O O . LEU A 1 709 ? 22.337 32.945 8.544 1.00 90.06 709 LEU A O 1
ATOM 5735 N N . ASP A 1 710 ? 24.141 34.287 8.454 1.00 87.62 710 ASP A N 1
ATOM 5736 C CA . ASP A 1 710 ? 25.040 33.367 9.145 1.00 87.62 710 ASP A CA 1
ATOM 5737 C C . ASP A 1 710 ? 24.633 33.221 10.611 1.00 87.62 710 ASP A C 1
ATOM 5739 O O . ASP A 1 710 ? 24.583 32.104 11.131 1.00 87.62 710 ASP A O 1
ATOM 5743 N N . ASP A 1 711 ? 24.213 34.315 11.248 1.00 89.75 711 ASP A N 1
ATOM 5744 C CA . ASP A 1 711 ? 23.648 34.288 12.602 1.00 89.75 711 ASP A CA 1
ATOM 5745 C C . ASP A 1 711 ? 22.367 33.443 12.674 1.00 89.75 711 ASP A C 1
ATOM 5747 O O . ASP A 1 711 ? 22.177 32.639 13.595 1.00 89.75 711 ASP A O 1
ATOM 5751 N N . VAL A 1 712 ? 21.489 33.568 11.673 1.00 90.38 712 VAL A N 1
ATOM 5752 C CA . VAL A 1 712 ? 20.258 32.768 11.591 1.00 90.38 712 VAL A CA 1
ATOM 5753 C C . VAL A 1 712 ? 20.581 31.294 11.337 1.00 90.38 712 VAL A C 1
ATOM 5755 O O . VAL A 1 712 ? 19.974 30.425 11.965 1.00 90.38 712 VAL A O 1
ATOM 5758 N N . VAL A 1 713 ? 21.546 30.986 10.465 1.00 88.00 713 VAL A N 1
ATOM 5759 C CA . VAL A 1 713 ? 22.021 29.615 10.206 1.00 88.00 713 VAL A CA 1
ATOM 5760 C C . VAL A 1 713 ? 22.587 28.989 11.481 1.00 88.00 713 VAL A C 1
ATOM 5762 O O . VAL A 1 713 ? 22.204 27.866 11.816 1.00 88.00 713 VAL A O 1
ATOM 5765 N N . LYS A 1 714 ? 23.440 29.710 12.219 1.00 84.06 714 LYS A N 1
ATOM 5766 C CA . LYS A 1 714 ? 24.013 29.268 13.503 1.00 84.06 714 LYS A CA 1
ATOM 5767 C C . LYS A 1 714 ? 22.923 28.972 14.530 1.00 84.06 714 LYS A C 1
ATOM 5769 O O . LYS A 1 714 ? 22.889 27.880 15.098 1.00 84.06 714 LYS A O 1
ATOM 5774 N N . SER A 1 715 ? 21.997 29.912 14.721 1.00 86.31 715 SER A N 1
ATOM 5775 C CA . SER A 1 715 ? 20.895 29.774 15.677 1.00 86.31 715 SER A CA 1
ATOM 5776 C C . SER A 1 715 ? 19.997 28.575 15.349 1.00 86.31 715 SER A C 1
ATOM 5778 O O . SER A 1 715 ? 19.751 27.722 16.198 1.00 86.31 715 SER A O 1
ATOM 5780 N N . LEU A 1 716 ? 19.576 28.438 14.087 1.00 88.75 716 LEU A N 1
ATOM 5781 C CA . LEU A 1 716 ? 18.707 27.340 13.660 1.00 88.75 716 LEU A CA 1
ATOM 5782 C C . LEU A 1 716 ? 19.395 25.970 13.744 1.00 88.75 716 LEU A C 1
ATOM 5784 O O . LEU A 1 716 ? 18.736 24.991 14.094 1.00 88.75 716 LEU A O 1
ATOM 5788 N N . LYS A 1 717 ? 20.703 25.885 13.462 1.00 82.62 717 LYS A N 1
ATOM 5789 C CA . LYS A 1 717 ? 21.488 24.655 13.665 1.00 82.62 717 LYS A CA 1
ATOM 5790 C C . LYS A 1 717 ? 21.506 24.238 15.134 1.00 82.62 717 LYS A C 1
ATOM 5792 O O . LYS A 1 717 ? 21.237 23.074 15.419 1.00 82.62 717 LYS A O 1
ATOM 5797 N N . ARG A 1 718 ? 21.771 25.178 16.051 1.00 80.38 718 ARG A N 1
ATOM 5798 C CA . ARG A 1 718 ? 21.737 24.926 17.503 1.00 80.38 718 ARG A CA 1
ATOM 5799 C C . ARG A 1 718 ? 20.367 24.413 17.951 1.00 80.38 718 ARG A C 1
ATOM 5801 O O . ARG A 1 718 ? 20.289 23.487 18.749 1.00 80.38 718 ARG A O 1
ATOM 5808 N N . ASP A 1 719 ? 19.299 24.959 17.377 1.00 77.88 719 ASP A N 1
ATOM 5809 C CA . ASP A 1 719 ? 17.918 24.574 17.686 1.00 77.88 719 ASP A CA 1
ATOM 5810 C C . ASP A 1 719 ? 17.458 23.293 16.943 1.00 77.88 719 ASP A C 1
ATOM 5812 O O . ASP A 1 719 ? 16.282 22.921 16.991 1.00 77.88 719 ASP A O 1
ATOM 5816 N N . GLY A 1 720 ? 18.365 22.599 16.240 1.00 83.62 720 GLY A N 1
ATOM 5817 C CA . GLY A 1 720 ? 18.106 21.309 15.593 1.00 83.62 720 GLY A CA 1
ATOM 5818 C C . GLY A 1 720 ? 17.290 21.385 14.298 1.00 83.62 720 GLY A C 1
ATOM 5819 O O . GLY A 1 720 ? 16.622 20.419 13.922 1.00 83.62 720 GLY A O 1
ATOM 5820 N N . HIS A 1 721 ? 17.293 22.526 13.605 1.00 85.75 721 HIS A N 1
ATOM 5821 C CA . HIS A 1 721 ? 16.639 22.660 12.304 1.00 85.75 721 HIS A CA 1
ATOM 5822 C C . HIS A 1 721 ? 17.495 22.075 11.171 1.00 85.75 721 HIS A C 1
ATOM 5824 O O . HIS A 1 721 ? 18.704 22.269 11.110 1.00 85.75 721 HIS A O 1
ATOM 5830 N N . GLU A 1 722 ? 16.842 21.424 10.205 1.00 89.12 722 GLU A N 1
ATOM 5831 C CA . GLU A 1 722 ? 17.527 20.808 9.057 1.00 89.12 722 GLU A CA 1
ATOM 5832 C C . GLU A 1 722 ? 17.613 21.721 7.826 1.00 89.12 722 GLU A C 1
ATOM 5834 O O . GLU A 1 722 ? 18.552 21.621 7.040 1.00 89.12 722 GLU A O 1
ATOM 5839 N N . PHE A 1 723 ? 16.634 22.609 7.638 1.00 92.31 723 PHE A N 1
ATOM 5840 C CA . PHE A 1 723 ? 16.511 23.427 6.432 1.00 92.31 723 PHE A CA 1
ATOM 5841 C C . PHE A 1 723 ? 16.119 24.870 6.751 1.00 92.31 723 PHE A C 1
ATOM 5843 O O . PHE A 1 723 ? 15.327 25.126 7.664 1.00 92.31 723 PHE A O 1
ATOM 5850 N N . LEU A 1 724 ? 16.610 25.789 5.921 1.00 95.31 724 LEU A N 1
ATOM 5851 C CA . LEU A 1 724 ? 16.248 27.205 5.896 1.00 95.31 724 LEU A CA 1
ATOM 5852 C C . LEU A 1 724 ? 15.942 27.616 4.454 1.00 95.31 724 LEU A C 1
ATOM 5854 O O . LEU A 1 724 ? 16.740 27.369 3.556 1.00 95.31 724 LEU A O 1
ATOM 5858 N N . VAL A 1 725 ? 14.805 28.265 4.222 1.00 94.88 725 VAL A N 1
ATOM 5859 C CA . VAL A 1 725 ? 14.561 28.993 2.973 1.00 94.88 725 VAL A CA 1
ATOM 5860 C C . VAL A 1 725 ? 14.858 30.459 3.230 1.00 94.88 725 VAL A C 1
ATOM 5862 O O . VAL A 1 725 ? 14.202 31.089 4.058 1.00 94.88 725 VAL A O 1
ATOM 5865 N N . TRP A 1 726 ? 15.838 30.996 2.513 1.00 95.06 726 TRP A N 1
ATOM 5866 C CA . TRP A 1 726 ? 16.253 32.388 2.620 1.00 95.06 726 TRP A CA 1
ATOM 5867 C C . TRP A 1 726 ? 15.915 33.146 1.340 1.00 95.06 726 TRP A C 1
ATOM 5869 O O . TRP A 1 726 ? 16.345 32.760 0.251 1.00 95.06 726 TRP A O 1
ATOM 5879 N N . ALA A 1 727 ? 15.147 34.227 1.460 1.00 92.38 727 ALA A N 1
ATOM 5880 C CA . ALA A 1 727 ? 14.764 35.061 0.328 1.00 92.38 727 ALA A CA 1
ATOM 5881 C C . ALA A 1 727 ? 14.915 36.540 0.684 1.00 92.38 727 ALA A C 1
ATOM 5883 O O . ALA A 1 727 ? 14.135 37.084 1.469 1.00 92.38 727 ALA A O 1
ATOM 5884 N N . ARG A 1 728 ? 15.907 37.197 0.077 1.00 87.69 728 ARG A N 1
ATOM 5885 C CA . ARG A 1 728 ? 16.009 38.656 0.110 1.00 87.69 728 ARG A CA 1
ATOM 5886 C C . ARG A 1 728 ? 15.039 39.285 -0.892 1.00 87.69 728 ARG A C 1
ATOM 5888 O O . ARG A 1 728 ? 14.656 38.652 -1.883 1.00 87.69 728 ARG A O 1
ATOM 5895 N N . PRO A 1 729 ? 14.615 40.534 -0.672 1.00 81.56 729 PRO A N 1
ATOM 5896 C CA . PRO A 1 729 ? 13.795 41.255 -1.640 1.00 81.56 729 PRO A CA 1
ATOM 5897 C C . PRO A 1 729 ? 14.468 41.312 -3.010 1.00 81.56 729 PRO A C 1
ATOM 5899 O O . PRO A 1 729 ? 15.671 41.492 -3.121 1.00 81.56 729 PRO A O 1
ATOM 5902 N N . GLY A 1 730 ? 13.689 41.079 -4.067 1.00 76.69 730 GLY A N 1
ATOM 5903 C CA . GLY A 1 730 ? 14.213 40.975 -5.437 1.00 76.69 730 GLY A CA 1
ATOM 5904 C C . GLY A 1 730 ? 14.931 39.661 -5.794 1.00 76.69 730 GLY A C 1
ATOM 5905 O O . GLY A 1 730 ? 14.929 39.302 -6.969 1.00 76.69 730 GLY A O 1
ATOM 5906 N N . GLU A 1 731 ? 15.448 38.902 -4.828 1.00 84.38 731 GLU A N 1
ATOM 5907 C CA . GLU A 1 731 ? 16.164 37.643 -5.078 1.00 84.38 731 GLU A CA 1
ATOM 5908 C C . GLU A 1 731 ? 15.232 36.422 -5.170 1.00 84.38 731 GLU A C 1
ATOM 5910 O O . GLU A 1 731 ? 14.096 36.422 -4.682 1.00 84.38 731 GLU A O 1
ATOM 5915 N N . ARG A 1 732 ? 15.727 35.347 -5.801 1.00 86.12 732 ARG A N 1
ATOM 5916 C CA . ARG A 1 732 ? 15.062 34.037 -5.769 1.00 86.12 732 ARG A CA 1
ATOM 5917 C C . ARG A 1 732 ? 15.314 33.356 -4.416 1.00 86.12 732 ARG A C 1
ATOM 5919 O O . ARG A 1 732 ? 16.435 33.434 -3.912 1.00 86.12 732 ARG A O 1
ATOM 5926 N N . PRO A 1 733 ? 14.314 32.663 -3.844 1.00 90.88 733 PRO A N 1
ATOM 5927 C CA . PRO A 1 733 ? 14.481 31.934 -2.593 1.00 90.88 733 PRO A CA 1
ATOM 5928 C C . PRO A 1 733 ? 15.527 30.829 -2.745 1.00 90.88 733 PRO A C 1
ATOM 5930 O O . PRO A 1 733 ? 15.499 30.054 -3.704 1.00 90.88 733 PRO A O 1
ATOM 5933 N N . ARG A 1 734 ? 16.428 30.741 -1.769 1.00 91.38 734 ARG A N 1
ATOM 5934 C CA . ARG A 1 734 ? 17.471 29.719 -1.673 1.00 91.38 734 ARG A CA 1
ATOM 5935 C C . ARG A 1 734 ? 17.108 28.733 -0.570 1.00 91.38 734 ARG A C 1
ATOM 5937 O O . ARG A 1 734 ? 16.855 29.153 0.555 1.00 91.38 734 ARG A O 1
ATOM 5944 N N . LEU A 1 735 ? 17.084 27.439 -0.887 1.00 92.00 735 LEU A N 1
ATOM 5945 C CA . LEU A 1 735 ? 16.973 26.378 0.115 1.00 92.00 735 LEU A CA 1
ATOM 5946 C C . LEU A 1 735 ? 18.377 26.008 0.598 1.00 92.00 735 LEU A C 1
ATOM 5948 O O . LEU A 1 735 ? 19.183 25.509 -0.181 1.00 92.00 735 LEU A O 1
ATOM 5952 N N . ILE A 1 736 ? 18.645 26.249 1.874 1.00 90.88 736 ILE A N 1
ATOM 5953 C CA . ILE A 1 736 ? 19.908 25.960 2.547 1.00 90.88 736 ILE A CA 1
ATOM 5954 C C . ILE A 1 736 ? 19.712 24.696 3.387 1.00 90.88 736 ILE A C 1
ATOM 5956 O O . ILE A 1 736 ? 18.825 24.640 4.243 1.00 90.88 736 ILE A O 1
ATOM 5960 N N . ASP A 1 737 ? 20.532 23.677 3.124 1.00 87.94 737 ASP A N 1
ATOM 5961 C CA . ASP A 1 737 ? 20.623 22.468 3.945 1.00 87.94 737 ASP A CA 1
ATOM 5962 C C . ASP A 1 737 ? 21.562 22.752 5.122 1.00 87.94 737 ASP A C 1
ATOM 5964 O O . ASP A 1 737 ? 22.785 22.788 4.970 1.00 87.94 737 ASP A O 1
ATOM 5968 N N . LEU A 1 738 ? 20.988 22.980 6.303 1.00 82.50 738 LEU A N 1
ATOM 5969 C CA . LEU A 1 738 ? 21.733 23.357 7.505 1.00 82.50 738 LEU A CA 1
ATOM 5970 C C . LEU A 1 738 ? 22.652 22.226 7.990 1.00 82.50 738 LEU A C 1
ATOM 5972 O O . LEU A 1 738 ? 23.598 22.484 8.729 1.00 82.50 738 LEU A O 1
ATOM 5976 N N . ARG A 1 739 ? 22.443 20.989 7.525 1.00 81.06 739 ARG A N 1
ATOM 5977 C CA . ARG A 1 739 ? 23.324 19.847 7.818 1.00 81.06 739 ARG A CA 1
ATOM 5978 C C . ARG A 1 739 ? 24.624 19.894 7.011 1.00 81.06 739 ARG A C 1
ATOM 5980 O O . ARG A 1 739 ? 25.575 19.216 7.369 1.00 81.06 739 ARG A O 1
ATOM 5987 N N . LYS A 1 740 ? 24.652 20.674 5.923 1.00 73.19 740 LYS A N 1
ATOM 5988 C CA . LYS A 1 740 ? 25.780 20.785 4.980 1.00 73.19 740 LYS A CA 1
ATOM 5989 C C . LYS A 1 740 ? 26.399 22.177 4.905 1.00 73.19 740 LYS A C 1
ATOM 5991 O O . LYS A 1 740 ? 27.421 22.335 4.258 1.00 73.19 740 LYS A O 1
ATOM 5996 N N . ALA A 1 741 ? 25.753 23.190 5.478 1.00 60.94 741 ALA A N 1
ATOM 5997 C CA . ALA A 1 741 ? 26.292 24.543 5.488 1.00 60.94 741 ALA A CA 1
ATOM 5998 C C . ALA A 1 741 ? 27.545 24.589 6.378 1.00 60.94 741 ALA A C 1
ATOM 6000 O O . ALA A 1 741 ? 27.433 24.323 7.577 1.00 60.94 741 ALA A O 1
ATOM 6001 N N . ASP A 1 742 ? 28.707 24.911 5.815 1.00 46.62 742 ASP A N 1
ATOM 6002 C CA . ASP A 1 742 ? 29.919 25.158 6.594 1.00 46.62 742 ASP A CA 1
ATOM 6003 C C . ASP A 1 742 ? 29.694 26.405 7.452 1.00 46.62 742 ASP A C 1
ATOM 6005 O O . ASP A 1 742 ? 29.381 27.480 6.944 1.00 46.62 742 ASP A O 1
ATOM 6009 N N . VAL A 1 743 ? 29.767 26.247 8.771 1.00 43.56 743 VAL A N 1
ATOM 6010 C CA . VAL A 1 743 ? 29.802 27.386 9.688 1.00 43.56 743 VAL A CA 1
ATOM 6011 C C . VAL A 1 743 ? 31.277 27.665 9.897 1.00 43.56 743 VAL A C 1
ATOM 6013 O O . VAL A 1 743 ? 31.982 26.795 10.411 1.00 43.56 743 VAL A O 1
ATOM 6016 N N . GLU A 1 744 ? 31.756 28.837 9.483 1.00 37.28 744 GLU A N 1
ATOM 6017 C CA . GLU A 1 744 ? 33.082 29.286 9.904 1.00 37.28 744 GLU A CA 1
ATOM 6018 C C . GLU A 1 744 ? 33.147 29.206 11.433 1.00 37.28 744 GLU A C 1
ATOM 6020 O O . GLU A 1 744 ? 32.290 29.758 12.133 1.00 37.28 744 GLU A O 1
ATOM 6025 N N . LYS A 1 745 ? 34.125 28.432 11.926 1.00 33.06 745 LYS A N 1
ATOM 6026 C CA . LYS A 1 745 ? 34.399 28.218 13.347 1.00 33.06 745 LYS A CA 1
ATOM 6027 C C . LYS A 1 745 ? 34.555 29.577 14.030 1.00 33.06 745 LYS A C 1
ATOM 6029 O O . LYS A 1 745 ? 35.579 30.232 13.881 1.00 33.06 745 LYS A O 1
ATOM 6034 N N . GLY A 1 746 ? 33.523 29.972 14.765 1.00 29.05 746 GLY A N 1
ATOM 6035 C CA . GLY A 1 746 ? 33.591 30.972 15.818 1.00 29.05 746 GLY A CA 1
ATOM 6036 C C . GLY A 1 746 ? 33.273 30.263 17.125 1.00 29.05 746 GLY A C 1
ATOM 6037 O O . GLY A 1 746 ? 32.145 29.809 17.297 1.00 29.05 746 GLY A O 1
ATOM 6038 N N . ASP A 1 747 ? 34.323 30.104 17.923 1.00 32.94 747 ASP A N 1
ATOM 6039 C CA . ASP A 1 747 ? 34.462 29.571 19.283 1.00 32.94 747 ASP A CA 1
ATOM 6040 C C . ASP A 1 747 ? 33.176 29.351 20.109 1.00 32.94 747 ASP A C 1
ATOM 6042 O O . ASP A 1 747 ? 32.445 30.292 20.408 1.00 32.94 747 ASP A O 1
ATOM 6046 N N . GLU A 1 748 ? 32.907 28.085 20.468 1.00 37.75 748 GLU A N 1
ATOM 6047 C CA . GLU A 1 748 ? 32.956 27.534 21.845 1.00 37.75 748 GLU A CA 1
ATOM 6048 C C . GLU A 1 748 ? 32.365 26.093 21.876 1.00 37.75 748 GLU A C 1
ATOM 6050 O O . GLU A 1 748 ? 31.174 25.866 21.663 1.00 37.75 748 GLU A O 1
ATOM 6055 N N . ASP A 1 749 ? 33.277 25.128 22.063 1.00 36.47 749 ASP A N 1
ATOM 6056 C CA . ASP A 1 749 ? 33.207 23.737 22.553 1.00 36.47 749 ASP A CA 1
ATOM 6057 C C . ASP A 1 749 ? 32.018 22.806 22.229 1.00 36.47 749 ASP A C 1
ATOM 6059 O O . ASP A 1 749 ? 31.126 22.564 23.042 1.00 36.47 749 ASP A O 1
ATOM 6063 N N . VAL A 1 750 ? 32.143 22.093 21.100 1.00 32.47 750 VAL A N 1
ATOM 6064 C CA . VAL A 1 750 ? 31.822 20.652 21.023 1.00 32.47 750 VAL A CA 1
ATOM 6065 C C . VAL A 1 750 ? 32.956 19.966 20.252 1.00 32.47 750 VAL A C 1
ATOM 6067 O O . VAL A 1 750 ? 33.047 20.096 19.029 1.00 32.47 750 VAL A O 1
ATOM 6070 N N . GLU A 1 751 ? 33.850 19.258 20.948 1.00 34.59 751 GLU A N 1
ATOM 6071 C CA . GLU A 1 751 ? 34.923 18.486 20.306 1.00 34.59 751 GLU A CA 1
ATOM 6072 C C . GLU A 1 751 ? 34.324 17.393 19.408 1.00 34.59 751 GLU A C 1
ATOM 6074 O O . GLU A 1 751 ? 33.792 16.382 19.867 1.00 34.59 751 GLU A O 1
ATOM 6079 N N . THR A 1 752 ? 34.404 17.598 18.094 1.00 31.36 752 THR A N 1
ATOM 6080 C CA . THR A 1 752 ? 34.155 16.547 17.103 1.00 31.36 752 THR A CA 1
ATOM 6081 C C . THR A 1 752 ? 35.505 15.938 16.747 1.00 31.36 752 THR A C 1
ATOM 6083 O O . THR A 1 752 ? 36.389 16.664 16.291 1.00 31.36 752 THR A O 1
ATOM 6086 N N . VAL A 1 753 ? 35.679 14.631 16.956 1.00 39.34 753 VAL A N 1
ATOM 6087 C CA . VAL A 1 753 ? 36.953 13.947 16.686 1.00 39.34 753 VAL A CA 1
ATOM 6088 C C . VAL A 1 753 ? 36.847 13.178 15.369 1.00 39.34 753 VAL A C 1
ATOM 6090 O O . VAL A 1 753 ? 35.907 12.406 15.151 1.00 39.34 753 VAL A O 1
ATOM 6093 N N . GLU A 1 754 ? 37.805 13.408 14.476 1.00 38.94 754 GLU A N 1
ATOM 6094 C CA . GLU A 1 754 ? 37.986 12.662 13.229 1.00 38.94 754 GLU A CA 1
ATOM 6095 C C . GLU A 1 754 ? 38.798 11.395 13.548 1.00 38.94 754 GLU A C 1
ATOM 6097 O O . GLU A 1 754 ? 39.906 11.493 14.072 1.00 38.94 754 GLU A O 1
ATOM 6102 N N . LYS A 1 755 ? 38.234 10.204 13.306 1.00 43.41 755 LYS A N 1
ATOM 6103 C CA . LYS A 1 755 ? 38.879 8.916 13.610 1.00 43.41 755 LYS A CA 1
ATOM 6104 C C . LYS A 1 755 ? 39.333 8.234 12.323 1.00 43.41 755 LYS A C 1
ATOM 6106 O O . LYS A 1 755 ? 38.530 8.030 11.406 1.00 43.41 755 LYS A O 1
ATOM 6111 N N . SER A 1 756 ? 40.605 7.843 12.278 1.00 44.47 756 SER A N 1
ATOM 6112 C CA . SER A 1 756 ? 41.186 7.036 11.203 1.00 44.47 756 SER A CA 1
ATOM 6113 C C . SER A 1 756 ? 41.814 5.768 11.767 1.00 44.47 756 SER A C 1
ATOM 6115 O O . SER A 1 756 ? 42.728 5.846 12.583 1.00 44.47 756 SER A O 1
ATOM 6117 N N . TYR A 1 757 ? 41.369 4.608 11.290 1.00 52.84 757 TYR A N 1
ATOM 6118 C CA . TYR A 1 757 ? 42.034 3.333 11.570 1.00 52.84 757 TYR A CA 1
ATOM 6119 C C . TYR A 1 757 ? 42.923 3.021 10.375 1.00 52.84 757 TYR A C 1
ATOM 6121 O O . TYR A 1 757 ? 42.429 3.087 9.252 1.00 52.84 757 TYR A O 1
ATOM 6129 N N . GLU A 1 758 ? 44.206 2.731 10.578 1.00 54.28 758 GLU A N 1
ATOM 6130 C CA . GLU A 1 758 ? 45.106 2.264 9.520 1.00 54.28 758 GLU A CA 1
ATOM 6131 C C . GLU A 1 758 ? 45.555 0.847 9.842 1.00 54.28 758 GLU A C 1
ATOM 6133 O O . GLU A 1 758 ? 46.082 0.580 10.922 1.00 54.28 758 GLU A O 1
ATOM 6138 N N . VAL A 1 759 ? 45.340 -0.068 8.903 1.00 59.28 759 VAL A N 1
ATOM 6139 C CA . VAL A 1 759 ? 45.724 -1.465 9.069 1.00 59.28 759 VAL A CA 1
ATOM 6140 C C . VAL A 1 759 ? 46.482 -1.927 7.836 1.00 59.28 759 VAL A C 1
ATOM 6142 O O . VAL A 1 759 ? 46.013 -1.793 6.704 1.00 59.28 759 VAL A O 1
ATOM 6145 N N . THR A 1 760 ? 47.685 -2.448 8.061 1.00 68.38 760 THR A N 1
ATOM 6146 C CA . THR A 1 760 ? 48.629 -2.837 7.011 1.00 68.38 760 THR A CA 1
ATOM 6147 C C . THR A 1 760 ? 48.071 -3.964 6.135 1.00 68.38 760 THR A C 1
ATOM 6149 O O . THR A 1 760 ? 47.343 -4.845 6.598 1.00 68.38 760 THR A O 1
ATOM 6152 N N . PHE A 1 761 ? 48.428 -3.969 4.851 1.00 77.56 761 PHE A N 1
ATOM 6153 C CA . PHE A 1 761 ? 48.153 -5.073 3.943 1.00 77.56 761 PHE A CA 1
ATOM 6154 C C . PHE A 1 761 ? 48.792 -6.347 4.491 1.00 77.56 761 PHE A C 1
ATOM 6156 O O . PHE A 1 761 ? 49.995 -6.405 4.730 1.00 77.56 761 PHE A O 1
ATOM 6163 N N . ALA A 1 762 ? 47.968 -7.372 4.675 1.00 73.06 762 ALA A N 1
ATOM 6164 C CA . ALA A 1 762 ? 48.396 -8.658 5.193 1.00 73.06 762 ALA A CA 1
ATOM 6165 C C . ALA A 1 762 ? 49.080 -9.482 4.097 1.00 73.06 762 ALA A C 1
ATOM 6167 O O . ALA A 1 762 ? 50.057 -10.160 4.366 1.00 73.06 762 ALA A O 1
ATOM 6168 N N . LYS A 1 763 ? 48.608 -9.420 2.846 1.00 80.69 763 LYS A N 1
ATOM 6169 C CA . LYS A 1 763 ? 49.182 -10.181 1.728 1.00 80.69 763 LYS A CA 1
ATOM 6170 C C . LYS A 1 763 ? 49.049 -9.422 0.411 1.00 80.69 763 LYS A C 1
ATOM 6172 O O . LYS A 1 763 ? 47.984 -8.892 0.105 1.00 80.69 763 LYS A O 1
ATOM 6177 N N . VAL A 1 764 ? 50.104 -9.448 -0.402 1.00 80.50 764 VAL A N 1
ATOM 6178 C CA . VAL A 1 764 ? 50.102 -8.933 -1.780 1.00 80.50 764 VAL A CA 1
ATOM 6179 C C . VAL A 1 764 ? 50.454 -10.079 -2.728 1.00 80.50 764 VAL A C 1
ATOM 6181 O O . VAL A 1 764 ? 51.541 -10.645 -2.645 1.00 80.50 764 VAL A O 1
ATOM 6184 N N . ASP A 1 765 ? 49.522 -10.449 -3.606 1.00 81.38 765 ASP A N 1
ATOM 6185 C CA . ASP A 1 765 ? 49.718 -11.458 -4.649 1.00 81.38 765 ASP A CA 1
ATOM 6186 C C . ASP A 1 765 ? 50.151 -10.763 -5.947 1.00 81.38 765 ASP A C 1
ATOM 6188 O O . ASP A 1 765 ? 49.349 -10.123 -6.636 1.00 81.38 765 ASP A O 1
ATOM 6192 N N . GLY A 1 766 ? 51.453 -10.863 -6.229 1.00 75.81 766 GLY A N 1
ATOM 6193 C CA . GLY A 1 766 ? 52.132 -10.235 -7.361 1.00 75.81 766 GLY A CA 1
ATOM 6194 C C . GLY A 1 766 ? 51.521 -10.573 -8.722 1.00 75.81 766 GLY A C 1
ATOM 6195 O O . GLY A 1 766 ? 51.345 -9.683 -9.557 1.00 75.81 766 GLY A O 1
ATOM 6196 N N . ASP A 1 767 ? 51.187 -11.849 -8.911 1.00 76.25 767 ASP A N 1
ATOM 6197 C CA . ASP A 1 767 ? 50.803 -12.429 -10.199 1.00 76.25 767 ASP A CA 1
ATOM 6198 C C . ASP A 1 767 ? 49.327 -12.174 -10.519 1.00 76.25 767 ASP A C 1
ATOM 6200 O O . ASP A 1 767 ? 48.953 -12.030 -11.683 1.00 76.25 767 ASP A O 1
ATOM 6204 N N . ARG A 1 768 ? 48.479 -12.094 -9.485 1.00 80.44 768 ARG A N 1
ATOM 6205 C CA . ARG A 1 768 ? 47.028 -11.868 -9.622 1.00 80.44 768 ARG A CA 1
ATOM 6206 C C . ARG A 1 768 ? 46.596 -10.421 -9.388 1.00 80.44 768 ARG A C 1
ATOM 6208 O O . ARG A 1 768 ? 45.411 -10.122 -9.497 1.00 80.44 768 ARG A O 1
ATOM 6215 N N . GLN A 1 769 ? 47.533 -9.542 -9.037 1.00 87.25 769 GLN A N 1
ATOM 6216 C CA . GLN A 1 769 ? 47.279 -8.149 -8.658 1.00 87.25 769 GLN A CA 1
ATOM 6217 C C . GLN A 1 769 ? 46.261 -7.983 -7.514 1.00 87.25 769 GLN A C 1
ATOM 6219 O O . GLN A 1 769 ? 45.440 -7.058 -7.508 1.00 87.25 769 GLN A O 1
ATOM 6224 N N . LEU A 1 770 ? 46.299 -8.901 -6.543 1.00 88.44 770 LEU A N 1
ATOM 6225 C CA . LEU A 1 770 ? 45.394 -8.902 -5.393 1.00 88.44 770 LEU A CA 1
ATOM 6226 C C . LEU A 1 770 ? 46.103 -8.389 -4.145 1.00 88.44 770 LEU A C 1
ATOM 6228 O O . LEU A 1 770 ? 47.216 -8.811 -3.830 1.00 88.44 770 LEU A O 1
ATOM 6232 N N . VAL A 1 771 ? 45.426 -7.522 -3.399 1.00 87.25 771 VAL A N 1
ATOM 6233 C CA . VAL A 1 771 ? 45.876 -7.047 -2.088 1.00 87.25 771 VAL A CA 1
ATOM 6234 C C . VAL A 1 771 ? 44.832 -7.425 -1.058 1.00 87.25 771 VAL A C 1
ATOM 6236 O O . VAL A 1 771 ? 43.667 -7.051 -1.177 1.00 87.25 771 VAL A O 1
ATOM 6239 N N . THR A 1 772 ? 45.250 -8.184 -0.053 1.00 89.31 772 THR A N 1
ATOM 6240 C CA . THR A 1 772 ? 44.428 -8.573 1.093 1.00 89.31 772 THR A CA 1
ATOM 6241 C C . THR A 1 772 ? 44.934 -7.865 2.336 1.00 89.31 772 THR A C 1
ATOM 6243 O O . THR A 1 772 ? 46.135 -7.848 2.598 1.00 89.31 772 THR A O 1
ATOM 6246 N N . GLY A 1 773 ? 44.028 -7.313 3.129 1.00 87.12 773 GLY A N 1
ATOM 6247 C CA . GLY A 1 773 ? 44.354 -6.651 4.385 1.00 87.12 773 GLY A CA 1
ATOM 6248 C C . GLY A 1 773 ? 43.215 -6.766 5.382 1.00 87.12 773 GLY A C 1
ATOM 6249 O O . GLY A 1 773 ? 42.056 -6.956 5.008 1.00 87.12 773 GLY A O 1
ATOM 6250 N N . VAL A 1 774 ? 43.564 -6.656 6.657 1.00 86.94 774 VAL A N 1
ATOM 6251 C CA . VAL A 1 774 ? 42.580 -6.421 7.713 1.00 86.94 774 VAL A CA 1
ATOM 6252 C C . VAL A 1 774 ? 42.164 -4.948 7.618 1.00 86.94 774 VAL A C 1
ATOM 6254 O O . VAL A 1 774 ? 42.980 -4.105 7.272 1.00 86.94 774 VAL A O 1
ATOM 6257 N N . VAL A 1 775 ? 40.887 -4.641 7.830 1.00 86.19 775 VAL A N 1
ATOM 6258 C CA . VAL A 1 775 ? 40.336 -3.273 7.809 1.00 86.19 775 VAL A CA 1
ATOM 6259 C C . VAL A 1 775 ? 40.103 -2.783 9.236 1.00 86.19 775 VAL A C 1
ATOM 6261 O O . VAL A 1 775 ? 40.424 -1.643 9.554 1.00 86.19 775 VAL A O 1
ATOM 6264 N N . LEU A 1 776 ? 39.571 -3.660 10.094 1.00 86.06 776 LEU A N 1
ATOM 6265 C CA . LEU A 1 776 ? 39.389 -3.456 11.531 1.00 86.06 776 LEU A CA 1
ATOM 6266 C C . LEU A 1 776 ? 39.605 -4.784 12.264 1.00 86.06 776 LEU A C 1
ATOM 6268 O O . LEU A 1 776 ? 39.222 -5.838 11.751 1.00 86.06 776 LEU A O 1
ATOM 6272 N N . GLU A 1 777 ? 40.172 -4.728 13.465 1.00 83.69 777 GLU A N 1
ATOM 6273 C CA . GLU A 1 777 ? 40.413 -5.885 14.333 1.00 83.69 777 GLU A CA 1
ATOM 6274 C C . GLU A 1 777 ? 39.838 -5.621 15.737 1.00 83.69 777 GLU A C 1
ATOM 6276 O O . GLU A 1 777 ? 40.072 -4.535 16.274 1.00 83.69 777 GLU A O 1
ATOM 6281 N N . PRO A 1 778 ? 39.079 -6.565 16.333 1.00 82.56 778 PRO A N 1
ATOM 6282 C CA . PRO A 1 778 ? 38.489 -6.381 17.656 1.00 82.56 778 PRO A CA 1
ATOM 6283 C C . PRO A 1 778 ? 39.545 -6.337 18.761 1.00 82.56 778 PRO A C 1
ATOM 6285 O O . PRO A 1 778 ? 40.618 -6.945 18.662 1.00 82.56 778 PRO A O 1
ATOM 6288 N N . ASP A 1 779 ? 39.203 -5.636 19.844 1.00 71.62 779 ASP A N 1
ATOM 6289 C CA . ASP A 1 779 ? 40.009 -5.538 21.069 1.00 71.62 779 ASP A CA 1
ATOM 6290 C C . ASP A 1 779 ? 41.431 -4.995 20.837 1.00 71.62 779 ASP A C 1
ATOM 6292 O O . ASP A 1 779 ? 42.347 -5.225 21.631 1.00 71.62 779 ASP A O 1
ATOM 6296 N N . THR A 1 780 ? 41.638 -4.297 19.719 1.00 69.81 780 THR A N 1
ATOM 6297 C CA . THR A 1 780 ? 42.890 -3.624 19.382 1.00 69.81 780 THR A CA 1
ATOM 6298 C C . THR A 1 780 ? 42.705 -2.132 19.624 1.00 69.81 780 THR A C 1
ATOM 6300 O O . THR A 1 780 ? 41.829 -1.500 19.037 1.00 69.81 780 THR A O 1
ATOM 6303 N N . VAL A 1 781 ? 43.521 -1.597 20.531 1.00 63.44 781 VAL A N 1
ATOM 6304 C CA . VAL A 1 781 ? 43.535 -0.178 20.888 1.00 63.44 781 VAL A CA 1
ATOM 6305 C C . VAL A 1 781 ? 44.156 0.605 19.735 1.00 63.44 781 VAL A C 1
ATOM 6307 O O . VAL A 1 781 ? 45.269 0.288 19.307 1.00 63.44 781 VAL A O 1
ATOM 6310 N N . ASP A 1 782 ? 43.439 1.596 19.214 1.00 59.62 782 ASP A N 1
ATOM 6311 C CA . ASP A 1 782 ? 43.949 2.447 18.141 1.00 59.62 782 ASP A CA 1
ATOM 6312 C C . ASP A 1 782 ? 44.977 3.485 18.644 1.00 59.62 782 ASP A C 1
ATOM 6314 O O . ASP A 1 782 ? 45.278 3.590 19.836 1.00 59.62 782 ASP A O 1
ATOM 6318 N N . ALA A 1 783 ? 45.536 4.279 17.724 1.00 49.56 783 ALA A N 1
ATOM 6319 C CA . ALA A 1 783 ? 46.509 5.331 18.040 1.00 49.56 783 ALA A CA 1
ATOM 6320 C C . ALA A 1 783 ? 45.954 6.452 18.952 1.00 49.56 783 ALA A C 1
ATOM 6322 O O . ALA A 1 783 ? 46.723 7.291 19.426 1.00 49.56 783 ALA A O 1
ATOM 6323 N N . HIS A 1 784 ? 44.642 6.464 19.203 1.00 47.31 784 HIS A N 1
ATOM 6324 C CA . HIS A 1 784 ? 43.923 7.427 20.033 1.00 47.31 784 HIS A CA 1
ATOM 6325 C C . HIS A 1 784 ? 43.375 6.816 21.335 1.00 47.31 784 HIS A C 1
ATOM 6327 O O . HIS A 1 784 ? 42.802 7.544 22.147 1.00 47.31 784 HIS A O 1
ATOM 6333 N N . GLY A 1 785 ? 43.615 5.522 21.582 1.00 56.03 785 GLY A N 1
ATOM 6334 C CA . GLY A 1 785 ? 43.240 4.836 22.818 1.00 56.03 785 GLY A CA 1
ATOM 6335 C C . GLY A 1 785 ? 41.867 4.157 22.797 1.00 56.03 785 GLY A C 1
ATOM 6336 O O . GLY A 1 785 ? 41.444 3.660 23.839 1.00 56.03 785 GLY A O 1
ATOM 6337 N N . ASP A 1 786 ? 41.179 4.113 21.653 1.00 58.16 786 ASP A N 1
ATOM 6338 C CA . ASP A 1 786 ? 39.829 3.553 21.545 1.00 58.16 786 ASP A CA 1
ATOM 6339 C C . ASP A 1 786 ? 39.843 2.075 21.125 1.00 58.16 786 ASP A C 1
ATOM 6341 O O . ASP A 1 786 ? 40.717 1.622 20.385 1.00 58.16 786 ASP A O 1
ATOM 6345 N N . VAL A 1 787 ? 38.829 1.324 21.568 1.00 69.00 787 VAL A N 1
ATOM 6346 C CA . VAL A 1 787 ? 38.607 -0.086 21.212 1.00 69.00 787 VAL A CA 1
ATOM 6347 C C . VAL A 1 787 ? 37.273 -0.216 20.485 1.00 69.00 787 VAL A C 1
ATOM 6349 O O . VAL A 1 787 ? 36.261 0.295 20.959 1.00 69.00 787 VAL A O 1
ATOM 6352 N N . VAL A 1 788 ? 37.260 -0.912 19.346 1.00 72.94 788 VAL A N 1
ATOM 6353 C 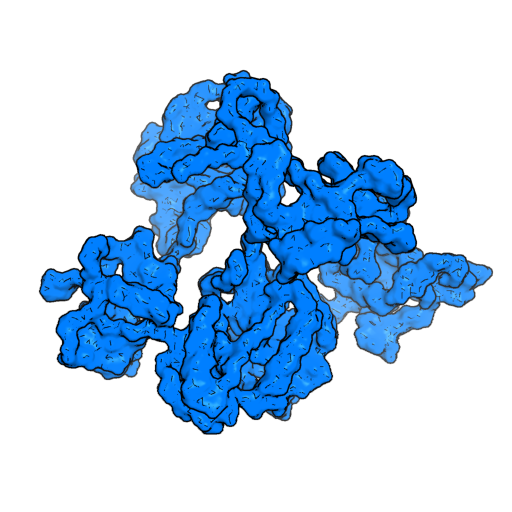CA . VAL A 1 788 ? 36.032 -1.202 18.585 1.00 72.94 788 VAL A CA 1
ATOM 6354 C C . VAL A 1 788 ? 35.583 -2.633 18.871 1.00 72.94 788 VAL A C 1
ATOM 6356 O O . VAL A 1 788 ? 36.380 -3.568 18.764 1.00 72.94 788 VAL A O 1
ATOM 6359 N N . SER A 1 789 ? 34.308 -2.811 19.227 1.00 80.94 789 SER A N 1
ATOM 6360 C CA . SER A 1 789 ? 33.748 -4.135 19.524 1.00 80.94 789 SER A CA 1
ATOM 6361 C C . SER A 1 789 ? 33.563 -4.987 18.262 1.00 80.94 789 SER A C 1
ATOM 6363 O O . SER A 1 789 ? 33.410 -4.475 17.148 1.00 80.94 789 SER A O 1
ATOM 6365 N N . ARG A 1 790 ? 33.519 -6.316 18.427 1.00 83.31 790 ARG A N 1
ATOM 6366 C CA . ARG A 1 790 ? 33.258 -7.262 17.327 1.00 83.31 790 ARG A CA 1
ATOM 6367 C C . ARG A 1 790 ? 31.939 -6.949 16.612 1.00 83.31 790 ARG A C 1
ATOM 6369 O O . ARG A 1 790 ? 31.884 -6.977 15.383 1.00 83.31 790 ARG A O 1
ATOM 6376 N N . GLU A 1 791 ? 30.891 -6.633 17.365 1.00 79.12 791 GLU A N 1
ATOM 6377 C CA . GLU A 1 791 ? 29.561 -6.332 16.836 1.00 79.12 791 GLU A CA 1
ATOM 6378 C C . GLU A 1 791 ? 29.574 -5.069 15.964 1.00 79.12 791 GLU A C 1
ATOM 6380 O O . GLU A 1 791 ? 28.924 -5.021 14.915 1.00 79.12 791 GLU A O 1
ATOM 6385 N N . GLU A 1 792 ? 30.330 -4.045 16.362 1.00 79.81 792 GLU A N 1
ATOM 6386 C CA . GLU A 1 792 ? 30.484 -2.810 15.590 1.00 79.81 792 GLU A CA 1
ATOM 6387 C C . GLU A 1 792 ? 31.273 -3.037 14.299 1.00 79.81 792 GLU A C 1
ATOM 6389 O O . GLU A 1 792 ? 30.896 -2.500 13.250 1.00 79.81 792 GLU A O 1
ATOM 6394 N N . ILE A 1 793 ? 32.314 -3.877 14.348 1.00 86.44 793 ILE A N 1
ATOM 6395 C CA . ILE A 1 793 ? 33.108 -4.275 13.178 1.00 86.44 793 ILE A CA 1
ATOM 6396 C C . ILE A 1 793 ? 32.240 -5.042 12.174 1.00 86.44 793 ILE A C 1
ATOM 6398 O O . ILE A 1 793 ? 32.234 -4.708 10.986 1.00 86.44 793 ILE A O 1
ATOM 6402 N N . GLU A 1 794 ? 31.445 -6.011 12.634 1.00 87.44 794 GLU A N 1
ATOM 6403 C CA . GLU A 1 794 ? 30.520 -6.769 11.782 1.00 87.44 794 GLU A CA 1
ATOM 6404 C C . GLU A 1 794 ? 29.485 -5.849 11.116 1.00 87.44 794 GLU A C 1
ATOM 6406 O O . GLU A 1 794 ? 29.273 -5.891 9.899 1.00 87.44 794 GLU A O 1
ATOM 6411 N N . GLN A 1 795 ? 28.882 -4.941 11.888 1.00 82.12 795 GLN A N 1
ATOM 6412 C CA . GLN A 1 795 ? 27.935 -3.964 11.354 1.00 82.12 795 GLN A CA 1
ATOM 6413 C C . GLN A 1 795 ? 28.582 -2.991 10.362 1.00 82.12 795 GLN A C 1
ATOM 6415 O O . GLN A 1 795 ? 27.926 -2.568 9.402 1.00 82.12 795 GLN A O 1
ATOM 6420 N N . ALA A 1 796 ? 29.832 -2.581 10.588 1.00 82.12 796 ALA A N 1
ATOM 6421 C CA . ALA A 1 796 ? 30.578 -1.726 9.669 1.00 82.12 796 ALA A CA 1
ATOM 6422 C C . ALA A 1 796 ? 30.868 -2.455 8.347 1.00 82.12 796 ALA A C 1
ATOM 6424 O O . ALA A 1 796 ? 30.539 -1.924 7.281 1.00 82.12 796 ALA A O 1
ATOM 6425 N N . ALA A 1 797 ? 31.361 -3.695 8.411 1.00 86.06 797 ALA A N 1
ATOM 6426 C CA . ALA A 1 797 ? 31.651 -4.530 7.246 1.00 86.06 797 ALA A CA 1
ATOM 6427 C C . ALA A 1 797 ? 30.394 -4.805 6.402 1.00 86.06 797 ALA A C 1
ATOM 6429 O O . ALA A 1 797 ? 30.383 -4.598 5.184 1.00 86.06 797 ALA A O 1
ATOM 6430 N N . HIS A 1 798 ? 29.290 -5.198 7.048 1.00 86.38 798 HIS A N 1
ATOM 6431 C CA . HIS A 1 798 ? 28.018 -5.454 6.370 1.00 86.38 798 HIS A CA 1
ATOM 6432 C C . HIS A 1 798 ? 27.434 -4.183 5.744 1.00 86.38 798 HIS A C 1
ATOM 6434 O O . HIS A 1 798 ? 26.978 -4.211 4.598 1.00 86.38 798 HIS A O 1
ATOM 6440 N N . ARG A 1 799 ? 27.485 -3.038 6.441 1.00 81.56 799 ARG A N 1
ATOM 6441 C CA . ARG A 1 799 ? 27.034 -1.756 5.871 1.00 81.56 799 ARG A CA 1
ATOM 6442 C C . ARG A 1 799 ? 27.878 -1.338 4.675 1.00 81.56 799 ARG A C 1
ATOM 6444 O O . ARG A 1 799 ? 27.303 -0.881 3.686 1.00 81.56 799 ARG A O 1
ATOM 6451 N N . PHE A 1 800 ? 29.197 -1.501 4.742 1.00 85.31 800 PHE A N 1
ATOM 6452 C CA . PHE A 1 800 ? 30.088 -1.201 3.625 1.00 85.31 800 PHE A CA 1
ATOM 6453 C C . PHE A 1 800 ? 29.737 -2.037 2.390 1.00 85.31 800 PHE A C 1
ATOM 6455 O O . PHE A 1 800 ? 29.582 -1.470 1.304 1.00 85.31 800 PHE A O 1
ATOM 6462 N N . LEU A 1 801 ? 29.523 -3.349 2.561 1.00 80.62 801 LEU A N 1
ATOM 6463 C CA . LEU A 1 801 ? 29.125 -4.236 1.467 1.00 80.62 801 LEU A CA 1
ATOM 6464 C C . LEU A 1 801 ? 27.746 -3.899 0.903 1.00 80.62 801 LEU A C 1
ATOM 6466 O O . LEU A 1 801 ? 27.575 -3.891 -0.309 1.00 80.62 801 LEU A O 1
ATOM 6470 N N . VAL A 1 802 ? 26.759 -3.594 1.746 1.00 64.88 802 VAL A N 1
ATOM 6471 C CA . VAL A 1 802 ? 25.396 -3.293 1.280 1.00 64.88 802 VAL A CA 1
ATOM 6472 C C . VAL A 1 802 ? 25.315 -1.932 0.584 1.00 64.88 802 VAL A C 1
ATOM 6474 O O . VAL A 1 802 ? 24.559 -1.789 -0.376 1.00 64.88 802 VAL A O 1
ATOM 6477 N N . ARG A 1 803 ? 26.056 -0.924 1.062 1.00 65.69 803 ARG A N 1
ATOM 6478 C CA . ARG A 1 803 ? 25.823 0.480 0.679 1.00 65.69 803 ARG A CA 1
ATOM 6479 C C . ARG A 1 803 ? 26.889 1.116 -0.203 1.00 65.69 803 ARG A C 1
ATOM 6481 O O . ARG A 1 803 ? 26.547 2.055 -0.912 1.00 65.69 803 ARG A O 1
ATOM 6488 N N . SER A 1 804 ? 28.149 0.682 -0.132 1.00 80.94 804 SER A N 1
ATOM 6489 C CA . SER A 1 804 ? 29.261 1.415 -0.755 1.00 80.94 804 SER A CA 1
ATOM 6490 C C . SER A 1 804 ? 30.090 0.550 -1.700 1.00 80.94 804 SER A C 1
ATOM 6492 O O . SER A 1 804 ? 30.102 0.809 -2.902 1.00 80.94 804 SER A O 1
ATOM 6494 N N . ARG A 1 805 ? 30.793 -0.466 -1.173 1.00 84.62 805 ARG A N 1
ATOM 6495 C CA . ARG A 1 805 ? 31.844 -1.234 -1.880 1.00 84.62 805 ARG A CA 1
ATOM 6496 C C . ARG A 1 805 ? 32.920 -0.367 -2.563 1.00 84.62 805 ARG A C 1
ATOM 6498 O O . ARG A 1 805 ? 33.688 -0.868 -3.381 1.00 84.62 805 ARG A O 1
ATOM 6505 N N . LEU A 1 806 ? 32.974 0.931 -2.261 1.00 79.94 806 LEU A N 1
ATOM 6506 C CA . LEU A 1 806 ? 33.866 1.887 -2.901 1.00 79.94 806 LEU A CA 1
ATOM 6507 C C . LEU A 1 806 ? 35.134 2.028 -2.063 1.00 79.94 806 LEU A C 1
ATOM 6509 O O . LEU A 1 806 ? 35.078 2.451 -0.912 1.00 79.94 806 LEU A O 1
ATOM 6513 N N . VAL A 1 807 ? 36.276 1.700 -2.663 1.00 80.00 807 VAL A N 1
ATOM 6514 C CA . VAL A 1 807 ? 37.599 1.915 -2.068 1.00 80.00 807 VAL A CA 1
ATOM 6515 C C . VAL A 1 807 ? 38.098 3.292 -2.498 1.00 80.00 807 VAL A C 1
ATOM 6517 O O . VAL A 1 807 ? 38.064 3.627 -3.683 1.00 80.00 807 VAL A O 1
ATOM 6520 N N . GLY A 1 808 ? 38.516 4.120 -1.543 1.00 76.38 808 GLY A N 1
ATOM 6521 C CA . GLY A 1 808 ? 39.070 5.451 -1.792 1.00 76.38 808 GLY A CA 1
ATOM 6522 C C . GLY A 1 808 ? 40.586 5.483 -1.609 1.00 76.38 808 GLY A C 1
ATOM 6523 O O . GLY A 1 808 ? 41.125 4.792 -0.752 1.00 76.38 808 GLY A O 1
ATOM 6524 N N . LEU A 1 809 ? 41.279 6.321 -2.378 1.00 72.88 809 LEU A N 1
ATOM 6525 C CA . LEU A 1 809 ? 42.655 6.717 -2.090 1.00 72.88 809 LEU A CA 1
ATOM 6526 C C . LEU A 1 809 ? 42.622 7.829 -1.039 1.00 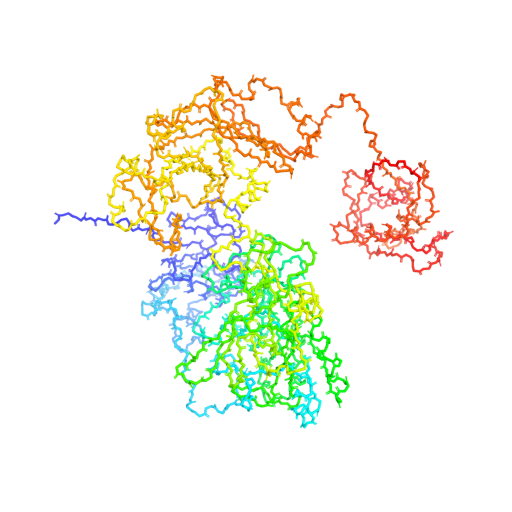72.88 809 LEU A C 1
ATOM 6528 O O . LEU A 1 809 ? 42.188 8.946 -1.343 1.00 72.88 809 LEU A O 1
ATOM 6532 N N . GLN A 1 810 ? 43.061 7.509 0.184 1.00 69.56 810 GLN A N 1
ATOM 6533 C CA . GLN A 1 810 ? 43.165 8.449 1.313 1.00 69.56 810 GLN A CA 1
ATOM 6534 C C . GLN A 1 810 ? 41.879 9.263 1.551 1.00 69.56 810 GLN A C 1
ATOM 6536 O O . GLN A 1 810 ? 41.942 10.458 1.820 1.00 69.56 810 GLN A O 1
ATOM 6541 N N . HIS A 1 811 ? 40.707 8.647 1.358 1.00 66.44 811 HIS A N 1
ATOM 6542 C CA . HIS A 1 811 ? 39.384 9.276 1.530 1.00 66.44 811 HIS A CA 1
ATOM 6543 C C . HIS A 1 811 ? 39.101 10.517 0.656 1.00 66.44 811 HIS A C 1
ATOM 6545 O O . HIS A 1 811 ? 38.084 11.177 0.842 1.00 66.44 811 HIS A O 1
ATOM 6551 N N . ARG A 1 812 ? 39.950 10.827 -0.337 1.00 58.53 812 ARG A N 1
ATOM 6552 C CA . ARG A 1 812 ? 39.814 12.024 -1.198 1.00 58.53 812 ARG A CA 1
ATOM 6553 C C . ARG A 1 812 ? 39.205 11.734 -2.561 1.00 58.53 812 ARG A C 1
ATOM 6555 O O . ARG A 1 812 ? 38.468 12.550 -3.106 1.00 58.53 812 ARG A O 1
ATOM 6562 N N . ARG A 1 813 ? 39.549 10.589 -3.149 1.00 69.56 813 ARG A N 1
ATOM 6563 C CA . ARG A 1 813 ? 39.080 10.188 -4.482 1.00 69.56 813 ARG A CA 1
ATOM 6564 C C . ARG A 1 813 ? 38.915 8.683 -4.567 1.00 69.56 813 ARG A C 1
ATOM 6566 O O . ARG A 1 813 ? 39.601 7.947 -3.865 1.00 69.56 813 ARG A O 1
ATOM 6573 N N . ARG A 1 814 ? 38.031 8.221 -5.446 1.00 78.75 814 ARG A N 1
ATOM 6574 C CA . ARG A 1 814 ? 37.826 6.791 -5.696 1.00 78.75 814 ARG A CA 1
ATOM 6575 C C . ARG A 1 814 ? 39.116 6.150 -6.223 1.00 78.75 814 ARG A C 1
ATOM 6577 O O . ARG A 1 814 ? 39.743 6.692 -7.129 1.00 78.75 814 ARG A O 1
ATOM 6584 N N . ALA A 1 815 ? 39.497 5.010 -5.654 1.00 79.31 815 ALA A N 1
ATOM 6585 C CA . ALA A 1 815 ? 40.595 4.194 -6.149 1.00 79.31 815 ALA A CA 1
ATOM 6586 C C . ALA A 1 815 ? 40.131 3.371 -7.366 1.00 79.31 815 ALA A C 1
ATOM 6588 O O . ALA A 1 815 ? 39.015 2.841 -7.341 1.00 79.31 815 ALA A O 1
ATOM 6589 N N . PRO A 1 816 ? 40.959 3.221 -8.415 1.00 81.25 816 PRO A N 1
ATOM 6590 C CA . PRO A 1 816 ? 40.717 2.282 -9.511 1.00 81.25 816 PRO A CA 1
ATOM 6591 C C . PRO A 1 816 ? 40.999 0.831 -9.065 1.00 81.25 816 PRO A C 1
ATOM 6593 O O . PRO A 1 816 ? 41.910 0.166 -9.554 1.00 81.25 816 PRO A O 1
ATOM 6596 N N . ALA A 1 817 ? 40.228 0.356 -8.085 1.00 83.38 817 ALA A N 1
ATOM 6597 C CA . ALA A 1 817 ? 40.315 -0.983 -7.513 1.00 83.38 817 ALA A CA 1
ATOM 6598 C C . ALA A 1 817 ? 38.913 -1.524 -7.193 1.00 83.38 817 ALA A C 1
ATOM 6600 O O . ALA A 1 817 ? 37.999 -0.760 -6.868 1.00 83.38 817 ALA A O 1
ATOM 6601 N N . GLU A 1 818 ? 38.751 -2.842 -7.269 1.00 88.12 818 GLU A N 1
ATOM 6602 C CA . GLU A 1 818 ? 37.476 -3.526 -7.033 1.00 88.12 818 GLU A CA 1
ATOM 6603 C C . GLU A 1 818 ? 37.584 -4.469 -5.837 1.00 88.12 818 GLU A C 1
ATOM 6605 O O . GLU A 1 818 ? 38.546 -5.225 -5.723 1.00 88.12 818 GLU A O 1
ATOM 6610 N N . VAL A 1 819 ? 36.593 -4.442 -4.944 1.00 91.38 819 VAL A N 1
ATOM 6611 C CA . VAL A 1 819 ? 36.501 -5.404 -3.836 1.00 91.38 819 VAL A CA 1
ATOM 6612 C C . VAL A 1 819 ? 36.106 -6.760 -4.410 1.00 91.38 819 VAL A C 1
ATOM 6614 O O . VAL A 1 819 ? 35.051 -6.876 -5.032 1.00 91.38 819 VAL A O 1
ATOM 6617 N N . VAL A 1 820 ? 36.934 -7.777 -4.185 1.00 90.75 820 VAL A N 1
ATOM 6618 C CA . VAL A 1 820 ? 36.677 -9.148 -4.655 1.00 90.75 820 VAL A CA 1
ATOM 6619 C C . VAL A 1 820 ? 36.298 -10.092 -3.518 1.00 90.75 820 VAL A C 1
ATOM 6621 O O . VAL A 1 820 ? 35.545 -11.034 -3.741 1.00 90.75 820 VAL A O 1
ATOM 6624 N N . GLU A 1 821 ? 36.740 -9.808 -2.291 1.00 91.19 821 GLU A N 1
ATOM 6625 C CA . GLU A 1 821 ? 36.354 -10.554 -1.089 1.00 91.19 821 GLU A CA 1
ATOM 6626 C C . GLU A 1 821 ? 36.234 -9.594 0.097 1.00 91.19 821 GLU A C 1
ATOM 6628 O O . GLU A 1 821 ? 36.992 -8.633 0.215 1.00 91.19 821 GLU A O 1
ATOM 6633 N N . SER A 1 822 ? 35.278 -9.844 0.989 1.00 94.00 822 SER A N 1
ATOM 6634 C CA . SER A 1 822 ? 35.115 -9.095 2.236 1.00 94.00 822 SER A CA 1
ATOM 6635 C C . SER A 1 822 ? 34.324 -9.942 3.220 1.00 94.00 822 SER A C 1
ATOM 6637 O O . SER A 1 822 ? 33.185 -10.305 2.929 1.00 94.00 822 SER A O 1
ATOM 6639 N N . TYR A 1 823 ? 34.901 -10.245 4.377 1.00 92.75 823 TYR A N 1
ATOM 6640 C CA . TYR A 1 823 ? 34.289 -11.139 5.358 1.00 92.75 823 TYR A CA 1
ATOM 6641 C C . TYR A 1 823 ? 34.758 -10.836 6.783 1.00 92.75 823 TYR A C 1
ATOM 6643 O O . TYR A 1 823 ? 35.755 -10.143 6.993 1.00 92.75 823 TYR A O 1
ATOM 6651 N N . ILE A 1 824 ? 34.023 -11.373 7.758 1.00 95.75 824 ILE A N 1
ATOM 6652 C CA . ILE A 1 824 ? 34.430 -11.397 9.164 1.00 95.75 824 ILE A CA 1
ATOM 6653 C C . ILE A 1 824 ? 35.193 -12.691 9.430 1.00 95.75 824 ILE A C 1
ATOM 6655 O O . ILE A 1 824 ? 34.721 -13.773 9.077 1.00 95.75 824 ILE A O 1
ATOM 6659 N N . ALA A 1 825 ? 36.375 -12.579 10.031 1.00 91.75 825 ALA A N 1
ATOM 6660 C CA . ALA A 1 825 ? 37.230 -13.700 10.388 1.00 91.75 825 ALA A CA 1
ATOM 6661 C C . ALA A 1 825 ? 36.473 -14.678 11.313 1.00 91.75 825 ALA A C 1
ATOM 6663 O O . ALA A 1 825 ? 36.144 -14.308 12.440 1.00 91.75 825 ALA A O 1
ATOM 6664 N N . PRO A 1 826 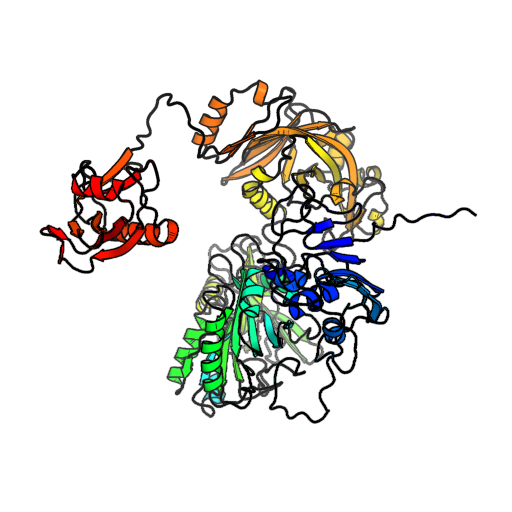? 36.188 -15.920 10.878 1.00 87.44 826 PRO A N 1
ATOM 6665 C CA . PRO A 1 826 ? 35.341 -16.848 11.635 1.00 87.44 826 PRO A CA 1
ATOM 6666 C C . PRO A 1 826 ? 36.072 -17.557 12.785 1.00 87.44 826 PRO A C 1
ATOM 6668 O O . PRO A 1 826 ? 35.446 -18.270 13.561 1.00 87.44 826 PRO A O 1
ATOM 6671 N N . ARG A 1 827 ? 37.400 -17.434 12.837 1.00 90.81 827 ARG A N 1
ATOM 6672 C CA . ARG A 1 827 ? 38.310 -17.904 13.893 1.00 90.81 827 ARG A CA 1
ATOM 6673 C C . ARG A 1 827 ? 39.626 -17.138 13.761 1.00 90.81 827 ARG A C 1
ATOM 6675 O O . ARG A 1 827 ? 39.823 -16.474 12.746 1.00 90.81 827 ARG A O 1
ATOM 6682 N N . ASP A 1 828 ? 40.541 -17.297 14.705 1.00 90.56 828 ASP A N 1
ATOM 6683 C CA . ASP A 1 828 ? 41.924 -16.850 14.531 1.00 90.56 828 ASP A CA 1
ATOM 6684 C C . ASP A 1 828 ? 42.616 -17.630 13.397 1.00 90.56 828 ASP A C 1
ATOM 6686 O O . ASP A 1 828 ? 42.525 -18.862 13.344 1.00 90.56 828 ASP A O 1
ATOM 6690 N N . PHE A 1 829 ? 43.332 -16.946 12.503 1.00 88.25 829 PHE A N 1
ATOM 6691 C CA . PHE A 1 829 ? 44.131 -17.591 11.450 1.00 88.25 829 PHE A CA 1
ATOM 6692 C C . PHE A 1 829 ? 45.350 -16.756 11.036 1.00 88.25 829 PHE A C 1
ATOM 6694 O O . PHE A 1 829 ? 45.439 -15.571 11.342 1.00 88.25 829 PHE A O 1
ATOM 6701 N N . GLU A 1 830 ? 46.309 -17.372 10.340 1.00 85.25 830 GLU A N 1
ATOM 6702 C CA . GLU A 1 830 ? 47.463 -16.661 9.776 1.00 85.25 830 GLU A CA 1
ATOM 6703 C C . GLU A 1 830 ? 47.181 -16.163 8.356 1.00 85.25 830 GLU A C 1
ATOM 6705 O O . GLU A 1 830 ? 46.711 -16.913 7.497 1.00 85.25 830 GLU A O 1
ATOM 6710 N N . LEU A 1 831 ? 47.520 -14.902 8.090 1.00 82.19 831 LEU A N 1
ATOM 6711 C CA . LEU A 1 831 ? 47.392 -14.275 6.780 1.00 82.19 831 LEU A CA 1
ATOM 6712 C C . LEU A 1 831 ? 48.653 -13.464 6.467 1.00 82.19 831 LEU A C 1
ATOM 6714 O O . LEU A 1 831 ? 48.959 -12.486 7.140 1.00 82.19 831 LEU A O 1
ATOM 6718 N N . GLY A 1 832 ? 49.396 -13.911 5.449 1.00 69.00 832 GLY A N 1
ATOM 6719 C CA . GLY A 1 832 ? 50.613 -13.260 4.945 1.00 69.00 832 GLY A CA 1
ATOM 6720 C C . GLY A 1 832 ? 51.693 -12.963 5.996 1.00 69.00 832 GLY A C 1
ATOM 6721 O O . GLY A 1 832 ? 52.374 -11.946 5.931 1.00 69.00 832 GLY A O 1
ATOM 6722 N N . GLY A 1 833 ? 51.871 -13.885 6.945 1.00 70.25 833 GLY A N 1
ATOM 6723 C CA . GLY A 1 833 ? 52.915 -13.827 7.974 1.00 70.25 833 GLY A CA 1
ATOM 6724 C C . GLY A 1 833 ? 52.492 -13.158 9.286 1.00 70.25 833 GLY A C 1
ATOM 6725 O O . GLY A 1 833 ? 53.280 -13.154 10.227 1.00 70.25 833 GLY A O 1
ATOM 6726 N N . GLY A 1 834 ? 51.264 -12.630 9.370 1.00 75.25 834 GLY A N 1
ATOM 6727 C CA . GLY A 1 834 ? 50.669 -12.090 10.597 1.00 75.25 834 GLY A CA 1
ATOM 6728 C C . GLY A 1 834 ? 49.459 -12.899 11.074 1.00 75.25 834 GLY A C 1
ATOM 6729 O O . GLY A 1 834 ? 48.787 -13.562 10.282 1.00 75.25 834 GLY A O 1
ATOM 6730 N N . ARG A 1 835 ? 49.165 -12.840 12.378 1.00 83.25 835 ARG A N 1
ATOM 6731 C CA . ARG A 1 835 ? 47.958 -13.435 12.976 1.00 83.25 835 ARG A CA 1
ATOM 6732 C C . ARG A 1 835 ? 46.778 -12.470 12.835 1.00 83.25 835 ARG A C 1
ATOM 6734 O O . ARG A 1 835 ? 46.897 -11.321 13.237 1.00 83.25 835 ARG A O 1
ATOM 6741 N N . VAL A 1 836 ? 45.654 -12.958 12.317 1.00 88.25 836 VAL A N 1
ATOM 6742 C CA . VAL A 1 836 ? 44.361 -12.261 12.247 1.00 88.25 836 VAL A CA 1
ATOM 6743 C C . VAL A 1 836 ? 43.445 -12.837 13.322 1.00 88.25 836 VAL A C 1
ATOM 6745 O O . VAL A 1 836 ? 43.253 -14.056 13.363 1.00 88.25 836 VAL A O 1
ATOM 6748 N N . LYS A 1 837 ? 42.892 -11.985 14.193 1.00 88.19 837 LYS A N 1
ATOM 6749 C CA . LYS A 1 837 ? 41.953 -12.411 15.246 1.00 88.19 837 LYS A CA 1
ATOM 6750 C C . LYS A 1 837 ? 40.560 -12.750 14.698 1.00 88.19 837 LYS A C 1
ATOM 6752 O O . LYS A 1 837 ? 40.097 -12.187 13.706 1.00 88.19 837 LYS A O 1
ATOM 6757 N N . GLU A 1 838 ? 39.852 -13.640 15.381 1.00 91.56 838 GLU A N 1
ATOM 6758 C CA . GLU A 1 838 ? 38.435 -13.909 15.157 1.00 91.56 838 GLU A CA 1
ATOM 6759 C C . GLU A 1 838 ? 37.602 -12.636 15.365 1.00 91.56 838 GLU A C 1
ATOM 6761 O O . GLU A 1 838 ? 37.699 -11.968 16.396 1.00 91.56 838 GLU A O 1
ATOM 6766 N N . GLY A 1 839 ? 36.718 -12.328 14.418 1.00 88.12 839 GLY A N 1
ATOM 6767 C CA . GLY A 1 839 ? 35.909 -11.110 14.424 1.00 88.12 839 GLY A CA 1
ATOM 6768 C C . GLY A 1 839 ? 36.525 -9.934 13.662 1.00 88.12 839 GLY A C 1
ATOM 6769 O O . GLY A 1 839 ? 35.835 -8.939 13.460 1.00 88.12 839 GLY A O 1
ATOM 6770 N N . SER A 1 840 ? 37.773 -10.039 13.192 1.00 91.31 840 SER A N 1
ATOM 6771 C CA . SER A 1 840 ? 38.383 -9.027 12.322 1.00 91.31 840 SER A CA 1
ATOM 6772 C C . SER A 1 840 ? 37.669 -8.933 10.977 1.00 91.31 840 SER A C 1
ATOM 6774 O O . SER A 1 840 ? 37.302 -9.945 10.377 1.00 91.31 840 SER A O 1
ATOM 6776 N N . TRP A 1 841 ? 37.524 -7.720 10.455 1.00 93.12 841 TRP A N 1
ATOM 6777 C CA . TRP A 1 841 ? 37.057 -7.501 9.092 1.00 93.12 841 TRP A CA 1
ATOM 6778 C C . TRP A 1 841 ? 38.237 -7.597 8.126 1.00 93.12 841 TRP A C 1
ATOM 6780 O O . TRP A 1 841 ? 39.149 -6.774 8.166 1.00 93.12 841 TRP A O 1
ATOM 6790 N N . VAL A 1 842 ? 38.208 -8.594 7.242 1.00 91.62 842 VAL A N 1
ATOM 6791 C CA . VAL A 1 842 ? 39.230 -8.835 6.216 1.00 91.62 842 VAL A CA 1
ATOM 6792 C C . VAL A 1 842 ? 38.668 -8.502 4.840 1.00 91.62 842 VAL A C 1
ATOM 6794 O O . VAL A 1 842 ? 37.529 -8.860 4.528 1.00 91.62 842 VAL A O 1
ATOM 6797 N N . MET A 1 843 ? 39.464 -7.832 4.007 1.00 93.69 843 MET A N 1
ATOM 6798 C CA . MET A 1 843 ? 39.070 -7.429 2.660 1.00 93.69 843 MET A CA 1
ATOM 6799 C C . MET A 1 843 ? 40.177 -7.702 1.639 1.00 93.69 843 MET A C 1
ATOM 6801 O O . MET A 1 843 ? 41.351 -7.423 1.887 1.00 93.69 843 MET A O 1
ATOM 6805 N N . THR A 1 844 ? 39.778 -8.195 0.466 1.00 91.81 844 THR A N 1
ATOM 6806 C CA . THR A 1 844 ? 40.635 -8.382 -0.709 1.00 91.81 844 THR A CA 1
ATOM 6807 C C . THR A 1 844 ? 40.179 -7.454 -1.827 1.00 91.81 844 THR A C 1
ATOM 6809 O O . THR A 1 844 ? 38.997 -7.429 -2.187 1.00 91.81 844 THR A O 1
ATOM 6812 N N . VAL A 1 845 ? 41.119 -6.716 -2.415 1.00 91.50 845 VAL A N 1
ATOM 6813 C CA . VAL A 1 845 ? 40.881 -5.848 -3.574 1.00 91.50 845 VAL A CA 1
ATOM 6814 C C . VAL A 1 845 ? 41.740 -6.270 -4.760 1.00 91.50 845 VAL A C 1
ATOM 6816 O O . VAL A 1 845 ? 42.898 -6.653 -4.599 1.00 91.50 845 VAL A O 1
ATOM 6819 N N . HIS A 1 846 ? 41.170 -6.173 -5.956 1.00 90.62 846 HIS A N 1
ATOM 6820 C CA . HIS A 1 846 ? 41.864 -6.350 -7.223 1.00 90.62 846 HIS A CA 1
ATOM 6821 C C . HIS A 1 846 ? 42.220 -4.986 -7.812 1.00 90.62 846 HIS A C 1
ATOM 6823 O O . HIS A 1 846 ? 41.344 -4.146 -8.038 1.00 90.62 846 HIS A O 1
ATOM 6829 N N . VAL A 1 847 ? 43.511 -4.770 -8.061 1.00 88.19 847 VAL A N 1
ATOM 6830 C CA . VAL A 1 847 ? 44.052 -3.502 -8.559 1.00 88.19 847 VAL A CA 1
ATOM 6831 C C . VAL A 1 847 ? 44.508 -3.680 -10.005 1.00 88.19 847 VAL A C 1
ATOM 6833 O O . VAL A 1 847 ? 45.626 -4.111 -10.264 1.00 88.19 847 VAL A O 1
ATOM 6836 N N . ARG A 1 848 ? 43.630 -3.341 -10.955 1.00 80.00 848 ARG A N 1
ATOM 6837 C CA . ARG A 1 848 ? 43.920 -3.448 -12.401 1.00 80.00 848 ARG A CA 1
ATOM 6838 C C . ARG A 1 848 ? 44.717 -2.264 -12.953 1.00 80.00 848 ARG A C 1
ATOM 6840 O O . ARG A 1 848 ? 45.266 -2.346 -14.046 1.00 80.00 848 ARG A O 1
ATOM 6847 N N . ASP A 1 849 ? 44.760 -1.163 -12.212 1.00 88.25 849 ASP A N 1
ATOM 6848 C CA . ASP A 1 849 ? 45.490 0.040 -12.595 1.00 88.25 849 ASP A CA 1
ATOM 6849 C C . ASP A 1 849 ? 46.999 -0.125 -12.364 1.00 88.25 849 ASP A C 1
ATOM 6851 O O . ASP A 1 849 ? 47.447 -0.413 -11.251 1.00 88.25 849 ASP A O 1
ATOM 6855 N N . ALA A 1 850 ? 47.790 0.047 -13.425 1.00 83.69 850 ALA A N 1
ATOM 6856 C CA . ALA A 1 850 ? 49.226 -0.228 -13.407 1.00 83.69 850 ALA A CA 1
ATOM 6857 C C . ALA A 1 850 ? 50.012 0.733 -12.496 1.00 83.69 850 ALA A C 1
ATOM 6859 O O . ALA A 1 850 ? 50.971 0.309 -11.842 1.00 83.69 850 ALA A O 1
ATOM 6860 N N . ASP A 1 851 ? 49.594 1.998 -12.412 1.00 84.50 851 ASP A N 1
ATOM 6861 C CA . ASP A 1 851 ? 50.272 3.027 -11.619 1.00 84.50 851 ASP A CA 1
ATOM 6862 C C . ASP A 1 851 ? 50.002 2.854 -10.124 1.00 84.50 851 ASP A C 1
ATOM 6864 O O . ASP A 1 851 ? 50.929 2.913 -9.308 1.00 84.50 851 ASP A O 1
ATOM 6868 N N . LEU A 1 852 ? 48.749 2.573 -9.757 1.00 84.06 852 LEU A N 1
ATOM 6869 C CA . LEU A 1 852 ? 48.381 2.227 -8.389 1.00 84.06 852 LEU A CA 1
ATOM 6870 C C . LEU A 1 852 ? 49.042 0.913 -7.958 1.00 84.06 852 LEU A C 1
ATOM 6872 O O . LEU A 1 852 ? 49.569 0.830 -6.848 1.00 84.06 852 LEU A O 1
ATOM 6876 N N . TRP A 1 853 ? 49.090 -0.089 -8.839 1.00 88.19 853 TRP A N 1
ATOM 6877 C CA . TRP A 1 853 ? 49.773 -1.351 -8.558 1.00 88.19 853 TRP A CA 1
ATOM 6878 C C . TRP A 1 853 ? 51.272 -1.157 -8.313 1.00 88.19 853 TRP A C 1
ATOM 6880 O O . TRP A 1 853 ? 51.834 -1.700 -7.359 1.00 88.19 853 TRP A O 1
ATOM 6890 N N . LYS A 1 854 ? 51.932 -0.335 -9.135 1.00 85.38 854 LYS A N 1
ATOM 6891 C CA . LYS A 1 854 ? 53.336 0.040 -8.936 1.00 85.38 854 LYS A CA 1
ATOM 6892 C C . LYS A 1 854 ? 53.537 0.770 -7.604 1.00 85.38 854 LYS A C 1
ATOM 6894 O O . LYS A 1 854 ? 54.463 0.431 -6.875 1.00 85.38 854 LYS A O 1
ATOM 6899 N N . ALA A 1 855 ? 52.645 1.698 -7.250 1.00 83.12 855 ALA A N 1
ATOM 6900 C CA . ALA A 1 855 ? 52.700 2.427 -5.983 1.00 83.12 855 ALA A CA 1
ATOM 6901 C C . ALA A 1 855 ? 52.564 1.517 -4.751 1.00 83.12 855 ALA A C 1
ATOM 6903 O O . ALA A 1 855 ? 53.267 1.722 -3.763 1.00 83.12 855 ALA A O 1
ATOM 6904 N N . ILE A 1 856 ? 51.701 0.500 -4.818 1.00 84.12 856 ILE A N 1
ATOM 6905 C CA . ILE A 1 856 ? 51.554 -0.508 -3.759 1.00 84.12 856 ILE A CA 1
ATOM 6906 C C . ILE A 1 856 ? 52.834 -1.347 -3.634 1.00 84.12 856 ILE A C 1
ATOM 6908 O O . ILE A 1 856 ? 53.346 -1.510 -2.530 1.00 84.12 856 ILE A O 1
ATOM 6912 N N . LYS A 1 857 ? 53.408 -1.819 -4.751 1.00 81.94 857 LYS A N 1
ATOM 6913 C CA . LYS A 1 857 ? 54.664 -2.599 -4.741 1.00 81.94 857 LYS A CA 1
ATOM 6914 C C . LYS A 1 857 ? 55.870 -1.812 -4.219 1.00 81.94 857 LYS A C 1
ATOM 6916 O O . LYS A 1 857 ? 56.774 -2.398 -3.638 1.00 81.94 857 LYS A O 1
ATOM 6921 N N . GLU A 1 858 ? 55.882 -0.500 -4.427 1.00 83.00 858 GLU A N 1
ATOM 6922 C CA . GLU A 1 858 ? 56.906 0.416 -3.907 1.00 83.00 858 GLU A CA 1
ATOM 6923 C C . GLU A 1 858 ? 56.664 0.820 -2.441 1.00 83.00 858 GLU A C 1
ATOM 6925 O O . GLU A 1 858 ? 57.433 1.606 -1.894 1.00 83.00 858 GLU A O 1
ATOM 6930 N N . GLY A 1 859 ? 55.599 0.319 -1.800 1.00 78.19 859 GLY A N 1
ATOM 6931 C CA . GLY A 1 859 ? 55.281 0.608 -0.400 1.00 78.19 859 GLY A CA 1
ATOM 6932 C C . GLY A 1 859 ? 54.714 2.009 -0.152 1.00 78.19 859 GLY A C 1
ATOM 6933 O O . GLY A 1 859 ? 54.676 2.455 0.989 1.00 78.19 859 GLY A O 1
ATOM 6934 N N . ARG A 1 860 ? 54.256 2.722 -1.193 1.00 78.19 860 ARG A N 1
ATOM 6935 C CA . ARG A 1 860 ? 53.625 4.053 -1.049 1.00 78.19 860 ARG A CA 1
ATOM 6936 C C . ARG A 1 860 ? 52.203 3.982 -0.488 1.00 78.19 860 ARG A C 1
ATOM 6938 O O . ARG A 1 860 ? 51.716 4.963 0.064 1.00 78.19 860 ARG A O 1
ATOM 6945 N N . TYR A 1 861 ? 51.555 2.830 -0.629 1.00 79.62 861 TYR A N 1
ATOM 6946 C CA . TYR A 1 861 ? 50.321 2.481 0.066 1.00 79.62 861 TYR A CA 1
ATOM 6947 C C . TYR A 1 861 ? 50.560 1.163 0.781 1.00 79.62 861 TYR A C 1
ATOM 6949 O O . TYR A 1 861 ? 50.927 0.177 0.143 1.00 79.62 861 TYR A O 1
ATOM 6957 N N . THR A 1 862 ? 50.378 1.162 2.094 1.00 77.44 862 THR A N 1
ATOM 6958 C CA . THR A 1 862 ? 50.767 0.043 2.953 1.00 77.44 862 THR A CA 1
ATOM 6959 C C . THR A 1 862 ? 49.584 -0.636 3.618 1.00 77.44 862 THR A C 1
ATOM 6961 O O . THR A 1 862 ? 49.795 -1.675 4.227 1.00 77.44 862 THR A O 1
ATOM 6964 N N . GLY A 1 863 ? 48.362 -0.105 3.507 1.00 79.06 863 GLY A N 1
ATOM 6965 C CA . GLY A 1 863 ? 47.214 -0.597 4.262 1.00 79.06 863 GLY A CA 1
ATOM 6966 C C . GLY A 1 863 ? 45.860 -0.053 3.814 1.00 79.06 863 GLY A C 1
ATOM 6967 O O . GLY A 1 863 ? 45.773 0.846 2.972 1.00 79.06 863 GLY A O 1
ATOM 6968 N N . PHE A 1 864 ? 44.796 -0.612 4.393 1.00 80.81 864 PHE A N 1
ATOM 6969 C CA . PHE A 1 864 ? 43.454 -0.040 4.326 1.00 80.81 864 PHE A CA 1
ATOM 6970 C C . PHE A 1 864 ? 43.245 0.949 5.466 1.00 80.81 864 PHE A C 1
ATOM 6972 O O . PHE A 1 864 ? 43.816 0.803 6.546 1.00 80.81 864 PHE A O 1
ATOM 6979 N N . SER A 1 865 ? 42.387 1.940 5.223 1.00 69.50 865 SER A N 1
ATOM 6980 C CA . SER A 1 865 ? 41.939 2.853 6.263 1.00 69.50 865 SER A CA 1
ATOM 6981 C C . SER A 1 865 ? 40.434 3.059 6.221 1.00 69.50 865 SER A C 1
ATOM 6983 O O . SER A 1 865 ? 39.844 3.087 5.138 1.00 69.50 865 SER A O 1
ATOM 6985 N N . ILE A 1 866 ? 39.818 3.227 7.392 1.00 68.69 866 ILE A N 1
ATOM 6986 C CA . ILE A 1 866 ? 38.423 3.657 7.535 1.00 68.69 866 ILE A CA 1
ATOM 6987 C C . ILE A 1 866 ? 38.402 5.085 8.094 1.00 68.69 866 ILE A C 1
ATOM 6989 O O . ILE A 1 866 ? 39.116 5.385 9.048 1.00 68.69 866 ILE A O 1
ATOM 6993 N N . GLY A 1 867 ? 37.618 5.967 7.474 1.00 56.59 867 GLY A N 1
ATOM 6994 C CA . GLY A 1 867 ? 37.421 7.345 7.927 1.00 56.59 867 GLY A CA 1
ATOM 6995 C C . GLY A 1 867 ? 36.015 7.522 8.495 1.00 56.59 867 GLY A C 1
ATOM 6996 O O . GLY A 1 867 ? 35.040 7.111 7.860 1.00 56.59 867 GLY A O 1
ATOM 6997 N N . GLY A 1 868 ? 35.903 8.123 9.680 1.00 55.59 868 GLY A N 1
ATOM 6998 C CA . GLY A 1 868 ? 34.623 8.431 10.317 1.00 55.59 868 GLY A CA 1
ATOM 6999 C C . GLY A 1 868 ? 34.735 9.560 11.341 1.00 55.59 868 GLY A C 1
ATOM 7000 O O . GLY A 1 868 ? 35.808 9.824 11.871 1.00 55.59 868 GLY A O 1
ATOM 7001 N N . THR A 1 869 ? 33.624 10.237 11.625 1.00 47.16 869 THR A N 1
ATOM 7002 C CA . THR A 1 869 ? 33.537 11.267 12.670 1.00 47.16 869 THR A CA 1
ATOM 7003 C C . THR A 1 869 ? 32.740 10.738 13.860 1.00 47.16 869 THR A C 1
ATOM 7005 O O . THR A 1 869 ? 31.700 10.100 13.685 1.00 47.16 869 THR A O 1
ATOM 7008 N N . GLY A 1 870 ? 33.243 10.974 15.073 1.00 47.09 870 GLY A N 1
ATOM 7009 C CA . GLY A 1 870 ? 32.616 10.541 16.324 1.00 47.09 870 GLY A CA 1
ATOM 7010 C C . GLY A 1 870 ? 32.483 11.682 17.332 1.00 47.09 870 GLY A C 1
ATOM 7011 O O . GLY A 1 870 ? 33.215 12.669 17.272 1.00 47.09 870 GLY A O 1
ATOM 7012 N N . VAL A 1 871 ? 31.541 11.532 18.265 1.00 41.66 871 VAL A N 1
ATOM 7013 C CA . VAL A 1 871 ? 31.356 12.428 19.417 1.00 41.66 871 VAL A CA 1
ATOM 7014 C C . VAL A 1 871 ? 31.793 11.665 20.664 1.00 41.66 871 VAL A C 1
ATOM 7016 O O . VAL A 1 871 ? 31.341 10.537 20.870 1.00 41.66 871 VAL A O 1
ATOM 7019 N N . ARG A 1 872 ? 32.697 12.243 21.462 1.00 42.22 872 ARG A N 1
ATOM 7020 C CA . ARG A 1 872 ? 33.163 11.638 22.717 1.00 42.22 872 ARG A CA 1
ATOM 7021 C C . ARG A 1 872 ? 32.078 11.807 23.783 1.00 42.22 872 ARG A C 1
ATOM 7023 O O . ARG A 1 872 ? 31.515 12.889 23.920 1.00 42.22 872 ARG A O 1
ATOM 7030 N N . VAL A 1 873 ? 31.771 10.738 24.505 1.00 42.38 873 VAL A N 1
ATOM 7031 C CA . VAL A 1 873 ? 30.875 10.750 25.668 1.00 42.38 873 VAL A CA 1
ATOM 7032 C C . VAL A 1 873 ? 31.645 10.116 26.813 1.00 42.38 873 VAL A C 1
ATOM 7034 O O . VAL A 1 873 ? 32.107 8.984 26.671 1.00 42.38 873 VAL A O 1
ATOM 7037 N N . ASP A 1 874 ? 31.834 10.858 27.902 1.00 32.62 874 ASP A N 1
ATOM 7038 C CA . ASP A 1 874 ? 32.491 10.335 29.098 1.00 32.62 874 ASP A CA 1
ATOM 7039 C C . ASP A 1 874 ? 31.621 9.243 29.733 1.00 32.62 874 ASP A C 1
ATOM 7041 O O . ASP A 1 874 ? 30.392 9.343 29.759 1.00 32.62 874 ASP A O 1
ATOM 7045 N N . ALA A 1 875 ? 32.264 8.177 30.206 1.00 35.09 875 ALA A N 1
ATOM 7046 C CA . ALA A 1 875 ? 31.590 7.071 30.872 1.00 35.09 875 ALA A CA 1
ATOM 7047 C C . ALA A 1 875 ? 31.293 7.432 32.340 1.00 35.09 875 ALA A C 1
ATOM 7049 O O . ALA A 1 875 ? 32.207 7.843 33.057 1.00 35.09 875 ALA A O 1
ATOM 7050 N N . GLU A 1 876 ? 30.035 7.265 32.766 1.00 33.03 876 GLU A N 1
ATOM 7051 C CA . GLU A 1 876 ? 29.630 7.253 34.186 1.00 33.03 876 GLU A CA 1
ATOM 7052 C C . GLU A 1 876 ? 30.034 5.955 34.896 1.00 33.03 876 GLU A C 1
ATOM 7054 O O . GLU A 1 876 ? 29.884 4.866 34.286 1.00 33.03 876 GLU A O 1
#

pLDDT: mean 81.69, std 16.75, range [26.23, 98.31]

Secondary structure (DSSP, 8-state):
-------PPPP-EEEET-TT-PPTT-EEEESS--TT-SEE--HHHH--SS-TT-EEEEEEES-GGG-S-HHHHHHHHHHHEEEEEEEEEEEEBTTSTHHHHSTT--S-B-TTTTHHHH-GGG-TTPPP-EEEEEEEEEETTEEEEEEEEE--TTS--S-------PPPTT--TT---TT---PBPEE--SS-S-B--HHHHHHHHTTS-SEEEEE--SSEEEEEEEETTEEEEEBTTBTT---GGGS-HHHHHHHHTS-S-EEEEEEEEEEETTEEPPHHHHGGGGSSS----TTEEEEEEEEEEEEESSB-TTS-HHHHHHHHHHHHHHT-S-SSEEEPP-EEESSHHHHHHHHHHHHTSTT--EEEEEETTPPPPBSEESSEEEEE--EEEEEEEEEEEE-TTS-EEEEEEEBPPTT---SSEEEETTEEEEEEEEPPPBS----TT-EEEEEESEEEEETTTTEEEEES-EEEEE-TT-SS--BHHHHHHHHHHHT-B-----TT--SS-HHHHHHHHHHHHGGGSS-TTSEEEEEEEEEEEEE-TGGGG--HHHHTTSS-EEEEEEEEE-SSSEEEEEEEEEEEHHHHHHTTS-TTTS--EEEEEEEEEEEEEEGGGGGTTSSSPEEE-TTSTT--SSSEEEEEEEEEEEEEEEEEETTEEEEEEESSSSEEEEEEEEEE-GGG-EEEEEEE-S--S-HHHHS-HHHHHHHHHHTT--EEEE--TTSPPEEEETTTPPPP--S----EEEEEEEEEEEEEETTTTEEEEEEE-TT-B-TTS-B--HHHHHHHHHHHHHHT---EETTTEE-S-EEEEEEE-SS-EEETTEEE-TT-EEEEEE---HHHHHHHHTTS--EEEEEEEEE-----

Foldseek 3Di:
DDDDDDPDDQAAEAEECCAQPNDPPYAYEDCDDHNPHNHNDDCLPPNDPAAFQRHQEYEAEQNCQLRQDNQRNQQSRLRRHHAFHKYWYKAFAPQALVSVPDPNGNDHDDLVNCCCQDPPVNVPVGHHWHWPDWDWDDDYNTIMITGMTTRHNPPPGPPDPPPLPDDPPDPPQQDDFASDDFAAEDADDDPDPAAADLVVVCVLCVVQPFKKKFFQDQAAKWKWWDDPQDIFIDHNVGRSDGLLVQFDPLLNLLLSQQDATWIFIWGKFKDAPRATDHNVLNVLSVDPHRDADVRIHIATATAFTQDDNHGNQQFFRLVRLVVLVVRQCSSPPGPHYHYTDIQIDRDSVSSVVSFVVSLPDHRGQTMKMARRGHGRGTYYDSRIHTHGQWFKWWWFFQDWDADPVGFIKGWTWAAEDPPQDAPQWDDDPNGITATQGIEDGDNADDDGQWIWIWIFSAWEQEVPNRHIYTHHIDTDYTDPPDRHTHYPVRRQVSCVVSVRYDYDDDPFDDPVPQQNVQLVCCLVCVLQFAAQQQKWKKWKKWKWEFADPVCLPDDLVRVLVDFTFIKIKMWIHGPDFKIKIKIWRQDTSVSCVVQVNGCQLSFDAPDKTFIGIGDIDGNCVLCAQPVHKDKADQVDDSYHVHHIMIMHGPKMDMKGWAKDFSFKGWMADDIPRDGAIKMWGWDADPPRDTIIIIHDHPDRATPLVVDDPLVVLVVCVVVVTQWMFHDDVPDGTDIDGSVPDDRDDDDDDFDKDKDKDWWFFLDADPVQQKTKTFADAAPDQGPVGDGDHLVRQQVVQVCCVVPPQFAADVPPGTAQKGWPDWDFACAWDHGNRDIGHGSIIMTMIHHPDPVVSVCVVVVVDGGGMDIDIDGDDDDD

Sequence (876 aa):
ETGLLEPANPPLRLDLGCGDSKPDGYVGIDKEPFEGVDWVWDIERGGIPAYDGTVDEVRAVHFLEHCADPDFIMREIWRVLRPGGRLVFEVPSTKGEGAAAHPEHRSFWNKSSFAFWTNEDLLEGRPRFEVVELEEWGDPPRVYVSGVLRKPEDVEKALVDVEWLDPPEDADKARVGPGSRFTPARPELAGLTEIFRIDRLWEWAKDRLPVAVEPKWNGLRVIVEKRGRRVRMWTEGRPSENLFERMPEGFRRALERIGGDWLADADLGIVKGGRRVPRPALMKLLGRRPEFEEGEYPVLTVFDLPYWNGHLGNRPFREREEKTREWVKEAGESRYVAKSPVRYARSREELVRAVRWAFGHDRSEGAVAKAADSPYPTGATDDWSKIKKVAELKVIVLDKKRVAGGGWNYRGGLEPSVGDDWENVRELDGKKYVDLGWSYNTRVEADVGDIVTVKVLEIIPDDDKRRLVWLGAQVQDKDEGRETPYTTRQAIDIARRAGVLQKAAHPGEEGETNATRAARFWRDNWQRMFPTSGRGRFVYHHHWRGLDEDETGLSDEELLRTDHSVHGDLRFSSRGDTLWGFTVFLGTTEENRRAGGDRLVAISGDAKLRGTFKLAQPRAWLNVGVRRPLVVEPGGVGSTSRKWSKFFAVDRGTYRVGVWNRHFVEVFLDGRRLKGRYIIQAMPAPGGQRVWLITKPRDQRPYAETHDLDDVVKSLKRDGHEFLVWARPGERPRLIDLRKADVEKGDEDVETVEKSYEVTFAKVDGDRQLVTGVVLEPDTVDAHGDVVSREEIEQAAHRFLVRSRLVGLQHRRRAPAEVVESYIAPRDFELGGGRVKEGSWVMTVHVRDADLWKAIKEGRYTGFSIGGTGVRVDAE